Protein AF-A0A2S8GF51-F1 (afdb_monomer_lite)

Secondary structure (DSSP, 8-state):
------------------THHHHHTS-S---------------SS---PPP------------------------------------------------------------------------------------------------------------------------------------------------------------S---S---------HHHHHHHHHHH--------S--------------TT------HHHHHHHHHHHHHHHHHHH---HHHHHHHHHHHHHHHHHHHHTT-HHHHHHHHHHHHHHHHHHHHHHHHH---TTBGGGT--SS-EEEEEEEEE-S--EEEPPPSS--TTS--PPPEEEEEEEEEEEEETTEEEEEEEEEEEEEESS-----TT-EEEEEEEEEPPPPP-STTS--HHHHHHTTT---EEEESSGGGEEE-SPPP---TTHHHHHHHHHHHHHHHHHS-GGGHHHHIIIII--GGGS-HHHHHHHHHTT-TTTSS--HHHHHHHHHHHHHHHTTS---TTHHHHHHHHHHHHHHHHTTT-HHHHHHHHHHHHHHHHHHTT----HHHHHHHHHHHHHHH-GGGGG-HHHHHHHHHHHHHHHHHHHHHHT----HHHHHHHHTS-HHHHHHHHHHHHHHHHHHHHHHHHHHHHHHHHHHHSEE-TTHHHHHHHHHHHHHHHHHHHHHHHHHHHH-GGGHHHHTHHHHHHHHHHHHHHHHHHTTGGG-EE-PPPPHHHHHHHHHHHHHHHHHHHTS-S-HHHHHHHHHHHHHHHHHHHHHHHHHHHT--SEEEEE---SSS--EEEE-GGG-EEEE----TT-HHHHHHHHHHHHHHHT--EESEEE--SS-HHHHTTHHHHHTTSEES-EEEEHHHHHS--HHHHHHHHHHHHTT--EEEE-TT-EEEEETTEEEEEEE--TT--SS-GGGG--EEEEEETTEEEEE-TT--TTHHHHHTTSPP---SEEEPGGGG-GGG-HHHHHHHH--SEEEE--S-TTS-PPP--TTPPEEEEHHHH-EEEEEE-TTS---EEEEE-TTS-----

Radius of gyration: 40.65 Å; chains: 1; bounding box: 117×140×90 Å

Structure (mmCIF, N/CA/C/O backbone):
data_AF-A0A2S8GF51-F1
#
_entry.id   AF-A0A2S8GF51-F1
#
loop_
_atom_site.group_PDB
_atom_site.id
_atom_site.type_symbol
_atom_site.label_atom_id
_atom_site.label_alt_id
_atom_site.label_comp_id
_atom_site.label_asym_id
_atom_site.label_entity_id
_atom_site.label_seq_id
_atom_site.pdbx_PDB_ins_code
_atom_site.Cartn_x
_atom_site.Cartn_y
_atom_site.Cartn_z
_atom_site.occupancy
_atom_site.B_iso_or_equiv
_atom_site.auth_seq_id
_atom_site.auth_comp_id
_atom_site.auth_asym_id
_atom_site.auth_atom_id
_atom_site.pdbx_PDB_model_num
ATOM 1 N N . MET A 1 1 ? 64.360 -32.253 -40.173 1.00 29.66 1 MET A N 1
ATOM 2 C CA . MET A 1 1 ? 65.827 -32.060 -40.292 1.00 29.66 1 MET A CA 1
ATOM 3 C C . MET A 1 1 ? 66.088 -30.559 -40.353 1.00 29.66 1 MET A C 1
ATOM 5 O O . MET A 1 1 ? 65.318 -29.899 -41.032 1.00 29.66 1 MET A O 1
ATOM 9 N N . GLY A 1 2 ? 67.097 -30.047 -39.626 1.00 29.50 2 GLY A N 1
ATOM 10 C CA . GLY A 1 2 ? 67.261 -28.609 -39.299 1.00 29.50 2 GLY A CA 1
ATOM 11 C C . GLY A 1 2 ? 66.269 -28.175 -38.201 1.00 29.50 2 GLY A C 1
ATOM 12 O O . GLY A 1 2 ? 65.077 -28.389 -38.386 1.00 29.50 2 GLY A O 1
ATOM 13 N N . ARG A 1 3 ? 66.617 -27.688 -36.994 1.00 23.67 3 ARG A N 1
ATOM 14 C CA . ARG A 1 3 ? 67.847 -27.075 -36.422 1.00 23.67 3 ARG A CA 1
ATOM 15 C C . ARG A 1 3 ? 68.319 -25.810 -37.145 1.00 23.67 3 ARG A C 1
ATOM 17 O O . ARG A 1 3 ? 68.829 -25.933 -38.249 1.00 23.67 3 ARG A O 1
ATOM 24 N N . PHE A 1 4 ? 68.106 -24.634 -36.547 1.00 25.11 4 PHE A N 1
ATOM 25 C CA . PHE A 1 4 ? 69.014 -23.816 -35.701 1.00 25.11 4 PHE A CA 1
ATOM 26 C C . PHE A 1 4 ? 68.089 -22.770 -34.996 1.00 25.11 4 PHE A C 1
ATOM 28 O O . PHE A 1 4 ? 67.106 -22.359 -35.603 1.00 25.11 4 PHE A O 1
ATOM 35 N N . GLU A 1 5 ? 68.106 -22.511 -33.676 1.00 28.31 5 GLU A N 1
ATOM 36 C CA . GLU A 1 5 ? 69.130 -21.803 -32.862 1.00 28.31 5 GLU A CA 1
ATOM 37 C C . GLU A 1 5 ? 69.382 -20.358 -33.374 1.00 28.31 5 GLU A C 1
ATOM 39 O O . GLU A 1 5 ? 69.530 -20.168 -34.574 1.00 28.31 5 GLU A O 1
ATOM 44 N N . THR A 1 6 ? 69.412 -19.274 -32.574 1.00 27.34 6 THR A N 1
ATOM 45 C CA . THR A 1 6 ? 69.546 -19.105 -31.101 1.00 27.34 6 THR A CA 1
ATOM 46 C C . THR A 1 6 ? 69.246 -17.647 -30.663 1.00 27.34 6 THR A C 1
ATOM 48 O O . THR A 1 6 ? 69.475 -16.762 -31.472 1.00 27.34 6 THR A O 1
ATOM 51 N N . HIS A 1 7 ? 68.895 -17.423 -29.374 1.00 26.80 7 HIS A N 1
ATOM 52 C CA . HIS A 1 7 ? 69.222 -16.244 -28.507 1.00 26.80 7 HIS A CA 1
ATOM 53 C C . HIS A 1 7 ? 68.866 -14.782 -28.953 1.00 26.80 7 HIS A C 1
ATOM 55 O O . HIS A 1 7 ? 68.765 -14.492 -30.131 1.00 26.80 7 HIS A O 1
ATOM 61 N N . LEU A 1 8 ? 68.687 -13.754 -28.094 1.00 27.30 8 LEU A N 1
ATOM 62 C CA . LEU A 1 8 ? 68.579 -13.596 -26.623 1.00 27.30 8 LEU A CA 1
ATOM 63 C C . LEU A 1 8 ? 67.885 -12.242 -26.275 1.00 27.30 8 LEU A C 1
ATOM 65 O O . LEU A 1 8 ? 68.046 -11.276 -27.006 1.00 27.30 8 LEU A O 1
ATOM 69 N N . GLN A 1 9 ? 67.204 -12.187 -25.119 1.00 26.19 9 GLN A N 1
ATOM 70 C CA . GLN A 1 9 ? 66.931 -11.021 -24.233 1.00 26.19 9 GLN A CA 1
ATOM 71 C C . GLN A 1 9 ? 66.260 -9.703 -24.729 1.00 26.19 9 GLN A C 1
ATOM 73 O O . GLN A 1 9 ? 66.863 -8.864 -25.384 1.00 26.19 9 GLN A O 1
ATOM 78 N N . THR A 1 10 ? 65.024 -9.498 -24.234 1.00 25.78 10 THR A N 1
ATOM 79 C CA . THR A 1 10 ? 64.524 -8.347 -23.419 1.00 25.78 10 THR A CA 1
ATOM 80 C C . THR A 1 10 ? 65.115 -6.939 -23.678 1.00 25.78 10 THR A C 1
ATOM 82 O O . THR A 1 10 ? 66.282 -6.711 -23.404 1.00 25.78 10 THR A O 1
ATOM 85 N N . GLU A 1 11 ? 64.362 -5.907 -24.090 1.00 26.06 11 GLU A N 1
ATOM 86 C CA . GLU A 1 11 ? 63.285 -5.229 -23.335 1.00 26.06 11 GLU A CA 1
ATOM 87 C C . GLU A 1 11 ? 62.406 -4.302 -24.223 1.00 26.06 11 GLU A C 1
ATOM 89 O O . GLU A 1 11 ? 62.851 -3.788 -25.241 1.00 26.06 11 GLU A O 1
ATOM 94 N N . ARG A 1 12 ? 61.177 -4.025 -23.749 1.00 25.16 12 ARG A N 1
ATOM 95 C CA . ARG A 1 12 ? 60.350 -2.809 -23.963 1.00 25.16 12 ARG A CA 1
ATOM 96 C C . ARG A 1 12 ? 60.345 -2.117 -25.348 1.00 25.16 12 ARG A C 1
ATOM 98 O O . ARG A 1 12 ? 61.150 -1.228 -25.602 1.00 25.16 12 ARG A O 1
ATOM 105 N N . LEU A 1 13 ? 59.219 -2.243 -26.061 1.00 22.16 13 LEU A N 1
ATOM 106 C CA . LEU A 1 13 ? 58.478 -1.049 -26.503 1.00 22.16 13 LEU A CA 1
ATOM 107 C C . LEU A 1 13 ? 56.973 -1.340 -26.643 1.00 22.16 13 LEU A C 1
ATOM 109 O O . LEU A 1 13 ? 56.574 -2.288 -27.311 1.00 22.16 13 LEU A O 1
ATOM 113 N N . ILE A 1 14 ? 56.137 -0.503 -26.025 1.00 27.34 14 ILE A N 1
ATOM 114 C CA . ILE A 1 14 ? 54.696 -0.442 -26.301 1.00 27.34 14 ILE A CA 1
ATOM 115 C C . ILE A 1 14 ? 54.516 0.546 -27.456 1.00 27.34 14 ILE A C 1
ATOM 117 O O . ILE A 1 14 ? 54.873 1.714 -27.315 1.00 27.34 14 ILE A O 1
ATOM 121 N N . GLY A 1 15 ? 53.973 0.087 -28.585 1.00 24.73 15 GLY A N 1
ATOM 122 C CA . GLY A 1 15 ? 53.723 0.907 -29.772 1.00 24.73 15 GLY A CA 1
ATOM 123 C C . GLY A 1 15 ? 52.348 0.608 -30.361 1.00 24.73 15 GLY A C 1
ATOM 124 O O . GLY A 1 15 ? 52.071 -0.525 -30.738 1.00 24.73 15 GLY A O 1
ATOM 125 N N . LEU A 1 16 ? 51.478 1.620 -30.403 1.00 27.94 16 LEU A N 1
ATOM 126 C CA . LEU A 1 16 ? 50.138 1.524 -30.985 1.00 27.94 16 LEU A CA 1
ATOM 127 C C . LEU A 1 16 ? 50.187 1.393 -32.513 1.00 27.94 16 LEU A C 1
ATOM 129 O O . LEU A 1 16 ? 50.819 2.221 -33.165 1.00 27.94 16 LEU A O 1
ATOM 133 N N . THR A 1 17 ? 49.367 0.502 -33.078 1.00 26.14 17 THR A N 1
ATOM 134 C CA . THR A 1 17 ? 48.865 0.636 -34.458 1.00 26.14 17 THR A CA 1
ATOM 135 C C . THR A 1 17 ? 47.413 0.151 -34.586 1.00 26.14 17 THR A C 1
ATOM 137 O O . THR A 1 17 ? 47.111 -1.034 -34.551 1.00 26.14 17 THR A O 1
ATOM 140 N N . HIS A 1 18 ? 46.532 1.149 -34.676 1.00 29.92 18 HIS A N 1
ATOM 141 C CA . HIS A 1 18 ? 45.151 1.227 -35.175 1.00 29.92 18 HIS A CA 1
ATOM 142 C C . HIS A 1 18 ? 44.297 -0.035 -35.444 1.00 29.92 18 HIS A C 1
ATOM 144 O O . HIS A 1 18 ? 44.587 -0.884 -36.279 1.00 29.92 18 HIS A O 1
ATOM 150 N N . ILE A 1 19 ? 43.094 -0.001 -34.856 1.00 31.61 19 ILE A N 1
ATOM 151 C CA . ILE A 1 19 ? 41.966 -0.942 -35.024 1.00 31.61 19 ILE A CA 1
ATOM 152 C C . ILE A 1 19 ? 41.271 -0.835 -36.408 1.00 31.61 19 ILE A C 1
ATOM 154 O O . ILE A 1 19 ? 40.466 -1.691 -36.774 1.00 31.61 19 ILE A O 1
ATOM 158 N N . GLU A 1 20 ? 41.584 0.187 -37.211 1.00 30.48 20 GLU A N 1
ATOM 159 C CA . GLU A 1 20 ? 40.856 0.511 -38.451 1.00 30.48 20 GLU A CA 1
ATOM 160 C C . GLU A 1 20 ? 41.088 -0.466 -39.622 1.00 30.48 20 GLU A C 1
ATOM 162 O O . GLU A 1 20 ? 40.217 -0.582 -40.486 1.00 30.48 20 GLU A O 1
ATOM 167 N N . GLU A 1 21 ? 42.190 -1.227 -39.657 1.00 31.98 21 GLU A N 1
ATOM 168 C CA . GLU A 1 21 ? 42.365 -2.269 -40.688 1.00 31.98 21 GLU A CA 1
ATOM 169 C C . GLU A 1 21 ? 41.506 -3.514 -40.423 1.00 31.98 21 GLU A C 1
ATOM 171 O O . GLU A 1 21 ? 40.990 -4.128 -41.359 1.00 31.98 21 GLU A O 1
ATOM 176 N N . LEU A 1 22 ? 41.252 -3.842 -39.152 1.00 33.53 22 LEU A N 1
ATOM 177 C CA . LEU A 1 22 ? 40.447 -5.005 -38.762 1.00 33.53 22 LEU A CA 1
ATOM 178 C C . LEU A 1 22 ? 38.958 -4.829 -39.117 1.00 33.53 22 LEU A C 1
ATOM 180 O O . LEU A 1 22 ? 38.270 -5.807 -39.402 1.00 33.53 22 LEU A O 1
ATOM 184 N N . GLN A 1 23 ? 38.468 -3.586 -39.197 1.00 31.28 23 GLN A N 1
ATOM 185 C CA . GLN A 1 23 ? 37.114 -3.290 -39.684 1.00 31.28 23 GLN A CA 1
ATOM 186 C C . GLN A 1 23 ? 36.956 -3.422 -41.209 1.00 31.28 23 GLN A C 1
ATOM 188 O O . GLN A 1 23 ? 35.840 -3.653 -41.675 1.00 31.28 23 GLN A O 1
ATOM 193 N N . ARG A 1 24 ? 38.033 -3.330 -42.007 1.00 30.28 24 ARG A N 1
ATOM 194 C CA . ARG A 1 24 ? 37.937 -3.456 -43.477 1.00 30.28 24 ARG A CA 1
ATOM 195 C C . ARG A 1 24 ? 37.768 -4.896 -43.965 1.00 30.28 24 ARG A C 1
ATOM 197 O O . ARG A 1 24 ? 37.211 -5.095 -45.039 1.00 30.28 24 ARG A O 1
ATOM 204 N N . LEU A 1 25 ? 38.182 -5.889 -43.177 1.00 30.28 25 LEU A N 1
ATOM 205 C CA . LEU A 1 25 ? 38.055 -7.314 -43.519 1.00 30.28 25 LEU A CA 1
ATOM 206 C C . LEU A 1 25 ? 36.677 -7.927 -43.201 1.00 30.28 25 LEU A C 1
ATOM 208 O O . LEU A 1 25 ? 36.404 -9.046 -43.624 1.00 30.28 25 LEU A O 1
ATOM 212 N N . ILE A 1 26 ? 35.800 -7.210 -42.490 1.00 33.94 26 ILE A N 1
ATOM 213 C CA . ILE A 1 26 ? 34.494 -7.727 -42.028 1.00 33.94 26 ILE A CA 1
ATOM 214 C C . ILE A 1 26 ? 33.336 -7.356 -42.987 1.00 33.94 26 ILE A C 1
ATOM 216 O O . ILE A 1 26 ? 32.237 -7.893 -42.879 1.00 33.94 26 ILE A O 1
ATOM 220 N N . LEU A 1 27 ? 33.571 -6.486 -43.977 1.00 30.64 27 LEU A N 1
ATOM 221 C CA . LEU A 1 27 ? 32.545 -5.985 -44.906 1.00 30.64 27 LEU A CA 1
ATOM 222 C C . LEU A 1 27 ? 32.609 -6.613 -46.314 1.00 30.64 27 LEU A C 1
ATOM 224 O O . LEU A 1 27 ? 32.637 -5.895 -47.312 1.00 30.64 27 LEU A O 1
ATOM 228 N N . GLN A 1 28 ? 32.557 -7.948 -46.412 1.00 29.84 28 GLN A N 1
ATOM 229 C CA . GLN A 1 28 ? 32.104 -8.645 -47.631 1.00 29.84 28 GLN A CA 1
ATOM 230 C C . GLN A 1 28 ? 31.246 -9.884 -47.298 1.00 29.84 28 GLN A C 1
ATOM 232 O O . GLN A 1 28 ? 31.548 -10.593 -46.338 1.00 29.84 28 GLN A O 1
ATOM 237 N N . PRO A 1 29 ? 30.178 -10.174 -48.071 1.00 39.28 29 PRO A N 1
ATOM 238 C CA . PRO A 1 29 ? 29.253 -11.261 -47.765 1.00 39.28 29 PRO A CA 1
ATOM 239 C C . PRO A 1 29 ? 29.743 -12.601 -48.335 1.00 39.28 29 PRO A C 1
ATOM 241 O O . PRO A 1 29 ? 29.533 -12.902 -49.509 1.00 39.28 29 PRO A O 1
ATOM 244 N N . LEU A 1 30 ? 30.344 -13.444 -47.493 1.00 29.34 30 LEU A N 1
ATOM 245 C CA . LEU A 1 30 ? 30.607 -14.853 -47.808 1.00 29.34 30 LEU A CA 1
ATOM 246 C C . LEU A 1 30 ? 30.043 -15.760 -46.707 1.00 29.34 30 LEU A C 1
ATOM 248 O O . LEU A 1 30 ? 30.177 -15.485 -45.517 1.00 29.34 30 LEU A O 1
ATOM 252 N N . GLY A 1 31 ? 29.319 -16.798 -47.129 1.00 27.97 31 GLY A N 1
ATOM 253 C CA . GLY A 1 31 ? 28.375 -17.523 -46.276 1.00 27.97 31 GLY A CA 1
ATOM 254 C C . GLY A 1 31 ? 28.980 -18.562 -45.326 1.00 27.97 31 GLY A C 1
ATOM 255 O O . GLY A 1 31 ? 30.066 -19.086 -45.552 1.00 27.97 31 GLY A O 1
ATOM 256 N N . HIS A 1 32 ? 28.188 -18.884 -44.298 1.00 32.44 32 HIS A N 1
ATOM 257 C CA . HIS A 1 32 ? 28.268 -20.047 -43.402 1.00 32.44 32 HIS A CA 1
ATOM 258 C C . HIS A 1 32 ? 29.669 -20.590 -43.061 1.00 32.44 32 HIS A C 1
ATOM 260 O O . HIS A 1 32 ? 30.139 -21.568 -43.643 1.00 32.44 32 HIS A O 1
ATOM 266 N N . VAL A 1 33 ? 30.251 -20.058 -41.983 1.00 26.25 33 VAL A N 1
ATOM 267 C CA . VAL A 1 33 ? 31.288 -20.744 -41.196 1.00 26.25 33 VAL A CA 1
ATOM 268 C C . VAL A 1 33 ? 30.689 -21.123 -39.842 1.00 26.25 33 VAL A C 1
ATOM 270 O O . VAL A 1 33 ? 30.123 -20.278 -39.150 1.00 26.25 33 VAL A O 1
ATOM 273 N N . ARG A 1 34 ? 30.788 -22.403 -39.470 1.00 24.66 34 ARG A N 1
ATOM 274 C CA . ARG A 1 34 ? 30.346 -22.925 -38.170 1.00 24.66 34 ARG A CA 1
ATOM 275 C C . ARG A 1 34 ? 31.557 -22.954 -37.238 1.00 24.66 34 ARG A C 1
ATOM 277 O O . ARG A 1 34 ? 32.514 -23.663 -37.524 1.00 24.66 34 ARG A O 1
ATOM 284 N N . LEU A 1 35 ? 31.521 -22.174 -36.161 1.00 25.69 35 LEU A N 1
ATOM 285 C CA . LEU A 1 35 ? 32.539 -22.206 -35.109 1.00 25.69 35 LEU A CA 1
ATOM 286 C C . LEU A 1 35 ? 32.181 -23.294 -34.090 1.00 25.69 35 LEU A C 1
ATOM 288 O O . LEU A 1 35 ? 31.088 -23.269 -33.524 1.00 25.69 35 LEU A O 1
ATOM 292 N N . THR A 1 36 ? 33.109 -24.213 -33.844 1.00 23.47 36 THR A N 1
ATOM 293 C CA . THR A 1 36 ? 33.086 -25.152 -32.713 1.00 23.47 36 THR A CA 1
ATOM 294 C C . THR A 1 36 ? 34.269 -24.840 -31.804 1.00 23.47 36 THR A C 1
ATOM 296 O O . THR A 1 36 ? 35.370 -24.581 -32.287 1.00 23.47 36 THR A O 1
ATOM 299 N N . ILE A 1 37 ? 34.028 -24.830 -30.494 1.00 27.17 37 ILE A N 1
ATOM 300 C CA . ILE A 1 37 ? 35.050 -24.649 -29.460 1.00 27.17 37 ILE A CA 1
ATOM 301 C C . ILE A 1 37 ? 35.176 -25.994 -28.749 1.00 27.17 37 ILE A C 1
ATOM 303 O O . ILE A 1 37 ? 34.245 -26.375 -28.043 1.00 27.17 37 ILE A O 1
ATOM 307 N N . ASP A 1 38 ? 36.302 -26.680 -28.929 1.00 24.78 38 ASP A N 1
ATOM 308 C CA . ASP A 1 38 ? 36.628 -27.903 -28.193 1.00 24.78 38 ASP A CA 1
ATOM 309 C C . ASP A 1 38 ? 37.727 -27.636 -27.151 1.00 24.78 38 ASP A C 1
ATOM 311 O O . ASP A 1 38 ? 38.709 -26.953 -27.427 1.00 24.78 38 ASP A O 1
ATOM 315 N N . GLU A 1 39 ? 37.488 -28.185 -25.957 1.00 29.17 39 GLU A N 1
ATOM 316 C CA . GLU A 1 39 ? 38.323 -28.293 -24.747 1.00 29.17 39 GLU A CA 1
ATOM 317 C C . GLU A 1 39 ? 39.105 -27.071 -24.208 1.00 29.17 39 GLU A C 1
ATOM 319 O O . GLU A 1 39 ? 39.986 -26.475 -24.825 1.00 29.17 39 GLU A O 1
ATOM 324 N N . VAL A 1 40 ? 38.856 -26.773 -22.925 1.00 27.95 40 VAL A N 1
ATOM 325 C CA . VAL A 1 40 ? 39.600 -25.782 -22.133 1.00 27.95 40 VAL A CA 1
ATOM 326 C C . VAL A 1 40 ? 40.725 -26.476 -21.362 1.00 27.95 40 VAL A C 1
ATOM 328 O O . VAL A 1 40 ? 40.498 -27.061 -20.302 1.00 27.95 40 VAL A O 1
ATOM 331 N N . LEU A 1 41 ? 41.960 -26.368 -21.855 1.00 27.00 41 LEU A N 1
ATOM 332 C CA . LEU A 1 41 ? 43.148 -26.828 -21.129 1.00 27.00 41 LEU A CA 1
ATOM 333 C C . LEU A 1 41 ? 43.504 -25.862 -19.985 1.00 27.00 41 LEU A C 1
ATOM 335 O O . LEU A 1 41 ? 43.949 -24.734 -20.197 1.00 27.00 41 LEU A O 1
ATOM 339 N N . SER A 1 42 ? 43.303 -26.323 -18.750 1.00 28.48 42 SER A N 1
ATOM 340 C CA . SER A 1 42 ? 43.574 -25.563 -17.526 1.00 28.48 42 SER A CA 1
ATOM 341 C C . SER A 1 42 ? 45.047 -25.637 -17.118 1.00 28.48 42 SER A C 1
ATOM 343 O O . SER A 1 42 ? 45.497 -26.651 -16.587 1.00 28.48 42 SER A O 1
ATOM 345 N N . LEU A 1 43 ? 45.779 -24.533 -17.286 1.00 29.98 43 LEU A N 1
ATOM 346 C CA . LEU A 1 43 ? 47.058 -24.281 -16.615 1.00 29.98 43 LEU A CA 1
ATOM 347 C C . LEU A 1 43 ? 47.122 -22.813 -16.156 1.00 29.98 43 LEU A C 1
ATOM 349 O O . LEU A 1 43 ? 47.153 -21.891 -16.964 1.00 29.98 43 LEU A O 1
ATOM 353 N N . ALA A 1 44 ? 47.144 -22.608 -14.836 1.00 36.81 44 ALA A N 1
ATOM 354 C CA . ALA A 1 44 ? 47.455 -21.339 -14.162 1.00 36.81 44 ALA A CA 1
ATOM 355 C C . ALA A 1 44 ? 46.616 -20.081 -14.530 1.00 36.81 44 ALA A C 1
ATOM 357 O O . ALA A 1 44 ? 47.145 -18.986 -14.715 1.00 36.81 44 ALA A O 1
ATOM 358 N N . GLY A 1 45 ? 45.285 -20.187 -14.478 1.00 34.41 45 GLY A N 1
ATOM 359 C CA . GLY A 1 45 ? 44.461 -19.116 -13.884 1.00 34.41 45 GLY A CA 1
ATOM 360 C C . GLY A 1 45 ? 44.122 -17.860 -14.704 1.00 34.41 45 GLY A C 1
ATOM 361 O O . GLY A 1 45 ? 43.509 -16.954 -14.140 1.00 34.41 45 GLY A O 1
ATOM 362 N N . LYS A 1 46 ? 44.445 -17.775 -16.003 1.00 28.16 46 LYS A N 1
ATOM 363 C CA . LYS A 1 46 ? 43.877 -16.760 -16.922 1.00 28.16 46 LYS A CA 1
ATOM 364 C C . LYS A 1 46 ? 43.590 -17.367 -18.297 1.00 28.16 46 LYS A C 1
ATOM 366 O O . LYS A 1 46 ? 44.500 -17.871 -18.942 1.00 28.16 46 LYS A O 1
ATOM 371 N N . ALA A 1 47 ? 42.337 -17.296 -18.746 1.00 26.89 47 ALA A N 1
ATOM 372 C CA . ALA A 1 47 ? 41.917 -17.824 -20.043 1.00 26.89 47 ALA A CA 1
ATOM 373 C C . ALA A 1 47 ? 42.036 -16.768 -21.156 1.00 26.89 47 ALA A C 1
ATOM 375 O O . ALA A 1 47 ? 41.572 -15.640 -20.993 1.00 26.89 47 ALA A O 1
ATOM 376 N N . PHE A 1 48 ? 42.591 -17.166 -22.302 1.00 27.53 48 PHE A N 1
ATOM 377 C CA . PHE A 1 48 ? 42.569 -16.412 -23.558 1.00 27.53 48 PHE A CA 1
ATOM 378 C C . PHE A 1 48 ? 42.198 -17.368 -24.705 1.00 27.53 48 PHE A C 1
ATOM 380 O O . PHE A 1 48 ? 42.763 -18.461 -24.764 1.00 27.53 48 PHE A O 1
ATOM 387 N N . PRO A 1 49 ? 41.281 -16.999 -25.617 1.00 27.80 49 PRO A N 1
ATOM 388 C CA . PRO A 1 49 ? 40.969 -17.823 -26.779 1.00 27.80 49 PRO A CA 1
ATOM 389 C C . PRO A 1 49 ? 42.062 -17.692 -27.850 1.00 27.80 49 PRO A C 1
ATOM 391 O O . PRO A 1 49 ? 42.417 -16.585 -28.256 1.00 27.80 49 PRO A O 1
ATOM 394 N N . VAL A 1 50 ? 42.557 -18.826 -28.347 1.00 26.56 50 VAL A N 1
ATOM 395 C CA . VAL A 1 50 ? 43.423 -18.900 -29.533 1.00 26.56 50 VAL A CA 1
ATOM 396 C C . VAL A 1 50 ? 42.569 -19.343 -30.719 1.00 26.56 50 VAL A C 1
ATOM 398 O O . VAL A 1 50 ? 41.888 -20.361 -30.642 1.00 26.56 50 VAL A O 1
ATOM 401 N N . VAL A 1 51 ? 42.603 -18.588 -31.818 1.00 27.97 51 VAL A N 1
ATOM 402 C CA . VAL A 1 51 ? 41.898 -18.932 -33.063 1.00 27.97 51 VAL A CA 1
ATOM 403 C C . VAL A 1 51 ? 42.893 -19.544 -34.044 1.00 27.97 51 VAL A C 1
ATOM 405 O O . VAL A 1 51 ? 43.881 -18.904 -34.397 1.00 27.97 51 VAL A O 1
ATOM 408 N N . VAL A 1 52 ? 42.618 -20.763 -34.512 1.00 26.06 52 VAL A N 1
ATOM 409 C CA . VAL A 1 52 ? 43.401 -21.443 -35.555 1.00 26.06 52 VAL A CA 1
ATOM 410 C C . VAL A 1 52 ? 42.533 -21.609 -36.802 1.00 26.06 52 VAL A C 1
ATOM 412 O O . VAL A 1 52 ? 41.434 -22.153 -36.735 1.00 26.06 52 VAL A O 1
ATOM 415 N N . LEU A 1 53 ? 43.030 -21.141 -37.948 1.00 24.53 53 LEU A N 1
ATOM 416 C CA . LEU A 1 53 ? 42.413 -21.337 -39.262 1.00 24.53 53 LEU A CA 1
ATOM 417 C C . LEU A 1 53 ? 43.054 -22.544 -39.957 1.00 24.53 53 LEU A C 1
ATOM 419 O O . LEU A 1 53 ? 44.271 -22.574 -40.128 1.00 24.53 53 LEU A O 1
ATOM 423 N N . ILE A 1 54 ? 42.242 -23.508 -40.400 1.00 28.52 54 ILE A N 1
ATOM 424 C CA . ILE A 1 54 ? 42.689 -24.659 -41.202 1.00 28.52 54 ILE A CA 1
ATOM 425 C C . ILE A 1 54 ? 41.898 -24.691 -42.519 1.00 28.52 54 ILE A C 1
ATOM 427 O O . ILE A 1 54 ? 40.680 -24.516 -42.535 1.00 28.52 54 ILE A O 1
ATOM 431 N N . GLY A 1 55 ? 42.615 -24.855 -43.634 1.00 25.61 55 GLY A N 1
ATOM 432 C CA . GLY A 1 55 ? 42.074 -24.780 -44.995 1.00 25.61 55 GLY A CA 1
ATOM 433 C C . GLY A 1 55 ? 41.365 -26.051 -45.482 1.00 25.61 55 GLY A C 1
ATOM 434 O O . GLY A 1 55 ? 41.578 -27.147 -44.972 1.00 25.61 55 GLY A O 1
ATOM 435 N N . ARG A 1 56 ? 40.522 -25.885 -46.510 1.00 26.50 56 ARG A N 1
ATOM 436 C CA . ARG A 1 56 ? 39.700 -26.939 -47.136 1.00 26.50 56 ARG A CA 1
ATOM 437 C C . ARG A 1 56 ? 40.512 -28.001 -47.891 1.00 26.50 56 ARG A C 1
ATOM 439 O O . ARG A 1 56 ? 41.422 -27.662 -48.641 1.00 26.50 56 ARG A O 1
ATOM 446 N N . GLN A 1 57 ? 39.983 -29.225 -47.903 1.00 24.05 57 GLN A N 1
ATOM 447 C CA . GLN A 1 57 ? 39.966 -30.079 -49.098 1.00 24.05 57 GLN A CA 1
ATOM 448 C C . GLN A 1 57 ? 38.562 -30.676 -49.303 1.00 24.05 57 GLN A C 1
ATOM 450 O O . GLN A 1 57 ? 37.778 -30.761 -48.360 1.00 24.05 57 GLN A O 1
ATOM 455 N N . VAL A 1 58 ? 38.227 -31.010 -50.552 1.00 26.11 58 VAL A N 1
ATOM 456 C CA . VAL A 1 58 ? 36.890 -31.435 -51.008 1.00 26.11 58 VAL A CA 1
ATOM 457 C C . VAL A 1 58 ? 37.007 -32.781 -51.718 1.00 26.11 58 VAL A C 1
ATOM 459 O O . VAL A 1 58 ? 37.788 -32.877 -52.659 1.00 26.11 58 VAL A O 1
ATOM 462 N N . VAL A 1 59 ? 36.192 -33.768 -51.330 1.00 24.34 59 VAL A N 1
ATOM 463 C CA . VAL A 1 59 ? 35.818 -34.943 -52.146 1.00 24.34 59 VAL A CA 1
ATOM 464 C C . VAL A 1 59 ? 34.339 -35.268 -51.868 1.00 24.34 59 VAL A C 1
ATOM 466 O O . VAL A 1 59 ? 33.809 -34.871 -50.830 1.00 24.34 59 VAL A O 1
ATOM 469 N N . ALA A 1 60 ? 33.664 -35.888 -52.836 1.00 26.06 60 ALA A N 1
ATOM 470 C CA . ALA A 1 60 ? 32.209 -35.976 -52.953 1.00 26.06 60 ALA A CA 1
ATOM 471 C C . ALA A 1 60 ? 31.609 -37.360 -52.595 1.00 26.06 60 ALA A C 1
ATOM 473 O O . ALA A 1 60 ? 32.312 -38.274 -52.172 1.00 26.06 60 ALA A O 1
ATOM 474 N N . ASP A 1 61 ? 30.303 -37.458 -52.868 1.00 25.56 61 ASP A N 1
ATOM 475 C CA . ASP A 1 61 ? 29.473 -38.652 -53.088 1.00 25.56 61 ASP A CA 1
ATOM 476 C C . ASP A 1 61 ? 28.822 -39.401 -51.904 1.00 25.56 61 ASP A C 1
ATOM 478 O O . ASP A 1 61 ? 29.320 -39.521 -50.787 1.00 25.56 61 ASP A O 1
ATOM 482 N N . ALA A 1 62 ? 27.625 -39.899 -52.221 1.00 24.62 62 ALA A N 1
ATOM 483 C CA . ALA A 1 62 ? 26.744 -40.803 -51.476 1.00 24.62 62 ALA A CA 1
ATOM 484 C C . ALA A 1 62 ? 26.368 -41.970 -52.435 1.00 24.62 62 ALA A C 1
ATOM 486 O O . ALA A 1 62 ? 26.778 -41.899 -53.597 1.00 24.62 62 ALA A O 1
ATOM 487 N N . PRO A 1 63 ? 25.539 -42.986 -52.087 1.00 53.16 63 PRO A N 1
ATOM 488 C CA . PRO A 1 63 ? 24.912 -43.361 -50.807 1.00 53.16 63 PRO A CA 1
ATOM 489 C C . PRO A 1 63 ? 25.113 -44.878 -50.464 1.00 53.16 63 PRO A C 1
ATOM 491 O O . PRO A 1 63 ? 25.969 -45.526 -51.051 1.00 53.16 63 PRO A O 1
ATOM 494 N N . LEU A 1 64 ? 24.249 -45.442 -49.590 1.00 25.41 64 LEU A N 1
ATOM 495 C CA . LEU A 1 64 ? 23.891 -46.879 -49.377 1.00 25.41 64 LEU A CA 1
ATOM 496 C C . LEU A 1 64 ? 24.487 -47.686 -48.186 1.00 25.41 64 LEU A C 1
ATOM 498 O O . LEU A 1 64 ? 25.641 -48.084 -48.169 1.00 25.41 64 LEU A O 1
ATOM 502 N N . ALA A 1 65 ? 23.578 -48.013 -47.254 1.00 24.70 65 ALA A N 1
ATOM 503 C CA . ALA A 1 65 ? 23.184 -49.347 -46.747 1.00 24.70 65 ALA A CA 1
ATOM 504 C C . ALA A 1 65 ? 24.186 -50.427 -46.225 1.00 24.70 65 ALA A C 1
ATOM 506 O O . ALA A 1 65 ? 24.888 -51.071 -46.992 1.00 24.70 65 ALA A O 1
ATOM 507 N N . ASN A 1 66 ? 23.954 -50.792 -44.948 1.00 26.22 66 ASN A N 1
ATOM 508 C CA . ASN A 1 66 ? 23.884 -52.143 -44.332 1.00 26.22 66 ASN A CA 1
ATOM 509 C C . ASN A 1 66 ? 25.099 -53.091 -44.129 1.00 26.22 66 ASN A C 1
ATOM 511 O O . ASN A 1 66 ? 25.886 -53.350 -45.026 1.00 26.22 66 ASN A O 1
ATOM 515 N N . GLU A 1 67 ? 25.030 -53.785 -42.968 1.00 30.25 67 GLU A N 1
ATOM 516 C CA . GLU A 1 67 ? 25.631 -55.100 -42.612 1.00 30.25 67 GLU A CA 1
ATOM 517 C C . GLU A 1 67 ? 27.174 -55.176 -42.454 1.00 30.25 67 GLU A C 1
ATOM 519 O O . GLU A 1 67 ? 27.909 -54.523 -43.174 1.00 30.25 67 GLU A O 1
ATOM 524 N N . ARG A 1 68 ? 27.816 -55.928 -41.532 1.00 27.47 68 ARG A N 1
ATOM 525 C CA . ARG A 1 68 ? 27.512 -56.963 -40.492 1.00 27.47 68 ARG A CA 1
ATOM 526 C C . ARG A 1 68 ? 28.589 -56.819 -39.367 1.00 27.47 68 ARG A C 1
ATOM 528 O O . ARG A 1 68 ? 29.614 -56.200 -39.615 1.00 27.47 68 ARG A O 1
ATOM 535 N N . ARG A 1 69 ? 28.495 -57.366 -38.141 1.00 24.69 69 ARG A N 1
ATOM 536 C CA . ARG A 1 69 ? 28.503 -58.804 -37.764 1.00 24.69 69 ARG A CA 1
ATOM 537 C C . ARG A 1 69 ? 28.074 -59.041 -36.302 1.00 24.69 69 ARG A C 1
ATOM 539 O O . ARG A 1 69 ? 28.195 -58.168 -35.453 1.00 24.69 69 ARG A O 1
ATOM 546 N N . SER A 1 70 ? 27.641 -60.273 -36.041 1.00 26.19 70 SER A N 1
ATOM 547 C CA . SER A 1 70 ? 27.230 -60.858 -34.756 1.00 26.19 70 SER A CA 1
ATOM 548 C C . SER A 1 70 ? 28.282 -61.810 -34.150 1.00 26.19 70 SER A C 1
ATOM 550 O O . SER A 1 70 ? 29.255 -62.128 -34.832 1.00 26.19 70 SER A O 1
ATOM 552 N N . ILE A 1 71 ? 28.010 -62.274 -32.909 1.00 27.36 71 ILE A N 1
ATOM 553 C CA . ILE A 1 71 ? 28.447 -63.487 -32.140 1.00 27.36 71 ILE A CA 1
ATOM 554 C C . ILE A 1 71 ? 28.586 -63.037 -30.662 1.00 27.36 71 ILE A C 1
ATOM 556 O O . ILE A 1 71 ? 29.259 -62.042 -30.431 1.00 27.36 71 ILE A O 1
ATOM 560 N N . SER A 1 72 ? 28.021 -63.629 -29.594 1.00 27.36 72 SER A N 1
ATOM 561 C CA . SER A 1 72 ? 27.098 -64.763 -29.303 1.00 27.36 72 SER A CA 1
ATOM 562 C C . SER A 1 72 ? 26.656 -64.648 -27.813 1.00 27.36 72 SER A C 1
ATOM 564 O O . SER A 1 72 ? 27.397 -64.034 -27.057 1.00 27.36 72 SER A O 1
ATOM 566 N N . GLY A 1 73 ? 25.572 -65.224 -27.260 1.00 25.89 73 GLY A N 1
ATOM 567 C CA . GLY A 1 73 ? 24.433 -65.996 -27.791 1.00 25.89 73 GLY A CA 1
ATOM 568 C C . GLY A 1 73 ? 23.652 -66.759 -26.678 1.00 25.89 73 GLY A C 1
ATOM 569 O O . GLY A 1 73 ? 24.259 -67.100 -25.672 1.00 25.89 73 GLY A O 1
ATOM 570 N N . ARG A 1 74 ? 22.361 -67.095 -26.931 1.00 30.12 74 ARG A N 1
ATOM 571 C CA . ARG A 1 74 ? 21.442 -68.040 -26.203 1.00 30.12 74 ARG A CA 1
ATOM 572 C C . ARG A 1 74 ? 21.038 -67.722 -24.740 1.00 30.12 74 ARG A C 1
ATOM 574 O O . ARG A 1 74 ? 21.838 -67.171 -24.005 1.00 30.12 74 ARG A O 1
ATOM 581 N N . ALA A 1 75 ? 19.861 -68.108 -24.212 1.00 29.62 75 ALA A N 1
ATOM 582 C CA . ALA A 1 75 ? 18.520 -68.546 -24.703 1.00 29.62 75 ALA A CA 1
ATOM 583 C C . ALA A 1 75 ? 17.525 -68.392 -23.489 1.00 29.62 75 ALA A C 1
ATOM 585 O O . ALA A 1 75 ? 18.005 -68.059 -22.412 1.00 29.62 75 ALA A O 1
ATOM 586 N N . GLU A 1 76 ? 16.187 -68.549 -23.501 1.00 30.06 76 GLU A N 1
ATOM 587 C CA . GLU A 1 76 ? 15.284 -69.438 -24.259 1.00 30.06 76 GLU A CA 1
ATOM 588 C C . GLU A 1 76 ? 13.766 -69.075 -24.045 1.00 30.06 76 GLU A C 1
ATOM 590 O O . GLU A 1 76 ? 13.444 -68.584 -22.974 1.00 30.06 76 GLU A O 1
ATOM 595 N N . GLN A 1 77 ? 12.884 -69.320 -25.048 1.00 30.58 77 GLN A N 1
ATOM 596 C CA . GLN A 1 77 ? 11.398 -69.609 -25.064 1.00 30.58 77 GLN A CA 1
ATOM 597 C C . GLN A 1 77 ? 10.365 -68.874 -24.128 1.00 30.58 77 GLN A C 1
ATOM 599 O O . GLN A 1 77 ? 10.671 -68.525 -23.003 1.00 30.58 77 GLN A O 1
ATOM 604 N N . GLY A 1 78 ? 9.065 -68.668 -24.456 1.00 27.66 78 GLY A N 1
ATOM 605 C CA . GLY A 1 78 ? 8.275 -68.823 -25.704 1.00 27.66 78 GLY A CA 1
ATOM 606 C C . GLY A 1 78 ? 6.716 -68.895 -25.530 1.00 27.66 78 GLY A C 1
ATOM 607 O O . GLY A 1 78 ? 6.251 -69.504 -24.579 1.00 27.66 78 GLY A O 1
ATOM 608 N N . ARG A 1 79 ? 5.951 -68.379 -26.528 1.00 29.58 79 ARG A N 1
ATOM 609 C CA . ARG A 1 79 ? 4.558 -68.729 -27.000 1.00 29.58 79 ARG A CA 1
ATOM 610 C C . ARG A 1 79 ? 3.217 -68.354 -26.277 1.00 29.58 79 ARG A C 1
ATOM 612 O O . ARG A 1 79 ? 3.058 -68.579 -25.092 1.00 29.58 79 ARG A O 1
ATOM 619 N N . GLU A 1 80 ? 2.232 -67.972 -27.134 1.00 29.28 80 GLU A N 1
ATOM 620 C CA . GLU A 1 80 ? 0.730 -68.134 -27.102 1.00 29.28 80 GLU A CA 1
ATOM 621 C C . GLU A 1 80 ? -0.121 -67.451 -25.980 1.00 29.28 80 GLU A C 1
ATOM 623 O O . GLU A 1 80 ? 0.373 -67.255 -24.883 1.00 29.28 80 GLU A O 1
ATOM 628 N N . GLY A 1 81 ? -1.399 -67.018 -26.136 1.00 26.16 81 GLY A N 1
ATOM 629 C CA . GLY A 1 81 ? -2.346 -66.899 -27.277 1.00 26.16 81 GLY A CA 1
ATOM 630 C C . GLY A 1 81 ? -3.782 -66.389 -26.878 1.00 26.16 81 GLY A C 1
ATOM 631 O O . GLY A 1 81 ? -4.096 -66.325 -25.700 1.00 26.16 81 GLY A O 1
ATOM 632 N N . LEU A 1 82 ? -4.648 -66.071 -27.870 1.00 26.72 82 LEU A N 1
ATOM 633 C CA . LEU A 1 82 ? -6.150 -65.959 -27.887 1.00 26.72 82 LEU A CA 1
ATOM 634 C C . LEU A 1 82 ? -7.019 -64.940 -27.051 1.00 26.72 82 LEU A C 1
ATOM 636 O O . LEU A 1 82 ? -7.154 -65.037 -25.844 1.00 26.72 82 LEU A O 1
ATOM 640 N N . LEU A 1 83 ? -7.799 -64.119 -27.798 1.00 27.27 83 LEU A N 1
ATOM 641 C CA . LEU A 1 83 ? -9.285 -63.880 -27.813 1.00 27.27 83 LEU A CA 1
ATOM 642 C C . LEU A 1 83 ? -10.196 -63.601 -26.563 1.00 27.27 83 LEU A C 1
ATOM 644 O O . LEU A 1 83 ? -10.345 -64.453 -25.700 1.00 27.27 83 LEU A O 1
ATOM 648 N N . LYS A 1 84 ? -11.070 -62.563 -26.713 1.00 26.06 84 LYS A N 1
ATOM 649 C CA . LYS A 1 84 ? -12.370 -62.244 -26.008 1.00 26.06 84 LYS A CA 1
ATOM 650 C C . LYS A 1 84 ? -12.273 -61.889 -24.495 1.00 26.06 84 LYS A C 1
ATOM 652 O O . LYS A 1 84 ? -11.344 -62.316 -23.841 1.00 26.06 84 LYS A O 1
ATOM 657 N N . GLY A 1 85 ? -13.176 -61.133 -23.839 1.00 25.66 85 GLY A N 1
ATOM 658 C CA . GLY A 1 85 ? -14.328 -60.294 -24.239 1.00 25.66 85 GLY A CA 1
ATOM 659 C C . GLY A 1 85 ? -15.217 -59.874 -23.025 1.00 25.66 85 GLY A C 1
ATOM 660 O O . GLY A 1 85 ? -15.286 -60.617 -22.061 1.00 25.66 85 GLY A O 1
ATOM 661 N N . PHE A 1 86 ? -15.937 -58.737 -23.115 1.00 25.05 86 PHE A N 1
ATOM 662 C CA . PHE A 1 86 ? -17.110 -58.290 -22.300 1.00 25.05 86 PHE A CA 1
ATOM 663 C C . PHE A 1 86 ? -17.045 -57.945 -20.770 1.00 25.05 86 PHE A C 1
ATOM 665 O O . PHE A 1 86 ? -16.739 -58.769 -19.927 1.00 25.05 86 PHE A O 1
ATOM 672 N N . ARG A 1 87 ? -17.536 -56.720 -20.464 1.00 24.89 87 ARG A N 1
ATOM 673 C CA . ARG A 1 87 ? -18.405 -56.222 -19.347 1.00 24.89 87 ARG A CA 1
ATOM 674 C C . ARG A 1 87 ? -18.235 -56.628 -17.849 1.00 24.89 87 ARG A C 1
ATOM 676 O O . ARG A 1 87 ? -18.626 -57.714 -17.461 1.00 24.89 87 ARG A O 1
ATOM 683 N N . ARG A 1 88 ? -17.998 -55.577 -17.033 1.00 25.39 88 ARG A N 1
ATOM 684 C CA . ARG A 1 88 ? -18.915 -54.918 -16.043 1.00 25.39 88 ARG A CA 1
ATOM 685 C C . ARG A 1 88 ? -19.283 -55.581 -14.677 1.00 25.39 88 ARG A C 1
ATOM 687 O O . ARG A 1 88 ? -19.915 -56.622 -14.652 1.00 25.39 88 ARG A O 1
ATOM 694 N N . GLU A 1 89 ? -19.058 -54.784 -13.615 1.00 25.81 89 GLU A N 1
ATOM 695 C CA . GLU A 1 89 ? -19.742 -54.670 -12.291 1.00 25.81 89 GLU A CA 1
ATOM 696 C C . GLU A 1 89 ? -19.599 -55.742 -11.166 1.00 25.81 89 GLU A C 1
ATOM 698 O O . GLU A 1 89 ? -20.047 -56.874 -11.276 1.00 25.81 89 GLU A O 1
ATOM 703 N N . ASP A 1 90 ? -19.067 -55.241 -10.034 1.00 24.64 90 ASP A N 1
ATOM 704 C CA . ASP A 1 90 ? -19.462 -55.396 -8.615 1.00 24.64 90 ASP A CA 1
ATOM 705 C C . ASP A 1 90 ? -19.214 -56.644 -7.713 1.00 24.64 90 ASP A C 1
ATOM 707 O O . ASP A 1 90 ? -19.900 -57.656 -7.774 1.00 24.64 90 ASP A O 1
ATOM 711 N N . ARG A 1 91 ? -18.374 -56.362 -6.688 1.00 23.91 91 ARG A N 1
ATOM 712 C CA . ARG A 1 91 ? -18.492 -56.615 -5.221 1.00 23.91 91 ARG A CA 1
ATOM 713 C C . ARG A 1 91 ? -18.256 -58.006 -4.577 1.00 23.91 91 ARG A C 1
ATOM 715 O O . ARG A 1 91 ? -19.048 -58.918 -4.750 1.00 23.91 91 ARG A O 1
ATOM 722 N N . ALA A 1 92 ? -17.321 -57.969 -3.602 1.00 22.78 92 ALA A N 1
ATOM 723 C CA . ALA A 1 92 ? -17.200 -58.775 -2.360 1.00 22.78 92 ALA A CA 1
ATOM 724 C C . ALA A 1 92 ? -16.888 -60.289 -2.517 1.00 22.78 92 ALA A C 1
ATOM 726 O O . ALA A 1 92 ? -17.274 -60.894 -3.504 1.00 22.78 92 ALA A O 1
ATOM 727 N N . GLU A 1 93 ? -16.158 -60.977 -1.624 1.00 22.02 93 GLU A N 1
ATOM 728 C CA . GLU A 1 93 ? -15.725 -60.733 -0.225 1.00 22.02 93 GLU A CA 1
ATOM 729 C C . GLU A 1 93 ? -14.489 -61.634 0.109 1.00 22.02 93 GLU A C 1
ATOM 731 O O . GLU A 1 93 ? -14.327 -62.634 -0.582 1.00 22.02 93 GLU A O 1
ATOM 736 N N . ILE A 1 94 ? -13.712 -61.354 1.186 1.00 22.44 94 ILE A N 1
ATOM 737 C CA . ILE A 1 94 ? -12.918 -62.335 2.014 1.00 22.44 94 ILE A CA 1
ATOM 738 C C . ILE A 1 94 ? -11.726 -63.092 1.316 1.00 22.44 94 ILE A C 1
ATOM 740 O O . ILE A 1 94 ? -11.860 -63.593 0.210 1.00 22.44 94 ILE A O 1
ATOM 744 N N . ASP A 1 95 ? -10.501 -63.280 1.855 1.00 20.53 95 ASP A N 1
ATOM 745 C CA . ASP A 1 95 ? -9.855 -62.877 3.124 1.00 20.53 95 ASP A CA 1
ATOM 746 C C . ASP A 1 95 ? -8.295 -62.851 3.075 1.00 20.53 95 ASP A C 1
ATOM 748 O O . ASP A 1 95 ? -7.677 -63.340 2.132 1.00 20.53 95 ASP A O 1
ATOM 752 N N . TYR A 1 96 ? -7.683 -62.332 4.153 1.00 21.16 96 TYR A N 1
ATOM 753 C CA . TYR A 1 96 ? -6.302 -62.505 4.671 1.00 21.16 96 TYR A CA 1
ATOM 754 C C . TYR A 1 96 ? -5.086 -62.746 3.740 1.00 21.16 96 TYR A C 1
ATOM 756 O O . TYR A 1 96 ? -4.841 -63.859 3.276 1.00 21.16 96 TYR A O 1
ATOM 764 N N . SER A 1 97 ? -4.146 -61.779 3.739 1.00 23.70 97 SER A N 1
ATOM 765 C CA . SER A 1 97 ? -2.761 -61.963 4.259 1.00 23.70 97 SER A CA 1
ATOM 766 C C . SER A 1 97 ? -1.917 -60.672 4.176 1.00 23.70 97 SER A C 1
ATOM 768 O O . SER A 1 97 ? -1.356 -60.352 3.133 1.00 23.70 97 SER A O 1
ATOM 770 N N . MET A 1 98 ? -1.776 -59.949 5.294 1.00 28.89 98 MET A N 1
ATOM 771 C CA . MET A 1 98 ? -0.863 -58.802 5.488 1.00 28.89 98 MET A CA 1
ATOM 772 C C . MET A 1 98 ? -0.276 -58.881 6.902 1.00 28.89 98 MET A C 1
ATOM 774 O O . MET A 1 98 ? -1.040 -59.083 7.847 1.00 28.89 98 MET A O 1
ATOM 778 N N . PRO A 1 99 ? 1.054 -58.770 7.069 1.00 28.67 99 PRO A N 1
ATOM 779 C CA . PRO A 1 99 ? 1.590 -57.735 7.976 1.00 28.67 99 PRO A CA 1
ATOM 780 C C . PRO A 1 99 ? 3.025 -57.244 7.621 1.00 28.67 99 PRO A C 1
ATOM 782 O O . PRO A 1 99 ? 3.711 -57.884 6.827 1.00 28.67 99 PRO A O 1
ATOM 785 N N . PRO A 1 100 ? 3.577 -56.212 8.301 1.00 30.00 100 PRO A N 1
ATOM 786 C CA . PRO A 1 100 ? 2.917 -55.113 9.014 1.00 30.00 100 PRO A CA 1
ATOM 787 C C . PRO A 1 100 ? 3.465 -53.711 8.660 1.00 30.00 100 PRO A C 1
ATOM 789 O O . PRO A 1 100 ? 4.610 -53.526 8.250 1.00 30.00 100 PRO A O 1
ATOM 792 N N . SER A 1 101 ? 2.663 -52.690 8.956 1.00 25.59 101 SER A N 1
ATOM 793 C CA . SER A 1 101 ? 3.120 -51.320 9.210 1.00 25.59 101 SER A CA 1
ATOM 794 C C . SER A 1 101 ? 3.635 -51.169 10.653 1.00 25.59 101 SER A C 1
ATOM 796 O O . SER A 1 101 ? 3.147 -51.843 11.559 1.00 25.59 101 SER A O 1
ATOM 798 N N . ILE A 1 102 ? 4.581 -50.251 10.899 1.00 24.86 102 ILE A N 1
ATOM 799 C CA . ILE A 1 102 ? 4.950 -49.811 12.259 1.00 24.86 102 ILE A CA 1
ATOM 800 C C . ILE A 1 102 ? 4.919 -48.278 12.336 1.00 24.86 102 ILE A C 1
ATOM 802 O O . ILE A 1 102 ? 5.453 -47.581 11.474 1.00 24.86 102 ILE A O 1
ATOM 806 N N . LEU A 1 103 ? 4.254 -47.779 13.379 1.00 25.27 103 LEU A N 1
ATOM 807 C CA . LEU A 1 103 ? 4.060 -46.367 13.725 1.00 25.27 103 LEU A CA 1
ATOM 808 C C . LEU A 1 103 ? 5.308 -45.742 14.391 1.00 25.27 103 LEU A C 1
ATOM 810 O O . LEU A 1 103 ? 6.133 -46.465 14.951 1.00 25.27 103 LEU A O 1
ATOM 814 N N . PRO A 1 104 ? 5.439 -44.401 14.416 1.00 30.20 104 PRO A N 1
ATOM 815 C CA . PRO A 1 104 ? 6.484 -43.728 15.185 1.00 30.20 104 PRO A CA 1
ATOM 816 C C . PRO A 1 104 ? 6.167 -43.734 16.694 1.00 30.20 104 PRO A C 1
ATOM 818 O O . PRO A 1 104 ? 5.108 -43.265 17.107 1.00 30.20 104 PRO A O 1
ATOM 821 N N . GLY A 1 105 ? 7.101 -44.206 17.532 1.00 25.06 105 GLY A N 1
ATOM 822 C CA . GLY A 1 105 ? 6.905 -44.273 18.987 1.00 25.06 105 GLY A CA 1
ATOM 823 C C . GLY A 1 105 ? 8.187 -44.411 19.825 1.00 25.06 105 GLY A C 1
ATOM 824 O O . GLY A 1 105 ? 8.772 -45.481 19.896 1.00 25.06 105 GLY A O 1
ATOM 825 N N . GLN A 1 106 ? 8.554 -43.311 20.491 1.00 24.38 106 GLN A N 1
ATOM 826 C CA . GLN A 1 106 ? 9.314 -43.172 21.752 1.00 24.38 106 GLN A CA 1
ATOM 827 C C . GLN A 1 106 ? 10.658 -43.906 22.031 1.00 24.38 106 GLN A C 1
ATOM 829 O O . GLN A 1 106 ? 10.744 -45.112 22.213 1.00 24.38 106 GLN A O 1
ATOM 834 N N . ILE A 1 107 ? 11.656 -43.058 22.337 1.00 28.73 107 ILE A N 1
ATOM 835 C CA . ILE A 1 107 ? 12.651 -43.165 23.430 1.00 28.73 107 ILE A CA 1
ATOM 836 C C . ILE A 1 107 ? 13.611 -44.375 23.434 1.00 28.73 107 ILE A C 1
ATOM 838 O O . ILE A 1 107 ? 13.308 -45.445 23.955 1.00 28.73 107 ILE A O 1
ATOM 842 N N . ARG A 1 108 ? 14.886 -44.094 23.119 1.00 22.61 108 ARG A N 1
ATOM 843 C CA . ARG A 1 108 ? 16.040 -44.509 23.946 1.00 22.61 108 ARG A CA 1
ATOM 844 C C . ARG A 1 108 ? 17.222 -43.556 23.755 1.00 22.61 108 ARG A C 1
ATOM 846 O O . ARG A 1 108 ? 17.547 -43.164 22.641 1.00 22.61 108 ARG A O 1
ATOM 853 N N . SER A 1 109 ? 17.851 -43.178 24.862 1.00 27.78 109 SER A N 1
ATOM 854 C CA . SER A 1 109 ? 19.065 -42.360 24.900 1.00 27.78 109 SER A CA 1
ATOM 855 C C . SER A 1 109 ? 20.324 -43.193 24.627 1.00 27.78 109 SER A C 1
ATOM 857 O O . SER A 1 109 ? 20.342 -44.395 24.901 1.00 27.78 109 SER A O 1
ATOM 859 N N . PRO A 1 110 ? 21.418 -42.545 24.193 1.00 27.70 110 PRO A N 1
ATOM 860 C CA . PRO A 1 110 ? 22.754 -42.996 24.550 1.00 27.70 110 PRO A CA 1
ATOM 861 C C . PRO A 1 110 ? 23.526 -41.945 25.360 1.00 27.70 110 PRO A C 1
ATOM 863 O O . PRO A 1 110 ? 23.667 -40.775 25.011 1.00 27.70 110 PRO A O 1
ATOM 866 N N . THR A 1 111 ? 24.049 -42.428 26.477 1.00 24.06 111 THR A N 1
ATOM 867 C CA . THR A 1 111 ? 24.927 -41.774 27.447 1.00 24.06 111 THR A CA 1
ATOM 868 C C . THR A 1 111 ? 26.275 -41.282 26.900 1.00 24.06 111 THR A C 1
ATOM 870 O O . THR A 1 111 ? 26.888 -41.916 26.049 1.00 24.06 111 THR A O 1
ATOM 873 N N . ARG A 1 112 ? 26.786 -40.222 27.549 1.00 27.05 112 ARG A N 1
ATOM 874 C CA . ARG A 1 112 ? 28.202 -39.807 27.709 1.00 27.05 112 ARG A CA 1
ATOM 875 C C . ARG A 1 112 ? 29.303 -40.754 27.176 1.00 27.05 112 ARG A C 1
ATOM 877 O O . ARG A 1 112 ? 29.479 -41.843 27.716 1.00 27.05 112 ARG A O 1
ATOM 884 N N . ARG A 1 113 ? 30.226 -40.188 26.382 1.00 25.20 113 ARG A N 1
ATOM 885 C CA . ARG A 1 113 ? 31.699 -40.365 26.488 1.00 25.20 113 ARG A CA 1
ATOM 886 C C . ARG A 1 113 ? 32.393 -39.066 26.023 1.00 25.20 113 ARG A C 1
ATOM 888 O O . ARG A 1 113 ? 32.186 -38.647 24.898 1.00 25.20 113 ARG A O 1
ATOM 895 N N . THR A 1 114 ? 32.902 -38.226 26.932 1.00 25.45 114 THR A N 1
ATOM 896 C CA . THR A 1 114 ? 34.269 -38.177 27.524 1.00 25.45 114 THR A CA 1
ATOM 897 C C . THR A 1 114 ? 35.330 -37.403 26.722 1.00 25.45 114 THR A C 1
ATOM 899 O O . THR A 1 114 ? 35.894 -37.927 25.774 1.00 25.45 114 THR A O 1
ATOM 902 N N . ASN A 1 115 ? 35.687 -36.233 27.270 1.00 26.12 115 ASN A N 1
ATOM 903 C CA . ASN A 1 115 ? 37.025 -35.625 27.373 1.00 26.12 115 ASN A CA 1
ATOM 904 C C . ASN A 1 115 ? 37.908 -35.393 26.127 1.00 26.12 115 ASN A C 1
ATOM 906 O O . ASN A 1 115 ? 38.624 -36.283 25.681 1.00 26.12 115 ASN A O 1
ATOM 910 N N . GLY A 1 116 ? 38.073 -34.105 25.797 1.00 25.73 116 GLY A N 1
ATOM 911 C CA . GLY A 1 116 ? 39.299 -33.524 25.236 1.00 25.73 116 GLY A CA 1
ATOM 912 C C . GLY A 1 116 ? 39.593 -32.158 25.883 1.00 25.73 116 GLY A C 1
ATOM 913 O O . GLY A 1 116 ? 38.881 -31.193 25.632 1.00 25.73 116 GLY A O 1
ATOM 914 N N . ARG A 1 117 ? 40.608 -32.083 26.761 1.00 25.52 117 ARG A N 1
ATOM 915 C CA . ARG A 1 117 ? 41.222 -30.822 27.268 1.00 25.52 117 ARG A CA 1
ATOM 916 C C . ARG A 1 117 ? 41.966 -30.121 26.106 1.00 25.52 117 ARG A C 1
ATOM 918 O O . ARG A 1 117 ? 42.235 -30.791 25.121 1.00 25.52 117 ARG A O 1
ATOM 925 N N . CYS A 1 118 ? 42.416 -28.861 26.111 1.00 25.88 118 CYS A N 1
ATOM 926 C CA . CYS A 1 118 ? 42.585 -27.729 27.053 1.00 25.88 118 CYS A CA 1
ATOM 927 C C . CYS A 1 118 ? 42.688 -26.452 26.156 1.00 25.88 118 CYS A C 1
ATOM 929 O O . CYS A 1 118 ? 42.845 -26.609 24.953 1.00 25.88 118 CYS A O 1
ATOM 931 N N . GLY A 1 119 ? 42.685 -25.178 26.569 1.00 25.67 119 GLY A N 1
ATOM 932 C CA . GLY A 1 119 ? 42.574 -24.450 27.843 1.00 25.67 119 GLY A CA 1
ATOM 933 C C . GLY A 1 119 ? 42.449 -22.939 27.500 1.00 25.67 119 GLY A C 1
ATOM 934 O O . GLY A 1 119 ? 42.907 -22.521 26.447 1.00 25.67 119 GLY A O 1
ATOM 935 N N . LYS A 1 120 ? 41.615 -22.155 28.198 1.00 25.84 120 LYS A N 1
ATOM 936 C CA . LYS A 1 120 ? 41.955 -21.214 29.299 1.00 25.84 120 LYS A CA 1
ATOM 937 C C . LYS A 1 120 ? 42.841 -19.993 28.954 1.00 25.84 120 LYS A C 1
ATOM 939 O O . LYS A 1 120 ? 43.977 -20.150 28.533 1.00 25.84 120 LYS A O 1
ATOM 944 N N . GLY A 1 121 ? 42.331 -18.805 29.320 1.00 25.47 121 GLY A N 1
ATOM 945 C CA . GLY A 1 121 ? 42.963 -17.472 29.222 1.00 25.47 121 GLY A CA 1
ATOM 946 C C . GLY A 1 121 ? 41.953 -16.454 28.667 1.00 25.47 121 GLY A C 1
ATOM 947 O O . GLY A 1 121 ? 41.873 -16.312 27.459 1.00 25.47 121 GLY A O 1
ATOM 948 N N . ILE A 1 122 ? 40.999 -15.859 29.401 1.00 25.19 122 ILE A N 1
ATOM 949 C CA . ILE A 1 122 ? 40.988 -15.217 30.736 1.00 25.19 122 ILE A CA 1
ATOM 950 C C . ILE A 1 122 ? 41.808 -13.911 30.789 1.00 25.19 122 ILE A C 1
ATOM 952 O O . ILE A 1 122 ? 42.988 -13.954 31.109 1.00 25.19 122 ILE A O 1
ATOM 956 N N . VAL A 1 123 ? 41.080 -12.782 30.627 1.00 24.69 123 VAL A N 1
ATOM 957 C CA . VAL A 1 123 ? 41.242 -11.485 31.346 1.00 24.69 123 VAL A CA 1
ATOM 958 C C . VAL A 1 123 ? 42.480 -10.647 30.914 1.00 24.69 123 VAL A C 1
ATOM 960 O O . VAL A 1 123 ? 43.535 -11.197 30.653 1.00 24.69 123 VAL A O 1
ATOM 963 N N . LYS A 1 124 ? 42.436 -9.310 30.742 1.00 24.33 124 LYS A N 1
ATOM 964 C CA . LYS A 1 124 ? 41.763 -8.249 31.528 1.00 24.33 124 LYS A CA 1
ATOM 965 C C . LYS A 1 124 ? 41.462 -6.974 30.707 1.00 24.33 124 LYS A C 1
ATOM 967 O O . LYS A 1 124 ? 42.029 -6.770 29.641 1.00 24.33 124 LYS A O 1
ATOM 972 N N . ARG A 1 125 ? 40.607 -6.100 31.260 1.00 30.69 125 ARG A N 1
ATOM 973 C CA . ARG A 1 125 ? 40.568 -4.651 30.952 1.00 30.69 125 ARG A CA 1
ATOM 974 C C . ARG A 1 125 ? 41.869 -3.980 31.417 1.00 30.69 125 ARG A C 1
ATOM 976 O O . ARG A 1 125 ? 42.458 -4.492 32.358 1.00 30.69 125 ARG A O 1
ATOM 983 N N . ASP A 1 126 ? 42.203 -2.814 30.864 1.00 25.28 126 ASP A N 1
ATOM 984 C CA . ASP A 1 126 ? 42.524 -1.607 31.651 1.00 25.28 126 ASP A CA 1
ATOM 985 C C . ASP A 1 126 ? 42.451 -0.343 30.764 1.00 25.28 126 ASP A C 1
ATOM 987 O O . ASP A 1 126 ? 42.118 -0.432 29.580 1.00 25.28 126 ASP A O 1
ATOM 991 N N . SER A 1 127 ? 42.606 0.837 31.371 1.00 25.67 127 SER A N 1
ATOM 992 C CA . SER A 1 127 ? 42.137 2.140 30.871 1.00 25.67 127 SER A CA 1
ATOM 993 C C . SER A 1 127 ? 43.150 3.287 31.070 1.00 25.67 127 SER A C 1
ATOM 995 O O . SER A 1 127 ? 44.103 3.138 31.826 1.00 25.67 127 SER A O 1
ATOM 997 N N . LEU A 1 128 ? 42.831 4.458 30.482 1.00 26.58 128 LEU A N 1
ATOM 998 C CA . LEU A 1 128 ? 43.325 5.823 30.798 1.00 26.58 128 LEU A CA 1
ATOM 999 C C . LEU A 1 128 ? 44.731 6.271 30.324 1.00 26.58 128 LEU A C 1
ATOM 1001 O O . LEU A 1 128 ? 45.665 5.488 30.241 1.00 26.58 128 LEU A O 1
ATOM 1005 N N . GLY A 1 129 ? 44.847 7.596 30.097 1.00 23.17 129 GLY A N 1
ATOM 1006 C CA . GLY A 1 129 ? 46.092 8.369 29.889 1.00 23.17 129 GLY A CA 1
ATOM 1007 C C . GLY A 1 129 ? 46.528 8.490 28.417 1.00 23.17 129 GLY A C 1
ATOM 1008 O O . GLY A 1 129 ? 46.855 7.475 27.825 1.00 23.17 129 GLY A O 1
ATOM 1009 N N . SER A 1 130 ? 46.505 9.608 27.673 1.00 25.83 130 SER A N 1
ATOM 1010 C CA . SER A 1 130 ? 46.639 11.067 27.903 1.00 25.83 130 SER A CA 1
ATOM 1011 C C . SER A 1 130 ? 48.064 11.593 28.154 1.00 25.83 130 SER A C 1
ATOM 1013 O O . SER A 1 130 ? 48.513 11.538 29.288 1.00 25.83 130 SER A O 1
ATOM 1015 N N . GLU A 1 131 ? 48.690 12.177 27.119 1.00 25.00 131 GLU A N 1
ATOM 1016 C CA . GLU A 1 131 ? 49.640 13.323 27.106 1.00 25.00 131 GLU A CA 1
ATOM 1017 C C . GLU A 1 131 ? 49.918 13.659 25.613 1.00 25.00 131 GLU A C 1
ATOM 1019 O O . GLU A 1 131 ? 50.014 12.752 24.792 1.00 25.00 131 GLU A O 1
ATOM 1024 N N . LEU A 1 132 ? 49.655 14.871 25.105 1.00 24.48 132 LEU A N 1
ATOM 1025 C CA . LEU A 1 132 ? 50.368 16.165 25.186 1.00 24.48 132 LEU A CA 1
ATOM 1026 C C . LEU A 1 132 ? 51.537 16.360 24.182 1.00 24.48 132 LEU A C 1
ATOM 1028 O O . LEU A 1 132 ? 52.619 15.824 24.352 1.00 24.48 132 LEU A O 1
ATOM 1032 N N . ILE A 1 133 ? 51.254 17.209 23.178 1.00 25.33 133 ILE A N 1
ATOM 1033 C CA . ILE A 1 133 ? 52.003 18.411 22.733 1.00 25.33 133 ILE A CA 1
ATOM 1034 C C . ILE A 1 133 ? 53.515 18.302 22.428 1.00 25.33 133 ILE A C 1
ATOM 1036 O O . ILE A 1 133 ? 54.315 18.163 23.341 1.00 25.33 133 ILE A O 1
ATOM 1040 N N . ASP A 1 134 ? 53.894 18.646 21.183 1.00 23.55 134 ASP A N 1
ATOM 1041 C CA . ASP A 1 134 ? 54.917 19.688 20.938 1.00 23.55 134 ASP A CA 1
ATOM 1042 C C . ASP A 1 134 ? 54.686 20.451 19.606 1.00 23.55 134 ASP A C 1
ATOM 1044 O O . ASP A 1 134 ? 53.857 20.047 18.784 1.00 23.55 134 ASP A O 1
ATOM 1048 N N . VAL A 1 135 ? 55.345 21.607 19.432 1.00 26.66 135 VAL A N 1
ATOM 1049 C CA . VAL A 1 135 ? 55.004 22.689 18.486 1.00 26.66 135 VAL A CA 1
ATOM 1050 C C . VAL A 1 135 ? 56.238 23.244 17.748 1.00 26.66 135 VAL A C 1
ATOM 1052 O O . VAL A 1 135 ? 57.275 23.487 18.352 1.00 26.66 135 VAL A O 1
ATOM 1055 N N . GLY A 1 136 ? 56.077 23.593 16.461 1.00 23.50 136 GLY A N 1
ATOM 1056 C CA . GLY A 1 136 ? 57.008 24.442 15.686 1.00 23.50 136 GLY A CA 1
ATOM 1057 C C . GLY A 1 136 ? 57.639 23.747 14.464 1.00 23.50 136 GLY A C 1
ATOM 1058 O O . GLY A 1 136 ? 57.738 22.529 14.429 1.00 23.50 136 GLY A O 1
ATOM 1059 N N . GLY A 1 137 ? 58.067 24.447 13.406 1.00 24.44 137 GLY A N 1
ATOM 1060 C CA . GLY A 1 137 ? 57.960 25.881 13.099 1.00 24.44 137 GLY A CA 1
ATOM 1061 C C . GLY A 1 137 ? 58.874 26.302 11.924 1.00 24.44 137 GLY A C 1
ATOM 1062 O O . GLY A 1 137 ? 59.904 25.680 11.708 1.00 24.44 137 GLY A O 1
ATOM 1063 N N . LEU A 1 138 ? 58.503 27.388 11.225 1.00 25.27 138 LEU A N 1
ATOM 1064 C CA . LEU A 1 138 ? 59.300 28.213 10.280 1.00 25.27 138 LEU A CA 1
ATOM 1065 C C . LEU A 1 138 ? 59.827 27.633 8.929 1.00 25.27 138 LEU A C 1
ATOM 1067 O O . LEU A 1 138 ? 60.859 26.982 8.859 1.00 25.27 138 LEU A O 1
ATOM 1071 N N . ASP A 1 139 ? 59.157 28.059 7.845 1.00 28.16 139 ASP A N 1
ATOM 1072 C CA . ASP A 1 139 ? 59.604 29.083 6.860 1.00 28.16 139 ASP A CA 1
ATOM 1073 C C . ASP A 1 139 ? 60.815 28.958 5.882 1.00 28.16 139 ASP A C 1
ATOM 1075 O O . ASP A 1 139 ? 61.846 28.356 6.149 1.00 28.16 139 ASP A O 1
ATOM 1079 N N . HIS A 1 140 ? 60.688 29.758 4.793 1.00 27.03 140 HIS A N 1
ATOM 1080 C CA . HIS A 1 140 ? 61.683 30.212 3.782 1.00 27.03 140 HIS A CA 1
ATOM 1081 C C . HIS A 1 140 ? 62.164 29.204 2.688 1.00 27.03 140 HIS A C 1
ATOM 1083 O O . HIS A 1 140 ? 62.402 28.043 2.979 1.00 27.03 140 HIS A O 1
ATOM 1089 N N . ARG A 1 141 ? 62.446 29.565 1.407 1.00 27.66 141 ARG A N 1
ATOM 1090 C CA . ARG A 1 141 ? 62.017 30.646 0.455 1.00 27.66 141 ARG A CA 1
ATOM 1091 C C . ARG A 1 141 ? 62.749 30.478 -0.921 1.00 27.66 141 ARG A C 1
ATOM 1093 O O . ARG A 1 141 ? 63.831 29.912 -0.918 1.00 27.66 141 ARG A O 1
ATOM 1100 N N . ILE A 1 142 ? 62.282 31.159 -2.000 1.00 28.14 142 ILE A N 1
ATOM 1101 C CA . ILE A 1 142 ? 63.068 31.617 -3.209 1.00 28.14 142 ILE A CA 1
ATOM 1102 C C . ILE A 1 142 ? 63.479 30.485 -4.226 1.00 28.14 142 ILE A C 1
ATOM 1104 O O . ILE A 1 142 ? 63.648 29.356 -3.799 1.00 28.14 142 ILE A O 1
ATOM 1108 N N . ALA A 1 143 ? 63.600 30.616 -5.575 1.00 25.52 143 ALA A N 1
ATOM 1109 C CA . ALA A 1 143 ? 63.616 31.745 -6.540 1.00 25.52 143 ALA A CA 1
ATOM 1110 C C . ALA A 1 143 ? 63.057 31.429 -7.973 1.00 25.52 143 ALA A C 1
ATOM 1112 O O . ALA A 1 143 ? 63.281 30.350 -8.503 1.00 25.52 143 ALA A O 1
ATOM 1113 N N . HIS A 1 144 ? 62.454 32.451 -8.608 1.00 27.48 144 HIS A N 1
ATOM 1114 C CA . HIS A 1 144 ? 62.701 33.039 -9.958 1.00 27.48 144 HIS A CA 1
ATOM 1115 C C . HIS A 1 144 ? 62.882 32.245 -11.281 1.00 27.48 144 HIS A C 1
ATOM 1117 O O . HIS A 1 144 ? 63.898 31.590 -11.477 1.00 27.48 144 HIS A O 1
ATOM 1123 N N . ALA A 1 145 ? 62.046 32.590 -12.287 1.00 25.36 145 ALA A N 1
ATOM 1124 C CA . ALA A 1 145 ? 62.384 33.218 -13.599 1.00 25.36 145 ALA A CA 1
ATOM 1125 C C . ALA A 1 145 ? 61.117 33.310 -14.508 1.00 25.36 145 ALA A C 1
ATOM 1127 O O . ALA A 1 145 ? 60.227 32.486 -14.345 1.00 25.36 145 ALA A O 1
ATOM 1128 N N . ALA A 1 146 ? 60.977 34.127 -15.567 1.00 25.50 146 ALA A N 1
ATOM 1129 C CA . ALA A 1 146 ? 61.173 35.565 -15.868 1.00 25.50 146 ALA A CA 1
ATOM 1130 C C . ALA A 1 146 ? 61.009 35.773 -17.412 1.00 25.50 146 ALA A C 1
ATOM 1132 O O . ALA A 1 146 ? 61.257 34.829 -18.153 1.00 25.50 146 ALA A O 1
ATOM 1133 N N . GLN A 1 147 ? 60.697 37.001 -17.892 1.00 25.55 147 GLN A N 1
ATOM 1134 C CA . GLN A 1 147 ? 60.452 37.414 -19.318 1.00 25.55 147 GLN A CA 1
ATOM 1135 C C . GLN A 1 147 ? 59.076 36.984 -19.911 1.00 25.55 147 GLN A C 1
ATOM 1137 O O . GLN A 1 147 ? 58.553 35.956 -19.510 1.00 25.55 147 GLN A O 1
ATOM 1142 N N . GLY A 1 148 ? 58.387 37.665 -20.852 1.00 25.11 148 GLY A N 1
ATOM 1143 C CA . GLY A 1 148 ? 58.502 38.972 -21.554 1.00 25.11 148 GLY A CA 1
ATOM 1144 C C . GLY A 1 148 ? 57.608 38.971 -22.839 1.00 25.11 148 GLY A C 1
ATOM 1145 O O . GLY A 1 148 ? 57.169 37.898 -23.226 1.00 25.11 148 GLY A O 1
ATOM 1146 N N . ILE A 1 149 ? 57.280 40.047 -23.588 1.00 24.86 149 ILE A N 1
ATOM 1147 C CA . ILE A 1 149 ? 57.311 41.522 -23.404 1.00 24.86 149 ILE A CA 1
ATOM 1148 C C . ILE A 1 149 ? 56.509 42.214 -24.569 1.00 24.86 149 ILE A C 1
ATOM 1150 O O . ILE A 1 149 ? 56.628 41.751 -25.698 1.00 24.86 149 ILE A O 1
ATOM 1154 N N . LYS A 1 150 ? 55.801 43.353 -24.336 1.00 23.31 150 LYS A N 1
ATOM 1155 C CA . LYS A 1 150 ? 55.144 44.285 -25.338 1.00 23.31 150 LYS A CA 1
ATOM 1156 C C . LYS A 1 150 ? 53.967 43.728 -26.191 1.00 23.31 150 LYS A C 1
ATOM 1158 O O . LYS A 1 150 ? 53.831 42.522 -26.306 1.00 23.31 150 LYS A O 1
ATOM 1163 N N . SER A 1 151 ? 53.051 44.502 -26.814 1.00 23.05 151 SER A N 1
ATOM 1164 C CA . SER A 1 151 ? 52.662 45.952 -26.902 1.00 23.05 151 SER A CA 1
ATOM 1165 C C . SER A 1 151 ? 51.200 46.007 -27.437 1.00 23.05 151 SER A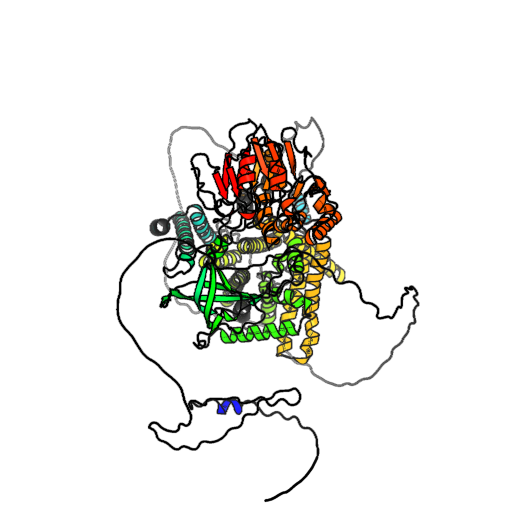 C 1
ATOM 1167 O O . SER A 1 151 ? 50.839 45.103 -28.179 1.00 23.05 151 SER A O 1
ATOM 1169 N N . LEU A 1 152 ? 50.233 46.871 -27.074 1.00 23.48 152 LEU A N 1
ATOM 1170 C CA . LEU A 1 152 ? 50.074 48.345 -26.970 1.00 23.48 152 LEU A CA 1
ATOM 1171 C C . LEU A 1 152 ? 49.870 49.121 -28.311 1.00 23.48 152 LEU A C 1
ATOM 1173 O O . LEU A 1 152 ? 50.699 48.992 -29.203 1.00 23.48 152 LEU A O 1
ATOM 1177 N N . ILE A 1 153 ? 48.843 50.011 -28.335 1.00 24.56 153 ILE A N 1
ATOM 1178 C CA . ILE A 1 153 ? 48.449 51.076 -29.326 1.00 24.56 153 ILE A CA 1
ATOM 1179 C C . ILE A 1 153 ? 47.988 50.571 -30.735 1.00 24.56 153 ILE A C 1
ATOM 1181 O O . ILE A 1 153 ? 48.469 49.536 -31.167 1.00 24.56 153 ILE A O 1
ATOM 1185 N N . VAL A 1 154 ? 47.037 51.133 -31.523 1.00 24.11 154 VAL A N 1
ATOM 1186 C CA . VAL A 1 154 ? 46.297 52.434 -31.673 1.00 24.11 154 VAL A CA 1
ATOM 1187 C C . VAL A 1 154 ? 44.831 52.135 -32.121 1.00 24.11 154 VAL A C 1
ATOM 1189 O O . VAL A 1 154 ? 44.641 51.159 -32.830 1.00 24.11 154 VAL A O 1
ATOM 1192 N N . GLY A 1 155 ? 43.741 52.766 -31.628 1.00 24.27 155 GLY A N 1
ATOM 1193 C CA . GLY A 1 155 ? 43.081 54.029 -32.087 1.00 24.27 155 GLY A CA 1
ATOM 1194 C C . GLY A 1 155 ? 42.169 53.837 -33.336 1.00 24.27 155 GLY A C 1
ATOM 1195 O O . GLY A 1 155 ? 42.440 52.947 -34.122 1.00 24.27 155 GLY A O 1
ATOM 1196 N N . GLN A 1 156 ? 41.078 54.575 -33.619 1.00 24.97 156 GLN A N 1
ATOM 1197 C CA . GLN A 1 156 ? 40.544 55.846 -33.095 1.00 24.97 156 GLN A CA 1
ATOM 1198 C C . GLN A 1 156 ? 39.014 56.041 -33.369 1.00 24.97 156 GLN A C 1
ATOM 1200 O O . GLN A 1 156 ? 38.472 55.504 -34.322 1.00 24.97 156 GLN A O 1
ATOM 1205 N N . GLN A 1 157 ? 38.380 56.905 -32.555 1.00 26.00 157 GLN A N 1
ATOM 1206 C CA . GLN A 1 157 ? 37.316 57.910 -32.841 1.00 26.00 157 GLN A CA 1
ATOM 1207 C C . GLN A 1 157 ? 35.973 57.642 -33.602 1.00 26.00 157 GLN A C 1
ATOM 1209 O O . GLN A 1 157 ? 35.926 57.422 -34.801 1.00 26.00 157 GLN A O 1
ATOM 1214 N N . LYS A 1 158 ? 34.882 57.977 -32.876 1.00 24.98 158 LYS A N 1
ATOM 1215 C CA . LYS A 1 158 ? 33.761 58.922 -33.185 1.00 24.98 158 LYS A CA 1
ATOM 1216 C C . LYS A 1 158 ? 32.807 58.764 -34.404 1.00 24.98 158 LYS A C 1
ATOM 1218 O O . LYS A 1 158 ? 33.147 59.082 -35.529 1.00 24.98 158 LYS A O 1
ATOM 1223 N N . ASN A 1 159 ? 31.521 58.638 -34.032 1.00 27.08 159 ASN A N 1
ATOM 1224 C CA . ASN A 1 159 ? 30.333 59.422 -34.456 1.00 27.08 159 ASN A CA 1
ATOM 1225 C C . ASN A 1 159 ? 29.772 59.440 -35.908 1.00 27.08 159 ASN A C 1
ATOM 1227 O O . ASN A 1 159 ? 30.403 59.907 -36.842 1.00 27.08 159 ASN A O 1
ATOM 1231 N N . GLN A 1 160 ? 28.436 59.262 -35.931 1.00 24.70 160 GLN A N 1
ATOM 1232 C CA . GLN A 1 160 ? 27.405 60.068 -36.631 1.00 24.70 160 GLN A CA 1
ATOM 1233 C C . GLN A 1 160 ? 26.909 59.744 -38.071 1.00 24.70 160 GLN A C 1
ATOM 1235 O O . GLN A 1 160 ? 27.589 59.970 -39.061 1.00 24.70 160 GLN A O 1
ATOM 1240 N N . ILE A 1 161 ? 25.578 59.509 -38.121 1.00 24.83 161 ILE A N 1
ATOM 1241 C CA . ILE A 1 161 ? 24.557 60.152 -38.999 1.00 24.83 161 ILE A CA 1
ATOM 1242 C C . ILE A 1 161 ? 24.113 59.484 -40.334 1.00 24.83 161 ILE A C 1
ATOM 1244 O O . ILE A 1 161 ? 24.912 59.010 -41.126 1.00 24.83 161 ILE A O 1
ATOM 1248 N N . ARG A 1 162 ? 22.783 59.602 -40.576 1.00 23.11 162 ARG A N 1
ATOM 1249 C CA . ARG A 1 162 ? 21.947 59.340 -41.787 1.00 23.11 162 ARG A CA 1
ATOM 1250 C C . ARG A 1 162 ? 21.743 57.867 -42.189 1.00 23.11 162 ARG A C 1
ATOM 1252 O O . ARG A 1 162 ? 22.671 57.178 -42.570 1.00 23.11 162 ARG A O 1
ATOM 1259 N N . THR A 1 163 ? 20.560 57.271 -41.990 1.00 27.05 163 THR A N 1
ATOM 1260 C CA . THR A 1 163 ? 19.258 57.449 -42.695 1.00 27.05 163 THR A CA 1
ATOM 1261 C C . THR A 1 163 ? 19.283 57.168 -44.198 1.00 27.05 163 THR A C 1
ATOM 1263 O O . THR A 1 163 ? 19.816 57.969 -44.957 1.00 27.05 163 THR A O 1
ATOM 1266 N N . PHE A 1 164 ? 18.526 56.156 -44.625 1.00 24.17 164 PHE A N 1
ATOM 1267 C CA . PHE A 1 164 ? 17.740 56.180 -45.864 1.00 24.17 164 PHE A CA 1
ATOM 1268 C C . PHE A 1 164 ? 16.486 55.320 -45.669 1.00 24.17 164 PHE A C 1
ATOM 1270 O O . PHE A 1 164 ? 16.489 54.406 -44.846 1.00 24.17 164 PHE A O 1
ATOM 1277 N N . GLY A 1 165 ? 15.399 55.625 -46.376 1.00 24.77 165 GLY A N 1
ATOM 1278 C CA . GLY A 1 165 ? 14.133 54.921 -46.190 1.00 24.77 165 GLY A CA 1
ATOM 1279 C C . GLY A 1 165 ? 13.291 54.798 -47.453 1.00 24.77 165 GLY A C 1
ATOM 1280 O O . GLY A 1 165 ? 13.587 55.398 -48.482 1.00 24.77 165 GLY A O 1
ATOM 1281 N N . SER A 1 166 ? 12.179 54.080 -47.285 1.00 27.58 166 SER A N 1
ATOM 1282 C CA . SER A 1 166 ? 11.013 53.971 -48.175 1.00 27.58 166 SER A CA 1
ATOM 1283 C C . SER A 1 166 ? 11.153 53.216 -49.508 1.00 27.58 166 SER A C 1
ATOM 1285 O O . SER A 1 166 ? 11.967 53.543 -50.364 1.00 27.58 166 SER A O 1
ATOM 1287 N N . ARG A 1 167 ? 10.204 52.293 -49.726 1.00 24.80 167 ARG A N 1
ATOM 1288 C CA . ARG A 1 167 ? 9.348 52.240 -50.926 1.00 24.80 167 ARG A CA 1
ATOM 1289 C C . ARG A 1 167 ? 7.998 51.592 -50.568 1.00 24.80 167 ARG A C 1
ATOM 1291 O O . ARG A 1 167 ? 7.972 50.518 -49.978 1.00 24.80 167 ARG A O 1
ATOM 1298 N N . GLN A 1 168 ? 6.897 52.271 -50.903 1.00 29.39 168 GLN A N 1
ATOM 1299 C CA . GLN A 1 168 ? 5.542 51.698 -51.040 1.00 29.39 168 GLN A CA 1
ATOM 1300 C C . GLN A 1 168 ? 5.268 51.404 -52.535 1.00 29.39 168 GLN A C 1
ATOM 1302 O O . GLN A 1 168 ? 6.107 51.769 -53.366 1.00 29.39 168 GLN A O 1
ATOM 1307 N N . PRO A 1 169 ? 4.150 50.739 -52.897 1.00 39.91 169 PRO A N 1
ATOM 1308 C CA . PRO A 1 169 ? 2.871 51.442 -53.189 1.00 39.91 169 PRO A CA 1
ATOM 1309 C C . PRO A 1 169 ? 1.610 50.671 -52.690 1.00 39.91 169 PRO A C 1
ATOM 1311 O O . PRO A 1 169 ? 1.734 49.522 -52.287 1.00 39.91 169 PRO A O 1
ATOM 1314 N N . GLY A 1 170 ? 0.365 51.183 -52.684 1.00 29.05 170 GLY A N 1
ATOM 1315 C CA . GLY A 1 170 ? -0.178 52.538 -52.916 1.00 29.05 170 GLY A CA 1
ATOM 1316 C C . GLY A 1 170 ? -1.708 52.542 -53.215 1.00 29.05 170 GLY A C 1
ATOM 1317 O O . GLY A 1 170 ? -2.211 51.534 -53.694 1.00 29.05 170 GLY A O 1
ATOM 1318 N N . ILE A 1 171 ? -2.387 53.701 -53.031 1.00 31.95 171 ILE A N 1
ATOM 1319 C CA . ILE A 1 171 ? -3.673 54.136 -53.683 1.00 31.95 171 ILE A CA 1
ATOM 1320 C C . ILE A 1 171 ? -4.990 53.473 -53.137 1.00 31.95 171 ILE A C 1
ATOM 1322 O O . ILE A 1 171 ? -4.977 52.292 -52.829 1.00 31.95 171 ILE A O 1
ATOM 1326 N N . ALA A 1 172 ? -6.171 54.111 -52.925 1.00 27.30 172 ALA A N 1
ATOM 1327 C CA . ALA A 1 172 ? -6.727 55.462 -53.210 1.00 27.30 172 ALA A CA 1
ATOM 1328 C C . ALA A 1 172 ? -7.636 56.051 -52.074 1.00 27.30 172 ALA A C 1
ATOM 1330 O O . ALA A 1 172 ? -7.909 55.401 -51.071 1.00 27.30 172 ALA A O 1
ATOM 1331 N N . ARG A 1 173 ? -8.135 57.291 -52.268 1.00 29.67 173 ARG A N 1
ATOM 1332 C CA . ARG A 1 173 ? -9.011 58.131 -51.391 1.00 29.67 173 ARG A CA 1
ATOM 1333 C C . ARG A 1 173 ? -10.436 58.291 -51.981 1.00 29.67 173 ARG A C 1
ATOM 1335 O O . ARG A 1 173 ? -10.544 58.109 -53.193 1.00 29.67 173 ARG A O 1
ATOM 1342 N N . PRO A 1 174 ? -11.502 58.664 -51.213 1.00 43.91 174 PRO A N 1
ATOM 1343 C CA . PRO A 1 174 ? -11.799 60.060 -50.756 1.00 43.91 174 PRO A CA 1
ATOM 1344 C C . PRO A 1 174 ? -12.570 60.123 -49.382 1.00 43.91 174 PRO A C 1
ATOM 1346 O O . PRO A 1 174 ? -12.601 59.104 -48.707 1.00 43.91 174 PRO A O 1
ATOM 1349 N N . LYS A 1 175 ? -13.179 61.201 -48.817 1.00 29.17 175 LYS A N 1
ATOM 1350 C CA . LYS A 1 175 ? -13.293 62.667 -49.093 1.00 29.17 175 LYS A CA 1
ATOM 1351 C C . LYS A 1 175 ? -13.438 63.506 -47.766 1.00 29.17 175 LYS A C 1
ATOM 1353 O O . LYS A 1 175 ? -12.828 63.163 -46.762 1.00 29.17 175 LYS A O 1
ATOM 1358 N N . GLN A 1 176 ? -14.175 64.630 -47.792 1.00 28.39 176 GLN A N 1
ATOM 1359 C CA . GLN A 1 176 ? -14.597 65.578 -46.717 1.00 28.39 176 GLN A CA 1
ATOM 1360 C C . GLN A 1 176 ? -15.894 65.097 -45.986 1.00 28.39 176 GLN A C 1
ATOM 1362 O O . GLN A 1 176 ? -16.508 64.170 -46.495 1.00 28.39 176 GLN A O 1
ATOM 1367 N N . GLY A 1 177 ? -16.454 65.650 -44.886 1.00 26.81 177 GLY A N 1
ATOM 1368 C CA . GLY A 1 177 ? -16.102 66.738 -43.942 1.00 26.81 177 GLY A CA 1
ATOM 1369 C C . GLY A 1 177 ? -17.350 67.392 -43.258 1.00 26.81 177 GLY A C 1
ATOM 1370 O O . GLY A 1 177 ? -18.379 67.505 -43.906 1.00 26.81 177 GLY A O 1
ATOM 1371 N N . LYS A 1 178 ? -17.215 67.898 -42.007 1.00 27.77 178 LYS A N 1
ATOM 1372 C CA . LYS A 1 178 ? -18.075 68.878 -41.248 1.00 27.77 178 LYS A CA 1
ATOM 1373 C C . LYS A 1 178 ? -19.484 68.543 -40.642 1.00 27.77 178 LYS A C 1
ATOM 1375 O O . LYS A 1 178 ? -20.439 68.279 -41.347 1.00 27.77 178 LYS A O 1
ATOM 1380 N N . GLN A 1 179 ? -19.578 68.816 -39.320 1.00 26.48 179 GLN A N 1
ATOM 1381 C CA . GLN A 1 179 ? -20.574 69.615 -38.530 1.00 26.48 179 GLN A CA 1
ATOM 1382 C C . GLN A 1 179 ? -22.076 69.234 -38.299 1.00 26.48 179 GLN A C 1
ATOM 1384 O O . GLN A 1 179 ? -22.910 69.456 -39.159 1.00 26.48 179 GLN A O 1
ATOM 1389 N N . ARG A 1 180 ? -22.377 68.933 -37.009 1.00 26.69 180 ARG A N 1
ATOM 1390 C CA . ARG A 1 180 ? -23.338 69.561 -36.031 1.00 26.69 180 ARG A CA 1
ATOM 1391 C C . ARG A 1 180 ? -24.882 69.652 -36.232 1.00 26.69 180 ARG A C 1
ATOM 1393 O O . ARG A 1 180 ? -25.344 70.100 -37.265 1.00 26.69 180 ARG A O 1
ATOM 1400 N N . GLN A 1 181 ? -25.569 69.520 -35.068 1.00 27.53 181 GLN A N 1
ATOM 1401 C CA . GLN A 1 181 ? -26.902 70.058 -34.647 1.00 27.53 181 GLN A CA 1
ATOM 1402 C C . GLN A 1 181 ? -28.174 69.374 -35.222 1.00 27.53 181 GLN A C 1
ATOM 1404 O O . GLN A 1 181 ? -28.097 68.826 -36.312 1.00 27.53 181 GLN A O 1
ATOM 1409 N N . SER A 1 182 ? -29.345 69.328 -34.546 1.00 27.56 182 SER A N 1
ATOM 1410 C CA . SER A 1 182 ? -29.758 69.635 -33.141 1.00 27.56 182 SER A CA 1
ATOM 1411 C C . SER A 1 182 ? -31.201 69.126 -32.828 1.00 27.56 182 SER A C 1
ATOM 1413 O O . SER A 1 182 ? -31.855 68.623 -33.732 1.00 27.56 182 SER A O 1
ATOM 1415 N N . GLU A 1 183 ? -31.665 69.297 -31.567 1.00 30.17 183 GLU A N 1
ATOM 1416 C CA . GLU A 1 183 ? -33.084 69.437 -31.101 1.00 30.17 183 GLU A CA 1
ATOM 1417 C C . GLU A 1 183 ? -34.076 68.230 -31.194 1.00 30.17 183 GLU A C 1
ATOM 1419 O O . GLU A 1 183 ? -34.114 67.515 -32.184 1.00 30.17 183 GLU A O 1
ATOM 1424 N N . GLN A 1 184 ? -34.717 67.780 -30.087 1.00 29.17 184 GLN A N 1
ATOM 1425 C CA . GLN A 1 184 ? -35.990 68.218 -29.418 1.00 29.17 184 GLN A CA 1
ATOM 1426 C C . GLN A 1 184 ? -37.278 67.738 -30.167 1.00 29.17 184 GLN A C 1
ATOM 1428 O O . GLN A 1 184 ? -37.269 67.692 -31.384 1.00 29.17 184 GLN A O 1
ATOM 1433 N N . GLU A 1 185 ? -38.413 67.326 -29.557 1.00 30.11 185 GLU A N 1
ATOM 1434 C CA . GLU A 1 185 ? -38.918 67.445 -28.168 1.00 30.11 185 GLU A CA 1
ATOM 1435 C C . GLU A 1 185 ? -40.133 66.506 -27.831 1.00 30.11 185 GLU A C 1
ATOM 1437 O O . GLU A 1 185 ? -40.893 66.196 -28.735 1.00 30.11 185 GLU A O 1
ATOM 1442 N N . ARG A 1 186 ? -40.340 66.169 -26.527 1.00 28.66 186 ARG A N 1
ATOM 1443 C CA . ARG A 1 186 ? -41.622 66.068 -25.725 1.00 28.66 186 ARG A CA 1
ATOM 1444 C C . ARG A 1 186 ? -42.840 65.191 -26.185 1.00 28.66 186 ARG A C 1
ATOM 1446 O O . ARG A 1 186 ? -42.963 64.869 -27.350 1.00 28.66 186 ARG A O 1
ATOM 1453 N N . SER A 1 187 ? -43.795 64.734 -25.336 1.00 28.19 187 SER A N 1
ATOM 1454 C CA . SER A 1 187 ? -44.106 64.946 -23.887 1.00 28.19 187 SER A CA 1
ATOM 1455 C C . SER A 1 187 ? -45.180 63.986 -23.275 1.00 28.19 187 SER A C 1
ATOM 1457 O O . SER A 1 187 ? -46.197 63.789 -23.924 1.00 28.19 187 SER A O 1
ATOM 1459 N N . ILE A 1 188 ? -45.020 63.620 -21.973 1.00 30.94 188 ILE A N 1
ATOM 1460 C CA . ILE A 1 188 ? -46.042 63.575 -20.856 1.00 30.94 188 ILE A CA 1
ATOM 1461 C C . ILE A 1 188 ? -47.135 62.448 -20.889 1.00 30.94 188 ILE A C 1
ATOM 1463 O O . ILE A 1 188 ? -47.541 62.055 -21.970 1.00 30.94 188 ILE A O 1
ATOM 1467 N N . SER A 1 189 ? -47.649 61.823 -19.796 1.00 27.86 189 SER A N 1
ATOM 1468 C CA . SER A 1 189 ? -47.733 62.100 -18.325 1.00 27.86 189 SER A CA 1
ATOM 1469 C C . SER A 1 189 ? -47.722 60.848 -17.398 1.00 27.86 189 SER A C 1
ATOM 1471 O O . SER A 1 189 ? -48.268 59.833 -17.810 1.00 27.86 189 SER A O 1
ATOM 1473 N N . HIS A 1 190 ? -47.287 61.024 -16.128 1.00 28.61 190 HIS A N 1
ATOM 1474 C CA . HIS A 1 190 ? -47.591 60.273 -14.864 1.00 28.61 190 HIS A CA 1
ATOM 1475 C C . HIS A 1 190 ? -47.427 58.722 -14.829 1.00 28.61 190 HIS A C 1
ATOM 1477 O O . HIS A 1 190 ? -47.648 58.037 -15.813 1.00 28.61 190 HIS A O 1
ATOM 1483 N N . ASP A 1 191 ? -47.006 58.062 -13.741 1.00 26.48 191 ASP A N 1
ATOM 1484 C CA . ASP A 1 191 ? -47.014 58.398 -12.303 1.00 26.48 191 ASP A CA 1
ATOM 1485 C C . ASP A 1 191 ? -45.826 57.721 -11.546 1.00 26.48 191 ASP A C 1
ATOM 1487 O O . ASP A 1 191 ? -45.168 56.849 -12.113 1.00 26.48 191 ASP A O 1
ATOM 1491 N N . GLY A 1 192 ? -45.555 58.067 -10.274 1.00 27.03 192 GLY A N 1
ATOM 1492 C CA . GLY A 1 192 ? -44.626 57.307 -9.393 1.00 27.03 192 GLY A CA 1
ATOM 1493 C C . GLY A 1 192 ? -43.290 57.977 -8.987 1.00 27.03 192 GLY A C 1
ATOM 1494 O O . GLY A 1 192 ? -42.366 58.143 -9.779 1.00 27.03 192 GLY A O 1
ATOM 1495 N N . GLN A 1 193 ? -43.182 58.325 -7.701 1.00 23.58 193 GLN A N 1
ATOM 1496 C CA . GLN A 1 193 ? -42.107 59.080 -7.021 1.00 23.58 193 GLN A CA 1
ATOM 1497 C C . GLN A 1 193 ? -40.884 58.229 -6.590 1.00 23.58 193 GLN A C 1
ATOM 1499 O O . GLN A 1 193 ? -41.034 57.032 -6.380 1.00 23.58 193 GLN A O 1
ATOM 1504 N N . PHE A 1 194 ? -39.678 58.752 -6.297 1.00 23.52 194 PHE A N 1
ATOM 1505 C CA . PHE A 1 194 ? -38.926 59.958 -6.721 1.00 23.52 194 PHE A CA 1
ATOM 1506 C C . PHE A 1 194 ? -37.426 59.719 -6.376 1.00 23.52 194 PHE A C 1
ATOM 1508 O O . PHE A 1 194 ? -37.114 58.862 -5.549 1.00 23.52 194 PHE A O 1
ATOM 1515 N N . THR A 1 195 ? -36.487 60.442 -6.999 1.00 27.09 195 THR A N 1
ATOM 1516 C CA . THR A 1 195 ? -35.021 60.221 -6.875 1.00 27.09 195 THR A CA 1
ATOM 1517 C C . THR A 1 195 ? -34.299 61.341 -6.085 1.00 27.09 195 THR A C 1
ATOM 1519 O O . THR A 1 195 ? -34.905 61.940 -5.201 1.00 27.09 195 THR A O 1
ATOM 1522 N N . TRP A 1 196 ? -33.034 61.645 -6.442 1.00 22.98 196 TRP A N 1
ATOM 1523 C CA . TRP A 1 196 ? -32.117 62.688 -5.921 1.00 22.98 196 TRP A CA 1
ATOM 1524 C C . TRP A 1 196 ? -31.372 62.339 -4.613 1.00 22.98 196 TRP A C 1
ATOM 1526 O O . TRP A 1 196 ? -31.922 61.714 -3.721 1.00 22.98 196 TRP A O 1
ATOM 1536 N N . GLY A 1 197 ? -30.099 62.708 -4.419 1.00 22.61 197 GLY A N 1
ATOM 1537 C CA . GLY A 1 197 ? -29.135 63.406 -5.285 1.00 22.61 197 GLY A CA 1
ATOM 1538 C C . GLY A 1 197 ? -28.016 64.057 -4.445 1.00 22.61 197 GLY A C 1
ATOM 1539 O O . GLY A 1 197 ? -28.180 64.193 -3.239 1.00 22.61 197 GLY A O 1
ATOM 1540 N N . TRP A 1 198 ? -26.930 64.526 -5.085 1.00 23.48 198 TRP A N 1
ATOM 1541 C CA . TRP A 1 198 ? -25.807 65.273 -4.458 1.00 23.48 198 TRP A CA 1
ATOM 1542 C C . TRP A 1 198 ? -24.936 64.456 -3.465 1.00 23.48 198 TRP A C 1
ATOM 1544 O O . TRP A 1 198 ? -25.304 63.377 -3.025 1.00 23.48 198 TRP A O 1
ATOM 1554 N N . GLY A 1 199 ? -23.707 64.844 -3.105 1.00 24.28 199 GLY A N 1
ATOM 1555 C CA . GLY A 1 199 ? -22.897 65.982 -3.552 1.00 24.28 199 GLY A CA 1
ATOM 1556 C C . GLY A 1 199 ? -22.288 66.775 -2.385 1.00 24.28 199 GLY A C 1
ATOM 1557 O O . GLY A 1 199 ? -22.914 67.698 -1.893 1.00 24.28 199 GLY A O 1
ATOM 1558 N N . ARG A 1 200 ? -21.020 66.476 -2.048 1.00 27.02 200 ARG A N 1
ATOM 1559 C CA . ARG A 1 200 ? -20.100 67.199 -1.129 1.00 27.02 200 ARG A CA 1
ATOM 1560 C C . ARG A 1 200 ? -20.394 67.262 0.393 1.00 27.02 200 ARG A C 1
ATOM 1562 O O . ARG A 1 200 ? -21.291 67.948 0.856 1.00 27.02 200 ARG A O 1
ATOM 1569 N N . SER A 1 201 ? -19.337 66.864 1.115 1.00 25.94 201 SER A N 1
ATOM 1570 C CA . SER A 1 201 ? -18.745 67.513 2.308 1.00 25.94 201 SER A CA 1
ATOM 1571 C C . SER A 1 201 ? -19.204 67.128 3.721 1.00 25.94 201 SER A C 1
ATOM 1573 O O . SER A 1 201 ? -20.359 66.801 3.948 1.00 25.94 201 SER A O 1
ATOM 1575 N N . ARG A 1 202 ? -18.228 67.300 4.636 1.00 25.92 202 ARG A N 1
ATOM 1576 C CA . ARG A 1 202 ? -18.276 67.298 6.112 1.00 25.92 202 ARG A CA 1
ATOM 1577 C C . ARG A 1 202 ? -18.550 65.923 6.741 1.00 25.92 202 ARG A C 1
ATOM 1579 O O . ARG A 1 202 ? -19.384 65.165 6.279 1.00 25.92 202 ARG A O 1
ATOM 1586 N N . GLU A 1 203 ? -17.708 65.408 7.640 1.00 37.09 203 GLU A N 1
ATOM 1587 C CA . GLU A 1 203 ? -17.210 65.958 8.920 1.00 37.09 203 GLU A CA 1
ATOM 1588 C C . GLU A 1 203 ? -18.333 66.270 9.912 1.00 37.09 203 GLU A C 1
ATOM 1590 O O . GLU A 1 203 ? -19.054 67.246 9.756 1.00 37.09 203 GLU A O 1
ATOM 1595 N N . GLY A 1 204 ? -18.402 65.468 10.978 1.00 31.95 204 GLY A N 1
ATOM 1596 C CA . GLY A 1 204 ? -19.233 65.747 12.146 1.00 31.95 204 GLY A CA 1
ATOM 1597 C C . GLY A 1 204 ? -20.619 65.108 12.133 1.00 31.95 204 GLY A C 1
ATOM 1598 O O . GLY A 1 204 ? -21.592 65.811 11.929 1.00 31.95 204 GLY A O 1
ATOM 1599 N N . GLU A 1 205 ? -20.699 63.811 12.466 1.00 27.89 205 GLU A N 1
ATOM 1600 C CA . GLU A 1 205 ? -21.777 63.267 13.322 1.00 27.89 205 GLU A CA 1
ATOM 1601 C C . GLU A 1 205 ? -21.423 61.877 13.904 1.00 27.89 205 GLU A C 1
ATOM 1603 O O . GLU A 1 205 ? -22.137 60.888 13.788 1.00 27.89 205 GLU A O 1
ATOM 1608 N N . LEU A 1 206 ? -20.259 61.799 14.562 1.00 28.33 206 LEU A N 1
ATOM 1609 C CA . LEU A 1 206 ? -19.903 60.705 15.485 1.00 28.33 206 LEU A CA 1
ATOM 1610 C C . LEU A 1 206 ? -19.412 61.266 16.833 1.00 28.33 206 LEU A C 1
ATOM 1612 O O . LEU A 1 206 ? -18.475 60.762 17.449 1.00 28.33 206 LEU A O 1
ATOM 1616 N N . ALA A 1 207 ? -20.069 62.332 17.288 1.00 32.84 207 ALA A N 1
ATOM 1617 C CA . ALA A 1 207 ? -19.996 62.827 18.656 1.00 32.84 207 ALA A CA 1
ATOM 1618 C C . ALA A 1 207 ? -21.358 62.583 19.322 1.00 32.84 207 ALA A C 1
ATOM 1620 O O . ALA A 1 207 ? -22.383 62.823 18.696 1.00 32.84 207 ALA A O 1
ATOM 1621 N N . LYS A 1 208 ? -21.354 62.144 20.591 1.00 31.33 208 LYS A N 1
ATOM 1622 C CA . LYS A 1 208 ? -22.532 61.704 21.375 1.00 31.33 208 LYS A CA 1
ATOM 1623 C C . LYS A 1 208 ? -23.135 60.343 20.983 1.00 31.33 208 LYS A C 1
ATOM 1625 O O . LYS A 1 208 ? -24.299 60.247 20.631 1.00 31.33 208 LYS A O 1
ATOM 1630 N N . LEU A 1 209 ? -22.360 59.279 21.194 1.00 29.30 209 LEU A N 1
ATOM 1631 C CA . LEU A 1 209 ? -22.813 58.116 21.989 1.00 29.30 209 LEU A CA 1
ATOM 1632 C C . LEU A 1 209 ? -21.605 57.347 22.568 1.00 29.30 209 LEU A C 1
ATOM 1634 O O . LEU A 1 209 ? -21.553 56.123 22.619 1.00 29.30 209 LEU A O 1
ATOM 1638 N N . ALA A 1 210 ? -20.602 58.108 23.016 1.00 28.22 210 ALA A N 1
ATOM 1639 C CA . ALA A 1 210 ? -19.482 57.604 23.796 1.00 28.22 210 ALA A CA 1
ATOM 1640 C C . ALA A 1 210 ? -19.766 57.872 25.278 1.00 28.22 210 ALA A C 1
ATOM 1642 O O . ALA A 1 210 ? -19.476 58.960 25.763 1.00 28.22 210 ALA A O 1
ATOM 1643 N N . ASN A 1 211 ? -20.397 56.904 25.947 1.00 29.72 211 ASN A N 1
ATOM 1644 C CA . ASN A 1 211 ? -20.292 56.653 27.388 1.00 29.72 211 ASN A CA 1
ATOM 1645 C C . ASN A 1 211 ? -21.120 55.412 27.746 1.00 29.72 211 ASN A C 1
ATOM 1647 O O . ASN A 1 211 ? -22.306 55.530 28.030 1.00 29.72 211 ASN A O 1
ATOM 1651 N N . LEU A 1 212 ? -20.478 54.239 27.711 1.00 30.25 212 LEU A N 1
ATOM 1652 C CA . LEU A 1 212 ? -20.571 53.179 28.726 1.00 30.25 212 LEU A CA 1
ATOM 1653 C C . LEU A 1 212 ? -19.662 51.999 28.320 1.00 30.25 212 LEU A C 1
ATOM 1655 O O . LEU A 1 212 ? -19.809 51.436 27.240 1.00 30.25 212 LEU A O 1
ATOM 1659 N N . LEU A 1 213 ? -18.772 51.625 29.248 1.00 26.97 213 LEU A N 1
ATOM 1660 C CA . LEU A 1 213 ? -17.864 50.460 29.264 1.00 26.97 213 LEU A CA 1
ATOM 1661 C C . LEU A 1 213 ? -16.564 50.518 28.408 1.00 26.97 213 LEU A C 1
ATOM 1663 O O . LEU A 1 213 ? -16.518 51.205 27.387 1.00 26.97 213 LEU A O 1
ATOM 1667 N N . PRO A 1 214 ? -15.459 49.867 28.861 1.00 33.53 214 PRO A N 1
ATOM 1668 C CA . PRO A 1 214 ? -14.091 50.278 28.520 1.00 33.53 214 PRO A CA 1
ATOM 1669 C C . PRO A 1 214 ? -13.233 49.201 27.806 1.00 33.53 214 PRO A C 1
ATOM 1671 O O . PRO A 1 214 ? -13.676 48.092 27.532 1.00 33.53 214 PRO A O 1
ATOM 1674 N N . CYS A 1 215 ? -11.957 49.539 27.561 1.00 28.09 215 CYS A N 1
ATOM 1675 C CA . CYS A 1 215 ? -10.861 48.651 27.123 1.00 28.09 215 CYS A CA 1
ATOM 1676 C C . CYS A 1 215 ? -10.860 48.137 25.663 1.00 28.09 215 CYS A C 1
ATOM 1678 O O . CYS A 1 215 ? -10.979 46.955 25.367 1.00 28.09 215 CYS A O 1
ATOM 1680 N N . GLY A 1 216 ? -10.498 49.044 24.751 1.00 34.22 216 GLY A N 1
ATOM 1681 C CA . GLY A 1 216 ? -9.209 48.935 24.050 1.00 34.22 216 GLY A CA 1
ATOM 1682 C C . GLY A 1 216 ? -8.922 47.731 23.136 1.00 34.22 216 GLY A C 1
ATOM 1683 O O . GLY A 1 216 ? -8.191 46.823 23.514 1.00 34.22 216 GLY A O 1
ATOM 1684 N N . THR A 1 217 ? -9.254 47.860 21.847 1.00 31.59 217 THR A N 1
ATOM 1685 C CA . THR A 1 217 ? -8.426 47.307 20.751 1.00 31.59 217 THR A CA 1
ATOM 1686 C C . THR A 1 217 ? -8.294 48.325 19.609 1.00 31.59 217 THR A C 1
ATOM 1688 O O . THR A 1 217 ? -9.284 48.809 19.059 1.00 31.59 217 THR A O 1
ATOM 1691 N N . LYS A 1 218 ? -7.059 48.684 19.223 1.00 35.34 218 LYS A N 1
ATOM 1692 C CA . LYS A 1 218 ? -6.813 49.555 18.056 1.00 35.34 218 LYS A CA 1
ATOM 1693 C C . LYS A 1 218 ? -7.066 48.777 16.758 1.00 35.34 218 LYS A C 1
ATOM 1695 O O . LYS A 1 218 ? -6.488 47.714 16.544 1.00 35.34 218 LYS A O 1
ATOM 1700 N N . LYS A 1 219 ? -7.860 49.339 15.836 1.00 40.94 219 LYS A N 1
ATOM 1701 C CA . LYS A 1 219 ? -7.961 48.835 14.452 1.00 40.94 219 LYS A CA 1
ATOM 1702 C C . LYS A 1 219 ? -6.629 49.054 13.724 1.00 40.94 219 LYS A C 1
ATOM 1704 O O . LYS A 1 219 ? -6.352 50.165 13.283 1.00 40.94 219 LYS A O 1
ATOM 1709 N N . LEU A 1 220 ? -5.852 47.984 13.551 1.00 37.84 220 LEU A N 1
ATOM 1710 C CA . LEU A 1 220 ? -4.596 47.987 12.791 1.00 37.84 220 LEU A CA 1
ATOM 1711 C C . LEU A 1 220 ? -4.790 48.571 11.381 1.00 37.84 220 LEU A C 1
ATOM 1713 O O . LEU A 1 220 ? -5.658 48.139 10.605 1.00 37.84 220 LEU A O 1
ATOM 1717 N N . SER A 1 221 ? -3.949 49.537 11.025 1.00 45.16 221 SER A N 1
ATOM 1718 C CA . SER A 1 221 ? -3.898 50.146 9.700 1.00 45.16 221 SER A CA 1
ATOM 1719 C C . SER A 1 221 ? -3.541 49.117 8.621 1.00 45.16 221 SER A C 1
ATOM 1721 O O . SER A 1 221 ? -3.165 47.971 8.887 1.00 45.16 221 SER A O 1
ATOM 1723 N N . ARG A 1 222 ? -3.669 49.519 7.352 1.00 35.16 222 ARG A N 1
ATOM 1724 C CA . ARG A 1 222 ? -3.256 48.671 6.227 1.00 35.16 222 ARG A CA 1
ATOM 1725 C C . ARG A 1 222 ? -1.747 48.398 6.256 1.00 35.16 222 ARG A C 1
ATOM 1727 O O . ARG A 1 222 ? -1.361 47.260 6.038 1.00 35.16 222 ARG A O 1
ATOM 1734 N N . LYS A 1 223 ? -0.927 49.397 6.619 1.00 37.22 223 LYS A N 1
ATOM 1735 C CA . LYS A 1 223 ? 0.530 49.242 6.779 1.00 37.22 223 LYS A CA 1
ATOM 1736 C C . LYS A 1 223 ? 0.893 48.247 7.879 1.00 37.22 223 LYS A C 1
ATOM 1738 O O . LYS A 1 223 ? 1.768 47.426 7.657 1.00 37.22 223 LYS A O 1
ATOM 1743 N N . GLU A 1 224 ? 0.222 48.278 9.029 1.00 36.84 224 GLU A N 1
ATOM 1744 C CA . GLU A 1 224 ? 0.529 47.348 10.129 1.00 36.84 224 GLU A CA 1
ATOM 1745 C C . GLU A 1 224 ? 0.078 45.915 9.809 1.00 36.84 224 GLU A C 1
ATOM 1747 O O . GLU A 1 224 ? 0.780 44.963 10.132 1.00 36.84 224 GLU A O 1
ATOM 1752 N N . ARG A 1 225 ? -1.040 45.736 9.090 1.00 43.03 225 ARG A N 1
ATOM 1753 C CA . ARG A 1 225 ? -1.437 44.416 8.564 1.00 43.03 225 ARG A CA 1
ATOM 1754 C C . ARG A 1 225 ? -0.491 43.902 7.480 1.00 43.03 225 ARG A C 1
ATOM 1756 O O . ARG A 1 225 ? -0.165 42.719 7.485 1.00 43.03 225 ARG A O 1
ATOM 1763 N N . ASP A 1 226 ? -0.026 44.776 6.590 1.00 37.62 226 ASP A N 1
ATOM 1764 C CA . ASP A 1 226 ? 0.987 44.432 5.591 1.00 37.62 226 ASP A CA 1
ATOM 1765 C C . ASP A 1 226 ? 2.347 44.125 6.266 1.00 37.62 226 ASP A C 1
ATOM 1767 O O . ASP A 1 226 ? 3.050 43.227 5.813 1.00 37.62 226 ASP A O 1
ATOM 1771 N N . ALA A 1 227 ? 2.684 44.773 7.391 1.00 35.56 227 ALA A N 1
ATOM 1772 C CA . ALA A 1 227 ? 3.879 44.485 8.194 1.00 35.56 227 ALA A CA 1
ATOM 1773 C C . ALA A 1 227 ? 3.790 43.145 8.949 1.00 35.56 227 ALA A C 1
ATOM 1775 O O . ALA A 1 227 ? 4.748 42.377 8.940 1.00 35.56 227 ALA A O 1
ATOM 1776 N N . ILE A 1 228 ? 2.633 42.816 9.536 1.00 37.56 228 ILE A N 1
ATOM 1777 C CA . ILE A 1 228 ? 2.391 41.501 10.156 1.00 37.56 228 ILE A CA 1
ATOM 1778 C C . ILE A 1 228 ? 2.464 40.390 9.095 1.00 37.56 228 ILE A C 1
ATOM 1780 O O . ILE A 1 228 ? 3.079 39.356 9.332 1.00 37.56 228 ILE A O 1
ATOM 1784 N N . LEU A 1 229 ? 1.922 40.606 7.890 1.00 34.09 229 LEU A N 1
ATOM 1785 C CA . LEU A 1 229 ? 2.050 39.642 6.788 1.00 34.09 229 LEU A CA 1
ATOM 1786 C C . LEU A 1 229 ? 3.484 39.547 6.235 1.00 34.09 229 LEU A C 1
ATOM 1788 O O . LEU A 1 229 ? 3.913 38.457 5.862 1.00 34.09 229 LEU A O 1
ATOM 1792 N N . ALA A 1 230 ? 4.244 40.646 6.221 1.00 35.44 230 ALA A N 1
ATOM 1793 C CA . ALA A 1 230 ? 5.664 40.637 5.864 1.00 35.44 230 ALA A CA 1
ATOM 1794 C C . ALA A 1 230 ? 6.526 39.890 6.899 1.00 35.44 230 ALA A C 1
ATOM 1796 O O . ALA A 1 230 ? 7.487 39.225 6.516 1.00 35.44 230 ALA A O 1
ATOM 1797 N N . ALA A 1 231 ? 6.153 39.930 8.184 1.00 36.75 231 ALA A N 1
ATOM 1798 C CA . ALA A 1 231 ? 6.798 39.145 9.237 1.00 36.75 231 ALA A CA 1
ATOM 1799 C C . ALA A 1 231 ? 6.573 37.626 9.078 1.00 36.75 231 ALA A C 1
ATOM 1801 O O . ALA A 1 231 ? 7.426 36.844 9.487 1.00 36.75 231 ALA A O 1
ATOM 1802 N N . TRP A 1 232 ? 5.469 37.203 8.449 1.00 31.45 232 TRP A N 1
ATOM 1803 C CA . TRP A 1 232 ? 5.161 35.784 8.205 1.00 31.45 232 TRP A CA 1
ATOM 1804 C C . TRP A 1 232 ? 5.791 35.216 6.918 1.00 31.45 232 TRP A C 1
ATOM 1806 O O . TRP A 1 232 ? 5.932 34.002 6.807 1.00 31.45 232 TRP A O 1
ATOM 1816 N N . PHE A 1 233 ? 6.203 36.053 5.952 1.00 32.50 233 PHE A N 1
ATOM 1817 C CA . PHE A 1 233 ? 6.841 35.598 4.701 1.00 32.50 233 PHE A CA 1
ATOM 1818 C C . PHE A 1 233 ? 8.042 36.469 4.246 1.00 32.50 233 PHE A C 1
ATOM 1820 O O . PHE A 1 233 ? 7.975 37.098 3.186 1.00 32.50 233 PHE A O 1
ATOM 1827 N N . PRO A 1 234 ? 9.187 36.491 4.964 1.00 32.44 234 PRO A N 1
ATOM 1828 C CA . PRO A 1 234 ? 10.327 37.358 4.614 1.00 32.44 234 PRO A CA 1
ATOM 1829 C C . PRO A 1 234 ? 11.236 36.826 3.481 1.00 32.44 234 PRO A C 1
ATOM 1831 O O . PRO A 1 234 ? 12.212 37.479 3.091 1.00 32.44 234 PRO A O 1
ATOM 1834 N N . PHE A 1 235 ? 10.981 35.614 2.978 1.00 40.44 235 PHE A N 1
ATOM 1835 C CA . PHE A 1 235 ? 11.989 34.787 2.308 1.00 40.44 235 PHE A CA 1
ATOM 1836 C C . PHE A 1 235 ? 11.651 34.486 0.834 1.00 40.44 235 PHE A C 1
ATOM 1838 O O . PHE A 1 235 ? 10.496 34.316 0.456 1.00 40.44 235 PHE A O 1
ATOM 1845 N N . SER A 1 236 ? 12.675 34.451 -0.029 1.00 41.53 236 SER A N 1
ATOM 1846 C CA . SER A 1 236 ? 12.529 34.242 -1.481 1.00 41.53 236 SER A CA 1
ATOM 1847 C C . SER A 1 236 ? 13.751 33.575 -2.103 1.00 41.53 236 SER A C 1
ATOM 1849 O O . SER A 1 236 ? 14.882 33.881 -1.721 1.00 41.53 236 SER A O 1
ATOM 1851 N N . PHE A 1 237 ? 13.488 32.757 -3.120 1.00 31.09 237 PHE A N 1
ATOM 1852 C CA . PHE A 1 237 ? 14.442 32.179 -4.070 1.00 31.09 237 PHE A CA 1
ATOM 1853 C C . PHE A 1 237 ? 14.507 33.054 -5.350 1.00 31.09 237 PHE A C 1
ATOM 1855 O O . PHE A 1 237 ? 13.619 33.879 -5.576 1.00 31.09 237 PHE A O 1
ATOM 1862 N N . VAL A 1 238 ? 15.493 32.815 -6.226 1.00 32.59 238 VAL A N 1
ATOM 1863 C CA . VAL A 1 238 ? 15.719 33.492 -7.533 1.00 32.59 238 VAL A CA 1
ATOM 1864 C C . VAL A 1 238 ? 16.281 34.928 -7.456 1.00 32.59 238 VAL A C 1
ATOM 1866 O O . VAL A 1 238 ? 15.543 35.920 -7.488 1.00 32.59 238 VAL A O 1
ATOM 1869 N N . ASP A 1 239 ? 17.617 35.011 -7.479 1.00 31.48 239 ASP A N 1
ATOM 1870 C CA . ASP A 1 239 ? 18.388 36.256 -7.678 1.00 31.48 239 ASP A CA 1
ATOM 1871 C C . ASP A 1 239 ? 19.032 36.378 -9.079 1.00 31.48 239 ASP A C 1
ATOM 1873 O O . ASP A 1 239 ? 19.335 37.486 -9.502 1.00 31.48 239 ASP A O 1
ATOM 1877 N N . ASN A 1 240 ? 19.203 35.277 -9.829 1.00 28.38 240 ASN A N 1
ATOM 1878 C CA . ASN A 1 240 ? 19.947 35.269 -11.100 1.00 28.38 240 ASN A CA 1
ATOM 1879 C C . ASN A 1 240 ? 19.047 34.980 -12.316 1.00 28.38 240 ASN A C 1
ATOM 1881 O O . ASN A 1 240 ? 19.076 33.891 -12.887 1.00 28.38 240 ASN A O 1
ATOM 1885 N N . TRP A 1 241 ? 18.277 35.979 -12.746 1.00 24.92 241 TRP A N 1
ATOM 1886 C CA . TRP A 1 241 ? 17.800 36.068 -14.130 1.00 24.92 241 TRP A CA 1
ATOM 1887 C C . TRP A 1 241 ? 18.121 37.476 -14.637 1.00 24.92 241 TRP A C 1
ATOM 1889 O O . TRP A 1 241 ? 17.817 38.427 -13.917 1.00 24.92 241 TRP A O 1
ATOM 1899 N N . PRO A 1 242 ? 18.738 37.652 -15.820 1.00 27.39 242 PRO A N 1
ATOM 1900 C CA . PRO A 1 242 ? 19.053 38.985 -16.314 1.00 27.39 242 PRO A CA 1
ATOM 1901 C C . PRO A 1 242 ? 17.758 39.766 -16.557 1.00 27.39 242 PRO A C 1
ATOM 1903 O O . PRO A 1 242 ? 16.919 39.360 -17.366 1.00 27.39 242 PRO A O 1
ATOM 1906 N N . GLU A 1 243 ? 17.597 40.889 -15.856 1.00 26.34 243 GLU A N 1
ATOM 1907 C CA . GLU A 1 243 ? 16.570 41.875 -16.177 1.00 26.34 243 GLU A CA 1
ATOM 1908 C C . GLU A 1 243 ? 16.871 42.441 -17.566 1.00 26.34 243 GLU A C 1
ATOM 1910 O O . GLU A 1 243 ? 17.783 43.248 -17.754 1.00 26.34 243 GLU A O 1
ATOM 1915 N N . ILE A 1 244 ? 16.092 42.007 -18.558 1.00 26.17 244 ILE A N 1
ATOM 1916 C CA . ILE A 1 244 ? 16.026 42.695 -19.843 1.00 26.17 244 ILE A CA 1
ATOM 1917 C C . ILE A 1 244 ? 15.447 44.076 -19.543 1.00 26.17 244 ILE A C 1
ATOM 1919 O O . ILE A 1 244 ? 14.256 44.194 -19.246 1.00 26.17 244 ILE A O 1
ATOM 1923 N N . LYS A 1 245 ? 16.296 45.108 -19.601 1.00 27.16 245 LYS A N 1
ATOM 1924 C CA . LYS A 1 245 ? 15.861 46.505 -19.570 1.00 27.16 245 LYS A CA 1
ATOM 1925 C C . LYS A 1 245 ? 14.917 46.735 -20.747 1.00 27.16 245 LYS A C 1
ATOM 1927 O O . LYS A 1 245 ? 15.353 46.857 -21.886 1.00 27.16 245 LYS A O 1
ATOM 1932 N N . LEU A 1 246 ? 13.622 46.757 -20.458 1.00 29.89 246 LEU A N 1
ATOM 1933 C CA . LEU A 1 246 ? 12.624 47.349 -21.332 1.00 29.89 246 LEU A CA 1
ATOM 1934 C C . LEU A 1 246 ? 12.585 48.835 -20.999 1.00 29.89 246 LEU A C 1
ATOM 1936 O O . LEU A 1 246 ? 12.263 49.203 -19.867 1.00 29.89 246 LEU A O 1
ATOM 1940 N N . ASP A 1 247 ? 12.956 49.662 -21.972 1.00 28.11 247 ASP A N 1
ATOM 1941 C CA . ASP A 1 247 ? 12.955 51.112 -21.820 1.00 28.11 247 ASP A CA 1
ATOM 1942 C C . ASP A 1 247 ? 11.572 51.630 -21.416 1.00 28.11 247 ASP A C 1
ATOM 1944 O O . ASP A 1 247 ? 10.524 51.102 -21.805 1.00 28.11 247 ASP A O 1
ATOM 1948 N N . SER A 1 248 ? 11.577 52.688 -20.609 1.00 34.41 248 SER A N 1
ATOM 1949 C CA . SER A 1 248 ? 10.387 53.281 -20.011 1.00 34.41 248 SER A CA 1
ATOM 1950 C C . SER A 1 248 ? 9.541 54.038 -21.040 1.00 34.41 248 SER A C 1
ATOM 1952 O O . SER A 1 248 ? 9.542 55.268 -21.080 1.00 34.41 248 SER A O 1
ATOM 1954 N N . ALA A 1 249 ? 8.776 53.307 -21.848 1.00 33.66 249 ALA A N 1
ATOM 1955 C CA . ALA A 1 249 ? 7.680 53.857 -22.632 1.00 33.66 249 ALA A CA 1
ATOM 1956 C C . ALA A 1 249 ? 6.406 53.898 -21.773 1.00 33.66 249 ALA A C 1
ATOM 1958 O O . ALA A 1 249 ? 5.834 52.863 -21.420 1.00 33.66 249 ALA A O 1
ATOM 1959 N N . THR A 1 250 ? 5.943 55.102 -21.439 1.00 40.91 250 THR A N 1
ATOM 1960 C CA . THR A 1 250 ? 4.657 55.333 -20.770 1.00 40.91 250 THR A CA 1
ATOM 1961 C C . THR A 1 250 ? 3.504 54.897 -21.672 1.00 40.91 250 THR A C 1
ATOM 1963 O O . THR A 1 250 ? 3.065 55.655 -22.536 1.00 40.91 250 THR A O 1
ATOM 1966 N N . SER A 1 251 ? 3.002 53.680 -21.474 1.00 29.45 251 SER A N 1
ATOM 1967 C CA . SER A 1 251 ? 1.774 53.211 -22.115 1.00 29.45 251 SER A CA 1
ATOM 1968 C C . SER A 1 251 ? 0.533 53.675 -21.332 1.00 29.45 251 SER A C 1
ATOM 1970 O O . SER A 1 251 ? 0.545 53.693 -20.096 1.00 29.45 251 SER A O 1
ATOM 1972 N N . PRO A 1 252 ? -0.548 54.089 -22.019 1.00 38.38 252 PRO A N 1
ATOM 1973 C CA . PRO A 1 252 ? -1.781 54.495 -21.358 1.00 38.38 252 PRO A CA 1
ATOM 1974 C C . PRO A 1 252 ? -2.454 53.289 -20.694 1.00 38.38 252 PRO A C 1
ATOM 1976 O O . PRO A 1 252 ? -2.391 52.168 -21.199 1.00 38.38 252 PRO A O 1
ATOM 1979 N N . ARG A 1 253 ? -3.132 53.526 -19.563 1.00 36.94 253 ARG A N 1
ATOM 1980 C CA . ARG A 1 253 ? -3.900 52.498 -18.842 1.00 36.94 253 ARG A CA 1
ATOM 1981 C C . ARG A 1 253 ? -4.958 51.881 -19.763 1.00 36.94 253 ARG A C 1
ATOM 1983 O O . ARG A 1 253 ? -5.987 52.505 -20.011 1.00 36.94 253 ARG A O 1
ATOM 1990 N N . THR A 1 254 ? -4.736 50.650 -20.211 1.00 31.05 254 THR A N 1
ATOM 1991 C CA . THR A 1 254 ? -5.785 49.838 -20.831 1.00 31.05 254 THR A CA 1
ATOM 1992 C C . THR A 1 254 ? -6.813 49.415 -19.779 1.00 31.05 254 THR A C 1
ATOM 1994 O O . THR A 1 254 ? -6.499 49.240 -18.598 1.00 31.05 254 THR A O 1
ATOM 1997 N N . SER A 1 255 ? -8.074 49.321 -20.198 1.00 31.52 255 SER A N 1
ATOM 1998 C CA . SER A 1 255 ? -9.221 49.042 -19.335 1.00 31.52 255 SER A CA 1
ATOM 1999 C C . SER A 1 255 ? -9.136 47.654 -18.691 1.00 31.52 255 SER A C 1
ATOM 2001 O O . SER A 1 255 ? -8.770 46.661 -19.314 1.00 31.52 255 SER A O 1
ATOM 2003 N N . SER A 1 256 ? -9.519 47.564 -17.418 1.00 35.81 256 SER A N 1
ATOM 2004 C CA . SER A 1 256 ? -9.354 46.374 -16.573 1.00 35.81 256 SER A CA 1
ATOM 2005 C C . SER A 1 256 ? -10.366 45.241 -16.826 1.00 35.81 256 SER A C 1
ATOM 2007 O O . SER A 1 256 ? -10.655 44.487 -15.900 1.00 35.81 256 SER A O 1
ATOM 2009 N N . HIS A 1 257 ? -10.932 45.133 -18.034 1.00 35.25 257 HIS A N 1
ATOM 2010 C CA . HIS A 1 257 ? -12.069 44.244 -18.323 1.00 35.25 257 HIS A CA 1
ATOM 2011 C C . HIS A 1 257 ? -11.769 43.010 -19.187 1.00 35.25 257 HIS A C 1
ATOM 2013 O O . HIS A 1 257 ? -12.601 42.109 -19.222 1.00 35.25 257 HIS A O 1
ATOM 2019 N N . GLU A 1 258 ? -10.579 42.888 -19.784 1.00 35.62 258 GLU A N 1
ATOM 2020 C CA . GLU A 1 258 ? -10.178 41.687 -20.539 1.00 35.62 258 GLU A CA 1
ATOM 2021 C C . GLU A 1 258 ? -8.931 41.014 -19.946 1.00 35.62 258 GLU A C 1
ATOM 2023 O O . GLU A 1 258 ? -7.855 40.972 -20.537 1.00 35.62 258 GLU A O 1
ATOM 2028 N N . GLN A 1 259 ? -9.085 40.429 -18.756 1.00 41.09 259 GLN A N 1
ATOM 2029 C CA . GLN A 1 259 ? -8.210 39.340 -18.308 1.00 41.09 259 GLN A CA 1
ATOM 2030 C C . GLN A 1 259 ? -8.921 38.004 -18.526 1.00 41.09 259 GLN A C 1
ATOM 2032 O O . GLN A 1 259 ? -9.349 37.342 -17.582 1.00 41.09 259 GLN A O 1
ATOM 2037 N N . THR A 1 260 ? -9.052 37.610 -19.796 1.00 43.72 260 THR A N 1
ATOM 2038 C CA . THR A 1 260 ? -9.523 36.270 -20.162 1.00 43.72 260 THR A CA 1
ATOM 2039 C C . THR A 1 260 ? -8.608 35.220 -19.526 1.00 43.72 260 THR A C 1
ATOM 2041 O O . THR A 1 260 ? -7.385 35.231 -19.699 1.00 43.72 260 THR A O 1
ATOM 2044 N N . VAL A 1 261 ? -9.193 34.303 -18.748 1.00 48.62 261 VAL A N 1
ATOM 2045 C CA . VAL A 1 261 ? -8.454 33.253 -18.029 1.00 48.62 261 VAL A CA 1
ATOM 2046 C C . VAL A 1 261 ? -8.015 32.173 -19.025 1.00 48.62 261 VAL A C 1
ATOM 2048 O O . VAL A 1 261 ? -8.604 31.102 -19.131 1.00 48.62 261 VAL A O 1
ATOM 2051 N N . SER A 1 262 ? -6.967 32.467 -19.793 1.00 58.00 262 SER A N 1
ATOM 2052 C CA . SER A 1 262 ? -6.466 31.654 -20.910 1.00 58.00 262 SER A CA 1
ATOM 2053 C C . SER A 1 262 ? -5.656 30.429 -20.448 1.00 58.00 262 SER A C 1
ATOM 2055 O O . SER A 1 262 ? -4.466 30.273 -20.728 1.00 58.00 262 SER A O 1
ATOM 2057 N N . ARG A 1 263 ? -6.325 29.516 -19.732 1.00 83.06 263 ARG A N 1
ATOM 2058 C CA . ARG A 1 263 ? -5.795 28.203 -19.319 1.00 83.06 263 ARG A CA 1
ATOM 2059 C C . ARG A 1 263 ? -6.687 27.041 -19.797 1.00 83.06 263 ARG A C 1
ATOM 2061 O O . ARG A 1 263 ? -7.165 26.268 -18.969 1.00 83.06 263 ARG A O 1
ATOM 2068 N N . PRO A 1 264 ? -6.944 26.907 -21.115 1.00 86.75 264 PRO A N 1
ATOM 2069 C CA . PRO A 1 264 ? -7.953 25.980 -21.640 1.00 86.75 264 PRO A CA 1
ATOM 2070 C C . PRO A 1 264 ? -7.658 24.510 -21.314 1.00 86.75 264 PRO A C 1
ATOM 2072 O O . PRO A 1 264 ? -8.576 23.756 -21.008 1.00 86.75 264 PRO A O 1
ATOM 2075 N N . LEU A 1 265 ? -6.380 24.111 -21.292 1.00 91.44 265 LEU A N 1
ATOM 2076 C CA . LEU A 1 265 ? -5.988 22.736 -20.965 1.00 91.44 265 LEU A CA 1
ATOM 2077 C C . LEU A 1 265 ? -6.365 22.334 -19.533 1.00 91.44 265 LEU A C 1
ATOM 2079 O O . LEU A 1 265 ? -6.658 21.169 -19.303 1.00 91.44 265 LEU A O 1
ATOM 2083 N N . VAL A 1 266 ? -6.424 23.278 -18.584 1.00 91.12 266 VAL A N 1
ATOM 2084 C CA . VAL A 1 266 ? -6.863 22.993 -17.205 1.00 91.12 266 VAL A CA 1
ATOM 2085 C C . VAL A 1 266 ? -8.346 22.608 -17.171 1.00 91.12 266 VAL A C 1
ATOM 2087 O O . VAL A 1 266 ? -8.716 21.685 -16.451 1.00 91.12 266 VAL A O 1
ATOM 2090 N N . LEU A 1 267 ? -9.184 23.269 -17.978 1.00 91.62 267 LEU A N 1
ATOM 2091 C CA . LEU A 1 267 ? -10.611 22.947 -18.087 1.00 91.62 267 LEU A CA 1
ATOM 2092 C C . LEU A 1 267 ? -10.826 21.590 -18.770 1.00 91.62 267 LEU A C 1
ATOM 2094 O O . LEU A 1 267 ? -11.616 20.787 -18.286 1.00 91.62 267 LEU A O 1
ATOM 2098 N N . LEU A 1 268 ? -10.077 21.310 -19.842 1.00 94.81 268 LEU A N 1
ATOM 2099 C CA . LEU A 1 268 ? -10.116 20.018 -20.537 1.00 94.81 268 LEU A CA 1
ATOM 2100 C C . LEU A 1 268 ? -9.655 18.865 -19.632 1.00 94.81 268 LEU A C 1
ATOM 2102 O O . LEU A 1 268 ? -10.312 17.830 -19.585 1.00 94.81 268 LEU A O 1
ATOM 2106 N N . ALA A 1 269 ? -8.576 19.058 -18.867 1.00 94.75 269 ALA A N 1
ATOM 2107 C CA . ALA A 1 269 ? -8.096 18.082 -17.890 1.00 94.75 269 ALA A CA 1
ATOM 2108 C C . ALA A 1 269 ? -9.139 17.811 -16.794 1.00 94.75 269 ALA A C 1
ATOM 2110 O O . ALA A 1 269 ? -9.386 16.653 -16.460 1.00 94.75 269 ALA A O 1
ATOM 2111 N N . ALA A 1 270 ? -9.783 18.858 -16.266 1.00 92.94 270 ALA A N 1
ATOM 2112 C CA . ALA A 1 270 ? -10.852 18.717 -15.280 1.00 92.94 270 ALA A CA 1
ATOM 2113 C C . ALA A 1 270 ? -12.053 17.947 -15.854 1.00 92.94 270 ALA A C 1
ATOM 2115 O O . ALA A 1 270 ? -12.468 16.957 -15.260 1.00 92.94 270 ALA A O 1
ATOM 2116 N N . ALA A 1 271 ? -12.546 18.332 -17.035 1.00 95.50 271 ALA A N 1
ATOM 2117 C CA . ALA A 1 271 ? -13.663 17.666 -17.705 1.00 95.50 271 ALA A CA 1
ATOM 2118 C C . ALA A 1 271 ? -13.391 16.177 -17.978 1.00 95.50 271 ALA A C 1
ATOM 2120 O O . ALA A 1 271 ? -14.198 15.329 -17.602 1.00 95.50 271 ALA A O 1
ATOM 2121 N N . LEU A 1 272 ? -12.226 15.853 -18.551 1.00 96.56 272 LEU A N 1
ATOM 2122 C CA . LEU A 1 272 ? -11.803 14.473 -18.807 1.00 96.56 272 LEU A CA 1
ATOM 2123 C C . LEU A 1 272 ? -11.789 13.647 -17.509 1.00 96.56 272 LEU A C 1
ATOM 2125 O O . LEU A 1 272 ? -12.288 12.525 -17.479 1.00 96.56 272 LEU A O 1
ATOM 2129 N N . THR A 1 273 ? -11.277 14.230 -16.419 1.00 95.69 273 THR A N 1
ATOM 2130 C CA . THR A 1 273 ? -11.226 13.584 -15.096 1.00 95.69 273 THR A CA 1
ATOM 2131 C C . THR A 1 273 ? -12.619 13.371 -14.512 1.00 95.69 273 THR A C 1
ATOM 2133 O O . THR A 1 273 ? -12.894 12.289 -14.006 1.00 95.69 273 THR A O 1
ATOM 2136 N N . CYS A 1 274 ? -13.518 14.356 -14.611 1.00 94.88 274 CYS A N 1
ATOM 2137 C CA . CYS A 1 274 ? -14.913 14.205 -14.191 1.00 94.88 274 CYS A CA 1
ATOM 2138 C C . CYS A 1 274 ? -15.607 13.055 -14.933 1.00 94.88 274 CYS A C 1
ATOM 2140 O O . CYS A 1 274 ? -16.373 12.328 -14.315 1.00 94.88 274 CYS A O 1
ATOM 2142 N N . GLY A 1 275 ? -15.293 12.854 -16.216 1.00 96.00 275 GLY A N 1
ATOM 2143 C CA . GLY A 1 275 ? -15.741 11.703 -17.000 1.00 96.00 275 GLY A CA 1
ATOM 2144 C C . GLY A 1 275 ? -15.283 10.357 -16.441 1.00 96.00 275 GLY A C 1
ATOM 2145 O O . GLY A 1 275 ? -16.104 9.493 -16.149 1.00 96.00 275 GLY A O 1
ATOM 2146 N N . VAL A 1 276 ? -13.968 10.204 -16.250 1.00 95.75 276 VAL A N 1
ATOM 2147 C CA . VAL A 1 276 ? -13.353 8.985 -15.687 1.00 95.75 276 VAL A CA 1
ATOM 2148 C C . VAL A 1 276 ? -13.901 8.676 -14.288 1.00 95.75 276 VAL A C 1
ATOM 2150 O O . VAL A 1 276 ? -14.200 7.526 -13.979 1.00 95.75 276 VAL A O 1
ATOM 2153 N N . VAL A 1 277 ? -14.064 9.698 -13.439 1.00 93.75 277 VAL A N 1
ATOM 2154 C CA . VAL A 1 277 ? -14.653 9.537 -12.101 1.00 93.75 277 VAL A CA 1
ATOM 2155 C C . VAL A 1 277 ? -16.136 9.174 -12.190 1.00 93.75 277 VAL A C 1
ATOM 2157 O O . VAL A 1 277 ? -16.567 8.296 -11.459 1.00 93.75 277 VAL A O 1
ATOM 2160 N N . ALA A 1 278 ? -16.919 9.790 -13.079 1.00 94.31 278 ALA A N 1
ATOM 2161 C CA . ALA A 1 278 ? -18.333 9.451 -13.227 1.00 94.31 278 ALA A CA 1
ATOM 2162 C C . ALA A 1 278 ? -18.534 7.987 -13.655 1.00 94.31 278 ALA A C 1
ATOM 2164 O O . ALA A 1 278 ? -19.373 7.302 -13.078 1.00 94.31 278 ALA A O 1
ATOM 2165 N N . ASP A 1 279 ? -17.737 7.480 -14.601 1.00 94.81 279 ASP A N 1
ATOM 2166 C CA . ASP A 1 279 ? -17.794 6.071 -15.015 1.00 94.81 279 ASP A CA 1
ATOM 2167 C C . ASP A 1 279 ? -17.447 5.109 -13.869 1.00 94.81 279 ASP A C 1
ATOM 2169 O O . ASP A 1 279 ? -18.199 4.176 -13.602 1.00 94.81 279 ASP A O 1
ATOM 2173 N N . ALA A 1 280 ? -16.384 5.398 -13.111 1.00 90.19 280 ALA A N 1
ATOM 2174 C CA . ALA A 1 280 ? -15.949 4.566 -11.986 1.00 90.19 280 ALA A CA 1
ATOM 2175 C C . ALA A 1 280 ? -16.952 4.469 -10.813 1.00 90.19 280 ALA A C 1
ATOM 2177 O O . ALA A 1 280 ? -16.751 3.639 -9.928 1.00 90.19 280 ALA A O 1
ATOM 2178 N N . TRP A 1 281 ? -17.994 5.311 -10.778 1.00 88.75 281 TRP A N 1
ATOM 2179 C CA . TRP A 1 281 ? -19.035 5.308 -9.736 1.00 88.75 281 TRP A CA 1
ATOM 2180 C C . TRP A 1 281 ? -20.436 4.957 -10.257 1.00 88.75 281 TRP A C 1
ATOM 2182 O O . TRP A 1 281 ? -21.259 4.488 -9.475 1.00 88.75 281 TRP A O 1
ATOM 2192 N N . LEU A 1 282 ? -20.728 5.207 -11.538 1.00 88.44 282 LEU A N 1
ATOM 2193 C CA . LEU A 1 282 ? -22.050 4.974 -12.135 1.00 88.44 282 LEU A CA 1
ATOM 2194 C C . LEU A 1 282 ? -22.139 3.674 -12.955 1.00 88.44 282 LEU A C 1
ATOM 2196 O O . LEU A 1 282 ? -23.251 3.282 -13.295 1.00 88.44 282 LEU A O 1
ATOM 2200 N N . ASP A 1 283 ? -21.000 3.058 -13.304 1.00 82.38 283 ASP A N 1
ATOM 2201 C CA . ASP A 1 283 ? -20.870 1.833 -14.122 1.00 82.38 283 ASP A CA 1
ATOM 2202 C C . ASP A 1 283 ? -21.786 1.818 -15.367 1.00 82.38 283 ASP A C 1
ATOM 2204 O O . ASP A 1 283 ? -22.448 0.835 -15.707 1.00 82.38 283 ASP A O 1
ATOM 2208 N N . LEU A 1 284 ? -21.865 2.968 -16.048 1.00 89.38 284 LEU A N 1
ATOM 2209 C CA . LEU A 1 284 ? -22.697 3.133 -17.239 1.00 89.38 284 LEU A CA 1
ATOM 2210 C C . LEU A 1 284 ? -22.107 2.331 -18.404 1.00 89.38 284 LEU A C 1
ATOM 2212 O O . LEU A 1 284 ? -20.908 2.440 -18.657 1.00 89.38 284 LEU A O 1
ATOM 2216 N N . PRO A 1 285 ? -22.916 1.600 -19.193 1.00 93.31 285 PRO A N 1
ATOM 2217 C CA . PRO A 1 285 ? -22.400 0.845 -20.328 1.00 93.31 285 PRO A CA 1
ATOM 2218 C C . PRO A 1 285 ? -21.788 1.783 -21.378 1.00 93.31 285 PRO A C 1
ATOM 2220 O O . PRO A 1 285 ? -22.277 2.895 -21.598 1.00 93.31 285 PRO A O 1
ATOM 2223 N N . LEU A 1 286 ? -20.760 1.310 -22.094 1.00 94.06 286 LEU A N 1
ATOM 2224 C CA . LEU A 1 286 ? -20.063 2.088 -23.133 1.00 94.06 286 LEU A CA 1
ATOM 2225 C C . LEU A 1 286 ? -21.015 2.756 -24.149 1.00 94.06 286 LEU A C 1
ATOM 2227 O O . LEU A 1 286 ? -20.748 3.863 -24.615 1.00 94.06 286 LEU A O 1
ATOM 2231 N N . THR A 1 287 ? -22.140 2.115 -24.475 1.00 95.62 287 THR A N 1
ATOM 2232 C CA . THR A 1 287 ? -23.168 2.667 -25.369 1.00 95.62 287 THR A CA 1
ATOM 2233 C C . THR A 1 287 ? -23.734 3.996 -24.868 1.00 95.62 287 THR A C 1
ATOM 2235 O O . THR A 1 287 ? -23.872 4.922 -25.665 1.00 95.62 287 THR A O 1
ATOM 2238 N N . CYS A 1 288 ? -23.983 4.145 -23.563 1.00 95.75 288 CYS A N 1
ATOM 2239 C CA . CYS A 1 288 ? -24.433 5.405 -22.965 1.00 95.75 288 CYS A CA 1
ATOM 2240 C C . CYS A 1 288 ? -23.390 6.516 -23.139 1.00 95.75 288 CYS A C 1
ATOM 2242 O O . CYS A 1 288 ? -23.746 7.632 -23.516 1.00 95.75 288 CYS A O 1
ATOM 2244 N N . TRP A 1 289 ? -22.104 6.211 -22.940 1.00 96.00 289 TRP A N 1
ATOM 2245 C CA . TRP A 1 289 ? -21.020 7.178 -23.131 1.00 96.00 289 TRP A CA 1
ATOM 2246 C C . TRP A 1 289 ? -20.866 7.622 -24.589 1.00 96.00 289 TRP A C 1
ATOM 2248 O O . TRP A 1 289 ? -20.711 8.816 -24.852 1.00 96.00 289 TRP A O 1
ATOM 2258 N N . LEU A 1 290 ? -20.957 6.689 -25.542 1.00 96.31 290 LEU A N 1
ATOM 2259 C CA . LEU A 1 290 ? -20.869 6.991 -26.974 1.00 96.31 290 LEU A CA 1
ATOM 2260 C C . LEU A 1 290 ? -22.086 7.787 -27.478 1.00 96.31 290 LEU A C 1
ATOM 2262 O O . LEU A 1 290 ? -21.918 8.741 -28.241 1.00 96.31 290 LEU A O 1
ATOM 2266 N N . LEU A 1 291 ? -23.297 7.452 -27.018 1.00 97.12 291 LEU A N 1
ATOM 2267 C CA . LEU A 1 291 ? -24.515 8.205 -27.335 1.00 97.12 291 LEU A CA 1
ATOM 2268 C C . LEU A 1 291 ? -24.464 9.623 -26.752 1.00 97.12 291 LEU A C 1
ATOM 2270 O O . LEU A 1 291 ? -24.726 10.587 -27.472 1.00 97.12 291 LEU A O 1
ATOM 2274 N N . ALA A 1 292 ? -24.060 9.768 -25.484 1.00 96.25 292 ALA A N 1
ATOM 2275 C CA . ALA A 1 292 ? -23.871 11.072 -24.854 1.00 96.25 292 ALA A CA 1
ATOM 2276 C C . ALA A 1 292 ? -22.839 11.918 -25.616 1.00 96.25 292 ALA A C 1
ATOM 2278 O O . ALA A 1 292 ? -23.113 13.074 -25.932 1.00 96.25 292 ALA A O 1
ATOM 2279 N N . LEU A 1 293 ? -21.695 11.334 -25.994 1.00 97.19 293 LEU A N 1
ATOM 2280 C CA . LEU A 1 293 ? -20.671 12.004 -26.798 1.00 97.19 293 LEU A CA 1
ATOM 2281 C C . LEU A 1 293 ? -21.231 12.505 -28.143 1.00 97.19 293 LEU A C 1
ATOM 2283 O O . LEU A 1 293 ? -21.003 13.660 -28.500 1.00 97.19 293 LEU A O 1
ATOM 2287 N N . GLY A 1 294 ? -22.001 11.686 -28.866 1.00 97.12 294 GLY A N 1
ATOM 2288 C CA . GLY A 1 294 ? -22.633 12.081 -30.132 1.00 97.12 294 GLY A CA 1
ATOM 2289 C C . GLY A 1 294 ? -23.660 13.213 -29.981 1.00 97.12 294 GLY A C 1
ATOM 2290 O O . GLY A 1 294 ? -23.628 14.196 -30.729 1.00 97.12 294 GLY A O 1
ATOM 2291 N N . ILE A 1 295 ? -24.538 13.124 -28.978 1.00 97.50 295 ILE A N 1
ATOM 2292 C CA . ILE A 1 295 ? -25.538 14.162 -28.671 1.00 97.50 295 ILE A CA 1
ATOM 2293 C C . ILE A 1 295 ? -24.854 15.477 -28.264 1.00 97.50 295 ILE A C 1
ATOM 2295 O O . ILE A 1 295 ? -25.251 16.556 -28.704 1.00 97.50 295 ILE A O 1
ATOM 2299 N N . LEU A 1 296 ? -23.786 15.411 -27.468 1.00 97.44 296 LEU A N 1
ATOM 2300 C CA . LEU A 1 296 ? -23.064 16.600 -27.018 1.00 97.44 296 LEU A CA 1
ATOM 2301 C C . LEU A 1 296 ? -22.231 17.227 -28.145 1.00 97.44 296 LEU A C 1
ATOM 2303 O O . LEU A 1 296 ? -22.219 18.446 -28.267 1.00 97.44 296 LEU A O 1
ATOM 2307 N N . LEU A 1 297 ? -21.604 16.448 -29.032 1.00 96.75 297 LEU A N 1
ATOM 2308 C CA . LEU A 1 297 ? -20.886 17.005 -30.189 1.00 96.75 297 LEU A CA 1
ATOM 2309 C C . LEU A 1 297 ? -21.828 17.665 -31.211 1.00 96.75 297 LEU A C 1
ATOM 2311 O O . LEU A 1 297 ? -21.502 18.727 -31.745 1.00 96.75 297 LEU A O 1
ATOM 2315 N N . THR A 1 298 ? -23.011 17.093 -31.450 1.00 96.25 298 THR A N 1
ATOM 2316 C CA . THR A 1 298 ? -24.031 17.718 -32.314 1.00 96.25 298 THR A CA 1
ATOM 2317 C C . THR A 1 298 ? -24.642 18.966 -31.667 1.00 96.25 298 THR A C 1
ATOM 2319 O O . THR A 1 298 ? -24.769 19.999 -32.327 1.00 96.25 298 THR A O 1
ATOM 2322 N N . GLY A 1 299 ? -24.920 18.932 -30.359 1.00 95.69 299 GLY A N 1
ATOM 2323 C CA . GLY A 1 299 ? -25.333 20.106 -29.584 1.00 95.69 299 GLY A CA 1
ATOM 2324 C C . GLY A 1 299 ? -24.278 21.220 -29.578 1.00 95.69 299 GLY A C 1
ATOM 2325 O O . GLY A 1 299 ? -24.612 22.391 -29.774 1.00 95.69 299 GLY A O 1
ATOM 2326 N N . TRP A 1 300 ? -22.996 20.866 -29.436 1.00 96.12 300 TRP A N 1
ATOM 2327 C CA . TRP A 1 300 ? -21.875 21.801 -29.540 1.00 96.12 300 TRP A CA 1
ATOM 2328 C C . TRP A 1 300 ? -21.861 22.480 -30.909 1.00 96.12 300 TRP A C 1
ATOM 2330 O O . TRP A 1 300 ? -21.888 23.710 -30.968 1.00 96.12 300 TRP A O 1
ATOM 2340 N N . LEU A 1 301 ? -21.914 21.700 -31.995 1.00 94.94 301 LEU A N 1
ATOM 2341 C CA . LEU A 1 301 ? -21.951 22.221 -33.361 1.00 94.94 301 LEU A CA 1
ATOM 2342 C C . LEU A 1 301 ? -23.126 23.195 -33.560 1.00 94.94 301 LEU A C 1
ATOM 2344 O O . LEU A 1 301 ? -22.929 24.290 -34.084 1.00 94.94 301 LEU A O 1
ATOM 2348 N N . GLY A 1 302 ? -24.319 22.855 -33.059 1.00 95.12 302 GLY A N 1
ATOM 2349 C CA . GLY A 1 302 ? -25.488 23.740 -33.081 1.00 95.12 302 GLY A CA 1
ATOM 2350 C C . GLY A 1 302 ? -25.271 25.053 -32.318 1.00 95.12 302 GLY A C 1
ATOM 2351 O O . GLY A 1 302 ? -25.541 26.130 -32.850 1.00 95.12 302 GLY A O 1
ATOM 2352 N N . THR A 1 303 ? -24.726 25.000 -31.097 1.00 94.50 303 THR A N 1
ATOM 2353 C CA . THR A 1 303 ? -24.417 26.217 -30.315 1.00 94.50 303 THR A CA 1
ATOM 2354 C C . THR A 1 303 ? -23.306 27.071 -30.930 1.00 94.50 303 THR A C 1
ATOM 2356 O O . THR A 1 303 ? -23.367 28.296 -30.828 1.00 94.50 303 THR A O 1
ATOM 2359 N N . TRP A 1 304 ? -22.326 26.452 -31.594 1.00 92.00 304 TRP A N 1
ATOM 2360 C CA . TRP A 1 304 ? -21.236 27.131 -32.293 1.00 92.00 304 TRP A CA 1
ATOM 2361 C C . TRP A 1 304 ? -21.734 27.842 -33.558 1.00 92.00 304 TRP A C 1
ATOM 2363 O O . TRP A 1 304 ? -21.468 29.030 -33.737 1.00 92.00 304 TRP A O 1
ATOM 2373 N N . ILE A 1 305 ? -22.560 27.174 -34.374 1.00 94.31 305 ILE A N 1
ATOM 2374 C CA . ILE A 1 305 ? -23.255 27.789 -35.520 1.00 94.31 305 ILE A CA 1
ATOM 2375 C C . ILE A 1 305 ? -24.141 28.955 -35.048 1.00 94.31 305 ILE A C 1
ATOM 2377 O O . ILE A 1 305 ? -24.126 30.030 -35.647 1.00 94.31 305 ILE A O 1
ATOM 2381 N N . ALA A 1 306 ? -24.847 28.787 -33.926 1.00 93.88 306 ALA A N 1
ATOM 2382 C CA . ALA A 1 306 ? -25.657 29.832 -33.297 1.00 93.88 306 ALA A CA 1
ATOM 2383 C C . ALA A 1 306 ? -24.843 30.932 -32.573 1.00 93.88 306 ALA A C 1
ATOM 2385 O O . ALA A 1 306 ? -25.443 31.798 -31.933 1.00 93.88 306 ALA A O 1
ATOM 2386 N N . ARG A 1 307 ? -23.499 30.905 -32.641 1.00 92.12 307 ARG A N 1
ATOM 2387 C CA . ARG A 1 307 ? -22.569 31.856 -31.992 1.00 92.12 307 ARG A CA 1
ATOM 2388 C C . ARG A 1 307 ? -22.798 32.031 -30.482 1.00 92.12 307 ARG A C 1
ATOM 2390 O O . ARG A 1 307 ? -22.630 33.116 -29.928 1.00 92.12 307 ARG A O 1
ATOM 2397 N N . ARG A 1 308 ? -23.200 30.958 -29.794 1.00 92.50 308 ARG A N 1
ATOM 2398 C CA . ARG A 1 308 ? -23.393 30.914 -28.334 1.00 92.50 308 ARG A CA 1
ATOM 2399 C C . ARG A 1 308 ? -22.159 30.331 -27.644 1.00 92.50 308 ARG A C 1
ATOM 2401 O O . ARG A 1 308 ? -22.248 29.308 -26.968 1.00 92.50 308 ARG A O 1
ATOM 2408 N N . ASP A 1 309 ? -21.018 30.999 -27.794 1.00 87.50 309 ASP A N 1
ATOM 2409 C CA . ASP A 1 309 ? -19.686 30.484 -27.426 1.00 87.50 309 ASP A CA 1
ATOM 2410 C C . ASP A 1 309 ? -19.567 29.989 -25.973 1.00 87.50 309 ASP A C 1
ATOM 2412 O O . ASP A 1 309 ? -18.901 28.987 -25.707 1.00 87.50 309 ASP A O 1
ATOM 2416 N N . ALA A 1 310 ? -20.247 30.644 -25.025 1.00 87.19 310 ALA A N 1
ATOM 2417 C CA . ALA A 1 310 ? -20.274 30.223 -23.623 1.00 87.19 310 ALA A CA 1
ATOM 2418 C C . ALA A 1 310 ? -20.970 28.861 -23.434 1.00 87.19 310 ALA A C 1
ATOM 2420 O O . ALA A 1 310 ? -20.431 27.975 -22.772 1.00 87.19 310 ALA A O 1
ATOM 2421 N N . TRP A 1 311 ? -22.133 28.668 -24.065 1.00 89.62 311 TRP A N 1
ATOM 2422 C CA . TRP A 1 311 ? -22.858 27.395 -24.036 1.00 89.62 311 TRP A CA 1
ATOM 2423 C C . TRP A 1 311 ? -22.117 26.316 -24.823 1.00 89.62 311 TRP A C 1
ATOM 2425 O O . TRP A 1 311 ? -21.973 25.205 -24.322 1.00 89.62 311 TRP A O 1
ATOM 2435 N N . GLY A 1 312 ? -21.555 26.655 -25.987 1.00 91.56 312 GLY A N 1
ATOM 2436 C CA . GLY A 1 312 ? -20.704 25.737 -26.743 1.00 91.56 312 GLY A CA 1
ATOM 2437 C C . GLY A 1 312 ? -19.494 25.268 -25.937 1.00 91.56 312 GLY A C 1
ATOM 2438 O O . GLY A 1 312 ? -19.194 24.080 -25.922 1.00 91.56 312 GLY A O 1
ATOM 2439 N N . SER A 1 313 ? -18.850 26.157 -25.180 1.00 90.69 313 SER A N 1
ATOM 2440 C CA . SER A 1 313 ? -17.738 25.779 -24.299 1.00 90.69 313 SER A CA 1
ATOM 2441 C C . SER A 1 313 ? -18.166 24.776 -23.220 1.00 90.69 313 SER A C 1
ATOM 2443 O O . SER A 1 313 ? -17.450 23.809 -22.975 1.00 90.69 313 SER A O 1
ATOM 2445 N N . ILE A 1 314 ? -19.341 24.959 -22.605 1.00 92.31 314 ILE A N 1
ATOM 2446 C CA . ILE A 1 314 ? -19.886 24.020 -21.607 1.00 92.31 314 ILE A CA 1
ATOM 2447 C C . ILE A 1 314 ? -20.209 22.667 -22.254 1.00 92.31 314 ILE A C 1
ATOM 2449 O O . ILE A 1 314 ? -19.788 21.632 -21.743 1.00 92.31 314 ILE A O 1
ATOM 2453 N N . VAL A 1 315 ? -20.906 22.662 -23.393 1.00 95.06 315 VAL A N 1
ATOM 2454 C CA . VAL A 1 315 ? -21.291 21.427 -24.093 1.00 95.06 315 VAL A CA 1
ATOM 2455 C C . VAL A 1 315 ? -20.059 20.659 -24.595 1.00 95.06 315 VAL A C 1
ATOM 2457 O O . VAL A 1 315 ? -20.013 19.438 -24.474 1.00 95.06 315 VAL A O 1
ATOM 2460 N N . LEU A 1 316 ? -19.016 21.355 -25.062 1.00 95.00 316 LEU A N 1
ATOM 2461 C CA . LEU A 1 316 ? -17.741 20.738 -25.437 1.00 95.00 316 LEU A CA 1
ATOM 2462 C C . LEU A 1 316 ? -17.019 20.118 -24.230 1.00 95.00 316 LEU A C 1
ATOM 2464 O O . LEU A 1 316 ? -16.466 19.027 -24.347 1.00 95.00 316 LEU A O 1
ATOM 2468 N N . LEU A 1 317 ? -17.038 20.771 -23.063 1.00 95.44 317 LEU A N 1
ATOM 2469 C CA . LEU A 1 317 ? -16.482 20.190 -21.835 1.00 95.44 317 LEU A CA 1
ATOM 2470 C C . LEU A 1 317 ? -17.272 18.949 -21.393 1.00 95.44 317 LEU A C 1
ATOM 2472 O O . LEU A 1 317 ? -16.661 17.956 -21.009 1.00 95.44 317 LEU A O 1
ATOM 2476 N N . LEU A 1 318 ? -18.602 18.951 -21.517 1.00 96.56 318 LEU A N 1
ATOM 2477 C CA . LEU A 1 318 ? -19.416 17.756 -21.273 1.00 96.56 318 LEU A CA 1
ATOM 2478 C C . LEU A 1 318 ? -19.092 16.632 -22.273 1.00 96.56 318 LEU A C 1
ATOM 2480 O O . LEU A 1 318 ? -18.961 15.486 -21.858 1.00 96.56 318 LEU A O 1
ATOM 2484 N N . ALA A 1 319 ? -18.874 16.943 -23.556 1.00 97.25 319 ALA A N 1
ATOM 2485 C CA . ALA A 1 319 ? -18.437 15.957 -24.549 1.00 97.25 319 ALA A CA 1
ATOM 2486 C C . ALA A 1 319 ? -17.066 15.348 -24.186 1.00 97.25 319 ALA A C 1
ATOM 2488 O O . ALA A 1 319 ? -16.881 14.135 -24.260 1.00 97.25 319 ALA A O 1
ATOM 2489 N N . VAL A 1 320 ? -16.114 16.167 -23.723 1.00 97.00 320 VAL A N 1
ATOM 2490 C CA . VAL A 1 320 ? -14.801 15.701 -23.235 1.00 97.00 320 VAL A CA 1
ATOM 2491 C C . VAL A 1 320 ? -14.933 14.840 -21.972 1.00 97.00 320 VAL A C 1
ATOM 2493 O O . VAL A 1 320 ? -14.197 13.864 -21.827 1.00 97.00 320 VAL A O 1
ATOM 2496 N N . ALA A 1 321 ? -15.893 15.134 -21.090 1.00 97.00 321 ALA A N 1
ATOM 2497 C CA . ALA A 1 321 ? -16.222 14.255 -19.971 1.00 97.00 321 ALA A CA 1
ATOM 2498 C C . ALA A 1 321 ? -16.806 12.915 -20.457 1.00 97.00 321 ALA A C 1
ATOM 2500 O O . ALA A 1 321 ? -16.346 11.863 -20.021 1.00 97.00 321 ALA A O 1
ATOM 2501 N N . SER A 1 322 ? -17.733 12.912 -21.420 1.00 97.12 322 SER A N 1
ATOM 2502 C CA . SER A 1 322 ? -18.262 11.665 -21.995 1.00 97.12 322 SER A CA 1
ATOM 2503 C C . SER A 1 322 ? -17.183 10.812 -22.668 1.00 97.12 322 SER A C 1
ATOM 2505 O O . SER A 1 322 ? -17.182 9.592 -22.516 1.00 97.12 322 SER A O 1
ATOM 2507 N N . LEU A 1 323 ? -16.218 11.446 -23.345 1.00 97.06 323 LEU A N 1
ATOM 2508 C CA . LEU A 1 323 ? -15.038 10.773 -23.892 1.00 97.06 323 LEU A CA 1
ATOM 2509 C C . LEU A 1 323 ? -14.153 10.169 -22.786 1.00 97.06 323 LEU A C 1
ATOM 2511 O O . LEU A 1 323 ? -13.675 9.047 -22.934 1.00 97.06 323 LEU A O 1
ATOM 2515 N N . GLY A 1 324 ? -13.955 10.884 -21.673 1.00 96.50 324 GLY A N 1
ATOM 2516 C CA . GLY A 1 324 ? -13.203 10.394 -20.514 1.00 96.50 324 GLY A CA 1
ATOM 2517 C C . GLY A 1 324 ? -13.847 9.174 -19.852 1.00 96.50 324 GLY A C 1
ATOM 2518 O O . GLY A 1 324 ? -13.152 8.196 -19.582 1.00 96.50 324 GLY A O 1
ATOM 2519 N N . GLY A 1 325 ? -15.169 9.206 -19.656 1.00 96.19 325 GLY A N 1
ATOM 2520 C CA . GLY A 1 325 ? -15.936 8.073 -19.131 1.00 96.19 325 GLY A CA 1
ATOM 2521 C C . GLY A 1 325 ? -15.872 6.861 -20.060 1.00 96.19 325 GLY A C 1
ATOM 2522 O O . GLY A 1 325 ? -15.448 5.787 -19.643 1.00 96.19 325 GLY A O 1
ATOM 2523 N N . GLY A 1 326 ? -16.154 7.051 -21.354 1.00 96.38 326 GLY A N 1
ATOM 2524 C CA . GLY A 1 326 ? -16.063 5.980 -22.352 1.00 96.38 326 GLY A CA 1
ATOM 2525 C C . GLY A 1 326 ? -14.656 5.381 -22.493 1.00 96.38 326 GLY A C 1
ATOM 2526 O O . GLY A 1 326 ? -14.522 4.170 -22.685 1.00 96.38 326 GLY A O 1
ATOM 2527 N N . TRP A 1 327 ? -13.599 6.190 -22.353 1.00 96.00 327 TRP A N 1
ATOM 2528 C CA . TRP A 1 327 ? -12.213 5.710 -22.340 1.00 96.00 327 TRP A CA 1
ATOM 2529 C C . TRP A 1 327 ? -11.895 4.882 -21.089 1.00 96.00 327 TRP A C 1
ATOM 2531 O O . TRP A 1 327 ? -11.314 3.803 -21.216 1.00 96.00 327 TRP A O 1
ATOM 2541 N N . HIS A 1 328 ? -12.313 5.330 -19.900 1.00 95.69 328 HIS A N 1
ATOM 2542 C CA . HIS A 1 328 ? -12.157 4.553 -18.667 1.00 95.69 328 HIS A CA 1
ATOM 2543 C C . HIS A 1 328 ? -12.896 3.219 -18.739 1.00 95.69 328 HIS A C 1
ATOM 2545 O O . HIS A 1 328 ? -12.265 2.176 -18.556 1.00 95.69 328 HIS A O 1
ATOM 2551 N N . HIS A 1 329 ? -14.175 3.244 -19.115 1.00 95.31 329 HIS A N 1
ATOM 2552 C CA . HIS A 1 329 ? -14.997 2.052 -19.284 1.00 95.31 329 HIS A CA 1
ATOM 2553 C C . HIS A 1 329 ? -14.330 1.055 -20.233 1.00 95.31 329 HIS A C 1
ATOM 2555 O O . HIS A 1 329 ? -14.193 -0.132 -19.932 1.00 95.31 329 HIS A O 1
ATOM 2561 N N . SER A 1 330 ? -13.840 1.556 -21.373 1.00 94.19 330 SER A N 1
ATOM 2562 C CA . SER A 1 330 ? -13.178 0.724 -22.375 1.00 94.19 330 SER A CA 1
ATOM 2563 C C . SER A 1 330 ? -11.877 0.116 -21.860 1.00 94.19 330 SER A C 1
ATOM 2565 O O . SER A 1 330 ? -11.606 -1.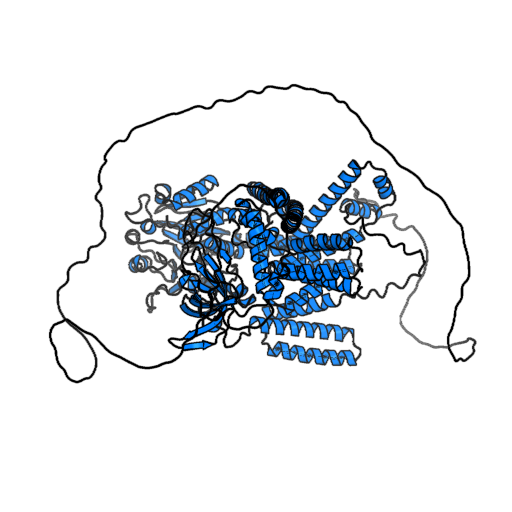063 -22.087 1.00 94.19 330 SER A O 1
ATOM 2567 N N . TYR A 1 331 ? -11.083 0.897 -21.126 1.00 93.06 331 TYR A N 1
ATOM 2568 C CA . TYR A 1 331 ? -9.838 0.427 -20.538 1.00 93.06 331 TYR A CA 1
ATOM 2569 C C . TYR A 1 331 ? -10.067 -0.598 -19.414 1.00 93.06 331 TYR A C 1
ATOM 2571 O O . TYR A 1 331 ? -9.293 -1.552 -19.298 1.00 93.06 331 TYR A O 1
ATOM 2579 N N . TRP A 1 332 ? -11.110 -0.413 -18.601 1.00 91.88 332 TRP A N 1
ATOM 2580 C CA . TRP A 1 332 ? -11.395 -1.211 -17.408 1.00 91.88 332 TRP A CA 1
ATOM 2581 C C . TRP A 1 332 ? -12.134 -2.519 -17.709 1.00 91.88 332 TRP A C 1
ATOM 2583 O O . TRP A 1 332 ? -11.810 -3.549 -17.108 1.00 91.88 332 TRP A O 1
ATOM 2593 N N . ASN A 1 333 ? -13.118 -2.494 -18.616 1.00 90.38 333 ASN A N 1
ATOM 2594 C CA . ASN A 1 333 ? -14.034 -3.613 -18.861 1.00 90.38 333 ASN A CA 1
ATOM 2595 C C . ASN A 1 333 ? -13.673 -4.462 -20.094 1.00 90.38 333 ASN A C 1
ATOM 2597 O O . ASN A 1 333 ? -13.811 -5.683 -20.024 1.00 90.38 333 ASN A O 1
ATOM 2601 N N . PHE A 1 334 ? -13.160 -3.880 -21.188 1.00 90.12 334 PHE A N 1
ATOM 2602 C CA . PHE A 1 334 ? -12.864 -4.657 -22.402 1.00 90.12 334 PHE A CA 1
ATOM 2603 C C . PHE A 1 334 ? -11.443 -5.238 -22.427 1.00 90.12 334 PHE A C 1
ATOM 2605 O O . PHE A 1 334 ? -10.436 -4.523 -22.494 1.00 90.12 334 PHE A O 1
ATOM 2612 N N . TYR A 1 335 ? -11.396 -6.570 -22.455 1.00 88.88 335 TYR A N 1
ATOM 2613 C CA . TYR A 1 335 ? -10.219 -7.400 -22.706 1.00 88.88 335 TYR A CA 1
ATOM 2614 C C . TYR A 1 335 ? -10.398 -8.159 -24.033 1.00 88.88 335 TYR A C 1
ATOM 2616 O O . TYR A 1 335 ? -11.539 -8.388 -24.441 1.00 88.88 335 TYR A O 1
ATOM 2624 N N . PRO A 1 336 ? -9.310 -8.568 -24.713 1.00 89.38 336 PRO A N 1
ATOM 2625 C CA . PRO A 1 336 ? -9.397 -9.512 -25.825 1.00 89.38 336 PRO A CA 1
ATOM 2626 C C . PRO A 1 336 ? -10.107 -10.806 -25.399 1.00 89.38 336 PRO A C 1
ATOM 2628 O O . PRO A 1 336 ? -9.932 -11.263 -24.271 1.00 89.38 336 PRO A O 1
ATOM 2631 N N . SER A 1 337 ? -10.856 -11.443 -26.301 1.00 89.06 337 SER A N 1
ATOM 2632 C CA . SER A 1 337 ? -11.478 -12.754 -26.035 1.00 89.06 337 SER A CA 1
ATOM 2633 C C . SER A 1 337 ? -10.452 -13.864 -25.777 1.00 89.06 337 SER A C 1
ATOM 2635 O O . SER A 1 337 ? -10.766 -14.855 -25.128 1.00 89.06 337 SER A O 1
ATOM 2637 N N . THR A 1 338 ? -9.217 -13.675 -26.245 1.00 92.06 338 THR A N 1
ATOM 2638 C CA . THR A 1 338 ? -8.056 -14.545 -26.018 1.00 92.06 338 THR A CA 1
ATOM 2639 C C . THR A 1 338 ? -7.414 -14.381 -24.637 1.00 92.06 338 THR A C 1
ATOM 2641 O O . THR A 1 338 ? -6.430 -15.055 -24.350 1.00 92.06 338 THR A O 1
ATOM 2644 N N . GLU A 1 339 ? -7.887 -13.459 -23.796 1.00 92.31 339 GLU A N 1
ATOM 2645 C CA . GLU A 1 339 ? -7.208 -13.094 -22.552 1.00 92.31 339 GLU A CA 1
ATOM 2646 C C . GLU A 1 339 ? -7.281 -14.207 -21.493 1.00 92.31 339 GLU A C 1
ATOM 2648 O O . GLU A 1 339 ? -8.331 -14.455 -20.898 1.00 92.31 339 GLU A O 1
ATOM 2653 N N . LEU A 1 340 ? -6.135 -14.822 -21.181 1.00 92.75 340 LEU A N 1
ATOM 2654 C CA . LEU A 1 340 ? -6.030 -15.974 -20.273 1.00 92.75 340 LEU A CA 1
ATOM 2655 C C . LEU A 1 340 ? -6.598 -15.696 -18.865 1.00 92.75 340 LEU A C 1
ATOM 2657 O O . LEU A 1 340 ? -7.070 -16.600 -18.182 1.00 92.75 340 LEU A O 1
ATOM 2661 N N . SER A 1 341 ? -6.620 -14.436 -18.419 1.00 90.56 341 SER A N 1
ATOM 2662 C CA . SER A 1 341 ? -7.204 -14.062 -17.118 1.00 90.56 341 SER A CA 1
ATOM 2663 C C . SER A 1 341 ? -8.732 -14.206 -17.012 1.00 90.56 341 SER A C 1
ATOM 2665 O O . SER A 1 341 ? -9.287 -14.001 -15.925 1.00 90.56 341 SER A O 1
ATOM 2667 N N . LEU A 1 342 ? -9.415 -14.513 -18.120 1.00 89.81 342 LEU A N 1
ATOM 2668 C CA . LEU A 1 342 ? -10.850 -14.801 -18.158 1.00 89.81 342 LEU A CA 1
ATOM 2669 C C . LEU A 1 342 ? -11.161 -16.265 -17.807 1.00 89.81 342 LEU A C 1
ATOM 2671 O O . LEU A 1 342 ? -12.227 -16.526 -17.257 1.00 89.81 342 LEU A O 1
ATOM 2675 N N . SER A 1 343 ? -10.235 -17.195 -18.066 1.00 88.75 343 SER A N 1
ATOM 2676 C CA . SER A 1 343 ? -10.380 -18.632 -17.782 1.00 88.75 343 SER A CA 1
ATOM 2677 C C . SER A 1 343 ? -9.742 -19.085 -16.459 1.00 88.75 343 SER A C 1
ATOM 2679 O O . SER A 1 343 ? -10.009 -20.195 -16.004 1.00 88.75 343 SER A O 1
ATOM 2681 N N . LEU A 1 344 ? -8.937 -18.237 -15.807 1.00 90.50 344 LEU A N 1
ATOM 2682 C CA . LEU A 1 344 ? -8.304 -18.538 -14.516 1.00 90.50 344 LEU A CA 1
ATOM 2683 C C . LEU A 1 344 ? -9.210 -18.252 -13.309 1.00 90.50 344 LEU A C 1
ATOM 2685 O O . LEU A 1 344 ? -9.864 -17.208 -13.222 1.00 90.50 344 LEU A O 1
ATOM 2689 N N . THR A 1 345 ? -9.145 -19.138 -12.312 1.00 88.00 345 THR A N 1
ATOM 2690 C CA . THR A 1 345 ? -9.772 -18.938 -10.992 1.00 88.00 345 THR A CA 1
ATOM 2691 C C . THR A 1 345 ? -8.769 -18.364 -9.972 1.00 88.00 345 THR A C 1
ATOM 2693 O O . THR A 1 345 ? -7.567 -18.318 -10.248 1.00 88.00 345 THR A O 1
ATOM 2696 N N . PRO A 1 346 ? -9.214 -17.912 -8.781 1.00 82.31 346 PRO A N 1
ATOM 2697 C CA . PRO A 1 346 ? -8.303 -17.547 -7.691 1.00 82.31 346 PRO A CA 1
ATOM 2698 C C . PRO A 1 346 ? -7.512 -18.737 -7.118 1.00 82.31 346 PRO A C 1
ATOM 2700 O O . PRO A 1 346 ? -6.463 -18.543 -6.508 1.00 82.31 346 PRO A O 1
ATOM 2703 N N . GLN A 1 347 ? -7.993 -19.971 -7.309 1.00 84.12 347 GLN A N 1
ATOM 2704 C CA . GLN A 1 347 ? -7.328 -21.181 -6.824 1.00 84.12 347 GLN A CA 1
ATOM 2705 C C . GLN A 1 347 ? -6.115 -21.528 -7.699 1.00 84.12 347 GLN A C 1
ATOM 2707 O O . GLN A 1 347 ? -6.107 -21.270 -8.902 1.00 84.12 347 GLN A O 1
ATOM 2712 N N . LYS A 1 348 ? -5.080 -22.126 -7.095 1.00 88.50 348 LYS A N 1
ATOM 2713 C CA . LYS A 1 348 ? -3.849 -22.529 -7.797 1.00 88.50 348 LYS A CA 1
ATOM 2714 C C . LYS A 1 348 ? -4.146 -23.642 -8.797 1.00 88.50 348 LYS A C 1
ATOM 2716 O O . LYS A 1 348 ? -4.612 -24.709 -8.404 1.00 88.50 348 LYS A O 1
ATOM 2721 N N . GLN A 1 349 ? -3.852 -23.389 -10.067 1.00 91.06 349 GLN A N 1
ATOM 2722 C CA . GLN A 1 349 ? -4.060 -24.327 -11.165 1.00 91.06 349 GLN A CA 1
ATOM 2723 C C . GLN A 1 349 ? -2.723 -24.606 -11.873 1.00 91.06 349 GLN A C 1
ATOM 2725 O O . GLN A 1 349 ? -2.038 -23.651 -12.255 1.00 91.06 349 GLN A O 1
ATOM 2730 N N . PRO A 1 350 ? -2.323 -25.877 -12.077 1.00 94.25 350 PRO A N 1
ATOM 2731 C CA . PRO A 1 350 ? -1.155 -26.197 -12.889 1.00 94.25 350 PRO A CA 1
ATOM 2732 C C . PRO A 1 350 ? -1.420 -25.817 -14.350 1.00 94.25 350 PRO A C 1
ATOM 2734 O O . PRO A 1 350 ? -2.454 -26.176 -14.911 1.00 94.25 350 PRO A O 1
ATOM 2737 N N . ILE A 1 351 ? -0.480 -25.110 -14.975 1.00 94.94 351 ILE A N 1
ATOM 2738 C CA . ILE A 1 351 ? -0.589 -24.654 -16.361 1.00 94.94 351 ILE A CA 1
ATOM 2739 C C . ILE A 1 351 ? 0.748 -24.798 -17.093 1.00 94.94 351 ILE A C 1
ATOM 2741 O O . ILE A 1 351 ? 1.818 -24.667 -16.493 1.00 94.94 351 ILE A O 1
ATOM 2745 N N . ALA A 1 352 ? 0.683 -25.025 -18.404 1.00 95.62 352 ALA A N 1
ATOM 2746 C CA . ALA A 1 352 ? 1.826 -24.898 -19.301 1.00 95.62 352 ALA A CA 1
ATOM 2747 C C . ALA A 1 352 ? 1.538 -23.806 -20.339 1.00 95.62 352 ALA A C 1
ATOM 2749 O O . ALA A 1 352 ? 0.487 -23.813 -20.983 1.00 95.62 352 ALA A O 1
ATOM 2750 N N . LEU A 1 353 ? 2.464 -22.859 -20.470 1.00 95.62 353 LEU A N 1
ATOM 2751 C CA . LEU A 1 353 ? 2.337 -21.655 -21.292 1.00 95.62 353 LEU A CA 1
ATOM 2752 C C . LEU A 1 353 ? 3.530 -21.516 -22.236 1.00 95.62 353 LEU A C 1
ATOM 2754 O O . LEU A 1 353 ? 4.625 -21.962 -21.909 1.00 95.62 353 LEU A O 1
ATOM 2758 N N . GLN A 1 354 ? 3.339 -20.847 -23.368 1.00 95.19 354 GLN A N 1
ATOM 2759 C CA . GLN A 1 354 ? 4.421 -20.340 -24.213 1.00 95.19 354 GLN A CA 1
ATOM 2760 C C . GLN A 1 354 ? 4.271 -18.836 -24.402 1.00 95.19 354 GLN A C 1
ATOM 2762 O O . GLN A 1 354 ? 3.159 -18.299 -24.400 1.00 95.19 354 GLN A O 1
ATOM 2767 N N . GLY A 1 355 ? 5.402 -18.151 -24.531 1.00 93.62 355 GLY A N 1
ATOM 2768 C CA . GLY A 1 355 ? 5.430 -16.701 -24.627 1.00 93.62 355 GLY A CA 1
ATOM 2769 C C . GLY A 1 355 ? 6.839 -16.139 -24.707 1.00 93.62 355 GLY A C 1
ATOM 2770 O O . GLY A 1 355 ? 7.795 -16.862 -24.993 1.00 93.62 355 GLY A O 1
ATOM 2771 N N . TRP A 1 356 ? 6.944 -14.841 -24.439 1.00 91.62 356 TRP A N 1
ATOM 2772 C CA . TRP A 1 356 ? 8.169 -14.057 -24.575 1.00 91.62 356 TRP A CA 1
ATOM 2773 C C . TRP A 1 356 ? 8.472 -13.298 -23.289 1.00 91.62 356 TRP A C 1
ATOM 2775 O O . TRP A 1 356 ? 7.574 -12.708 -22.680 1.00 91.62 356 TRP A O 1
ATOM 2785 N N . VAL A 1 357 ? 9.742 -13.269 -22.900 1.00 89.62 357 VAL A N 1
ATOM 2786 C CA . VAL A 1 357 ? 10.219 -12.448 -21.781 1.00 89.62 357 VAL A CA 1
ATOM 2787 C C . VAL A 1 357 ? 10.312 -10.997 -22.248 1.00 89.62 357 VAL A C 1
ATOM 2789 O O . VAL A 1 357 ? 11.027 -10.690 -23.201 1.00 89.62 357 VAL A O 1
ATOM 2792 N N . THR A 1 358 ? 9.554 -10.094 -21.626 1.00 85.06 358 THR A N 1
ATOM 2793 C CA . THR A 1 358 ? 9.363 -8.724 -22.141 1.00 85.06 358 THR A CA 1
ATOM 2794 C C . THR A 1 358 ? 10.398 -7.715 -21.655 1.00 85.06 358 THR A C 1
ATOM 2796 O O . THR A 1 358 ? 10.600 -6.693 -22.306 1.00 85.06 358 THR A O 1
ATOM 2799 N N . ASP A 1 359 ? 11.036 -7.983 -20.519 1.00 80.31 359 ASP A N 1
ATOM 2800 C CA . ASP A 1 359 ? 12.042 -7.143 -19.863 1.00 80.31 359 ASP A CA 1
ATOM 2801 C C . ASP A 1 359 ? 12.903 -8.043 -18.956 1.00 80.31 359 ASP A C 1
ATOM 2803 O O . ASP A 1 359 ? 12.583 -9.216 -18.752 1.00 80.31 359 ASP A O 1
ATOM 2807 N N . TYR A 1 360 ? 14.013 -7.529 -18.433 1.00 78.88 360 TYR A N 1
ATOM 2808 C CA . TYR A 1 360 ? 14.963 -8.325 -17.661 1.00 78.88 360 TYR A CA 1
ATOM 2809 C C . TYR A 1 360 ? 14.334 -9.016 -16.440 1.00 78.88 360 TYR A C 1
ATOM 2811 O O . TYR A 1 360 ? 13.642 -8.362 -15.648 1.00 78.88 360 TYR A O 1
ATOM 2819 N N . PRO A 1 361 ? 14.669 -10.299 -16.204 1.00 85.56 361 PRO A N 1
ATOM 2820 C CA . PRO A 1 361 ? 14.482 -10.922 -14.906 1.00 85.56 361 PRO A CA 1
ATOM 2821 C C . PRO A 1 361 ? 15.142 -10.113 -13.793 1.00 85.56 361 PRO A C 1
ATOM 2823 O O . PRO A 1 361 ? 16.299 -9.703 -13.900 1.00 85.56 361 PRO A O 1
ATOM 2826 N N . ARG A 1 362 ? 14.411 -9.910 -12.701 1.00 85.56 362 ARG A N 1
ATOM 2827 C CA . ARG A 1 362 ? 14.896 -9.189 -11.523 1.00 85.56 362 ARG A CA 1
ATOM 2828 C C . ARG A 1 362 ? 15.118 -10.159 -10.387 1.00 85.56 362 ARG A C 1
ATOM 2830 O O . ARG A 1 362 ? 14.197 -10.890 -10.025 1.00 85.56 362 ARG A O 1
ATOM 2837 N N . PHE A 1 363 ? 16.316 -10.134 -9.823 1.00 84.81 363 PHE A N 1
ATOM 2838 C CA . PHE A 1 363 ? 16.633 -10.909 -8.637 1.00 84.81 363 PHE A CA 1
ATOM 2839 C C . PHE A 1 363 ? 15.918 -10.321 -7.416 1.00 84.81 363 PHE A C 1
ATOM 2841 O O . PHE A 1 363 ? 16.010 -9.124 -7.147 1.00 84.81 363 PHE A O 1
ATOM 2848 N N . LEU A 1 364 ? 15.202 -11.182 -6.705 1.00 86.88 364 LEU A N 1
ATOM 2849 C CA . LEU A 1 364 ? 14.570 -10.955 -5.414 1.00 86.88 364 LEU A CA 1
ATOM 2850 C C . LEU A 1 364 ? 15.381 -11.769 -4.391 1.00 86.88 364 LEU A C 1
ATOM 2852 O O . LEU A 1 364 ? 15.103 -12.962 -4.231 1.00 86.88 364 LEU A O 1
ATOM 2856 N N . PRO A 1 365 ? 16.415 -11.195 -3.753 1.00 83.06 365 PRO A N 1
ATOM 2857 C CA . PRO A 1 365 ? 17.134 -11.876 -2.685 1.00 83.06 365 PRO A CA 1
ATOM 2858 C C . PRO A 1 365 ? 16.186 -12.330 -1.567 1.00 83.06 365 PRO A C 1
ATOM 2860 O O . PRO A 1 365 ? 15.161 -11.700 -1.296 1.00 83.06 365 PRO A O 1
ATOM 2863 N N . ALA A 1 366 ? 16.556 -13.419 -0.899 1.00 82.38 366 ALA A N 1
ATOM 2864 C CA . ALA A 1 366 ? 16.007 -13.761 0.404 1.00 82.38 366 ALA A CA 1
ATOM 2865 C C . ALA A 1 366 ? 16.271 -12.605 1.399 1.00 82.38 366 ALA A C 1
ATOM 2867 O O . ALA A 1 366 ? 17.328 -11.974 1.301 1.00 82.38 366 ALA A O 1
ATOM 2868 N N . PRO A 1 367 ? 15.354 -12.320 2.346 1.00 74.44 367 PRO A N 1
ATOM 2869 C CA . PRO A 1 367 ? 15.569 -11.285 3.358 1.00 74.44 367 PRO A CA 1
ATOM 2870 C C . PRO A 1 367 ? 16.862 -11.516 4.149 1.00 74.44 367 PRO A C 1
ATOM 2872 O O . PRO A 1 367 ? 17.154 -12.650 4.530 1.00 74.44 367 PRO A O 1
ATOM 2875 N N . SER A 1 368 ? 17.615 -10.442 4.403 1.00 68.44 368 SER A N 1
ATOM 2876 C CA . SER A 1 368 ? 18.905 -10.470 5.110 1.00 68.44 368 SER A CA 1
ATOM 2877 C C . SER A 1 368 ? 18.764 -10.966 6.550 1.00 68.44 368 SER A C 1
ATOM 2879 O O . SER A 1 368 ? 19.569 -11.768 7.020 1.00 68.44 368 SER A O 1
ATOM 2881 N N . ASP A 1 369 ? 17.727 -10.469 7.223 1.00 70.31 369 ASP A N 1
ATOM 2882 C CA . ASP A 1 369 ? 17.365 -10.763 8.606 1.00 70.31 369 ASP A CA 1
ATOM 2883 C C . ASP A 1 369 ? 15.851 -11.051 8.646 1.00 70.31 369 ASP A C 1
ATOM 2885 O O . ASP A 1 369 ? 15.036 -10.145 8.846 1.00 70.31 369 ASP A O 1
ATOM 2889 N N . PRO A 1 370 ? 15.424 -12.279 8.292 1.00 69.12 370 PRO A N 1
ATOM 2890 C CA . PRO A 1 370 ? 14.010 -12.613 8.241 1.00 69.12 370 PRO A CA 1
ATOM 2891 C C . PRO A 1 370 ? 13.420 -12.594 9.652 1.00 69.12 370 PRO A C 1
ATOM 2893 O O . PRO A 1 370 ? 13.982 -13.181 10.576 1.00 69.12 370 PRO A O 1
ATOM 2896 N N . SER A 1 371 ? 12.235 -11.991 9.797 1.00 73.88 371 SER A N 1
ATOM 2897 C CA . SER A 1 371 ? 11.465 -12.057 11.042 1.00 73.88 371 SER A CA 1
ATOM 2898 C C . SER A 1 371 ? 11.386 -13.510 11.536 1.00 73.88 371 SER A C 1
ATOM 2900 O O . SER A 1 371 ? 11.049 -14.385 10.732 1.00 73.88 371 SER A O 1
ATOM 2902 N N . PRO A 1 372 ? 11.625 -13.795 12.832 1.00 80.56 372 PRO A N 1
ATOM 2903 C CA . PRO A 1 372 ? 11.616 -15.167 13.344 1.00 80.56 372 PRO A CA 1
ATOM 2904 C C . PRO A 1 372 ? 10.255 -15.853 13.141 1.00 80.56 372 PRO A C 1
ATOM 2906 O O . PRO A 1 372 ? 10.173 -17.077 13.109 1.00 80.56 372 PRO A O 1
ATOM 2909 N N . TYR A 1 373 ? 9.192 -15.067 12.949 1.00 81.38 373 TYR A N 1
ATOM 2910 C CA . TYR A 1 373 ? 7.833 -15.536 12.712 1.00 81.38 373 TYR A CA 1
ATOM 2911 C C . TYR A 1 373 ? 7.461 -15.713 11.221 1.00 81.38 373 TYR A C 1
ATOM 2913 O O . TYR A 1 373 ? 6.304 -16.015 10.912 1.00 81.38 373 TYR A O 1
ATOM 2921 N N . GLU A 1 374 ? 8.394 -15.494 10.285 1.00 79.12 374 GLU A N 1
ATOM 2922 C CA . GLU A 1 374 ? 8.194 -15.687 8.844 1.00 79.12 374 GLU A CA 1
ATOM 2923 C C . GLU A 1 374 ? 8.954 -16.919 8.325 1.00 79.12 374 GLU A C 1
ATOM 2925 O O . GLU A 1 374 ? 10.077 -17.204 8.736 1.00 79.12 374 GLU A O 1
ATOM 2930 N N . PHE A 1 375 ? 8.364 -17.659 7.379 1.00 78.44 375 PHE A N 1
ATOM 2931 C CA . PHE A 1 375 ? 9.093 -18.742 6.720 1.00 78.44 375 PHE A CA 1
ATOM 2932 C C . PHE A 1 375 ? 10.250 -18.182 5.895 1.00 78.44 375 PHE A C 1
ATOM 2934 O O . PHE A 1 375 ? 10.050 -17.283 5.075 1.00 78.44 375 PHE A O 1
ATOM 2941 N N . GLN A 1 376 ? 11.435 -18.780 6.048 1.00 76.38 376 GLN A N 1
ATOM 2942 C CA . GLN A 1 376 ? 12.589 -18.488 5.202 1.00 76.38 376 GLN A CA 1
ATOM 2943 C C . GLN A 1 376 ? 12.206 -18.666 3.731 1.00 76.38 376 GLN A C 1
ATOM 2945 O O . GLN A 1 376 ? 11.898 -19.766 3.265 1.00 76.38 376 GLN A O 1
ATOM 2950 N N . ARG A 1 377 ? 12.197 -17.553 2.998 1.00 78.31 377 ARG A N 1
ATOM 2951 C CA . ARG A 1 377 ? 11.932 -17.550 1.563 1.00 78.31 377 ARG A CA 1
ATOM 2952 C C . ARG A 1 377 ? 13.254 -17.805 0.840 1.00 78.31 377 ARG A C 1
ATOM 2954 O O . ARG A 1 377 ? 14.233 -17.141 1.172 1.00 78.31 377 ARG A O 1
ATOM 2961 N N . PRO A 1 378 ? 13.307 -18.721 -0.141 1.00 86.31 378 PRO A N 1
ATOM 2962 C CA . PRO A 1 378 ? 14.482 -18.835 -0.995 1.00 86.31 378 PRO A CA 1
ATOM 2963 C C . PRO A 1 378 ? 14.656 -17.549 -1.811 1.00 86.31 378 PRO A C 1
ATOM 2965 O O . PRO A 1 378 ? 13.704 -16.784 -1.982 1.00 86.31 378 PRO A O 1
ATOM 2968 N N . ASN A 1 379 ? 15.844 -17.360 -2.386 1.00 89.94 379 ASN A N 1
ATOM 2969 C CA . ASN A 1 379 ? 16.036 -16.383 -3.453 1.00 89.94 379 ASN A CA 1
ATOM 2970 C C . ASN A 1 379 ? 15.018 -16.629 -4.581 1.00 89.94 379 ASN A C 1
ATOM 2972 O O . ASN A 1 379 ? 14.690 -17.778 -4.898 1.00 89.94 379 ASN A O 1
ATOM 2976 N N . GLN A 1 380 ? 14.507 -15.559 -5.185 1.00 92.38 380 GLN A N 1
ATOM 2977 C CA . GLN A 1 380 ? 13.542 -15.629 -6.279 1.00 92.38 380 GLN A CA 1
ATOM 2978 C C . GLN A 1 380 ? 13.953 -14.738 -7.453 1.00 92.38 380 GLN A C 1
ATOM 2980 O O . GLN A 1 380 ? 14.785 -13.842 -7.345 1.00 92.38 380 GLN A O 1
ATOM 2985 N N . TRP A 1 381 ? 13.311 -14.959 -8.591 1.00 92.25 381 TRP A N 1
ATOM 2986 C CA . TRP A 1 381 ? 13.385 -14.132 -9.780 1.00 92.25 381 TRP A CA 1
ATOM 2987 C C . TRP A 1 381 ? 11.984 -13.693 -10.170 1.00 92.25 381 TRP A C 1
ATOM 2989 O O . TRP A 1 381 ? 11.059 -14.504 -10.241 1.00 92.25 381 TRP A O 1
ATOM 2999 N N . LYS A 1 382 ? 11.840 -12.403 -10.462 1.00 92.81 382 LYS A N 1
ATOM 3000 C CA . LYS A 1 382 ? 10.653 -11.836 -11.091 1.00 92.81 382 LYS A CA 1
ATOM 3001 C C . LYS A 1 382 ? 10.915 -11.680 -12.587 1.00 92.81 382 LYS A C 1
ATOM 3003 O O . LYS A 1 382 ? 11.723 -10.838 -12.967 1.00 92.81 382 LYS A O 1
ATOM 3008 N N . VAL A 1 383 ? 10.232 -12.459 -13.422 1.00 92.31 383 VAL A N 1
ATOM 3009 C CA . VAL A 1 383 ? 10.400 -12.481 -14.887 1.00 92.31 383 VAL A CA 1
ATOM 3010 C C . VAL A 1 383 ? 9.176 -11.848 -15.565 1.00 92.31 383 VAL A C 1
ATOM 3012 O O . VAL A 1 383 ? 8.103 -12.455 -15.550 1.00 92.31 383 VAL A O 1
ATOM 3015 N N . PRO A 1 384 ? 9.290 -10.644 -16.152 1.00 91.50 384 PRO A N 1
ATOM 3016 C CA . PRO A 1 384 ? 8.225 -10.040 -16.953 1.00 91.50 384 PRO A CA 1
ATOM 3017 C C . PRO A 1 384 ? 7.941 -10.877 -18.209 1.00 91.50 384 PRO A C 1
ATOM 3019 O O . PRO A 1 384 ? 8.847 -11.150 -18.994 1.00 91.50 384 PRO A O 1
ATOM 3022 N N . PHE A 1 385 ? 6.692 -11.302 -18.403 1.00 93.25 385 PHE A N 1
ATOM 3023 C CA . PHE A 1 385 ? 6.327 -12.305 -19.406 1.00 93.25 385 PHE A CA 1
ATOM 3024 C C . PHE A 1 385 ? 5.029 -11.945 -20.137 1.00 93.25 385 PHE A C 1
ATOM 3026 O O . PHE A 1 385 ? 4.022 -11.586 -19.520 1.00 93.25 385 PHE A O 1
ATOM 3033 N N . ARG A 1 386 ? 5.039 -12.078 -21.466 1.00 94.12 386 ARG A N 1
ATOM 3034 C CA . ARG A 1 386 ? 3.847 -11.987 -22.316 1.00 94.12 386 ARG A CA 1
ATOM 3035 C C . ARG A 1 386 ? 3.492 -13.374 -22.827 1.00 94.12 386 ARG A C 1
ATOM 3037 O O . ARG A 1 386 ? 4.255 -13.966 -23.588 1.00 94.12 386 ARG A O 1
ATOM 3044 N N . VAL A 1 387 ? 2.322 -13.856 -22.426 1.00 94.62 387 VAL A N 1
ATOM 3045 C CA . VAL A 1 387 ? 1.763 -15.138 -22.857 1.00 94.62 387 VAL A CA 1
ATOM 3046 C C . VAL A 1 387 ? 1.277 -15.021 -24.304 1.00 94.62 387 VAL A C 1
ATOM 3048 O O . VAL A 1 387 ? 0.673 -14.011 -24.670 1.00 94.62 387 VAL A O 1
ATOM 3051 N N . THR A 1 388 ? 1.535 -16.049 -25.113 1.00 94.69 388 THR A N 1
ATOM 3052 C CA . THR A 1 388 ? 1.036 -16.173 -26.495 1.00 94.69 388 THR A CA 1
ATOM 3053 C C . THR A 1 388 ? 0.292 -17.482 -26.753 1.00 94.69 388 THR A C 1
ATOM 3055 O O . THR A 1 388 ? -0.577 -17.523 -27.624 1.00 94.69 388 THR A O 1
ATOM 3058 N N . MET A 1 389 ? 0.599 -18.554 -26.012 1.00 94.75 389 MET A N 1
ATOM 3059 C CA . MET A 1 389 ? -0.130 -19.823 -26.095 1.00 94.75 389 MET A CA 1
ATOM 3060 C C . MET A 1 389 ? -0.295 -20.486 -24.723 1.00 94.75 389 MET A C 1
ATOM 3062 O O . MET A 1 389 ? 0.547 -20.333 -23.836 1.00 94.75 389 MET A O 1
ATOM 3066 N N . VAL A 1 390 ? -1.366 -21.264 -24.577 1.00 95.50 390 VAL A N 1
ATOM 3067 C CA . VAL A 1 390 ? -1.651 -22.143 -23.436 1.00 95.50 390 VAL A CA 1
ATOM 3068 C C . VAL A 1 390 ? -1.791 -23.576 -23.928 1.00 95.50 390 VAL A C 1
ATOM 3070 O O . VAL A 1 390 ? -2.288 -23.816 -25.027 1.00 95.50 390 VAL A O 1
ATOM 3073 N N . ARG A 1 391 ? -1.343 -24.541 -23.128 1.00 94.75 391 ARG A N 1
ATOM 3074 C CA . ARG A 1 391 ? -1.500 -25.957 -23.445 1.00 94.75 391 ARG A CA 1
ATOM 3075 C C . ARG A 1 391 ? -2.830 -26.485 -22.916 1.00 94.75 391 ARG A C 1
ATOM 3077 O O . ARG A 1 391 ? -3.030 -26.581 -21.708 1.00 94.75 391 ARG A O 1
ATOM 3084 N N . SER A 1 392 ? -3.690 -26.897 -23.835 1.00 90.06 392 SER A N 1
ATOM 3085 C CA . SER A 1 392 ? -4.961 -27.571 -23.588 1.00 90.06 392 SER A CA 1
ATOM 3086 C C . SER A 1 392 ? -4.775 -29.057 -23.910 1.00 90.06 392 SER A C 1
ATOM 3088 O O . SER A 1 392 ? -4.786 -29.476 -25.066 1.00 90.06 392 SER A O 1
ATOM 3090 N N . GLY A 1 393 ? -4.451 -29.861 -22.891 1.00 87.62 393 GLY A N 1
ATOM 3091 C CA . GLY A 1 393 ? -4.102 -31.278 -23.060 1.00 87.62 393 GLY A CA 1
ATOM 3092 C C . GLY A 1 393 ? -2.841 -31.495 -23.915 1.00 87.62 393 GLY A C 1
ATOM 3093 O O . GLY A 1 393 ? -1.711 -31.313 -23.448 1.00 87.62 393 GLY A O 1
ATOM 3094 N N . THR A 1 394 ? -3.017 -31.926 -25.165 1.00 87.12 394 THR A N 1
ATOM 3095 C CA . THR A 1 394 ? -1.931 -32.116 -26.147 1.00 87.12 394 THR A CA 1
ATOM 3096 C C . THR A 1 394 ? -1.791 -30.961 -27.139 1.00 87.12 394 THR A C 1
ATOM 3098 O O . THR A 1 394 ? -0.740 -30.850 -27.769 1.00 87.12 394 THR A O 1
ATOM 3101 N N . THR A 1 395 ? -2.797 -30.096 -27.268 1.00 93.88 395 THR A N 1
ATOM 3102 C CA . THR A 1 395 ? -2.820 -28.981 -28.223 1.00 93.88 395 THR A CA 1
ATOM 3103 C C . THR A 1 395 ? -2.403 -27.661 -27.579 1.00 93.88 395 THR A C 1
ATOM 3105 O O . THR A 1 395 ? -2.625 -27.432 -26.391 1.00 93.88 395 THR A O 1
ATOM 3108 N N . TRP A 1 396 ? -1.796 -26.779 -28.374 1.00 93.62 396 TRP A N 1
ATOM 3109 C CA . TRP A 1 396 ? -1.507 -25.399 -27.984 1.00 93.62 396 TRP A CA 1
ATOM 3110 C C . TRP A 1 396 ? -2.562 -24.470 -28.582 1.00 93.62 396 TRP A C 1
ATOM 3112 O O . TRP A 1 396 ? -2.788 -24.483 -29.791 1.00 93.62 396 TRP A O 1
ATOM 3122 N N . GLU A 1 397 ? -3.199 -23.670 -27.734 1.00 94.62 397 GLU A N 1
ATOM 3123 C CA . GLU A 1 397 ? -4.227 -22.698 -28.105 1.00 94.62 397 GLU A CA 1
ATOM 3124 C C . GLU A 1 397 ? -3.680 -21.276 -27.941 1.00 94.62 397 GLU A C 1
ATOM 3126 O O . GLU A 1 397 ? -2.961 -20.981 -26.984 1.00 94.62 397 GLU A O 1
ATOM 3131 N N . THR A 1 398 ? -4.001 -20.379 -28.876 1.00 94.75 398 THR A N 1
ATOM 3132 C CA . THR A 1 398 ? -3.528 -18.987 -28.853 1.00 94.75 398 THR A CA 1
ATOM 3133 C C . THR A 1 398 ? -4.248 -18.174 -27.782 1.00 94.75 398 THR A C 1
ATOM 3135 O O . THR A 1 398 ? -5.471 -18.041 -27.828 1.00 94.75 398 THR A O 1
ATOM 3138 N N . VAL A 1 399 ? -3.491 -17.562 -26.873 1.00 95.06 399 VAL A N 1
ATOM 3139 C CA . VAL A 1 399 ? -4.012 -16.691 -25.807 1.00 95.06 399 VAL A CA 1
ATOM 3140 C C . VAL A 1 399 ? -3.203 -15.403 -25.699 1.00 95.06 399 VAL A C 1
ATOM 3142 O O . VAL A 1 399 ? -2.059 -15.332 -26.137 1.00 95.06 399 VAL A O 1
ATOM 3145 N N . SER A 1 400 ? -3.792 -14.383 -25.083 1.00 93.56 400 SER A N 1
ATOM 3146 C CA . SER A 1 400 ? -3.118 -13.145 -24.700 1.00 93.56 400 SER A CA 1
ATOM 3147 C C . SER A 1 400 ? -3.010 -13.026 -23.182 1.00 93.56 400 SER A C 1
ATOM 3149 O O . SER A 1 400 ? -3.810 -13.587 -22.430 1.00 93.56 400 SER A O 1
ATOM 3151 N N . GLY A 1 401 ? -2.014 -12.267 -22.736 1.00 92.19 401 GLY A N 1
ATOM 3152 C CA . GLY A 1 401 ? -1.914 -11.800 -21.360 1.00 92.19 401 GLY A CA 1
ATOM 3153 C C . GLY A 1 401 ? -0.514 -11.300 -21.033 1.00 92.19 401 GLY A C 1
ATOM 3154 O O . GLY A 1 401 ? 0.480 -11.839 -21.522 1.00 92.19 401 GLY A O 1
ATOM 3155 N N . GLU A 1 402 ? -0.424 -10.279 -20.184 1.00 92.31 402 GLU A N 1
ATOM 3156 C CA . GLU A 1 402 ? 0.842 -9.844 -19.587 1.00 92.31 402 GLU A CA 1
ATOM 3157 C C . GLU A 1 402 ? 0.854 -10.141 -18.090 1.00 92.31 402 GLU A C 1
ATOM 3159 O O . GLU A 1 402 ? -0.118 -9.901 -17.369 1.00 92.31 402 GLU A O 1
ATOM 3164 N N . THR A 1 403 ? 1.974 -10.679 -17.621 1.00 93.31 403 THR A N 1
ATOM 3165 C CA . THR A 1 403 ? 2.135 -11.187 -16.261 1.00 93.31 403 THR A CA 1
ATOM 3166 C C . THR A 1 403 ? 3.583 -11.058 -15.812 1.00 93.31 403 THR A C 1
ATOM 3168 O O . THR A 1 403 ? 4.489 -10.837 -16.611 1.00 93.31 403 THR A O 1
ATOM 3171 N N . ASP A 1 404 ? 3.805 -11.218 -14.515 1.00 92.56 404 ASP A N 1
ATOM 3172 C CA . ASP A 1 404 ? 5.130 -11.434 -13.956 1.00 92.56 404 ASP A CA 1
ATOM 3173 C C . ASP A 1 404 ? 5.192 -12.878 -13.420 1.00 92.56 404 ASP A C 1
ATOM 3175 O O . ASP A 1 404 ? 4.298 -13.299 -12.680 1.00 92.56 404 ASP A O 1
ATOM 3179 N N . ILE A 1 405 ? 6.212 -13.649 -13.806 1.00 94.94 405 ILE A N 1
ATOM 3180 C CA . ILE A 1 405 ? 6.483 -14.984 -13.251 1.00 94.94 405 ILE A CA 1
ATOM 3181 C C . ILE A 1 405 ? 7.368 -14.818 -12.019 1.00 94.94 405 ILE A C 1
ATOM 3183 O O . ILE A 1 405 ? 8.399 -14.152 -12.087 1.00 94.94 405 ILE A O 1
ATOM 3187 N N . TYR A 1 406 ? 6.992 -15.451 -10.913 1.00 94.56 406 TYR A N 1
ATOM 3188 C CA . TYR A 1 406 ? 7.816 -15.559 -9.712 1.00 94.56 406 TYR A CA 1
ATOM 3189 C C . TYR A 1 406 ? 8.434 -16.956 -9.657 1.00 94.56 406 TYR A C 1
ATOM 3191 O O . TYR A 1 406 ? 7.712 -17.942 -9.511 1.00 94.56 406 TYR A O 1
ATOM 3199 N N . VAL A 1 407 ? 9.753 -17.040 -9.807 1.00 94.88 407 VAL A N 1
ATOM 3200 C CA . VAL A 1 407 ? 10.524 -18.289 -9.912 1.00 94.88 407 VAL A CA 1
ATOM 3201 C C . VAL A 1 407 ? 11.459 -18.388 -8.715 1.00 94.88 407 VAL A C 1
ATOM 3203 O O . VAL A 1 407 ? 12.220 -17.457 -8.495 1.00 94.88 407 VAL A O 1
ATOM 3206 N N . SER A 1 408 ? 11.435 -19.465 -7.932 1.00 93.75 408 SER A N 1
ATOM 3207 C CA . SER A 1 408 ? 12.424 -19.635 -6.848 1.00 93.75 408 SER A CA 1
ATOM 3208 C C . SER A 1 408 ? 13.728 -20.244 -7.383 1.00 93.75 408 SER A C 1
ATOM 3210 O O . SER A 1 408 ? 13.678 -21.129 -8.232 1.00 93.75 408 SER A O 1
ATOM 3212 N N . GLY A 1 409 ? 14.882 -19.764 -6.907 1.00 91.00 409 GLY A N 1
ATOM 3213 C CA . GLY A 1 409 ? 16.220 -20.240 -7.284 1.00 91.00 409 GLY A CA 1
ATOM 3214 C C . GLY A 1 409 ? 17.289 -19.137 -7.331 1.00 91.00 409 GLY A C 1
ATOM 3215 O O . GLY A 1 409 ? 16.991 -17.969 -7.567 1.00 91.00 409 GLY A O 1
ATOM 3216 N N . ASP A 1 410 ? 18.558 -19.513 -7.149 1.00 87.81 410 ASP A N 1
ATOM 3217 C CA . ASP A 1 410 ? 19.691 -18.568 -7.098 1.00 87.81 410 ASP A CA 1
ATOM 3218 C C . ASP A 1 410 ? 20.149 -18.077 -8.477 1.00 87.81 410 ASP A C 1
ATOM 3220 O O . ASP A 1 410 ? 20.721 -16.996 -8.612 1.00 87.81 410 ASP A O 1
ATOM 3224 N N . LYS A 1 411 ? 19.920 -18.883 -9.517 1.00 87.25 411 LYS A N 1
ATOM 3225 C CA . LYS A 1 411 ? 20.353 -18.621 -10.892 1.00 87.25 411 LYS A CA 1
ATOM 3226 C C . LYS A 1 411 ? 19.180 -18.787 -11.842 1.00 87.25 411 LYS A C 1
ATOM 3228 O O . LYS A 1 411 ? 18.367 -19.691 -11.676 1.00 87.25 411 LYS A O 1
ATOM 3233 N N . LEU A 1 412 ? 19.152 -17.950 -12.870 1.00 87.31 412 LEU A N 1
ATOM 3234 C CA . LEU A 1 412 ? 18.208 -18.039 -13.971 1.00 87.31 412 LEU A CA 1
ATOM 3235 C C . LEU A 1 412 ? 18.978 -17.871 -15.284 1.00 87.31 412 LEU A C 1
ATOM 3237 O O . LEU A 1 412 ? 19.778 -16.948 -15.420 1.00 87.31 412 LEU A O 1
ATOM 3241 N N . SER A 1 413 ? 18.747 -18.772 -16.235 1.00 84.00 413 SER A N 1
ATOM 3242 C CA . SER A 1 413 ? 19.432 -18.811 -17.536 1.00 84.00 413 SER A CA 1
ATOM 3243 C C . SER A 1 413 ? 18.669 -18.102 -18.660 1.00 84.00 413 SER A C 1
ATOM 3245 O O . SER A 1 413 ? 19.033 -18.256 -19.818 1.00 84.00 413 SER A O 1
ATOM 3247 N N . VAL A 1 414 ? 17.598 -17.381 -18.324 1.00 84.75 414 VAL A N 1
ATOM 3248 C CA . VAL A 1 414 ? 16.647 -16.798 -19.278 1.00 84.75 414 VAL A CA 1
ATOM 3249 C C . VAL A 1 414 ? 16.912 -15.302 -19.457 1.00 84.75 414 VAL A C 1
ATOM 3251 O O . VAL A 1 414 ? 17.075 -14.581 -18.471 1.00 84.75 414 VAL A O 1
ATOM 3254 N N . GLY A 1 415 ? 16.924 -14.825 -20.700 1.00 80.06 415 GLY A N 1
ATOM 3255 C CA . GLY A 1 415 ? 17.121 -13.421 -21.066 1.00 80.06 415 GLY A CA 1
ATOM 3256 C C . GLY A 1 415 ? 15.847 -12.695 -21.533 1.00 80.06 415 GLY A C 1
ATOM 3257 O O . GLY A 1 415 ? 14.833 -13.324 -21.836 1.00 80.06 415 GLY A O 1
ATOM 3258 N N . PRO A 1 416 ? 15.871 -11.351 -21.617 1.00 80.62 416 PRO A N 1
ATOM 3259 C CA . PRO A 1 416 ? 14.829 -10.583 -22.300 1.00 80.62 416 PRO A CA 1
ATOM 3260 C C . PRO A 1 416 ? 14.792 -10.908 -23.803 1.00 80.62 416 PRO A C 1
ATOM 3262 O O . PRO A 1 416 ? 15.817 -11.205 -24.412 1.00 80.62 416 PRO A O 1
ATOM 3265 N N . GLY A 1 417 ? 13.606 -10.848 -24.413 1.00 81.06 417 GLY A N 1
ATOM 3266 C CA . GLY A 1 417 ? 13.393 -11.195 -25.825 1.00 81.06 417 GLY A CA 1
ATOM 3267 C C . GLY A 1 417 ? 13.393 -12.700 -26.125 1.00 81.06 417 GLY A C 1
ATOM 3268 O O . GLY A 1 417 ? 13.065 -13.098 -27.240 1.00 81.06 417 GLY A O 1
ATOM 3269 N N . GLU A 1 418 ? 13.709 -13.549 -25.147 1.00 86.19 418 GLU A N 1
ATOM 3270 C CA . GLU A 1 418 ? 13.730 -15.000 -25.307 1.00 86.19 418 GLU A CA 1
ATOM 3271 C C . GLU A 1 418 ? 12.313 -15.599 -25.307 1.00 86.19 418 GLU A C 1
ATOM 3273 O O . GLU A 1 418 ? 11.447 -15.195 -24.519 1.00 86.19 418 GLU A O 1
ATOM 3278 N N . SER A 1 419 ? 12.076 -16.581 -26.187 1.00 90.75 419 SER A N 1
ATOM 3279 C CA . SER A 1 419 ? 10.855 -17.389 -26.157 1.00 90.75 419 SER A CA 1
ATOM 3280 C C . SER A 1 419 ? 11.025 -18.564 -25.202 1.00 90.75 419 SER A C 1
ATOM 3282 O O . SER A 1 419 ? 11.933 -19.381 -25.371 1.00 90.75 419 SER A O 1
ATOM 3284 N N . ILE A 1 420 ? 10.120 -18.683 -24.232 1.00 93.69 420 ILE A N 1
ATOM 3285 C CA . ILE A 1 420 ? 10.151 -19.741 -23.218 1.00 93.69 420 ILE A CA 1
ATOM 3286 C C . ILE A 1 420 ? 8.815 -20.485 -23.130 1.00 93.69 420 ILE A C 1
ATOM 3288 O O . ILE A 1 420 ? 7.737 -19.899 -23.266 1.00 93.69 420 ILE A O 1
ATOM 3292 N N . THR A 1 421 ? 8.907 -21.786 -22.861 1.00 95.12 421 THR A N 1
ATOM 3293 C CA . THR A 1 421 ? 7.820 -22.609 -22.328 1.00 95.12 421 THR A CA 1
ATOM 3294 C C . THR A 1 421 ? 7.885 -22.556 -20.801 1.00 95.12 421 THR A C 1
ATOM 3296 O O . THR A 1 421 ? 8.956 -22.722 -20.222 1.00 95.12 421 THR A O 1
ATOM 3299 N N . VAL A 1 422 ? 6.754 -22.314 -20.142 1.00 95.81 422 VAL A N 1
ATOM 3300 C CA . VAL A 1 422 ? 6.657 -22.092 -18.694 1.00 95.81 422 VAL A CA 1
ATOM 3301 C C . VAL A 1 422 ? 5.687 -23.095 -18.081 1.00 95.81 422 VAL A C 1
ATOM 3303 O O . VAL A 1 422 ? 4.510 -23.106 -18.440 1.00 95.81 422 VAL A O 1
ATOM 3306 N N . PHE A 1 423 ? 6.162 -23.891 -17.126 1.00 95.62 423 PHE A N 1
ATOM 3307 C CA . PHE A 1 423 ? 5.351 -24.801 -16.312 1.00 95.62 423 PHE A CA 1
ATOM 3308 C C . PHE A 1 423 ? 5.129 -24.185 -14.927 1.00 95.62 423 PHE A C 1
ATOM 3310 O O . PHE A 1 423 ? 6.037 -24.169 -14.099 1.00 95.62 423 PHE A O 1
ATOM 3317 N N . ALA A 1 424 ? 3.934 -23.655 -14.674 1.00 95.88 424 ALA A N 1
ATOM 3318 C CA . ALA A 1 424 ? 3.654 -22.832 -13.497 1.00 95.88 424 ALA A CA 1
ATOM 3319 C C . ALA A 1 424 ? 2.386 -23.263 -12.755 1.00 95.88 424 ALA A C 1
ATOM 3321 O O . ALA A 1 424 ? 1.513 -23.936 -13.297 1.00 95.88 424 ALA A O 1
ATOM 3322 N N . GLN A 1 425 ? 2.254 -22.794 -11.518 1.00 95.56 425 GLN A N 1
ATOM 3323 C CA . GLN A 1 425 ? 0.958 -22.617 -10.873 1.00 95.56 425 GLN A CA 1
ATOM 3324 C C . GLN A 1 425 ? 0.432 -21.229 -11.245 1.00 95.56 425 GLN A C 1
ATOM 3326 O O . GLN A 1 425 ? 1.051 -20.220 -10.891 1.00 95.56 425 GLN A O 1
ATOM 3331 N N . ALA A 1 426 ? -0.686 -21.179 -11.965 1.00 94.56 426 ALA A N 1
ATOM 3332 C CA . ALA A 1 426 ? -1.402 -19.950 -12.268 1.00 94.56 426 ALA A CA 1
ATOM 3333 C C . ALA A 1 426 ? -2.501 -19.685 -11.238 1.00 94.56 426 ALA A C 1
ATOM 3335 O O . ALA A 1 426 ? -3.193 -20.605 -10.800 1.00 94.56 426 ALA A O 1
ATOM 3336 N N . THR A 1 427 ? -2.683 -18.413 -10.894 1.00 92.75 427 THR A N 1
ATOM 3337 C CA . THR A 1 427 ? -3.889 -17.906 -10.234 1.00 92.75 427 THR A CA 1
ATOM 3338 C C . THR A 1 427 ? -4.315 -16.585 -10.859 1.00 92.75 427 THR A C 1
ATOM 3340 O O . THR A 1 427 ? -3.504 -15.819 -11.390 1.00 92.75 427 THR A O 1
ATOM 3343 N N . ARG A 1 428 ? -5.604 -16.276 -10.750 1.00 91.12 428 ARG A N 1
ATOM 3344 C CA . ARG A 1 428 ? -6.088 -14.896 -10.793 1.00 91.12 428 ARG A CA 1
ATOM 3345 C C . ARG A 1 428 ? -5.807 -14.234 -9.429 1.00 91.12 428 ARG A C 1
ATOM 3347 O O . ARG A 1 428 ? -5.972 -14.902 -8.410 1.00 91.12 428 ARG A O 1
ATOM 3354 N N . PRO A 1 429 ? -5.403 -12.950 -9.370 1.00 89.19 429 PRO A N 1
ATOM 3355 C CA . PRO A 1 429 ? -5.305 -12.208 -8.115 1.00 89.19 429 PRO A CA 1
ATOM 3356 C C . PRO A 1 429 ? -6.578 -12.326 -7.266 1.00 89.19 429 PRO A C 1
ATOM 3358 O O . PRO A 1 429 ? -7.675 -12.078 -7.770 1.00 89.19 429 PRO A O 1
ATOM 3361 N N . GLU A 1 430 ? -6.408 -12.701 -5.998 1.00 83.56 430 GLU A N 1
ATOM 3362 C CA . GLU A 1 430 ? -7.484 -12.804 -5.008 1.00 83.56 430 GLU A CA 1
ATOM 3363 C C . GLU A 1 430 ? -8.158 -11.441 -4.789 1.00 83.56 430 GLU A C 1
ATOM 3365 O O . GLU A 1 430 ? -7.508 -10.389 -4.801 1.00 83.56 430 GLU A O 1
ATOM 3370 N N . GLU A 1 431 ? -9.478 -11.468 -4.617 1.00 83.75 431 GLU A N 1
ATOM 3371 C CA . GLU A 1 431 ? -10.271 -10.291 -4.263 1.00 83.75 431 GLU A CA 1
ATOM 3372 C C . GLU A 1 431 ? -10.082 -9.932 -2.786 1.00 83.75 431 GLU A C 1
ATOM 3374 O O . GLU A 1 431 ? -9.589 -10.729 -1.991 1.00 83.75 431 GLU A O 1
ATOM 3379 N N . VAL A 1 432 ? -10.478 -8.714 -2.417 1.00 87.50 432 VAL A N 1
ATOM 3380 C CA . VAL A 1 432 ? -10.433 -8.272 -1.021 1.00 87.50 432 VAL A CA 1
ATOM 3381 C C . VAL A 1 432 ? -11.443 -9.054 -0.191 1.00 87.50 432 VAL A C 1
ATOM 3383 O O . VAL A 1 432 ? -12.601 -9.185 -0.591 1.00 87.50 432 VAL A O 1
ATOM 3386 N N . LEU A 1 433 ? -11.007 -9.517 0.980 1.00 88.69 433 LEU A N 1
ATOM 3387 C CA . LEU A 1 433 ? -11.846 -10.262 1.913 1.00 88.69 433 LEU A CA 1
ATOM 3388 C C . LEU A 1 433 ? -12.261 -9.413 3.120 1.00 88.69 433 LEU A C 1
ATOM 3390 O O . LEU A 1 433 ? -13.365 -9.615 3.619 1.00 88.69 433 LEU A O 1
ATOM 3394 N N . ASN A 1 434 ? -11.464 -8.422 3.539 1.00 91.12 434 ASN A N 1
ATOM 3395 C CA . ASN A 1 434 ? -11.846 -7.491 4.603 1.00 91.12 434 ASN A CA 1
ATOM 3396 C C . ASN A 1 434 ? -11.983 -6.042 4.080 1.00 91.12 434 ASN A C 1
ATOM 3398 O O . ASN A 1 434 ? -11.078 -5.541 3.409 1.00 91.12 434 ASN A O 1
ATOM 3402 N N . PRO A 1 435 ? -13.067 -5.310 4.407 1.00 88.06 435 PRO A N 1
ATOM 3403 C CA . PRO A 1 435 ? -13.151 -3.872 4.151 1.00 88.06 435 PRO A CA 1
ATOM 3404 C C . PRO A 1 435 ? -11.955 -3.116 4.752 1.00 88.06 435 PRO A C 1
ATOM 3406 O O . PRO A 1 435 ? -11.448 -3.488 5.810 1.00 88.06 435 PRO A O 1
ATOM 3409 N N . GLY A 1 436 ? -11.488 -2.086 4.042 1.00 83.00 436 GLY A N 1
ATOM 3410 C CA . GLY A 1 436 ? -10.277 -1.326 4.375 1.00 83.00 436 GLY A CA 1
ATOM 3411 C C . GLY A 1 436 ? -8.972 -1.886 3.788 1.00 83.00 436 GLY A C 1
ATOM 3412 O O . GLY A 1 436 ? -7.997 -1.146 3.677 1.00 83.00 436 GLY A O 1
ATOM 3413 N N . GLU A 1 437 ? -8.919 -3.156 3.369 1.00 87.50 437 GLU A N 1
ATOM 3414 C CA . GLU A 1 437 ? -7.689 -3.744 2.816 1.00 87.50 437 GLU A CA 1
ATOM 3415 C C . GLU A 1 437 ? -7.298 -3.189 1.439 1.00 87.50 437 GLU A C 1
ATOM 3417 O O . GLU A 1 437 ? -8.120 -2.780 0.611 1.00 87.50 437 GLU A O 1
ATOM 3422 N N . PHE A 1 438 ? -5.999 -3.270 1.146 1.00 85.81 438 PHE A N 1
ATOM 3423 C CA . PHE A 1 438 ? -5.461 -2.930 -0.162 1.00 85.81 438 PHE A CA 1
ATOM 3424 C C . PHE A 1 438 ? -5.956 -3.895 -1.252 1.00 85.81 438 PHE A C 1
ATOM 3426 O O . PHE A 1 438 ? -5.597 -5.073 -1.290 1.00 85.81 438 PHE A O 1
ATOM 3433 N N . ASN A 1 439 ? -6.728 -3.369 -2.207 1.00 88.44 439 ASN A N 1
ATOM 3434 C CA . ASN A 1 439 ? -7.306 -4.166 -3.284 1.00 88.44 439 ASN A CA 1
ATOM 3435 C C . ASN A 1 439 ? -6.290 -4.506 -4.389 1.00 88.44 439 ASN A C 1
ATOM 3437 O O . ASN A 1 439 ? -6.224 -3.855 -5.439 1.00 88.44 439 ASN A O 1
ATOM 3441 N N . PHE A 1 440 ? -5.509 -5.564 -4.154 1.00 87.75 440 PHE A N 1
ATOM 3442 C CA . PHE A 1 440 ? -4.511 -6.062 -5.101 1.00 87.75 440 PHE A CA 1
ATOM 3443 C C . PHE A 1 440 ? -5.130 -6.502 -6.438 1.00 87.75 440 PHE A C 1
ATOM 3445 O O . PHE A 1 440 ? -4.535 -6.231 -7.483 1.00 87.75 440 PHE A O 1
ATOM 3452 N N . ALA A 1 441 ? -6.329 -7.099 -6.453 1.00 89.00 441 ALA A N 1
ATOM 3453 C CA . ALA A 1 441 ? -7.022 -7.463 -7.693 1.00 89.00 441 ALA A CA 1
ATOM 3454 C C . ALA A 1 441 ? -7.344 -6.239 -8.567 1.00 89.00 441 ALA A C 1
ATOM 3456 O O . ALA A 1 441 ? -7.005 -6.229 -9.752 1.00 89.00 441 ALA A O 1
ATOM 3457 N N . ASN A 1 442 ? -7.911 -5.175 -7.993 1.00 89.69 442 ASN A N 1
ATOM 3458 C CA . ASN A 1 442 ? -8.203 -3.935 -8.716 1.00 89.69 442 ASN A CA 1
ATOM 3459 C C . ASN A 1 442 ? -6.926 -3.188 -9.122 1.00 89.69 442 ASN A C 1
ATOM 3461 O O . ASN A 1 442 ? -6.851 -2.697 -10.245 1.00 89.69 442 ASN A O 1
ATOM 3465 N N . TRP A 1 443 ? -5.893 -3.150 -8.275 1.00 89.38 443 TRP A N 1
ATOM 3466 C CA . TRP A 1 443 ? -4.583 -2.572 -8.617 1.00 89.38 443 TRP A CA 1
ATOM 3467 C C . TRP A 1 443 ? -3.888 -3.311 -9.777 1.00 89.38 443 TRP A C 1
ATOM 3469 O O . TRP A 1 443 ? -3.219 -2.692 -10.612 1.00 89.38 443 TRP A O 1
ATOM 3479 N N . SER A 1 444 ? -4.082 -4.629 -9.849 1.00 89.62 444 SER A N 1
ATOM 3480 C CA . SER A 1 444 ? -3.580 -5.506 -10.912 1.00 89.62 444 SER A CA 1
ATOM 3481 C C . SER A 1 444 ? -4.396 -5.334 -12.204 1.00 89.62 444 SER A C 1
ATOM 3483 O O . SER A 1 444 ? -3.835 -5.165 -13.292 1.00 89.62 444 SER A O 1
ATOM 3485 N N . ARG A 1 445 ? -5.731 -5.240 -12.083 1.00 90.31 445 ARG A N 1
ATOM 3486 C CA . ARG A 1 445 ? -6.670 -4.898 -13.169 1.00 90.31 445 ARG A CA 1
ATOM 3487 C C . ARG A 1 445 ? -6.359 -3.533 -13.789 1.00 90.31 445 ARG A C 1
ATOM 3489 O O . ARG A 1 445 ? -6.313 -3.431 -15.012 1.00 90.31 445 ARG A O 1
ATOM 3496 N N . SER A 1 446 ? -6.040 -2.530 -12.967 1.00 89.56 446 SER A N 1
ATOM 3497 C CA . SER A 1 446 ? -5.665 -1.169 -13.388 1.00 89.56 446 SER A CA 1
ATOM 3498 C C . SER A 1 446 ? -4.376 -1.114 -14.224 1.00 89.56 446 SER A C 1
ATOM 3500 O O . SER A 1 446 ? -4.128 -0.134 -14.924 1.00 89.56 446 SER A O 1
ATOM 3502 N N . ARG A 1 447 ? -3.555 -2.170 -14.169 1.00 88.25 447 ARG A N 1
ATOM 3503 C CA . ARG A 1 447 ? -2.339 -2.359 -14.979 1.00 88.25 447 ARG A CA 1
ATOM 3504 C C . ARG A 1 447 ? -2.521 -3.376 -16.105 1.00 88.25 447 ARG A C 1
ATOM 3506 O O . ARG A 1 447 ? -1.547 -3.703 -16.772 1.00 88.25 447 ARG A O 1
ATOM 3513 N N . ARG A 1 448 ? -3.741 -3.896 -16.293 1.00 89.12 448 ARG A N 1
ATOM 3514 C CA . ARG A 1 448 ? -4.079 -4.994 -17.217 1.00 89.12 448 ARG A CA 1
ATOM 3515 C C . ARG A 1 448 ? -3.239 -6.271 -17.010 1.00 89.12 448 ARG A C 1
ATOM 3517 O O . ARG A 1 448 ? -3.103 -7.067 -17.927 1.00 89.12 448 ARG A O 1
ATOM 3524 N N . ARG A 1 449 ? -2.741 -6.505 -15.789 1.00 89.94 449 ARG A N 1
ATOM 3525 C CA . ARG A 1 449 ? -1.978 -7.705 -15.399 1.00 89.94 449 ARG A CA 1
ATOM 3526 C C . ARG A 1 449 ? -2.807 -8.547 -14.439 1.00 89.94 449 ARG A C 1
ATOM 3528 O O . ARG A 1 449 ? -2.724 -8.367 -13.234 1.00 89.94 449 ARG A O 1
ATOM 3535 N N . ARG A 1 450 ? -3.673 -9.417 -14.959 1.00 91.12 450 ARG A N 1
ATOM 3536 C CA . ARG A 1 450 ? -4.665 -10.175 -14.161 1.00 91.12 450 ARG A CA 1
ATOM 3537 C C . ARG A 1 450 ? -4.302 -11.650 -13.939 1.00 91.12 450 ARG A C 1
ATOM 3539 O O . ARG A 1 450 ? -5.159 -12.445 -13.563 1.00 91.12 450 ARG A O 1
ATOM 3546 N N . ILE A 1 451 ? -3.047 -12.000 -14.180 1.00 93.38 451 ILE A N 1
ATOM 3547 C CA . ILE A 1 451 ? -2.494 -13.350 -14.076 1.00 93.38 451 ILE A CA 1
ATOM 3548 C C . ILE A 1 451 ? -1.338 -13.271 -13.075 1.00 93.38 451 ILE A C 1
ATOM 3550 O O . ILE A 1 451 ? -0.581 -12.299 -13.084 1.00 93.38 451 ILE A O 1
ATOM 3554 N N . LEU A 1 452 ? -1.213 -14.271 -12.207 1.00 93.00 452 LEU A N 1
ATOM 3555 C CA . LEU A 1 452 ? -0.049 -14.483 -11.356 1.00 93.00 452 LEU A CA 1
ATOM 3556 C C . LEU A 1 452 ? 0.501 -15.879 -11.646 1.00 93.00 452 LEU A C 1
ATOM 3558 O O . LEU A 1 452 ? -0.227 -16.861 -11.521 1.00 93.00 452 LEU A O 1
ATOM 3562 N N . LEU A 1 453 ? 1.779 -15.969 -12.015 1.00 95.44 453 LEU A N 1
ATOM 3563 C CA . LEU A 1 453 ? 2.458 -17.241 -12.270 1.00 95.44 453 LEU A CA 1
ATOM 3564 C C . LEU A 1 453 ? 3.520 -17.488 -11.198 1.00 95.44 453 LEU A C 1
ATOM 3566 O O . LEU A 1 453 ? 4.341 -16.613 -10.918 1.00 95.44 453 LEU A O 1
ATOM 3570 N N . ARG A 1 454 ? 3.522 -18.687 -10.609 1.00 94.81 454 ARG A N 1
ATOM 3571 C CA . ARG A 1 454 ? 4.550 -19.135 -9.660 1.00 94.81 454 ARG A CA 1
ATOM 3572 C C . ARG A 1 454 ? 5.208 -20.428 -10.127 1.00 94.81 454 ARG A C 1
ATOM 3574 O O . ARG A 1 454 ? 4.516 -21.395 -10.436 1.00 94.81 454 ARG A O 1
ATOM 3581 N N . CYS A 1 455 ? 6.535 -20.436 -10.122 1.00 94.56 455 CYS A N 1
ATOM 3582 C CA . CYS A 1 455 ? 7.382 -21.586 -10.415 1.00 94.56 455 CYS A CA 1
ATOM 3583 C C . CYS A 1 455 ? 8.272 -21.872 -9.200 1.00 94.56 455 CYS A C 1
ATOM 3585 O O . CYS A 1 455 ? 8.872 -20.957 -8.631 1.00 94.56 455 CYS A O 1
ATOM 3587 N N . ASN A 1 456 ? 8.371 -23.138 -8.803 1.00 91.31 456 ASN A N 1
ATOM 3588 C CA . ASN A 1 456 ? 9.174 -23.520 -7.638 1.00 91.31 456 ASN A CA 1
ATOM 3589 C C . ASN A 1 456 ? 10.671 -23.637 -7.960 1.00 91.31 456 ASN A C 1
ATOM 3591 O O . ASN A 1 456 ? 11.473 -23.582 -7.036 1.00 91.31 456 ASN A O 1
ATOM 3595 N N . PHE A 1 457 ? 11.036 -23.785 -9.238 1.00 92.31 457 PHE A N 1
ATOM 3596 C CA . PHE A 1 457 ? 12.413 -24.012 -9.680 1.00 92.31 457 PHE A CA 1
ATOM 3597 C C . PHE A 1 457 ? 12.682 -23.324 -11.035 1.00 92.31 457 PHE A C 1
ATOM 3599 O O . PHE A 1 457 ? 11.725 -23.118 -11.794 1.00 92.31 457 PHE A O 1
ATOM 3606 N N . PRO A 1 458 ? 13.938 -22.978 -11.385 1.00 92.50 458 PRO A N 1
ATOM 3607 C CA . PRO A 1 458 ? 14.270 -22.357 -12.671 1.00 92.50 458 PRO A CA 1
ATOM 3608 C C . PRO A 1 458 ? 13.991 -23.252 -13.886 1.00 92.50 458 PRO A C 1
ATOM 3610 O O . PRO A 1 458 ? 13.613 -22.746 -14.937 1.00 92.50 458 PRO A O 1
ATOM 3613 N N . GLU A 1 459 ? 14.087 -24.576 -13.738 1.00 92.62 459 GLU A N 1
ATOM 3614 C CA . GLU A 1 459 ? 13.865 -25.584 -14.791 1.00 92.62 459 GLU A CA 1
ATOM 3615 C C . GLU A 1 459 ? 12.406 -25.637 -15.285 1.00 92.62 459 GLU A C 1
ATOM 3617 O O . GLU A 1 459 ? 12.107 -26.232 -16.325 1.00 92.62 459 GLU A O 1
ATOM 3622 N N . CYS A 1 460 ? 11.489 -24.987 -14.559 1.00 93.88 460 CYS A N 1
ATOM 3623 C CA . CYS A 1 460 ? 10.127 -24.712 -15.008 1.00 93.88 460 CYS A CA 1
ATOM 3624 C C . CYS A 1 460 ? 10.075 -23.771 -16.227 1.00 93.88 460 CYS A C 1
ATOM 3626 O O . CYS A 1 460 ? 9.038 -23.718 -16.889 1.00 93.88 460 CYS A O 1
ATOM 3628 N N . LEU A 1 461 ? 11.143 -23.011 -16.500 1.00 94.44 461 LEU A N 1
ATOM 3629 C CA . LEU A 1 461 ? 11.271 -22.099 -17.634 1.00 94.44 461 LEU A CA 1
ATOM 3630 C C . LEU A 1 461 ? 12.248 -22.715 -18.641 1.00 94.44 461 LEU A C 1
ATOM 3632 O O . LEU A 1 461 ? 13.457 -22.737 -18.423 1.00 94.44 461 LEU A O 1
ATOM 3636 N N . GLN A 1 462 ? 11.716 -23.223 -19.749 1.00 92.31 462 GLN A N 1
ATOM 3637 C CA . GLN A 1 462 ? 12.481 -23.946 -20.762 1.00 92.31 462 GLN A CA 1
ATOM 3638 C C . GLN A 1 462 ? 12.562 -23.120 -22.052 1.00 92.31 462 GLN A C 1
ATOM 3640 O O . GLN A 1 462 ? 11.513 -22.724 -22.569 1.00 92.31 462 GLN A O 1
ATOM 3645 N N . PRO A 1 463 ? 13.758 -22.858 -22.606 1.00 87.75 463 PRO A N 1
ATOM 3646 C CA . PRO A 1 463 ? 13.894 -22.112 -23.852 1.00 87.75 463 PRO A CA 1
ATOM 3647 C C . PRO A 1 463 ? 13.240 -22.871 -25.011 1.00 87.75 463 PRO A C 1
ATOM 3649 O O . PRO A 1 463 ? 13.478 -24.060 -25.212 1.00 87.75 463 PRO A O 1
ATOM 3652 N N . ASN A 1 464 ? 12.421 -22.180 -25.804 1.00 83.19 464 ASN A N 1
ATOM 3653 C CA . ASN A 1 464 ? 11.628 -22.779 -26.884 1.00 83.19 464 ASN A CA 1
ATOM 3654 C C . ASN A 1 464 ? 12.412 -22.917 -28.211 1.00 83.19 464 ASN A C 1
ATOM 3656 O O . ASN A 1 464 ? 11.823 -23.102 -29.273 1.00 83.19 464 ASN A O 1
ATOM 3660 N N . GLY A 1 465 ? 13.738 -22.735 -28.183 1.00 68.38 465 GLY A N 1
ATOM 3661 C CA . GLY A 1 465 ? 14.637 -22.840 -29.343 1.00 68.38 465 GLY A CA 1
ATOM 3662 C C . GLY A 1 465 ? 14.474 -21.764 -30.429 1.00 68.38 465 GLY A C 1
ATOM 3663 O O . GLY A 1 465 ? 15.295 -21.691 -31.341 1.00 68.38 465 GLY A O 1
ATOM 3664 N N . GLN A 1 466 ? 13.449 -20.912 -30.346 1.00 66.38 466 GLN A N 1
ATOM 3665 C CA . GLN A 1 466 ? 13.269 -19.776 -31.247 1.00 66.38 466 GLN A CA 1
ATOM 3666 C C . GLN A 1 466 ? 14.260 -18.672 -30.874 1.00 66.38 466 GLN A C 1
ATOM 3668 O O . GLN A 1 466 ? 14.202 -18.122 -29.775 1.00 66.38 466 GLN A O 1
ATOM 3673 N N . ALA A 1 467 ? 15.179 -18.362 -31.792 1.00 56.59 467 ALA A N 1
ATOM 3674 C CA . ALA A 1 467 ? 16.166 -17.310 -31.593 1.00 56.59 467 ALA A CA 1
ATOM 3675 C C . ALA A 1 467 ? 15.481 -15.956 -31.346 1.00 56.59 467 ALA A C 1
ATOM 3677 O O . ALA A 1 467 ? 14.529 -15.604 -32.048 1.00 56.59 467 ALA A O 1
ATOM 3678 N N . SER A 1 468 ? 16.001 -15.192 -30.379 1.00 57.84 468 SER A N 1
ATOM 3679 C CA . SER A 1 468 ? 15.591 -13.802 -30.165 1.00 57.84 468 SER A CA 1
ATOM 3680 C C . SER A 1 468 ? 15.721 -13.032 -31.481 1.00 57.84 468 SER A C 1
ATOM 3682 O O . SER A 1 468 ? 16.793 -13.011 -32.095 1.00 57.84 468 SER A O 1
ATOM 3684 N N . GLN A 1 469 ? 14.629 -12.415 -31.939 1.00 57.81 469 GLN A N 1
ATOM 3685 C CA . GLN A 1 469 ? 14.717 -11.456 -33.034 1.00 57.81 469 GLN A CA 1
ATOM 3686 C C . GLN A 1 469 ? 15.469 -10.238 -32.505 1.00 57.81 469 GLN A C 1
ATOM 3688 O O . GLN A 1 469 ? 14.958 -9.571 -31.606 1.00 57.81 469 GLN A O 1
ATOM 3693 N N . ALA A 1 470 ? 16.656 -9.974 -33.067 1.00 56.53 470 ALA A N 1
ATOM 3694 C CA . ALA A 1 470 ? 17.535 -8.877 -32.662 1.00 56.53 470 ALA A CA 1
ATOM 3695 C C . ALA A 1 470 ? 16.726 -7.587 -32.480 1.00 56.53 470 ALA A C 1
ATOM 3697 O O . ALA A 1 470 ? 16.176 -7.026 -33.435 1.00 56.53 470 ALA A O 1
ATOM 3698 N N . SER A 1 471 ? 16.587 -7.172 -31.228 1.00 60.78 471 SER A N 1
ATOM 3699 C CA . SER A 1 471 ? 15.616 -6.175 -30.830 1.00 60.78 471 SER A CA 1
ATOM 3700 C C . SER A 1 471 ? 16.241 -4.794 -30.881 1.00 60.78 471 SER A C 1
ATOM 3702 O O . SER A 1 471 ? 17.390 -4.586 -30.494 1.00 60.78 471 SER A O 1
ATOM 3704 N N . ILE A 1 472 ? 15.442 -3.790 -31.243 1.00 59.38 472 ILE A N 1
ATOM 3705 C CA . ILE A 1 472 ? 15.837 -2.373 -31.128 1.00 59.38 472 ILE A CA 1
ATOM 3706 C C . ILE A 1 472 ? 16.171 -2.017 -29.657 1.00 59.38 472 ILE A C 1
ATOM 3708 O O . ILE A 1 472 ? 16.864 -1.037 -29.384 1.00 59.38 472 ILE A O 1
ATOM 3712 N N . TRP A 1 473 ? 15.721 -2.843 -28.708 1.00 61.25 473 TRP A N 1
ATOM 3713 C CA . TRP A 1 473 ? 15.983 -2.729 -27.276 1.00 61.25 473 TRP A CA 1
ATOM 3714 C C . TRP A 1 473 ? 17.318 -3.350 -26.817 1.00 61.25 473 TRP A C 1
ATOM 3716 O O . TRP A 1 473 ? 17.803 -2.960 -25.754 1.00 61.25 473 TRP A O 1
ATOM 3726 N N . ASP A 1 474 ? 17.951 -4.236 -27.596 1.00 67.56 474 ASP A N 1
ATOM 3727 C CA . ASP A 1 474 ? 19.184 -4.952 -27.207 1.00 67.56 474 ASP A CA 1
ATOM 3728 C C . ASP A 1 474 ? 20.369 -4.011 -26.875 1.00 67.56 474 ASP A C 1
ATOM 3730 O O . ASP A 1 474 ? 21.095 -4.267 -25.911 1.00 67.56 474 ASP A O 1
ATOM 3734 N N . PRO A 1 475 ? 20.569 -2.862 -27.559 1.00 72.75 475 PRO A N 1
ATOM 3735 C CA . PRO A 1 475 ? 21.582 -1.894 -27.144 1.00 72.75 475 PRO A CA 1
ATOM 3736 C C . PRO A 1 475 ? 21.270 -1.270 -25.777 1.00 72.75 475 PRO A C 1
ATOM 3738 O O . PRO A 1 475 ? 22.145 -1.193 -24.920 1.00 72.75 475 PRO A O 1
ATOM 3741 N N . ILE A 1 476 ? 20.019 -0.862 -25.529 1.00 73.75 476 ILE A N 1
ATOM 3742 C CA . ILE A 1 476 ? 19.600 -0.270 -24.242 1.00 73.75 476 ILE A CA 1
ATOM 3743 C C . ILE A 1 476 ? 19.808 -1.278 -23.105 1.00 73.75 476 ILE A C 1
ATOM 3745 O O . ILE A 1 476 ? 20.238 -0.913 -22.010 1.00 73.75 476 ILE A O 1
ATOM 3749 N N . GLN A 1 477 ? 19.550 -2.552 -23.388 1.00 68.25 477 GLN A N 1
ATOM 3750 C CA . GLN A 1 477 ? 19.780 -3.677 -22.496 1.00 68.25 477 GLN A CA 1
ATOM 3751 C C . GLN A 1 477 ? 21.265 -3.838 -22.109 1.00 68.25 477 GLN A C 1
ATOM 3753 O O . GLN A 1 477 ? 21.586 -3.814 -20.919 1.00 68.25 477 GLN A O 1
ATOM 3758 N N . VAL A 1 478 ? 22.184 -3.879 -23.083 1.00 72.88 478 VAL A N 1
ATOM 3759 C CA . VAL A 1 478 ? 23.640 -3.913 -22.823 1.00 72.88 478 VAL A CA 1
ATOM 3760 C C . VAL A 1 478 ? 24.093 -2.698 -22.003 1.00 72.88 478 VAL A C 1
ATOM 3762 O O . VAL A 1 478 ? 24.849 -2.839 -21.041 1.00 72.88 478 VAL A O 1
ATOM 3765 N N . TRP A 1 479 ? 23.594 -1.499 -22.319 1.00 74.38 479 TRP A N 1
ATOM 3766 C CA . TRP A 1 479 ? 23.925 -0.280 -21.570 1.00 74.38 479 TRP A CA 1
ATOM 3767 C C . TRP A 1 479 ? 23.447 -0.325 -20.111 1.00 74.38 479 TRP A C 1
ATOM 3769 O O . TRP A 1 479 ? 24.180 0.110 -19.222 1.00 74.38 479 TRP A O 1
ATOM 3779 N N . ARG A 1 480 ? 22.263 -0.895 -19.838 1.00 76.75 480 ARG A N 1
ATOM 3780 C CA . ARG A 1 480 ? 21.773 -1.131 -18.467 1.00 76.75 480 ARG A CA 1
ATOM 3781 C C . ARG A 1 480 ? 22.716 -2.049 -17.690 1.00 76.75 480 ARG A C 1
ATOM 3783 O O . ARG A 1 480 ? 23.106 -1.689 -16.585 1.00 76.75 480 ARG A O 1
ATOM 3790 N N . GLN A 1 481 ? 23.121 -3.183 -18.270 1.00 74.00 481 GLN A N 1
ATOM 3791 C CA . GLN A 1 481 ? 24.055 -4.123 -17.629 1.00 74.00 481 GLN A CA 1
ATOM 3792 C C . GLN A 1 481 ? 25.421 -3.485 -17.339 1.00 74.00 481 GLN A C 1
ATOM 3794 O O . GLN A 1 481 ? 25.982 -3.687 -16.263 1.00 74.00 481 GLN A O 1
ATOM 3799 N N . LEU A 1 482 ? 25.944 -2.675 -18.267 1.00 78.50 482 LEU A N 1
ATOM 3800 C CA . LEU A 1 482 ? 27.201 -1.949 -18.068 1.00 78.50 482 LEU A CA 1
ATOM 3801 C C . LEU A 1 482 ? 27.106 -0.937 -16.917 1.00 78.50 482 LEU A C 1
ATOM 3803 O O . LEU A 1 482 ? 28.015 -0.873 -16.092 1.00 78.50 482 LEU A O 1
ATOM 3807 N N . ILE A 1 483 ? 26.019 -0.164 -16.837 1.00 79.56 483 ILE A N 1
ATOM 3808 C CA . ILE A 1 483 ? 25.813 0.823 -15.765 1.00 79.56 483 ILE A CA 1
ATOM 3809 C C . ILE A 1 483 ? 25.649 0.131 -14.407 1.00 79.56 483 ILE A C 1
ATOM 3811 O O . ILE A 1 483 ? 26.276 0.550 -13.439 1.00 79.56 483 ILE A O 1
ATOM 3815 N N . ASP A 1 484 ? 24.877 -0.951 -14.348 1.00 78.19 484 ASP A N 1
ATOM 3816 C CA . ASP A 1 484 ? 24.647 -1.766 -13.150 1.00 78.19 484 ASP A CA 1
ATOM 3817 C C . ASP A 1 484 ? 25.953 -2.396 -12.624 1.00 78.19 484 ASP A C 1
ATOM 3819 O O . ASP A 1 484 ? 26.309 -2.253 -11.451 1.00 78.19 484 ASP A O 1
ATOM 3823 N N . GLY A 1 485 ? 26.756 -2.985 -13.518 1.00 76.94 485 GLY A N 1
ATOM 3824 C CA . GLY A 1 485 ? 28.075 -3.530 -13.185 1.00 76.94 485 GLY A CA 1
ATOM 3825 C C . GLY A 1 485 ? 29.093 -2.466 -12.753 1.00 76.94 485 GLY A C 1
ATOM 3826 O O . GLY A 1 485 ? 29.929 -2.725 -11.891 1.00 76.94 485 GLY A O 1
ATOM 3827 N N . LYS A 1 486 ? 29.027 -1.245 -13.304 1.00 81.88 486 LYS A N 1
ATOM 3828 C CA . LYS A 1 486 ? 29.878 -0.122 -12.865 1.00 81.88 486 LYS A CA 1
ATOM 3829 C C . LYS A 1 486 ? 29.426 0.468 -11.528 1.00 81.88 486 LYS A C 1
ATOM 3831 O O . LYS A 1 486 ? 30.280 0.849 -10.733 1.00 81.88 486 LYS A O 1
ATOM 3836 N N . LEU A 1 487 ? 28.119 0.524 -11.272 1.00 81.38 487 LEU A N 1
ATOM 3837 C CA . LEU A 1 487 ? 27.540 1.024 -10.024 1.00 81.38 487 LEU A CA 1
ATOM 3838 C C . LEU A 1 487 ? 27.888 0.097 -8.851 1.00 81.38 487 LEU A C 1
ATOM 3840 O O . LEU A 1 487 ? 28.466 0.546 -7.864 1.00 81.38 487 LEU A O 1
ATOM 3844 N N . THR A 1 488 ? 27.616 -1.201 -9.003 1.00 79.62 488 THR A N 1
ATOM 3845 C CA . THR A 1 488 ? 27.893 -2.232 -7.985 1.00 79.62 488 THR A CA 1
ATOM 3846 C C . THR A 1 488 ? 29.385 -2.427 -7.702 1.00 79.62 488 THR A C 1
ATOM 3848 O O . THR A 1 488 ? 29.744 -2.776 -6.581 1.00 79.62 488 THR A O 1
ATOM 3851 N N . ALA A 1 489 ? 30.265 -2.171 -8.678 1.00 80.25 489 ALA A N 1
ATOM 3852 C CA . ALA A 1 489 ? 31.718 -2.192 -8.483 1.00 80.25 489 ALA A CA 1
ATOM 3853 C C . ALA A 1 489 ? 32.280 -0.925 -7.807 1.00 80.25 489 ALA A C 1
ATOM 3855 O O . ALA A 1 489 ? 33.398 -0.959 -7.297 1.00 80.25 489 ALA A O 1
ATOM 3856 N N . ALA A 1 490 ? 31.548 0.194 -7.828 1.00 79.50 490 ALA A N 1
ATOM 3857 C CA . ALA A 1 490 ? 31.991 1.462 -7.246 1.00 79.50 490 ALA A CA 1
ATOM 3858 C C . ALA A 1 490 ? 31.477 1.696 -5.816 1.00 79.50 490 ALA A C 1
ATOM 3860 O O . ALA A 1 490 ? 32.021 2.538 -5.109 1.00 79.50 490 ALA A O 1
ATOM 3861 N N . ILE A 1 491 ? 30.422 1.003 -5.384 1.00 83.75 491 ILE A N 1
ATOM 3862 C CA . ILE A 1 491 ? 29.726 1.275 -4.119 1.00 83.75 491 ILE A CA 1
ATOM 3863 C C . ILE A 1 491 ? 29.994 0.149 -3.097 1.00 83.75 491 ILE A C 1
ATOM 3865 O O . ILE A 1 491 ? 30.047 -1.022 -3.475 1.00 83.75 491 ILE A O 1
ATOM 3869 N N . PRO A 1 492 ? 30.165 0.464 -1.793 1.00 85.06 492 PRO A N 1
ATOM 3870 C CA . PRO A 1 492 ? 30.270 -0.550 -0.744 1.00 85.06 492 PRO A CA 1
ATOM 3871 C C . PRO A 1 492 ? 29.061 -1.505 -0.724 1.00 85.06 492 PRO A C 1
ATOM 3873 O O . PRO A 1 492 ? 27.933 -1.034 -0.875 1.00 85.06 492 PRO A O 1
ATOM 3876 N N . PRO A 1 493 ? 29.244 -2.816 -0.457 1.00 82.06 493 PRO A N 1
ATOM 3877 C CA . PRO A 1 493 ? 28.163 -3.804 -0.531 1.00 82.06 493 PRO A CA 1
ATOM 3878 C C . PRO A 1 493 ? 26.890 -3.465 0.255 1.00 82.06 493 PRO A C 1
ATOM 3880 O O . PRO A 1 493 ? 25.802 -3.765 -0.229 1.00 82.06 493 PRO A O 1
ATOM 3883 N N . SER A 1 494 ? 27.008 -2.804 1.413 1.00 82.88 494 SER A N 1
ATOM 3884 C CA . SER A 1 494 ? 25.867 -2.364 2.230 1.00 82.88 494 SER A CA 1
ATOM 3885 C C . SER A 1 494 ? 24.971 -1.341 1.523 1.00 82.88 494 SER A C 1
ATOM 3887 O O . SER A 1 494 ? 23.754 -1.401 1.637 1.00 82.88 494 SER A O 1
ATOM 3889 N N . LEU A 1 495 ? 25.554 -0.435 0.733 1.00 85.94 495 LEU A N 1
ATOM 3890 C CA . LEU A 1 495 ? 24.833 0.656 0.070 1.00 85.94 495 LEU A CA 1
ATOM 3891 C C . LEU A 1 495 ? 24.286 0.269 -1.312 1.00 85.94 495 LEU A C 1
ATOM 3893 O O . LEU A 1 495 ? 23.573 1.066 -1.924 1.00 85.94 495 LEU A O 1
ATOM 3897 N N . ASN A 1 496 ? 24.588 -0.932 -1.820 1.00 84.50 496 ASN A N 1
ATOM 3898 C CA . ASN A 1 496 ? 24.163 -1.361 -3.156 1.00 84.50 496 ASN A CA 1
ATOM 3899 C C . ASN A 1 496 ? 22.633 -1.404 -3.299 1.00 84.50 496 ASN A C 1
ATOM 3901 O O . ASN A 1 496 ? 22.109 -0.898 -4.290 1.00 84.50 496 ASN A O 1
ATOM 3905 N N . GLY A 1 497 ? 21.906 -1.919 -2.300 1.00 85.69 497 GLY A N 1
ATOM 3906 C CA . GLY A 1 497 ? 20.437 -1.945 -2.312 1.00 85.69 497 GLY A CA 1
ATOM 3907 C C . GLY A 1 497 ? 19.812 -0.546 -2.370 1.00 85.69 497 GLY A C 1
ATOM 3908 O O . GLY A 1 497 ? 18.888 -0.296 -3.148 1.00 85.69 497 GLY A O 1
ATOM 3909 N N . LEU A 1 498 ? 20.370 0.399 -1.607 1.00 89.19 498 LEU A N 1
ATOM 3910 C CA . LEU A 1 498 ? 19.946 1.800 -1.597 1.00 89.19 498 LEU A CA 1
ATOM 3911 C C . LEU A 1 498 ? 20.288 2.517 -2.915 1.00 89.19 498 LEU A C 1
ATOM 3913 O O . LEU A 1 498 ? 19.453 3.239 -3.462 1.00 89.19 498 LEU A O 1
ATOM 3917 N N . ALA A 1 499 ? 21.482 2.287 -3.465 1.00 88.31 499 ALA A N 1
ATOM 3918 C CA . ALA A 1 499 ? 21.917 2.863 -4.734 1.00 88.31 499 ALA A CA 1
ATOM 3919 C C . ALA A 1 499 ? 21.088 2.348 -5.921 1.00 88.31 499 ALA A C 1
ATOM 3921 O O . ALA A 1 499 ? 20.582 3.141 -6.717 1.00 88.31 499 ALA A O 1
ATOM 3922 N N . GLU A 1 500 ? 20.885 1.033 -6.024 1.00 85.38 500 GLU A N 1
ATOM 3923 C CA . GLU A 1 500 ? 20.015 0.440 -7.040 1.00 85.38 500 GLU A CA 1
ATOM 3924 C C . GLU A 1 500 ? 18.569 0.935 -6.906 1.00 85.38 500 GLU A C 1
ATOM 3926 O O . GLU A 1 500 ? 17.936 1.254 -7.915 1.00 85.38 500 GLU A O 1
ATOM 3931 N N . THR A 1 501 ? 18.066 1.104 -5.679 1.00 87.88 501 THR A N 1
ATOM 3932 C CA . THR A 1 501 ? 16.750 1.706 -5.413 1.00 87.88 501 THR A CA 1
ATOM 3933 C C . THR A 1 501 ? 16.654 3.148 -5.918 1.00 87.88 501 THR A C 1
ATOM 3935 O O . THR A 1 501 ? 15.673 3.507 -6.571 1.00 87.88 501 THR A O 1
ATOM 3938 N N . ILE A 1 502 ? 17.663 3.976 -5.643 1.00 87.94 502 ILE A N 1
ATOM 3939 C CA . ILE A 1 502 ? 17.663 5.411 -5.957 1.00 87.94 502 ILE A CA 1
ATOM 3940 C C . ILE A 1 502 ? 17.932 5.695 -7.441 1.00 87.94 502 ILE A C 1
ATOM 3942 O O . ILE A 1 502 ? 17.327 6.609 -7.999 1.00 87.94 502 ILE A O 1
ATOM 3946 N N . PHE A 1 503 ? 18.824 4.945 -8.094 1.00 84.88 503 PHE A N 1
ATOM 3947 C CA . PHE A 1 503 ? 19.258 5.239 -9.467 1.00 84.88 503 PHE A CA 1
ATOM 3948 C C . PHE A 1 503 ? 18.593 4.357 -10.524 1.00 84.88 503 PHE A C 1
ATOM 3950 O O . PHE A 1 503 ? 18.239 4.859 -11.590 1.00 84.88 503 PHE A O 1
ATOM 3957 N N . LEU A 1 504 ? 18.400 3.066 -10.229 1.00 79.88 504 LEU A N 1
ATOM 3958 C CA . LEU A 1 504 ? 17.781 2.085 -11.134 1.00 79.88 504 LEU A CA 1
ATOM 3959 C C . LEU A 1 504 ? 16.321 1.769 -10.751 1.00 79.88 504 LEU A C 1
ATOM 3961 O O . LEU A 1 504 ? 15.579 1.148 -11.513 1.00 79.88 504 LEU A O 1
ATOM 3965 N N . GLY A 1 505 ? 15.880 2.210 -9.569 1.00 80.19 505 GLY A N 1
ATOM 3966 C CA . GLY A 1 505 ? 14.540 1.967 -9.038 1.00 80.19 505 GLY A CA 1
ATOM 3967 C C . GLY A 1 505 ? 14.374 0.607 -8.383 1.00 80.19 505 GLY A C 1
ATOM 3968 O O . GLY A 1 505 ? 13.267 0.279 -7.947 1.00 80.19 505 GLY A O 1
ATOM 3969 N N . ARG A 1 506 ? 15.412 -0.226 -8.390 1.00 80.94 506 ARG A N 1
ATOM 3970 C CA . ARG A 1 506 ? 15.309 -1.624 -7.991 1.00 80.94 506 ARG A CA 1
ATOM 3971 C C . ARG A 1 506 ? 15.289 -1.722 -6.469 1.00 80.94 506 ARG A C 1
ATOM 3973 O O . ARG A 1 506 ? 16.326 -1.794 -5.824 1.00 80.94 506 ARG A O 1
ATOM 3980 N N . ARG A 1 507 ? 14.075 -1.689 -5.918 1.00 82.44 507 ARG A N 1
ATOM 3981 C CA . ARG A 1 507 ? 13.785 -1.884 -4.490 1.00 82.44 507 ARG A CA 1
ATOM 3982 C C . ARG A 1 507 ? 13.926 -3.338 -4.067 1.00 82.44 507 ARG A C 1
ATOM 3984 O O . ARG A 1 507 ? 13.974 -3.623 -2.884 1.00 82.44 507 ARG A O 1
ATOM 3991 N N . GLU A 1 508 ? 13.987 -4.241 -5.039 1.00 81.00 508 GLU A N 1
ATOM 3992 C CA . GLU A 1 508 ? 14.088 -5.681 -4.862 1.00 81.00 508 GLU A CA 1
ATOM 3993 C C . GLU A 1 508 ? 15.298 -6.097 -3.996 1.00 81.00 508 GLU A C 1
ATOM 3995 O O . GLU A 1 508 ? 15.214 -7.116 -3.325 1.00 81.00 508 GLU A O 1
ATOM 4000 N N . ARG A 1 509 ? 16.385 -5.305 -3.964 1.00 79.81 509 ARG A N 1
ATOM 4001 C CA . ARG A 1 509 ? 17.594 -5.545 -3.146 1.00 79.81 509 ARG A CA 1
ATOM 4002 C C . ARG A 1 509 ? 17.736 -4.617 -1.929 1.00 79.81 509 ARG A C 1
ATOM 4004 O O . ARG A 1 509 ? 18.811 -4.578 -1.334 1.00 79.81 509 ARG A O 1
ATOM 4011 N N . LEU A 1 510 ? 16.723 -3.812 -1.609 1.00 86.06 510 LEU A N 1
ATOM 4012 C CA . LEU A 1 510 ? 16.753 -2.955 -0.423 1.00 86.06 510 LEU A CA 1
ATOM 4013 C C . LEU A 1 510 ? 16.435 -3.795 0.815 1.00 86.06 510 LEU A C 1
ATOM 4015 O O . LEU A 1 510 ? 15.484 -4.571 0.792 1.00 86.06 510 LEU A O 1
ATOM 4019 N N . ASP A 1 511 ? 17.211 -3.623 1.880 1.00 83.38 511 ASP A N 1
ATOM 4020 C CA . ASP A 1 511 ? 16.959 -4.307 3.145 1.00 83.38 511 ASP A CA 1
ATOM 4021 C C . ASP A 1 511 ? 15.668 -3.799 3.814 1.00 83.38 511 ASP A C 1
ATOM 4023 O O . ASP A 1 511 ? 15.392 -2.592 3.808 1.00 83.38 511 ASP A O 1
ATOM 4027 N N . ASP A 1 512 ? 14.879 -4.710 4.395 1.00 80.25 512 ASP A N 1
ATOM 4028 C CA . ASP A 1 512 ? 13.563 -4.389 4.967 1.00 80.25 512 ASP A CA 1
ATOM 4029 C C . ASP A 1 512 ? 13.677 -3.374 6.120 1.00 80.25 512 ASP A C 1
ATOM 4031 O O . ASP A 1 512 ? 12.866 -2.447 6.191 1.00 80.25 512 ASP A O 1
ATOM 4035 N N . ALA A 1 513 ? 14.726 -3.452 6.955 1.00 81.69 513 ALA A N 1
ATOM 4036 C CA . ALA A 1 513 ? 14.947 -2.481 8.031 1.00 81.69 513 ALA A CA 1
ATOM 4037 C C . ALA A 1 513 ? 15.168 -1.060 7.484 1.00 81.69 513 ALA A C 1
ATOM 4039 O O . ALA A 1 513 ? 14.709 -0.078 8.073 1.00 81.69 513 ALA A O 1
ATOM 4040 N N . THR A 1 514 ? 15.811 -0.941 6.318 1.00 87.19 514 THR A N 1
ATOM 4041 C CA . THR A 1 514 ? 16.012 0.349 5.646 1.00 87.19 514 THR A CA 1
ATOM 4042 C C . THR A 1 514 ? 14.715 0.854 5.006 1.00 87.19 514 THR A C 1
ATOM 4044 O O . THR A 1 514 ? 14.376 2.024 5.193 1.00 87.19 514 THR A O 1
ATOM 4047 N N . ASP A 1 515 ? 13.933 0.014 4.311 1.00 86.44 515 ASP A N 1
ATOM 4048 C CA . ASP A 1 515 ? 12.617 0.434 3.781 1.00 86.44 515 ASP A CA 1
ATOM 4049 C C . ASP A 1 515 ? 11.681 0.897 4.916 1.00 86.44 515 ASP A C 1
ATOM 4051 O O . ASP A 1 515 ? 11.034 1.942 4.792 1.00 86.44 515 ASP A O 1
ATOM 4055 N N . ASP A 1 516 ? 11.672 0.199 6.057 1.00 83.50 516 ASP A N 1
ATOM 4056 C CA . ASP A 1 516 ? 10.886 0.579 7.233 1.00 83.50 516 ASP A CA 1
ATOM 4057 C C . ASP A 1 516 ? 11.385 1.867 7.909 1.00 83.50 516 ASP A C 1
ATOM 4059 O O . ASP A 1 516 ? 10.561 2.708 8.283 1.00 83.50 516 ASP A O 1
ATOM 4063 N N . ALA A 1 517 ? 12.696 2.120 7.973 1.00 88.62 517 ALA A N 1
ATOM 4064 C CA . ALA A 1 517 ? 13.235 3.394 8.458 1.00 88.62 517 ALA A CA 1
ATOM 4065 C C . ALA A 1 517 ? 12.759 4.588 7.600 1.00 88.62 517 ALA A C 1
ATOM 4067 O O . ALA A 1 517 ? 12.305 5.622 8.113 1.00 88.62 517 ALA A O 1
ATOM 4068 N N . PHE A 1 518 ? 12.771 4.435 6.271 1.00 90.69 518 PHE A N 1
ATOM 4069 C CA . PHE A 1 518 ? 12.235 5.436 5.344 1.00 90.69 518 PHE A CA 1
ATOM 4070 C C . PHE A 1 518 ? 10.699 5.561 5.428 1.00 90.69 518 PHE A C 1
ATOM 4072 O O . PHE A 1 518 ? 10.165 6.657 5.228 1.00 90.69 518 PHE A O 1
ATOM 4079 N N . ARG A 1 519 ? 9.960 4.487 5.746 1.00 85.88 519 ARG A N 1
ATOM 4080 C CA . ARG A 1 519 ? 8.504 4.545 5.998 1.00 85.88 519 ARG A CA 1
ATOM 4081 C C . ARG A 1 519 ? 8.180 5.299 7.282 1.00 85.88 519 ARG A C 1
ATOM 4083 O O . ARG A 1 519 ? 7.401 6.249 7.230 1.00 85.88 519 ARG A O 1
ATOM 4090 N N . GLN A 1 520 ? 8.801 4.932 8.403 1.00 85.62 520 GLN A N 1
ATOM 4091 C CA . GLN A 1 520 ? 8.545 5.528 9.719 1.00 85.62 520 GLN A CA 1
ATOM 4092 C C . GLN A 1 520 ? 8.886 7.025 9.748 1.00 85.62 520 GLN A C 1
ATOM 4094 O O . GLN A 1 520 ? 8.154 7.815 10.338 1.00 85.62 520 GLN A O 1
ATOM 4099 N N . THR A 1 521 ? 9.937 7.457 9.046 1.00 90.25 521 THR A N 1
ATOM 4100 C CA . THR A 1 521 ? 10.289 8.885 8.899 1.00 90.25 521 THR A CA 1
ATOM 4101 C C . THR A 1 521 ? 9.435 9.646 7.868 1.00 90.25 521 THR A C 1
ATOM 4103 O O . THR A 1 521 ? 9.598 10.857 7.709 1.00 90.25 521 THR A O 1
ATOM 4106 N N . GLY A 1 522 ? 8.532 8.965 7.145 1.00 88.00 522 GLY A N 1
ATOM 4107 C CA . GLY A 1 522 ? 7.700 9.531 6.069 1.00 88.00 522 GLY A CA 1
ATOM 4108 C C . GLY A 1 522 ? 8.461 9.860 4.773 1.00 88.00 522 GLY A C 1
ATOM 4109 O O . GLY A 1 522 ? 7.926 10.489 3.852 1.00 88.00 522 GLY A O 1
ATOM 4110 N N . THR A 1 523 ? 9.716 9.425 4.667 1.00 89.88 523 THR A N 1
ATOM 4111 C CA . THR A 1 523 ? 10.645 9.788 3.586 1.00 89.88 523 THR A CA 1
ATOM 4112 C C . THR A 1 523 ? 10.745 8.733 2.472 1.00 89.88 523 THR A C 1
ATOM 4114 O O . THR A 1 523 ? 11.448 8.947 1.489 1.00 89.88 523 THR A O 1
ATOM 4117 N N . VAL A 1 524 ? 9.949 7.654 2.524 1.00 87.69 524 VAL A N 1
ATOM 4118 C CA . VAL A 1 524 ? 9.828 6.573 1.507 1.00 87.69 524 VAL A CA 1
ATOM 4119 C C . VAL A 1 524 ? 9.573 7.047 0.063 1.00 87.69 524 VAL A C 1
ATOM 4121 O O . VAL A 1 524 ? 9.804 6.313 -0.903 1.00 87.69 524 VAL A O 1
ATOM 4124 N N . HIS A 1 525 ? 9.126 8.293 -0.111 1.00 84.75 525 HIS A N 1
ATOM 4125 C CA . HIS A 1 525 ? 8.988 8.956 -1.408 1.00 84.75 525 HIS A CA 1
ATOM 4126 C C . HIS A 1 525 ? 10.340 9.303 -2.074 1.00 84.75 525 HIS A C 1
ATOM 4128 O O . HIS A 1 525 ? 10.371 9.588 -3.271 1.00 84.75 525 HIS A O 1
ATOM 4134 N N . ILE A 1 526 ? 11.444 9.261 -1.318 1.00 86.44 526 ILE A N 1
ATOM 4135 C CA . ILE A 1 526 ? 12.826 9.430 -1.789 1.00 86.44 526 ILE A CA 1
ATOM 4136 C C . ILE A 1 526 ? 13.375 8.107 -2.342 1.00 86.44 526 ILE A C 1
ATOM 4138 O O . ILE A 1 526 ? 13.949 8.103 -3.423 1.00 86.44 526 ILE A O 1
ATOM 4142 N N . LEU A 1 527 ? 13.073 6.972 -1.698 1.00 84.94 527 LEU A N 1
ATOM 4143 C CA . LEU A 1 527 ? 13.324 5.622 -2.241 1.00 84.94 527 LEU A CA 1
ATOM 4144 C C . LEU A 1 527 ? 12.519 5.322 -3.519 1.00 84.94 527 LEU A C 1
ATOM 4146 O O . LEU A 1 527 ? 12.599 4.241 -4.102 1.00 84.94 527 LEU A O 1
ATOM 4150 N N . ALA A 1 528 ? 11.593 6.198 -3.906 1.00 77.56 528 ALA A N 1
ATOM 4151 C CA . ALA A 1 528 ? 10.933 6.123 -5.196 1.00 77.56 528 ALA A CA 1
ATOM 4152 C C . ALA A 1 528 ? 11.681 7.035 -6.164 1.00 77.56 528 ALA A C 1
ATOM 4154 O O . ALA A 1 528 ? 11.742 8.247 -5.947 1.00 77.56 528 ALA A O 1
ATOM 4155 N N . LEU A 1 529 ? 12.142 6.468 -7.280 1.00 78.00 529 LEU A N 1
ATOM 4156 C CA . LEU A 1 529 ? 12.471 7.241 -8.473 1.00 78.00 529 LEU A CA 1
ATOM 4157 C C . LEU A 1 529 ? 11.308 8.164 -8.815 1.00 78.00 529 LEU A C 1
ATOM 4159 O O . LEU A 1 529 ? 10.255 7.740 -9.294 1.00 78.00 529 LEU A O 1
ATOM 4163 N N . SER A 1 530 ? 11.503 9.434 -8.504 1.00 79.75 530 SER A N 1
ATOM 4164 C CA . SER A 1 530 ? 10.458 10.444 -8.463 1.00 79.75 530 SER A CA 1
ATOM 4165 C C . SER A 1 530 ? 10.794 11.589 -9.403 1.00 79.75 530 SER A C 1
ATOM 4167 O O . SER A 1 530 ? 11.935 11.756 -9.838 1.00 79.75 530 SER A O 1
ATOM 4169 N N . GLY A 1 531 ? 9.807 12.442 -9.678 1.00 79.44 531 GLY A N 1
ATOM 4170 C CA . GLY A 1 531 ? 10.029 13.639 -10.489 1.00 79.44 531 GLY A CA 1
ATOM 4171 C C . GLY A 1 531 ? 11.072 14.606 -9.921 1.00 79.44 531 GLY A C 1
ATOM 4172 O O . GLY A 1 531 ? 11.588 15.426 -10.673 1.00 79.44 531 GLY A O 1
ATOM 4173 N N . LEU A 1 532 ? 11.435 14.482 -8.637 1.00 82.81 532 LEU A N 1
ATOM 4174 C CA . LEU A 1 532 ? 12.561 15.206 -8.049 1.00 82.81 532 LEU A CA 1
ATOM 4175 C C . LEU A 1 532 ? 13.901 14.763 -8.659 1.00 82.81 532 LEU A C 1
ATOM 4177 O O . LEU A 1 532 ? 14.698 15.621 -9.022 1.00 82.81 532 LEU A O 1
ATOM 4181 N N . HIS A 1 533 ? 14.124 13.457 -8.838 1.00 87.00 533 HIS A N 1
ATOM 4182 C CA . HIS A 1 533 ? 15.373 12.910 -9.382 1.00 87.00 533 HIS A CA 1
ATOM 4183 C C . HIS A 1 533 ? 15.602 13.394 -10.817 1.00 87.00 533 HIS A C 1
ATOM 4185 O O . HIS A 1 533 ? 16.624 14.011 -11.121 1.00 87.00 533 HIS A O 1
ATOM 4191 N N . LEU A 1 534 ? 14.600 13.195 -11.681 1.00 88.44 534 LEU A N 1
ATOM 4192 C CA . LEU A 1 534 ? 14.647 13.674 -13.061 1.00 88.44 534 LEU A CA 1
ATOM 4193 C C . LEU A 1 534 ? 14.666 15.210 -13.129 1.00 88.44 534 LEU A C 1
ATOM 4195 O O . LEU A 1 534 ? 15.344 15.766 -13.983 1.00 88.44 534 LEU A O 1
ATOM 4199 N N . GLY A 1 535 ? 13.977 15.907 -12.221 1.00 87.94 535 GLY A N 1
ATOM 4200 C CA . GLY A 1 535 ? 14.001 17.368 -12.138 1.00 87.94 535 GLY A CA 1
ATOM 4201 C C . GLY A 1 535 ? 15.384 17.933 -11.801 1.00 87.94 535 GLY A C 1
ATOM 4202 O O . GLY A 1 535 ? 15.821 18.882 -12.448 1.00 87.94 535 GLY A O 1
ATOM 4203 N N . ILE A 1 536 ? 16.094 17.328 -10.841 1.00 86.50 536 ILE A N 1
ATOM 4204 C CA . ILE A 1 536 ? 17.480 17.673 -10.488 1.00 86.50 536 ILE A CA 1
ATOM 4205 C C . ILE A 1 536 ? 18.409 17.396 -11.674 1.00 86.50 536 ILE A C 1
ATOM 4207 O O . ILE A 1 536 ? 19.137 18.293 -12.099 1.00 86.50 536 ILE A O 1
ATOM 4211 N N . LEU A 1 537 ? 18.347 16.187 -12.246 1.00 87.62 537 LEU A N 1
ATOM 4212 C CA . LEU A 1 537 ? 19.192 15.794 -13.376 1.00 87.62 537 LEU A CA 1
ATOM 4213 C C . LEU A 1 537 ? 18.972 16.711 -14.589 1.00 87.62 537 LEU A C 1
ATOM 4215 O O . LEU A 1 537 ? 19.934 17.218 -15.163 1.00 87.62 537 LEU A O 1
ATOM 4219 N N . ALA A 1 538 ? 17.713 16.989 -14.934 1.00 90.00 538 ALA A N 1
ATOM 4220 C CA . ALA A 1 538 ? 17.351 17.885 -16.026 1.00 90.00 538 ALA A CA 1
ATOM 4221 C C . ALA A 1 538 ? 17.797 19.331 -15.770 1.00 90.00 538 ALA A C 1
ATOM 4223 O O . ALA A 1 538 ? 18.272 19.993 -16.691 1.00 90.00 538 ALA A O 1
ATOM 4224 N N . PHE A 1 539 ? 17.689 19.823 -14.531 1.00 88.38 539 PHE A N 1
ATOM 4225 C CA . PHE A 1 539 ? 18.159 21.156 -14.151 1.00 88.38 539 PHE A CA 1
ATOM 4226 C C . PHE A 1 539 ? 19.680 21.287 -14.315 1.00 88.38 539 PHE A C 1
ATOM 4228 O O . PHE A 1 539 ? 20.144 22.217 -14.978 1.00 88.38 539 PHE A O 1
ATOM 4235 N N . VAL A 1 540 ? 20.451 20.340 -13.768 1.00 86.50 540 VAL A N 1
ATOM 4236 C CA . VAL A 1 540 ? 21.919 20.321 -13.881 1.00 86.50 540 VAL A CA 1
ATOM 4237 C C . VAL A 1 540 ? 22.340 20.203 -15.348 1.00 86.50 540 VAL A C 1
ATOM 4239 O O . VAL A 1 540 ? 23.101 21.041 -15.834 1.00 86.50 540 VAL A O 1
ATOM 4242 N N . ALA A 1 541 ? 21.784 19.236 -16.086 1.00 88.56 541 ALA A N 1
ATOM 4243 C CA . ALA A 1 541 ? 22.092 19.030 -17.499 1.00 88.56 541 ALA A CA 1
ATOM 4244 C C . ALA A 1 541 ? 21.767 20.267 -18.353 1.00 88.56 541 ALA A C 1
ATOM 4246 O O . ALA A 1 541 ? 22.606 20.702 -19.137 1.00 88.56 541 ALA A O 1
ATOM 4247 N N . TYR A 1 542 ? 20.597 20.891 -18.173 1.00 89.62 542 TYR A N 1
ATOM 4248 C CA . TYR A 1 542 ? 20.217 22.098 -18.914 1.00 89.62 542 TYR A CA 1
ATOM 4249 C C . TYR A 1 542 ? 21.184 23.263 -18.679 1.00 89.62 542 TYR A C 1
ATOM 4251 O O . TYR A 1 542 ? 21.530 23.985 -19.616 1.00 89.62 542 TYR A O 1
ATOM 4259 N N . HIS A 1 543 ? 21.631 23.455 -17.436 1.00 87.50 543 HIS A N 1
ATOM 4260 C CA . HIS A 1 543 ? 22.565 24.524 -17.100 1.00 87.50 543 HIS A CA 1
ATOM 4261 C C . HIS A 1 543 ? 23.969 24.284 -17.670 1.00 87.50 543 HIS A C 1
ATOM 4263 O O . HIS A 1 543 ? 24.554 25.234 -18.188 1.00 87.50 543 HIS A O 1
ATOM 4269 N N . LEU A 1 544 ? 24.461 23.040 -17.667 1.00 87.62 544 LEU A N 1
ATOM 4270 C CA . LEU A 1 544 ? 25.729 22.667 -18.308 1.00 87.62 544 LEU A CA 1
ATOM 4271 C C . LEU A 1 544 ? 25.657 22.800 -19.840 1.00 87.62 544 LEU A C 1
ATOM 4273 O O . LEU A 1 544 ? 26.527 23.415 -20.452 1.00 87.62 544 LEU A O 1
ATOM 4277 N N . LEU A 1 545 ? 24.578 22.315 -20.465 1.00 88.81 545 LEU A N 1
ATOM 4278 C CA . LEU A 1 545 ? 24.347 22.434 -21.912 1.00 88.81 545 LEU A CA 1
ATOM 4279 C C . LEU A 1 545 ? 24.285 23.895 -22.386 1.00 88.81 545 LEU A C 1
ATOM 4281 O O . LEU A 1 545 ? 24.634 24.184 -23.526 1.00 88.81 545 LEU A O 1
ATOM 4285 N N . ARG A 1 546 ? 23.876 24.832 -21.519 1.00 88.38 546 ARG A N 1
ATOM 4286 C CA . ARG A 1 546 ? 23.876 26.276 -21.810 1.00 88.38 546 ARG A CA 1
ATOM 4287 C C . ARG A 1 546 ? 25.255 26.941 -21.776 1.00 88.38 546 ARG A C 1
ATOM 4289 O O . ARG A 1 546 ? 25.336 28.108 -22.154 1.00 88.38 546 ARG A O 1
ATOM 4296 N N . TRP A 1 547 ? 26.304 26.260 -21.314 1.00 89.50 547 TRP A N 1
ATOM 4297 C CA . TRP A 1 547 ? 27.686 26.751 -21.412 1.00 89.50 547 TRP A CA 1
ATOM 4298 C C . TRP A 1 547 ? 28.336 26.398 -22.753 1.00 89.50 547 TRP A C 1
ATOM 4300 O O . TRP A 1 547 ? 29.322 27.022 -23.137 1.00 89.50 547 TRP A O 1
ATOM 4310 N N . ILE A 1 548 ? 27.763 25.445 -23.493 1.00 90.12 548 ILE A N 1
ATOM 4311 C CA . ILE A 1 548 ? 28.160 25.157 -24.871 1.00 90.12 548 ILE A CA 1
ATOM 4312 C C . ILE A 1 548 ? 27.696 26.336 -25.750 1.00 90.12 548 ILE A C 1
ATOM 4314 O O . ILE A 1 548 ? 26.514 26.694 -25.695 1.00 90.12 548 ILE A O 1
ATOM 4318 N N . PRO A 1 549 ? 28.578 26.954 -26.563 1.00 88.94 549 PRO A N 1
ATOM 4319 C CA . PRO A 1 549 ? 28.225 28.071 -27.440 1.00 88.94 549 PRO A CA 1
ATOM 4320 C C . PRO A 1 549 ? 27.394 27.583 -28.640 1.00 88.94 549 PRO A C 1
ATOM 4322 O O . PRO A 1 549 ? 27.893 27.424 -29.751 1.00 88.94 549 PRO A O 1
ATOM 4325 N N . ALA A 1 550 ? 26.111 27.320 -28.396 1.00 91.44 550 ALA A N 1
ATOM 4326 C CA . ALA A 1 550 ? 25.171 26.726 -29.341 1.00 91.44 550 ALA A CA 1
ATOM 4327 C C . ALA A 1 550 ? 23.850 27.528 -29.432 1.00 91.44 550 ALA A C 1
ATOM 4329 O O . ALA A 1 550 ? 23.542 28.326 -28.539 1.00 91.44 550 ALA A O 1
ATOM 4330 N N . PRO A 1 551 ? 23.033 27.327 -30.487 1.00 89.12 551 PRO A N 1
ATOM 4331 C CA . PRO A 1 551 ? 21.725 27.971 -30.620 1.00 89.12 551 PRO A CA 1
ATOM 4332 C C . PRO A 1 551 ? 20.789 27.684 -29.437 1.00 89.12 551 PRO A C 1
ATOM 4334 O O . PRO A 1 551 ? 20.828 26.610 -28.846 1.00 89.12 551 PRO A O 1
ATOM 4337 N N . ILE A 1 552 ? 19.866 28.602 -29.131 1.00 84.81 552 ILE A N 1
ATOM 4338 C CA . ILE A 1 552 ? 19.000 28.502 -27.937 1.00 84.81 552 ILE A CA 1
ATOM 4339 C C . ILE A 1 552 ? 18.074 27.265 -27.912 1.00 84.81 552 ILE A C 1
ATOM 4341 O O . ILE A 1 552 ? 17.635 26.854 -26.840 1.00 84.81 552 ILE A O 1
ATOM 4345 N N . TRP A 1 553 ? 17.809 26.642 -29.066 1.00 88.25 553 TRP A N 1
ATOM 4346 C CA . TRP A 1 553 ? 17.067 25.380 -29.161 1.00 88.25 553 TRP A CA 1
ATOM 4347 C C . TRP A 1 553 ? 17.915 24.148 -28.799 1.00 88.25 553 TRP A C 1
ATOM 4349 O O . TRP A 1 553 ? 17.354 23.137 -28.378 1.00 88.25 553 TRP A O 1
ATOM 4359 N N . PHE A 1 554 ? 19.248 24.215 -28.922 1.00 92.50 554 PHE A N 1
ATOM 4360 C CA . PHE A 1 554 ? 20.145 23.068 -28.739 1.00 92.50 554 PHE A CA 1
ATOM 4361 C C . PHE A 1 554 ? 20.102 22.495 -27.312 1.00 92.50 554 PHE A C 1
ATOM 4363 O O . PHE A 1 554 ? 19.879 21.290 -27.193 1.00 92.50 554 PHE A O 1
ATOM 4370 N N . PRO A 1 555 ? 20.183 23.294 -26.223 1.00 90.06 555 PRO A N 1
ATOM 4371 C CA . PRO A 1 555 ? 20.014 22.770 -24.866 1.00 90.06 555 PRO A CA 1
ATOM 4372 C C . PRO A 1 555 ? 18.645 22.114 -24.641 1.00 90.06 555 PRO A C 1
ATOM 4374 O O . PRO A 1 555 ? 18.542 21.167 -23.869 1.00 90.06 555 PRO A O 1
ATOM 4377 N N . GLY A 1 556 ? 17.59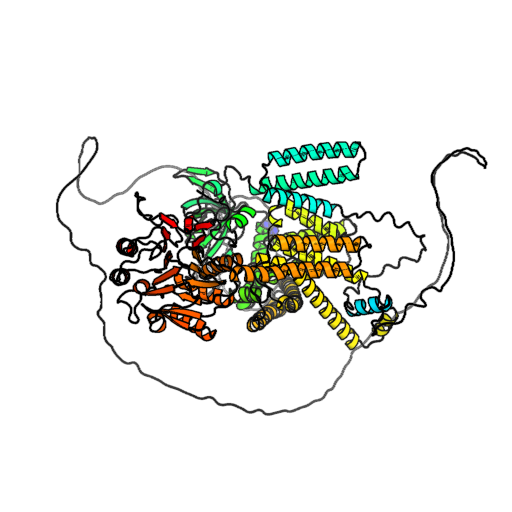7 22.585 -25.331 1.00 91.12 556 GLY A N 1
ATOM 4378 C CA . GLY A 1 556 ? 16.265 21.977 -25.297 1.00 91.12 556 GLY A CA 1
ATOM 4379 C C . GLY A 1 556 ? 16.224 20.610 -25.985 1.00 91.12 556 GLY A C 1
ATOM 4380 O O . GLY A 1 556 ? 15.699 19.660 -25.408 1.00 91.12 556 GLY A O 1
ATOM 4381 N N . LEU A 1 557 ? 16.812 20.491 -27.181 1.00 93.88 557 LEU A N 1
ATOM 4382 C CA . LEU A 1 557 ? 16.882 19.227 -27.922 1.00 93.88 557 LEU A CA 1
ATOM 4383 C C . LEU A 1 557 ? 17.780 18.201 -27.220 1.00 93.88 557 LEU A C 1
ATOM 4385 O O . LEU A 1 557 ? 17.367 17.061 -27.029 1.00 93.88 557 LEU A O 1
ATOM 4389 N N . ALA A 1 558 ? 18.973 18.607 -26.786 1.00 92.62 558 ALA A N 1
ATOM 4390 C CA . ALA A 1 558 ? 19.897 17.737 -26.066 1.00 92.62 558 ALA A CA 1
ATOM 4391 C C . ALA A 1 558 ? 19.288 17.237 -24.742 1.00 92.62 558 ALA A C 1
ATOM 4393 O O . ALA A 1 558 ? 19.375 16.049 -24.441 1.00 92.62 558 ALA A O 1
ATOM 4394 N N . LEU A 1 559 ? 18.588 18.102 -23.994 1.00 93.44 559 LEU A N 1
ATOM 4395 C CA . LEU A 1 559 ? 17.865 17.689 -22.789 1.00 93.44 559 LEU A CA 1
ATOM 4396 C C . LEU A 1 559 ? 16.688 16.749 -23.096 1.00 93.44 559 LEU A C 1
ATOM 4398 O O . LEU A 1 559 ? 16.445 15.822 -22.325 1.00 93.44 559 LEU A O 1
ATOM 4402 N N . LEU A 1 560 ? 15.967 16.953 -24.204 1.00 93.75 560 LEU A N 1
ATOM 4403 C CA . LEU A 1 560 ? 14.881 16.061 -24.622 1.00 93.75 560 LEU A CA 1
ATOM 4404 C C . LEU A 1 560 ? 15.415 14.653 -24.920 1.00 93.75 560 LEU A C 1
ATOM 4406 O O . LEU A 1 560 ? 14.881 13.678 -24.396 1.00 93.75 560 LEU A O 1
ATOM 4410 N N . LEU A 1 561 ? 16.499 14.556 -25.694 1.00 92.31 561 LEU A N 1
ATOM 4411 C CA . LEU A 1 561 ? 17.158 13.287 -26.017 1.00 92.31 561 LEU A CA 1
ATOM 4412 C C . LEU A 1 561 ? 17.722 12.602 -24.762 1.00 92.31 561 LEU A C 1
ATOM 4414 O O . LEU A 1 561 ? 17.487 11.412 -24.567 1.00 92.31 561 LEU A O 1
ATOM 4418 N N . LEU A 1 562 ? 18.378 13.354 -23.870 1.00 89.75 562 LEU A N 1
ATOM 4419 C CA . LEU A 1 562 ? 18.864 12.844 -22.582 1.00 89.75 562 LEU A CA 1
ATOM 4420 C C . LEU A 1 562 ? 17.717 12.322 -21.703 1.00 89.75 562 LEU A C 1
ATOM 4422 O O . LEU A 1 562 ? 17.839 11.271 -21.080 1.00 89.75 562 LEU A O 1
ATOM 4426 N N . THR A 1 563 ? 16.586 13.033 -21.676 1.00 90.94 563 THR A N 1
ATOM 4427 C CA . THR A 1 563 ? 15.398 12.640 -20.904 1.00 90.94 563 THR A CA 1
ATOM 4428 C C . THR A 1 563 ? 14.775 11.358 -21.452 1.00 90.94 563 THR A C 1
ATOM 4430 O O . THR A 1 563 ? 14.417 10.480 -20.671 1.00 90.94 563 THR A O 1
ATOM 4433 N N . ILE A 1 564 ? 14.682 11.215 -22.779 1.00 88.56 564 ILE A N 1
ATOM 4434 C CA . ILE A 1 564 ? 14.222 9.976 -23.422 1.00 88.56 564 ILE A CA 1
ATOM 4435 C C . ILE A 1 564 ? 15.182 8.828 -23.084 1.00 88.56 564 ILE A C 1
ATOM 4437 O O . ILE A 1 564 ? 14.735 7.799 -22.584 1.00 88.56 564 ILE A O 1
ATOM 4441 N N . GLY A 1 565 ? 16.495 9.027 -23.250 1.00 84.56 565 GLY A N 1
ATOM 4442 C CA . GLY A 1 565 ? 17.512 8.035 -22.888 1.00 84.56 565 GLY A CA 1
ATOM 4443 C C . GLY A 1 565 ? 17.427 7.593 -21.422 1.00 84.56 565 GLY A C 1
ATOM 4444 O O . GLY A 1 565 ? 17.480 6.401 -21.140 1.00 84.56 565 GLY A O 1
ATOM 4445 N N . TYR A 1 566 ? 17.198 8.525 -20.493 1.00 85.12 566 TYR A N 1
ATOM 4446 C CA . TYR A 1 566 ? 17.012 8.218 -19.072 1.00 85.12 566 TYR A CA 1
ATOM 4447 C C . TYR A 1 566 ? 15.719 7.429 -18.788 1.00 85.12 566 TYR A C 1
ATOM 4449 O O . TYR A 1 566 ? 15.743 6.463 -18.033 1.00 85.12 566 TYR A O 1
ATOM 4457 N N . VAL A 1 567 ? 14.590 7.776 -19.417 1.00 86.00 567 VAL A N 1
ATOM 4458 C CA . VAL A 1 567 ? 13.332 7.011 -19.272 1.00 86.00 567 VAL A CA 1
ATOM 4459 C C . VAL A 1 567 ? 13.494 5.571 -19.775 1.00 86.00 567 VAL A C 1
ATOM 4461 O O . VAL A 1 567 ? 12.975 4.645 -19.149 1.00 86.00 567 VAL A O 1
ATOM 4464 N N . LEU A 1 568 ? 14.237 5.381 -20.872 1.00 80.94 568 LEU A N 1
ATOM 4465 C CA . LEU A 1 568 ? 14.552 4.061 -21.424 1.00 80.94 568 LEU A CA 1
ATOM 4466 C C . LEU A 1 568 ? 15.583 3.295 -20.581 1.00 80.94 568 LEU A C 1
ATOM 4468 O O . LEU A 1 568 ? 15.502 2.071 -20.481 1.00 80.94 568 LEU A O 1
ATOM 4472 N N . LEU A 1 569 ? 16.510 3.987 -19.917 1.00 78.19 569 LEU A N 1
ATOM 4473 C CA . LEU A 1 569 ? 17.441 3.373 -18.971 1.00 78.19 569 LEU A CA 1
ATOM 4474 C C . LEU A 1 569 ? 16.713 2.825 -17.733 1.00 78.19 569 LEU A C 1
ATOM 4476 O O . LEU A 1 569 ? 17.008 1.715 -17.304 1.00 78.19 569 LEU A O 1
ATOM 4480 N N . VAL A 1 570 ? 15.753 3.576 -17.181 1.00 76.00 570 VAL A N 1
ATOM 4481 C CA . VAL A 1 570 ? 15.240 3.358 -15.816 1.00 76.00 570 VAL A CA 1
ATOM 4482 C C . VAL A 1 570 ? 13.783 2.853 -15.773 1.00 76.00 570 VAL A C 1
ATOM 4484 O O . VAL A 1 570 ? 12.922 3.378 -15.063 1.00 76.00 570 VAL A O 1
ATOM 4487 N N . ASP A 1 571 ? 13.497 1.810 -16.558 1.00 69.88 571 ASP A N 1
ATOM 4488 C CA . ASP A 1 571 ? 12.229 1.049 -16.571 1.00 69.88 571 ASP A CA 1
ATOM 4489 C C . ASP A 1 571 ? 10.932 1.873 -16.646 1.00 69.88 571 ASP A C 1
ATOM 4491 O O . ASP A 1 571 ? 9.938 1.505 -16.019 1.00 69.88 571 ASP A O 1
ATOM 4495 N N . ALA A 1 572 ? 10.924 2.988 -17.392 1.00 75.56 572 ALA A N 1
ATOM 4496 C CA . ALA A 1 572 ? 9.723 3.749 -17.773 1.00 75.56 572 ALA A CA 1
ATOM 4497 C C . ALA A 1 572 ? 8.647 3.896 -16.667 1.00 75.56 572 ALA A C 1
ATOM 4499 O O . ALA A 1 572 ? 7.441 3.825 -16.921 1.00 75.56 572 ALA A O 1
ATOM 4500 N N . ARG A 1 573 ? 9.070 4.077 -15.407 1.00 78.25 573 ARG A N 1
ATOM 4501 C CA . ARG A 1 573 ? 8.159 3.962 -14.257 1.00 78.25 573 ARG A CA 1
ATOM 4502 C C . ARG A 1 573 ? 7.169 5.130 -14.225 1.00 78.25 573 ARG A C 1
ATOM 4504 O O . ARG A 1 573 ? 7.579 6.254 -14.528 1.00 78.25 573 ARG A O 1
ATOM 4511 N N . PRO A 1 574 ? 5.910 4.943 -13.774 1.00 79.94 574 PRO A N 1
ATOM 4512 C CA . PRO A 1 574 ? 4.889 5.993 -13.837 1.00 79.94 574 PRO A CA 1
ATOM 4513 C C . PRO A 1 574 ? 5.315 7.368 -13.278 1.00 79.94 574 PRO A C 1
ATOM 4515 O O . PRO A 1 574 ? 5.050 8.368 -13.947 1.00 79.94 574 PRO A O 1
ATOM 4518 N N . PRO A 1 575 ? 6.030 7.487 -12.134 1.00 83.44 575 PRO A N 1
ATOM 4519 C CA . PRO A 1 575 ? 6.491 8.793 -11.648 1.00 83.44 575 PRO A CA 1
ATOM 4520 C C . PRO A 1 575 ? 7.546 9.456 -12.548 1.00 83.44 575 PRO A C 1
ATOM 4522 O O . PRO A 1 575 ? 7.555 10.681 -12.673 1.00 83.44 575 PRO A O 1
ATOM 4525 N N . ILE A 1 576 ? 8.410 8.662 -13.190 1.00 87.06 576 ILE A N 1
ATOM 4526 C CA . ILE A 1 576 ? 9.446 9.142 -14.116 1.00 87.06 576 ILE A CA 1
ATOM 4527 C C . ILE A 1 576 ? 8.796 9.581 -15.425 1.00 87.06 576 ILE A C 1
ATOM 4529 O O . ILE A 1 576 ? 9.101 10.664 -15.907 1.00 87.06 576 ILE A O 1
ATOM 4533 N N . VAL A 1 577 ? 7.852 8.795 -15.959 1.00 87.31 577 VAL A N 1
ATOM 4534 C CA . VAL A 1 577 ? 7.088 9.137 -17.171 1.00 87.31 577 VAL A CA 1
ATOM 4535 C C . VAL A 1 577 ? 6.318 10.446 -16.980 1.00 87.31 577 VAL A C 1
ATOM 4537 O O . VAL A 1 577 ? 6.387 11.336 -17.822 1.00 87.31 577 VAL A O 1
ATOM 4540 N N . ARG A 1 578 ? 5.659 10.644 -15.830 1.00 87.81 578 ARG A N 1
ATOM 4541 C CA . ARG A 1 578 ? 5.015 11.930 -15.500 1.00 87.81 578 ARG A CA 1
ATOM 4542 C C . ARG A 1 578 ? 5.987 13.106 -15.546 1.00 87.81 578 ARG A C 1
ATOM 4544 O O . ARG A 1 578 ? 5.688 14.144 -16.136 1.00 87.81 578 ARG A O 1
ATOM 4551 N N . ALA A 1 579 ? 7.147 12.951 -14.915 1.00 89.62 579 ALA A N 1
ATOM 4552 C CA . ALA A 1 579 ? 8.163 13.992 -14.876 1.00 89.62 579 ALA A CA 1
ATOM 4553 C C . ALA A 1 579 ? 8.808 14.229 -16.252 1.00 89.62 579 ALA A C 1
ATOM 4555 O O . ALA A 1 579 ? 9.066 15.378 -16.610 1.00 89.62 579 ALA A O 1
ATOM 4556 N N . SER A 1 580 ? 9.000 13.180 -17.054 1.00 91.50 580 SER A N 1
ATOM 4557 C CA . SER A 1 580 ? 9.554 13.289 -18.401 1.00 91.50 580 SER A CA 1
ATOM 4558 C C . SER A 1 580 ? 8.601 14.005 -19.350 1.00 91.50 580 SER A C 1
ATOM 4560 O O . SER A 1 580 ? 9.073 14.800 -20.151 1.00 91.50 580 SER A O 1
ATOM 4562 N N . ILE A 1 581 ? 7.278 13.852 -19.208 1.00 90.38 581 ILE A N 1
ATOM 4563 C CA . ILE A 1 581 ? 6.294 14.637 -19.974 1.00 90.38 581 ILE A CA 1
ATOM 4564 C C . ILE A 1 581 ? 6.396 16.136 -19.634 1.00 90.38 581 ILE A C 1
ATOM 4566 O O . ILE A 1 581 ? 6.359 16.979 -20.536 1.00 90.38 581 ILE A O 1
ATOM 4570 N N . LEU A 1 582 ? 6.583 16.493 -18.356 1.00 89.31 582 LEU A N 1
ATOM 4571 C CA . LEU A 1 582 ? 6.795 17.888 -17.939 1.00 89.31 582 LEU A CA 1
ATOM 4572 C C . LEU A 1 582 ? 8.103 18.462 -18.515 1.00 89.31 582 LEU A C 1
ATOM 4574 O O . LEU A 1 582 ? 8.094 19.562 -19.074 1.00 89.31 582 LEU A O 1
ATOM 4578 N N . VAL A 1 583 ? 9.209 17.712 -18.428 1.00 91.00 583 VAL A N 1
ATOM 4579 C CA . VAL A 1 583 ? 10.517 18.113 -18.983 1.00 91.00 583 VAL A CA 1
ATOM 4580 C C . VAL A 1 583 ? 10.467 18.197 -20.512 1.00 91.00 583 VAL A C 1
ATOM 4582 O O . VAL A 1 583 ? 10.893 19.200 -21.077 1.00 91.00 583 VAL A O 1
ATOM 4585 N N . ALA A 1 584 ? 9.871 17.217 -21.192 1.00 92.12 584 ALA A N 1
ATOM 4586 C CA . ALA A 1 584 ? 9.721 17.201 -22.644 1.00 92.12 584 ALA A CA 1
ATOM 4587 C C . ALA A 1 584 ? 8.860 18.368 -23.147 1.00 92.12 584 ALA A C 1
ATOM 4589 O O . ALA A 1 584 ? 9.210 19.002 -24.141 1.00 92.12 584 ALA A O 1
ATOM 4590 N N . THR A 1 585 ? 7.784 18.720 -22.434 1.00 89.00 585 THR A N 1
ATOM 4591 C CA . THR A 1 585 ? 6.965 19.899 -22.762 1.00 89.00 585 THR A CA 1
ATOM 4592 C C . THR A 1 585 ? 7.760 21.199 -22.595 1.00 89.00 585 THR A C 1
ATOM 4594 O O . THR A 1 585 ? 7.648 22.102 -23.426 1.00 89.00 585 THR A O 1
ATOM 4597 N N . PHE A 1 586 ? 8.603 21.301 -21.561 1.00 87.81 586 PHE A N 1
ATOM 4598 C CA . PHE A 1 586 ? 9.524 22.428 -21.391 1.00 87.81 586 PHE A CA 1
ATOM 4599 C C . PHE A 1 586 ? 10.569 22.498 -22.520 1.00 87.81 586 PHE A C 1
ATOM 4601 O O . PHE A 1 586 ? 10.776 23.569 -23.095 1.00 87.81 586 PHE A O 1
ATOM 4608 N N . CYS A 1 587 ? 11.179 21.370 -22.893 1.00 90.94 587 CYS A N 1
ATOM 4609 C CA . CYS A 1 587 ? 12.104 21.276 -24.022 1.00 90.94 587 CYS A CA 1
ATOM 4610 C C . CYS A 1 587 ? 11.446 21.706 -25.335 1.00 90.94 587 CYS A C 1
ATOM 4612 O O . CYS A 1 587 ? 11.984 22.558 -26.039 1.00 90.94 587 CYS A O 1
ATOM 4614 N N . LEU A 1 588 ? 10.262 21.172 -25.640 1.00 90.75 588 LEU A N 1
ATOM 4615 C CA . LEU A 1 588 ? 9.515 21.487 -26.854 1.00 90.75 588 LEU A CA 1
ATOM 4616 C C . LEU A 1 588 ? 9.104 22.966 -26.900 1.00 90.75 588 LEU A C 1
ATOM 4618 O O . LEU A 1 588 ? 9.231 23.599 -27.944 1.00 90.75 588 LEU A O 1
ATOM 4622 N N . ALA A 1 589 ? 8.691 23.556 -25.774 1.00 87.69 589 ALA A N 1
ATOM 4623 C CA . ALA A 1 589 ? 8.413 24.990 -25.695 1.00 87.69 589 ALA A CA 1
ATOM 4624 C C . ALA A 1 589 ? 9.663 25.841 -25.995 1.00 87.69 589 ALA A C 1
ATOM 4626 O O . ALA A 1 589 ? 9.557 26.836 -26.713 1.00 87.69 589 ALA A O 1
ATOM 4627 N N . THR A 1 590 ? 10.839 25.428 -25.507 1.00 86.38 590 THR A N 1
ATOM 4628 C CA . THR A 1 590 ? 12.128 26.073 -25.809 1.00 86.38 590 THR A CA 1
ATOM 4629 C C . THR A 1 590 ? 12.508 25.937 -27.288 1.00 86.38 590 THR A C 1
ATOM 4631 O O . THR A 1 590 ? 12.853 26.937 -27.913 1.00 86.38 590 THR A O 1
ATOM 4634 N N . ILE A 1 591 ? 12.382 24.741 -27.874 1.00 91.44 591 ILE A N 1
ATOM 4635 C CA . ILE A 1 591 ? 12.668 24.476 -29.298 1.00 91.44 591 ILE A CA 1
ATOM 4636 C C . ILE A 1 591 ? 11.729 25.279 -30.214 1.00 91.44 591 ILE A C 1
ATOM 4638 O O . ILE A 1 591 ? 12.167 25.833 -31.218 1.00 91.44 591 ILE A O 1
ATOM 4642 N N . LEU A 1 592 ? 10.446 25.390 -29.855 1.00 92.00 592 LEU A N 1
ATOM 4643 C CA . LEU A 1 592 ? 9.430 26.137 -30.609 1.00 92.00 592 LEU A CA 1
ATOM 4644 C C . LEU A 1 592 ? 9.395 27.644 -30.286 1.00 92.00 592 LEU A C 1
ATOM 4646 O O . LEU A 1 592 ? 8.487 28.340 -30.745 1.00 92.00 592 LEU A O 1
ATOM 4650 N N . PHE A 1 593 ? 10.334 28.155 -29.479 1.00 87.88 593 PHE A N 1
ATOM 4651 C CA . PHE A 1 593 ? 10.406 29.562 -29.055 1.00 87.88 593 PHE A CA 1
ATOM 4652 C C . PHE A 1 593 ? 9.101 30.090 -28.404 1.00 87.88 593 PHE A C 1
ATOM 4654 O O . PHE A 1 593 ? 8.776 31.279 -28.474 1.00 87.88 593 PHE A O 1
ATOM 4661 N N . ARG A 1 594 ? 8.322 29.213 -27.753 1.00 85.81 594 ARG A N 1
ATOM 4662 C CA . ARG A 1 594 ? 7.041 29.547 -27.105 1.00 85.81 594 ARG A CA 1
ATOM 4663 C C . ARG A 1 594 ? 7.228 29.850 -25.616 1.00 85.81 594 ARG A C 1
ATOM 4665 O O . ARG A 1 594 ? 8.037 29.243 -24.922 1.00 85.81 594 ARG A O 1
ATOM 4672 N N . ARG A 1 595 ? 6.417 30.771 -25.082 1.00 80.56 595 ARG A N 1
ATOM 4673 C CA . ARG A 1 595 ? 6.391 31.066 -23.638 1.00 80.56 595 ARG A CA 1
ATOM 4674 C C . ARG A 1 595 ? 5.775 29.898 -22.862 1.00 80.56 595 ARG A C 1
ATOM 4676 O O . ARG A 1 595 ? 4.642 29.506 -23.128 1.00 80.56 595 ARG A O 1
ATOM 4683 N N . HIS A 1 596 ? 6.495 29.396 -21.862 1.00 76.31 596 HIS A N 1
ATOM 4684 C CA . HIS A 1 596 ? 6.046 28.286 -21.025 1.00 76.31 596 HIS A CA 1
ATOM 4685 C C . HIS A 1 596 ? 4.954 28.714 -20.023 1.00 76.31 596 HIS A C 1
ATOM 4687 O O . HIS A 1 596 ? 5.220 29.426 -19.051 1.00 76.31 596 HIS A O 1
ATOM 4693 N N . ALA A 1 597 ? 3.723 28.243 -20.229 1.00 85.00 597 ALA A N 1
ATOM 4694 C CA . ALA A 1 597 ? 2.600 28.456 -19.319 1.00 85.00 597 ALA A CA 1
ATOM 4695 C C . ALA A 1 597 ? 2.453 27.257 -18.365 1.00 85.00 597 ALA A C 1
ATOM 4697 O O . ALA A 1 597 ? 1.745 26.304 -18.672 1.00 85.00 597 ALA A O 1
ATOM 4698 N N . PHE A 1 598 ? 3.100 27.320 -17.193 1.00 86.31 598 PHE A N 1
ATOM 4699 C CA . PHE A 1 598 ? 3.234 26.187 -16.258 1.00 86.31 598 PHE A CA 1
ATOM 4700 C C . PHE A 1 598 ? 1.941 25.384 -16.013 1.00 86.31 598 PHE A C 1
ATOM 4702 O O . PHE A 1 598 ? 1.955 24.162 -16.097 1.00 86.31 598 PHE A O 1
ATOM 4709 N N . TRP A 1 599 ? 0.815 26.055 -15.749 1.00 87.56 599 TRP A N 1
ATOM 4710 C CA . TRP A 1 599 ? -0.461 25.380 -15.475 1.00 87.56 599 TRP A CA 1
ATOM 4711 C C . TRP A 1 599 ? -1.030 24.628 -16.687 1.00 87.56 599 TRP A C 1
ATOM 4713 O O . TRP A 1 599 ? -1.665 23.596 -16.508 1.00 87.56 599 TRP A O 1
ATOM 4723 N N . ASN A 1 600 ? -0.761 25.102 -17.907 1.00 89.44 600 ASN A N 1
ATOM 4724 C CA . ASN A 1 600 ? -1.111 24.382 -19.132 1.00 89.44 600 ASN A CA 1
ATOM 4725 C C . ASN A 1 600 ? -0.179 23.182 -19.352 1.00 89.44 600 ASN A C 1
ATOM 4727 O O . ASN A 1 600 ? -0.658 22.132 -19.758 1.00 89.44 600 ASN A O 1
ATOM 4731 N N . THR A 1 601 ? 1.115 23.299 -19.030 1.00 89.06 601 THR A N 1
ATOM 4732 C CA . THR A 1 601 ? 2.062 22.167 -19.056 1.00 89.06 601 THR A CA 1
ATOM 4733 C C . THR A 1 601 ? 1.670 21.074 -18.059 1.00 89.06 601 THR A C 1
ATOM 4735 O O . THR A 1 601 ? 1.665 19.898 -18.408 1.00 89.06 601 THR A O 1
ATOM 4738 N N . LEU A 1 602 ? 1.283 21.451 -16.835 1.00 91.31 602 LEU A N 1
ATOM 4739 C CA . LEU A 1 602 ? 0.828 20.503 -15.817 1.00 91.31 602 LEU A CA 1
ATOM 4740 C C . LEU A 1 602 ? -0.480 19.809 -16.229 1.00 91.31 602 LEU A C 1
ATOM 4742 O O . LEU A 1 602 ? -0.606 18.598 -16.075 1.00 91.31 602 LEU A O 1
ATOM 4746 N N . ALA A 1 603 ? -1.426 20.556 -16.806 1.00 92.94 603 ALA A N 1
ATOM 4747 C CA . ALA A 1 603 ? -2.668 19.992 -17.327 1.00 92.94 603 ALA A CA 1
ATOM 4748 C C . ALA A 1 603 ? -2.450 19.097 -18.561 1.00 92.94 603 ALA A C 1
ATOM 4750 O O . ALA A 1 603 ? -3.093 18.059 -18.670 1.00 92.94 603 ALA A O 1
ATOM 4751 N N . LEU A 1 604 ? -1.513 19.443 -19.452 1.00 91.88 604 LEU A N 1
ATOM 4752 C CA . LEU A 1 604 ? -1.117 18.582 -20.571 1.00 91.88 604 LEU A CA 1
ATOM 4753 C C . LEU A 1 604 ? -0.527 17.263 -20.064 1.00 91.88 604 LEU A C 1
ATOM 4755 O O . LEU A 1 604 ? -0.926 16.204 -20.535 1.00 91.88 604 LEU A O 1
ATOM 4759 N N . ALA A 1 605 ? 0.365 17.315 -19.070 1.00 91.69 605 ALA A N 1
ATOM 4760 C CA . ALA A 1 605 ? 0.918 16.112 -18.456 1.00 91.69 605 ALA A CA 1
ATOM 4761 C C . ALA A 1 605 ? -0.170 15.238 -17.812 1.00 91.69 605 ALA A C 1
ATOM 4763 O O . ALA A 1 605 ? -0.118 14.019 -17.946 1.00 91.69 605 ALA A O 1
ATOM 4764 N N . TRP A 1 606 ? -1.181 15.839 -17.174 1.00 93.44 606 TRP A N 1
ATOM 4765 C CA . TRP A 1 606 ? -2.337 15.101 -16.655 1.00 93.44 606 TRP A CA 1
ATOM 4766 C C . TRP A 1 606 ? -3.150 14.435 -17.774 1.00 93.44 606 TRP A C 1
ATOM 4768 O O . TRP A 1 606 ? -3.416 13.240 -17.699 1.00 93.44 606 TRP A O 1
ATOM 4778 N N . ILE A 1 607 ? -3.485 15.170 -18.843 1.00 94.56 607 ILE A N 1
ATOM 4779 C CA . ILE A 1 607 ? -4.223 14.629 -19.998 1.00 94.56 607 ILE A CA 1
ATOM 4780 C C . ILE A 1 607 ? -3.466 13.452 -20.625 1.00 94.56 607 ILE A C 1
ATOM 4782 O O . ILE A 1 607 ? -4.060 12.400 -20.826 1.00 94.56 607 ILE A O 1
ATOM 4786 N N . VAL A 1 608 ? -2.156 13.583 -20.869 1.00 92.94 608 VAL A N 1
ATOM 4787 C CA . VAL A 1 608 ? -1.335 12.498 -21.441 1.00 92.94 608 VAL A CA 1
ATOM 4788 C C . VAL A 1 608 ? -1.335 11.256 -20.541 1.00 92.94 608 VAL A C 1
ATOM 4790 O O . VAL A 1 608 ? -1.455 10.145 -21.049 1.00 92.94 608 VAL A O 1
ATOM 4793 N N . VAL A 1 609 ? -1.264 11.423 -19.216 1.00 91.88 609 VAL A N 1
ATOM 4794 C CA . VAL A 1 609 ? -1.343 10.305 -18.258 1.00 91.88 609 VAL A CA 1
ATOM 4795 C C . VAL A 1 609 ? -2.704 9.610 -18.319 1.00 91.88 609 VAL A C 1
ATOM 4797 O O . VAL A 1 609 ? -2.741 8.387 -18.410 1.00 91.88 609 VAL A O 1
ATOM 4800 N N . VAL A 1 610 ? -3.809 10.363 -18.332 1.00 93.44 610 VAL A N 1
ATOM 4801 C CA . VAL A 1 610 ? -5.171 9.801 -18.411 1.00 93.44 610 VAL A CA 1
ATOM 4802 C C . VAL A 1 610 ? -5.422 9.113 -19.758 1.00 93.44 610 VAL A C 1
ATOM 4804 O O . VAL A 1 610 ? -6.005 8.031 -19.798 1.00 93.44 610 VAL A O 1
ATOM 4807 N N . CYS A 1 611 ? -4.944 9.691 -20.862 1.00 92.75 611 CYS A N 1
ATOM 4808 C CA . CYS A 1 611 ? -5.012 9.075 -22.189 1.00 92.75 611 CYS A CA 1
ATOM 4809 C C . CYS A 1 611 ? -4.158 7.801 -22.300 1.00 92.75 611 CYS A C 1
ATOM 4811 O O . CYS A 1 611 ? -4.509 6.918 -23.071 1.00 92.75 611 CYS A O 1
ATOM 4813 N N . TRP A 1 612 ? -3.065 7.682 -21.540 1.00 90.62 612 TRP A N 1
ATOM 4814 C CA . TRP A 1 612 ? -2.246 6.466 -21.495 1.00 90.62 612 TRP A CA 1
ATOM 4815 C C . TRP A 1 612 ? -2.872 5.374 -20.615 1.00 90.62 612 TRP A C 1
ATOM 4817 O O . TRP A 1 612 ? -2.983 4.220 -21.023 1.00 90.62 612 TRP A O 1
ATOM 4827 N N . ASN A 1 613 ? -3.290 5.734 -19.400 1.00 91.56 613 ASN A N 1
ATOM 4828 C CA . ASN A 1 613 ? -4.016 4.857 -18.488 1.00 91.56 613 ASN A CA 1
ATOM 4829 C C . ASN A 1 613 ? -4.996 5.692 -17.640 1.00 91.56 613 ASN A C 1
ATOM 4831 O O . ASN A 1 613 ? -4.560 6.405 -16.732 1.00 91.56 613 ASN A O 1
ATOM 4835 N N . PRO A 1 614 ? -6.318 5.584 -17.862 1.00 94.19 614 PRO A N 1
ATOM 4836 C CA . PRO A 1 614 ? -7.292 6.408 -17.154 1.00 94.19 614 PRO A CA 1
ATOM 4837 C C . PRO A 1 614 ? -7.377 6.058 -15.663 1.00 94.19 614 PRO A C 1
ATOM 4839 O O . PRO A 1 614 ? -7.747 6.904 -14.854 1.00 94.19 614 PRO A O 1
ATOM 4842 N N . THR A 1 615 ? -6.965 4.850 -15.266 1.00 93.38 615 THR A N 1
ATOM 4843 C CA . THR A 1 615 ? -6.999 4.401 -13.865 1.00 93.38 615 THR A CA 1
ATOM 4844 C C . THR A 1 615 ? -5.908 5.030 -12.989 1.00 93.38 615 THR A C 1
ATOM 4846 O O . THR A 1 615 ? -5.982 4.955 -11.760 1.00 93.38 615 THR A O 1
ATOM 4849 N N . GLU A 1 616 ? -4.909 5.695 -13.586 1.00 90.88 616 GLU A N 1
ATOM 4850 C CA . GLU A 1 616 ? -3.840 6.383 -12.849 1.00 90.88 616 GLU A CA 1
ATOM 4851 C C . GLU A 1 616 ? -4.372 7.499 -11.936 1.00 90.88 616 GLU A C 1
ATOM 4853 O O . GLU A 1 616 ? -3.745 7.792 -10.919 1.00 90.88 616 GLU A O 1
ATOM 4858 N N . ILE A 1 617 ? -5.550 8.076 -12.217 1.00 91.88 617 ILE A N 1
ATOM 4859 C CA . ILE A 1 617 ? -6.140 9.124 -11.364 1.00 91.88 617 ILE A CA 1
ATOM 4860 C C . ILE A 1 617 ? -6.506 8.623 -9.960 1.00 91.88 617 ILE A C 1
ATOM 4862 O O . ILE A 1 617 ? -6.559 9.416 -9.018 1.00 91.88 617 ILE A O 1
ATOM 4866 N N . PHE A 1 618 ? -6.731 7.315 -9.807 1.00 90.62 618 PHE A N 1
ATOM 4867 C CA . PHE A 1 618 ? -7.064 6.669 -8.536 1.00 90.62 618 PHE A CA 1
ATOM 4868 C C . PHE A 1 618 ? -5.816 6.195 -7.770 1.00 90.62 618 PHE A C 1
ATOM 4870 O O . PHE A 1 618 ? -5.913 5.805 -6.610 1.00 90.62 618 PHE A O 1
ATOM 4877 N N . GLN A 1 619 ? -4.628 6.231 -8.388 1.00 89.56 619 GLN A N 1
ATOM 4878 C CA . GLN A 1 619 ? -3.385 5.781 -7.760 1.00 89.56 619 GLN A CA 1
ATOM 4879 C C . GLN A 1 619 ? -2.812 6.877 -6.843 1.00 89.56 619 GLN A C 1
ATOM 4881 O O . GLN A 1 619 ? -2.480 7.975 -7.302 1.00 89.56 619 GLN A O 1
ATOM 4886 N N . ALA A 1 620 ? -2.592 6.552 -5.564 1.00 88.94 620 ALA A N 1
ATOM 4887 C CA . ALA A 1 620 ? -2.046 7.469 -4.554 1.00 88.94 620 ALA A CA 1
ATOM 4888 C C . ALA A 1 620 ? -0.777 8.209 -5.023 1.00 88.94 620 ALA A C 1
ATOM 4890 O O . ALA A 1 620 ? -0.670 9.429 -4.908 1.00 88.94 620 ALA A O 1
ATOM 4891 N N . GLY A 1 621 ? 0.174 7.491 -5.635 1.00 88.44 621 GLY A N 1
ATOM 4892 C CA . GLY A 1 621 ? 1.428 8.073 -6.128 1.00 88.44 621 GLY A CA 1
ATOM 4893 C C . GLY A 1 621 ? 1.257 9.089 -7.268 1.00 88.44 621 GLY A C 1
ATOM 4894 O O . GLY A 1 621 ? 2.119 9.950 -7.457 1.00 88.44 621 GLY A O 1
ATOM 4895 N N . THR A 1 622 ? 0.161 9.021 -8.025 1.00 90.12 622 THR A N 1
ATOM 4896 C CA . THR A 1 622 ? -0.166 9.985 -9.087 1.00 90.12 622 THR A CA 1
ATOM 4897 C C . THR A 1 622 ? -0.848 11.213 -8.499 1.00 90.12 622 THR A C 1
ATOM 4899 O O . THR A 1 622 ? -0.398 12.330 -8.761 1.00 90.12 622 THR A O 1
ATOM 4902 N N . GLN A 1 623 ? -1.823 11.012 -7.608 1.00 92.38 623 GLN A N 1
ATOM 4903 C CA . GLN A 1 623 ? -2.478 12.082 -6.848 1.00 92.38 623 GLN A CA 1
ATOM 4904 C C . GLN A 1 623 ? -1.450 12.936 -6.084 1.00 92.38 623 GLN A C 1
ATOM 4906 O O . GLN A 1 623 ? -1.337 14.139 -6.324 1.00 92.38 623 GLN A O 1
ATOM 4911 N N . LEU A 1 624 ? -0.620 12.304 -5.246 1.00 90.81 624 LEU A N 1
ATOM 4912 C CA . LEU A 1 624 ? 0.417 12.973 -4.451 1.00 90.81 624 LEU A CA 1
ATOM 4913 C C . LEU A 1 624 ? 1.437 13.715 -5.328 1.00 90.81 624 LEU A C 1
ATOM 4915 O O . LEU A 1 624 ? 1.811 14.846 -5.020 1.00 90.81 624 LEU A O 1
ATOM 4919 N N . SER A 1 625 ? 1.851 13.119 -6.452 1.00 90.25 625 SER A N 1
ATOM 4920 C CA . SER A 1 625 ? 2.818 13.723 -7.378 1.00 90.25 625 SER A CA 1
ATOM 4921 C C . SER A 1 625 ? 2.294 15.014 -8.015 1.00 90.25 625 SER A C 1
ATOM 4923 O O . SER A 1 625 ? 3.016 16.012 -8.034 1.00 90.25 625 SER A O 1
ATOM 4925 N N . PHE A 1 626 ? 1.056 15.024 -8.518 1.00 91.62 626 PHE A N 1
ATOM 4926 C CA . PHE A 1 626 ? 0.478 16.224 -9.129 1.00 91.62 626 PHE A CA 1
ATOM 4927 C C . PHE A 1 626 ? 0.112 17.288 -8.085 1.00 91.62 626 PHE A C 1
ATOM 4929 O O . PHE A 1 626 ? 0.379 18.468 -8.316 1.00 91.62 626 PHE A O 1
ATOM 4936 N N . VAL A 1 627 ? -0.416 16.893 -6.919 1.00 92.31 627 VAL A N 1
ATOM 4937 C CA . VAL A 1 627 ? -0.737 17.816 -5.814 1.00 92.31 627 VAL A CA 1
ATOM 4938 C C . VAL A 1 627 ? 0.524 18.497 -5.270 1.00 92.31 627 VAL A C 1
ATOM 4940 O O . VAL A 1 627 ? 0.526 19.719 -5.105 1.00 92.31 627 VAL A O 1
ATOM 4943 N N . ALA A 1 628 ? 1.623 17.765 -5.063 1.00 91.12 628 ALA A N 1
ATOM 4944 C CA . ALA A 1 628 ? 2.887 18.346 -4.605 1.00 91.12 628 ALA A CA 1
ATOM 4945 C C . ALA A 1 628 ? 3.473 19.341 -5.627 1.00 91.12 628 ALA A C 1
ATOM 4947 O O . ALA A 1 628 ? 3.835 20.463 -5.267 1.00 91.12 628 ALA A O 1
ATOM 4948 N N . VAL A 1 629 ? 3.502 18.982 -6.917 1.00 90.75 629 VAL A N 1
ATOM 4949 C CA . VAL A 1 629 ? 4.009 19.859 -7.991 1.00 90.75 629 VAL A CA 1
ATOM 4950 C C . VAL A 1 629 ? 3.135 21.110 -8.167 1.00 90.75 629 VAL A C 1
ATOM 4952 O O . VAL A 1 629 ? 3.665 22.217 -8.296 1.00 90.75 629 VAL A O 1
ATOM 4955 N N . ALA A 1 630 ? 1.805 20.972 -8.108 1.00 90.62 630 ALA A N 1
ATOM 4956 C CA . ALA A 1 630 ? 0.877 22.104 -8.119 1.00 90.62 630 ALA A CA 1
ATOM 4957 C C . ALA A 1 630 ? 1.085 23.029 -6.907 1.00 90.62 630 ALA A C 1
ATOM 4959 O O . ALA A 1 630 ? 1.108 24.253 -7.060 1.00 90.62 630 ALA A O 1
ATOM 4960 N N . THR A 1 631 ? 1.296 22.453 -5.721 1.00 90.25 631 THR A N 1
ATOM 4961 C CA . THR A 1 631 ? 1.535 23.187 -4.469 1.00 90.25 631 THR A CA 1
ATOM 4962 C C . THR A 1 631 ? 2.827 23.996 -4.524 1.00 90.25 631 THR A C 1
ATOM 4964 O O . THR A 1 631 ? 2.810 25.195 -4.244 1.00 90.25 631 THR A O 1
ATOM 4967 N N . LEU A 1 632 ? 3.936 23.387 -4.958 1.00 88.06 632 LEU A N 1
ATOM 4968 C CA . LEU A 1 632 ? 5.221 24.075 -5.117 1.00 88.06 632 LEU A CA 1
ATOM 4969 C C . LEU A 1 632 ? 5.129 25.230 -6.128 1.00 88.06 632 LEU A C 1
ATOM 4971 O O . LEU A 1 632 ? 5.653 26.318 -5.883 1.00 88.06 632 LEU A O 1
ATOM 4975 N N . ALA A 1 633 ? 4.414 25.038 -7.239 1.00 86.69 633 ALA A N 1
ATOM 4976 C CA . ALA A 1 633 ? 4.215 26.081 -8.243 1.00 86.69 633 ALA A CA 1
ATOM 4977 C C . ALA A 1 633 ? 3.292 27.217 -7.771 1.00 86.69 633 ALA A C 1
ATOM 4979 O O . ALA A 1 633 ? 3.534 28.389 -8.081 1.00 86.69 633 ALA A O 1
ATOM 4980 N N . TRP A 1 634 ? 2.249 26.894 -7.001 1.00 86.06 634 TRP A N 1
ATOM 4981 C CA . TRP A 1 634 ? 1.401 27.884 -6.341 1.00 86.06 634 TRP A CA 1
ATOM 4982 C C . TRP A 1 634 ? 2.207 28.708 -5.331 1.00 86.06 634 TRP A C 1
ATOM 4984 O O . TRP A 1 634 ? 2.197 29.938 -5.410 1.00 86.06 634 TRP A O 1
ATOM 4994 N N . LEU A 1 635 ? 2.987 28.052 -4.469 1.00 85.44 635 LEU A N 1
ATOM 4995 C CA . LEU A 1 635 ? 3.849 28.700 -3.483 1.00 85.44 635 LEU A CA 1
ATOM 4996 C C . LEU A 1 635 ? 4.902 29.607 -4.149 1.00 85.44 635 LEU A C 1
ATOM 4998 O O . LEU A 1 635 ? 5.074 30.756 -3.739 1.00 85.44 635 LEU A O 1
ATOM 5002 N N . ALA A 1 636 ? 5.538 29.157 -5.235 1.00 83.12 636 ALA A N 1
ATOM 5003 C CA . ALA A 1 636 ? 6.476 29.971 -6.013 1.00 83.12 636 ALA A CA 1
ATOM 5004 C C . ALA A 1 636 ? 5.814 31.215 -6.645 1.00 83.12 636 ALA A C 1
ATOM 5006 O O . ALA A 1 636 ? 6.433 32.278 -6.736 1.00 83.12 636 ALA A O 1
ATOM 5007 N N . ASN A 1 637 ? 4.547 31.122 -7.066 1.00 80.25 637 ASN A N 1
ATOM 5008 C CA . ASN A 1 637 ? 3.778 32.269 -7.556 1.00 80.25 637 ASN A CA 1
ATOM 5009 C C . ASN A 1 637 ? 3.404 33.235 -6.416 1.00 80.25 637 ASN A C 1
ATOM 5011 O O . ASN A 1 637 ? 3.553 34.447 -6.566 1.00 80.25 637 ASN A O 1
ATOM 5015 N N . VAL A 1 638 ? 2.984 32.711 -5.260 1.00 74.56 638 VAL A N 1
ATOM 5016 C CA . VAL A 1 638 ? 2.697 33.492 -4.045 1.00 74.56 638 VAL A CA 1
ATOM 5017 C C . VAL A 1 638 ? 3.929 34.299 -3.617 1.00 74.56 638 VAL A C 1
ATOM 5019 O O . VAL A 1 638 ? 3.844 35.521 -3.498 1.00 74.56 638 VAL A O 1
ATOM 5022 N N . GLN A 1 639 ? 5.097 33.660 -3.499 1.00 72.75 639 GLN A N 1
ATOM 5023 C CA . GLN A 1 639 ? 6.362 34.324 -3.149 1.00 72.75 639 GLN A CA 1
ATOM 5024 C C . GLN A 1 639 ? 6.721 35.468 -4.114 1.00 72.75 639 GLN A C 1
ATOM 5026 O O . GLN A 1 639 ? 7.173 36.526 -3.680 1.00 72.75 639 GLN A O 1
ATOM 5031 N N . ARG A 1 640 ? 6.475 35.302 -5.423 1.00 70.31 640 ARG A N 1
ATOM 5032 C CA . ARG A 1 640 ? 6.684 36.371 -6.419 1.00 70.31 640 ARG A CA 1
ATOM 5033 C C . ARG A 1 640 ? 5.728 37.550 -6.226 1.00 70.31 640 ARG A C 1
ATOM 5035 O O . ARG A 1 640 ? 6.152 38.688 -6.389 1.00 70.31 640 ARG A O 1
ATOM 5042 N N . GLN A 1 641 ? 4.468 37.306 -5.866 1.00 67.19 641 GLN A N 1
ATOM 5043 C CA . GLN A 1 641 ? 3.471 38.368 -5.661 1.00 67.19 641 GLN A CA 1
ATOM 5044 C C . GLN A 1 641 ? 3.724 39.197 -4.397 1.00 67.19 641 GLN A C 1
ATOM 5046 O O . GLN A 1 641 ? 3.462 40.400 -4.395 1.00 67.19 641 GLN A O 1
ATOM 5051 N N . PHE A 1 642 ? 4.261 38.580 -3.342 1.00 60.81 642 PHE A N 1
ATOM 5052 C CA . PHE A 1 642 ? 4.641 39.277 -2.109 1.00 60.81 642 PHE A CA 1
ATOM 5053 C C . PHE A 1 642 ? 6.041 39.925 -2.170 1.00 60.81 642 PHE A C 1
ATOM 5055 O O . PHE A 1 642 ? 6.431 40.610 -1.227 1.00 60.81 642 PHE A O 1
ATOM 5062 N N . ARG A 1 643 ? 6.775 39.812 -3.294 1.00 57.62 643 ARG A N 1
ATOM 5063 C CA . ARG A 1 643 ? 8.100 40.430 -3.519 1.00 57.62 643 ARG A CA 1
ATOM 5064 C C . ARG A 1 643 ? 8.023 41.953 -3.742 1.00 57.62 643 ARG A C 1
ATOM 5066 O O . ARG A 1 643 ? 8.467 42.468 -4.764 1.00 57.62 643 ARG A O 1
ATOM 5073 N N . ARG A 1 644 ? 7.512 42.700 -2.759 1.00 53.66 644 ARG A N 1
ATOM 5074 C CA . ARG A 1 644 ? 7.803 44.134 -2.600 1.00 53.66 644 ARG A CA 1
ATOM 5075 C C . ARG A 1 644 ? 9.028 44.278 -1.707 1.00 53.66 644 ARG A C 1
ATOM 5077 O O . ARG A 1 644 ? 8.903 44.441 -0.500 1.00 53.66 644 ARG A O 1
ATOM 5084 N N . VAL A 1 645 ? 10.213 44.173 -2.306 1.00 59.28 645 VAL A N 1
ATOM 5085 C CA . VAL A 1 645 ? 11.455 44.513 -1.603 1.00 59.28 645 VAL A CA 1
ATOM 5086 C C . VAL A 1 645 ? 11.475 46.028 -1.430 1.00 59.28 645 VAL A C 1
ATOM 5088 O O . VAL A 1 645 ? 11.486 46.754 -2.423 1.00 59.28 645 VAL A O 1
ATOM 5091 N N . ASP A 1 646 ? 11.451 46.496 -0.186 1.00 62.19 646 ASP A N 1
ATOM 5092 C CA . ASP A 1 646 ? 11.678 47.905 0.128 1.00 62.19 646 ASP A CA 1
ATOM 5093 C C . ASP A 1 646 ? 13.102 48.286 -0.340 1.00 62.19 646 ASP A C 1
ATOM 5095 O O . ASP A 1 646 ? 14.065 47.604 0.044 1.00 62.19 646 ASP A O 1
ATOM 5099 N N . PRO A 1 647 ? 13.268 49.327 -1.185 1.00 68.31 647 PRO A N 1
ATOM 5100 C CA . PRO A 1 647 ? 14.578 49.764 -1.664 1.00 68.31 647 PRO A CA 1
ATOM 5101 C C . PRO A 1 647 ? 15.598 49.981 -0.540 1.00 68.31 647 PRO A C 1
ATOM 5103 O O . PRO A 1 647 ? 16.773 49.656 -0.714 1.00 68.31 647 PRO A O 1
ATOM 5106 N N . LEU A 1 648 ? 15.152 50.451 0.632 1.00 68.69 648 LEU A N 1
ATOM 5107 C CA . LEU A 1 648 ? 16.021 50.676 1.785 1.00 68.69 648 LEU A CA 1
ATOM 5108 C C . LEU A 1 648 ? 16.576 49.357 2.345 1.00 68.69 648 LEU A C 1
ATOM 5110 O O . LEU A 1 648 ? 17.766 49.251 2.638 1.00 68.69 648 LEU A O 1
ATOM 5114 N N . THR A 1 649 ? 15.746 48.311 2.429 1.00 69.62 649 THR A N 1
ATOM 5115 C CA . THR A 1 649 ? 16.185 46.978 2.875 1.00 69.62 649 THR A CA 1
ATOM 5116 C C . THR A 1 649 ? 17.165 46.345 1.888 1.00 69.62 649 THR A C 1
ATOM 5118 O O . THR A 1 649 ? 18.088 45.649 2.314 1.00 69.62 649 THR A O 1
ATOM 5121 N N . LYS A 1 650 ? 17.014 46.609 0.581 1.00 72.56 650 LYS A N 1
ATOM 5122 C CA . LYS A 1 650 ? 17.978 46.161 -0.437 1.00 72.56 650 LYS A CA 1
ATOM 5123 C C . LYS A 1 650 ? 19.347 46.821 -0.230 1.00 72.56 650 LYS A C 1
ATOM 5125 O O . LYS A 1 650 ? 20.350 46.116 -0.172 1.00 72.56 650 LYS A O 1
ATOM 5130 N N . LEU A 1 651 ? 19.378 48.138 -0.016 1.00 72.12 651 LEU A N 1
ATOM 5131 C CA . LEU A 1 651 ? 20.616 48.899 0.197 1.00 72.12 651 LEU A CA 1
ATOM 5132 C C . LEU A 1 651 ? 21.354 48.487 1.489 1.00 72.12 651 LEU A C 1
ATOM 5134 O O . LEU A 1 651 ? 22.576 48.329 1.499 1.00 72.12 651 LEU A O 1
ATOM 5138 N N . ILE A 1 652 ? 20.605 48.227 2.569 1.00 74.44 652 ILE A N 1
ATOM 5139 C CA . ILE A 1 652 ? 21.136 47.689 3.837 1.00 74.44 652 ILE A CA 1
ATOM 5140 C C . ILE A 1 652 ? 21.668 46.255 3.659 1.00 74.44 652 ILE A C 1
ATOM 5142 O O . ILE A 1 652 ? 22.654 45.870 4.286 1.00 74.44 652 ILE A O 1
ATOM 5146 N N . ALA A 1 653 ? 21.042 45.436 2.810 1.00 70.50 653 ALA A N 1
ATOM 5147 C CA . ALA A 1 653 ? 21.549 44.099 2.502 1.00 70.50 653 ALA A CA 1
ATOM 5148 C C . ALA A 1 653 ? 22.840 44.154 1.664 1.00 70.50 653 ALA A C 1
ATOM 5150 O O . ALA A 1 653 ? 23.758 43.369 1.903 1.00 70.50 653 ALA A O 1
ATOM 5151 N N . GLU A 1 654 ? 22.940 45.098 0.725 1.00 74.44 654 GLU A N 1
ATOM 5152 C CA . GLU A 1 654 ? 24.111 45.305 -0.138 1.00 74.44 654 GLU A CA 1
ATOM 5153 C C . GLU A 1 654 ? 25.337 45.853 0.619 1.00 74.44 654 GLU A C 1
ATOM 5155 O O . GLU A 1 654 ? 26.462 45.518 0.250 1.00 74.44 654 GLU A O 1
ATOM 5160 N N . THR A 1 655 ? 25.161 46.574 1.731 1.00 78.12 655 THR A N 1
ATOM 5161 C CA . THR A 1 655 ? 26.267 47.092 2.570 1.00 78.12 655 THR A CA 1
ATOM 5162 C C . THR A 1 655 ? 26.848 46.088 3.577 1.00 78.12 655 THR A C 1
ATOM 5164 O O . THR A 1 655 ? 27.918 46.326 4.131 1.00 78.12 655 THR A O 1
ATOM 5167 N N . ARG A 1 656 ? 26.208 44.933 3.812 1.00 81.62 656 ARG A N 1
ATOM 5168 C CA . ARG A 1 656 ? 26.692 43.940 4.796 1.00 81.62 656 ARG A CA 1
ATOM 5169 C C . ARG A 1 656 ? 27.977 43.203 4.353 1.00 81.62 656 ARG A C 1
ATOM 5171 O O . ARG A 1 656 ? 28.132 42.920 3.160 1.00 81.62 656 ARG A O 1
ATOM 5178 N N . PRO A 1 657 ? 28.858 42.792 5.288 1.00 85.50 657 PRO A N 1
ATOM 5179 C CA . PRO A 1 657 ? 29.971 41.876 5.016 1.00 85.50 657 PRO A CA 1
ATOM 5180 C C . PRO A 1 657 ? 29.523 40.558 4.368 1.00 85.50 657 PRO A C 1
ATOM 5182 O O . PRO A 1 657 ? 28.422 40.065 4.634 1.00 85.50 657 PRO A O 1
ATOM 5185 N N . TRP A 1 658 ? 30.390 39.951 3.550 1.00 80.25 658 TRP A N 1
ATOM 5186 C CA . TRP A 1 658 ? 30.067 38.716 2.823 1.00 80.25 658 TRP A CA 1
ATOM 5187 C C . TRP A 1 658 ? 29.667 37.520 3.718 1.00 80.25 658 TRP A C 1
ATOM 5189 O O . TRP A 1 658 ? 28.719 36.834 3.327 1.00 80.25 658 TRP A O 1
ATOM 5199 N N . PRO A 1 659 ? 30.234 37.291 4.928 1.00 83.81 659 PRO A N 1
ATOM 5200 C CA . PRO A 1 659 ? 29.804 36.180 5.782 1.00 83.81 659 PRO A CA 1
ATOM 5201 C C . PRO A 1 659 ? 28.392 36.404 6.330 1.00 83.81 659 PRO A C 1
ATOM 5203 O O . PRO A 1 659 ? 27.575 35.489 6.360 1.00 83.81 659 PRO A O 1
ATOM 5206 N N . ILE A 1 660 ? 28.059 37.651 6.686 1.00 82.69 660 ILE A N 1
ATOM 5207 C CA . ILE A 1 660 ? 26.731 38.028 7.188 1.00 82.69 660 ILE A CA 1
ATOM 5208 C C . ILE A 1 660 ? 25.689 37.929 6.066 1.00 82.69 660 ILE A C 1
ATOM 5210 O O . ILE A 1 660 ? 24.580 37.448 6.308 1.00 82.69 660 ILE A O 1
ATOM 5214 N N . LYS A 1 661 ? 26.041 38.332 4.835 1.00 79.25 661 LYS A N 1
ATOM 5215 C CA . LYS A 1 661 ? 25.215 38.108 3.635 1.00 79.25 661 LYS A CA 1
ATOM 5216 C C . LYS A 1 661 ? 24.971 36.619 3.398 1.00 79.25 661 LYS A C 1
ATOM 5218 O O . LYS A 1 661 ? 23.824 36.239 3.176 1.00 79.25 661 LYS A O 1
ATOM 5223 N N . LEU A 1 662 ? 26.014 35.789 3.474 1.00 82.50 662 LEU A N 1
ATOM 5224 C CA . LEU A 1 662 ? 25.908 34.343 3.291 1.00 82.50 662 LEU A CA 1
ATOM 5225 C C . LEU A 1 662 ? 25.025 33.708 4.372 1.00 82.50 662 LEU A C 1
ATOM 5227 O O . LEU A 1 662 ? 24.071 33.026 4.025 1.00 82.50 662 LEU A O 1
ATOM 5231 N N . PHE A 1 663 ? 25.250 34.015 5.653 1.00 82.06 663 PHE A N 1
ATOM 5232 C CA . PHE A 1 663 ? 24.426 33.523 6.763 1.00 82.06 663 PHE A CA 1
ATOM 5233 C C . PHE A 1 663 ? 22.942 33.884 6.593 1.00 82.06 663 PHE A C 1
ATOM 5235 O O . PHE A 1 663 ? 22.080 33.010 6.653 1.00 82.06 663 PHE A O 1
ATOM 5242 N N . HIS A 1 664 ? 22.628 35.150 6.290 1.00 79.94 664 HIS A N 1
ATOM 5243 C CA . HIS A 1 664 ? 21.243 35.573 6.056 1.00 79.94 664 HIS A CA 1
ATOM 5244 C C . HIS A 1 664 ? 20.638 34.933 4.800 1.00 79.94 664 HIS A C 1
ATOM 5246 O O . HIS A 1 664 ? 19.448 34.624 4.792 1.00 79.94 664 HIS A O 1
ATOM 5252 N N . LYS A 1 665 ? 21.431 34.716 3.741 1.00 78.88 665 LYS A N 1
ATOM 5253 C CA . LYS A 1 665 ? 20.982 34.046 2.514 1.00 78.88 665 LYS A CA 1
ATOM 5254 C C . LYS A 1 665 ? 20.710 32.560 2.752 1.00 78.88 665 LYS A C 1
ATOM 5256 O O . LYS A 1 665 ? 19.672 32.080 2.310 1.00 78.88 665 LYS A O 1
ATOM 5261 N N . SER A 1 666 ? 21.574 31.864 3.486 1.00 78.12 666 SER A N 1
ATOM 5262 C CA . SER A 1 666 ? 21.406 30.455 3.857 1.00 78.12 666 SER A CA 1
ATOM 5263 C C . SER A 1 666 ? 20.247 30.257 4.834 1.00 78.12 666 SER A C 1
ATOM 5265 O O . SER A 1 666 ? 19.397 29.410 4.588 1.00 78.12 666 SER A O 1
ATOM 5267 N N . GLY A 1 667 ? 20.121 31.090 5.873 1.00 81.69 667 GLY A N 1
ATOM 5268 C CA . GLY A 1 667 ? 18.971 31.060 6.787 1.00 81.69 667 GLY A CA 1
ATOM 5269 C C . GLY A 1 667 ? 17.641 31.327 6.069 1.00 81.69 667 GLY A C 1
ATOM 5270 O O . GLY A 1 667 ? 16.668 30.608 6.278 1.00 81.69 667 GLY A O 1
ATOM 5271 N N . ARG A 1 668 ? 17.618 32.291 5.135 1.00 79.75 668 ARG A N 1
ATOM 5272 C CA . ARG A 1 668 ? 16.492 32.542 4.212 1.00 79.75 668 ARG A CA 1
ATOM 5273 C C . ARG A 1 668 ? 16.174 31.327 3.340 1.00 79.75 668 ARG A C 1
ATOM 5275 O O . ARG A 1 668 ? 15.001 31.054 3.109 1.00 79.75 668 ARG A O 1
ATOM 5282 N N . LEU A 1 669 ? 17.194 30.632 2.838 1.00 80.56 669 LEU A N 1
ATOM 5283 C CA . LEU A 1 669 ? 17.052 29.448 1.988 1.00 80.56 669 LEU A CA 1
ATOM 5284 C C . LEU A 1 669 ? 16.417 28.287 2.763 1.00 80.56 669 LEU A C 1
ATOM 5286 O O . LEU A 1 669 ? 15.415 27.739 2.315 1.00 80.56 669 LEU A O 1
ATOM 5290 N N . ILE A 1 670 ? 16.966 27.988 3.944 1.00 85.25 670 ILE A N 1
ATOM 5291 C CA . ILE A 1 670 ? 16.517 26.927 4.855 1.00 85.25 670 ILE A CA 1
ATOM 5292 C C . ILE A 1 670 ? 15.098 27.219 5.357 1.00 85.25 670 ILE A C 1
ATOM 5294 O O . ILE A 1 670 ? 14.226 26.360 5.280 1.00 85.25 670 ILE A O 1
ATOM 5298 N N . GLY A 1 671 ? 14.822 28.451 5.795 1.00 85.50 671 GLY A N 1
ATOM 5299 C CA . GLY A 1 671 ? 13.474 28.854 6.199 1.00 85.50 671 GLY A CA 1
ATOM 5300 C C . GLY A 1 671 ? 12.452 28.696 5.069 1.00 85.50 671 GLY A C 1
ATOM 5301 O O . GLY A 1 671 ? 11.337 28.237 5.303 1.00 85.50 671 GLY A O 1
ATOM 5302 N N . LEU A 1 672 ? 12.830 29.011 3.825 1.00 84.56 672 LEU A N 1
ATOM 5303 C CA . LEU A 1 672 ? 11.941 28.855 2.674 1.00 84.56 672 LEU A CA 1
ATOM 5304 C C . LEU A 1 672 ? 11.681 27.388 2.310 1.00 84.56 672 LEU A C 1
ATOM 5306 O O . LEU A 1 672 ? 10.551 27.058 1.955 1.00 84.56 672 LEU A O 1
ATOM 5310 N N . THR A 1 673 ? 12.695 26.520 2.383 1.00 86.75 673 THR A N 1
ATOM 5311 C CA . THR A 1 673 ? 12.533 25.087 2.094 1.00 86.75 673 THR A CA 1
ATOM 5312 C C . THR A 1 673 ? 11.754 24.375 3.193 1.00 86.75 673 THR A C 1
ATOM 5314 O O . THR A 1 673 ? 10.871 23.593 2.861 1.00 86.75 673 THR A O 1
ATOM 5317 N N . LEU A 1 674 ? 11.964 24.713 4.470 1.00 90.44 674 LEU A N 1
ATOM 5318 C CA . LEU A 1 674 ? 11.149 24.209 5.583 1.00 90.44 674 LEU A CA 1
ATOM 5319 C C . LEU A 1 674 ? 9.681 24.647 5.466 1.00 90.44 674 LEU A C 1
ATOM 5321 O O . LEU A 1 674 ? 8.786 23.817 5.598 1.00 90.44 674 LEU A O 1
ATOM 5325 N N . VAL A 1 675 ? 9.408 25.920 5.146 1.00 89.25 675 VAL A N 1
ATOM 5326 C CA . VAL A 1 675 ? 8.032 26.397 4.898 1.00 89.25 675 VAL A CA 1
ATOM 5327 C C . VAL A 1 675 ? 7.415 25.703 3.680 1.00 89.25 675 VAL A C 1
ATOM 5329 O O . VAL A 1 675 ? 6.242 25.338 3.720 1.00 89.25 675 VAL A O 1
ATOM 5332 N N . ALA A 1 676 ? 8.180 25.477 2.608 1.00 89.81 676 ALA A N 1
ATOM 5333 C CA . ALA A 1 676 ? 7.696 24.729 1.450 1.00 89.81 676 ALA A CA 1
ATOM 5334 C C . ALA A 1 676 ? 7.359 23.272 1.805 1.00 89.81 676 ALA A C 1
ATOM 5336 O O . ALA A 1 676 ? 6.288 22.798 1.429 1.00 89.81 676 ALA A O 1
ATOM 5337 N N . SER A 1 677 ? 8.217 22.594 2.569 1.00 91.81 677 SER A N 1
ATOM 5338 C CA . SER A 1 677 ? 7.985 21.229 3.046 1.00 91.81 677 SER A CA 1
ATOM 5339 C C . SER A 1 677 ? 6.790 21.140 3.991 1.00 91.81 677 SER A C 1
ATOM 5341 O O . SER A 1 677 ? 5.971 20.246 3.815 1.00 91.81 677 SER A O 1
ATOM 5343 N N . LEU A 1 678 ? 6.618 22.092 4.913 1.00 92.31 678 LEU A N 1
ATOM 5344 C CA . LEU A 1 678 ? 5.439 22.184 5.780 1.00 92.31 678 LEU A CA 1
ATOM 5345 C C . LEU A 1 678 ? 4.147 22.370 4.969 1.00 92.31 678 LEU A C 1
ATOM 5347 O O . LEU A 1 678 ? 3.163 21.681 5.216 1.00 92.31 678 LEU A O 1
ATOM 5351 N N . VAL A 1 679 ? 4.139 23.279 3.988 1.00 90.88 679 VAL A N 1
ATOM 5352 C CA . VAL A 1 679 ? 2.954 23.546 3.153 1.00 90.88 679 VAL A CA 1
ATOM 5353 C C . VAL A 1 679 ? 2.614 22.351 2.259 1.00 90.88 679 VAL A C 1
ATOM 5355 O O . VAL A 1 679 ? 1.439 22.011 2.134 1.00 90.88 679 VAL A O 1
ATOM 5358 N N . VAL A 1 680 ? 3.614 21.687 1.666 1.00 91.56 680 VAL A N 1
ATOM 5359 C CA . VAL A 1 680 ? 3.399 20.449 0.900 1.00 91.56 680 VAL A CA 1
ATOM 5360 C C . VAL A 1 680 ? 2.873 19.344 1.813 1.00 91.56 680 VAL A C 1
ATOM 5362 O O . VAL A 1 680 ? 1.850 18.761 1.478 1.00 91.56 680 VAL A O 1
ATOM 5365 N N . TRP A 1 681 ? 3.494 19.123 2.977 1.00 92.12 681 TRP A N 1
ATOM 5366 C CA . TRP A 1 681 ? 3.065 18.129 3.965 1.00 92.12 681 TRP A CA 1
ATOM 5367 C C . TRP A 1 681 ? 1.612 18.357 4.394 1.00 92.12 681 TRP A C 1
ATOM 5369 O O . TRP A 1 681 ? 0.804 17.449 4.253 1.00 92.12 681 TRP A O 1
ATOM 5379 N N . LEU A 1 682 ? 1.232 19.577 4.794 1.00 90.19 682 LEU A N 1
ATOM 5380 C CA . LEU A 1 682 ? -0.149 19.911 5.174 1.00 90.19 682 LEU A CA 1
ATOM 5381 C C . LEU A 1 682 ? -1.164 19.688 4.039 1.00 90.19 682 LEU A C 1
ATOM 5383 O O . LEU A 1 682 ? -2.281 19.246 4.298 1.00 90.19 682 LEU A O 1
ATOM 5387 N N . ILE A 1 683 ? -0.802 19.995 2.789 1.00 91.25 683 ILE A N 1
ATOM 5388 C CA . ILE A 1 683 ? -1.705 19.838 1.638 1.00 91.25 683 ILE A CA 1
ATOM 5389 C C . ILE A 1 683 ? -1.787 18.377 1.173 1.00 91.25 683 ILE A C 1
ATOM 5391 O O . ILE A 1 683 ? -2.829 17.979 0.655 1.00 91.25 683 ILE A O 1
ATOM 5395 N N . THR A 1 684 ? -0.748 17.556 1.358 1.00 92.25 684 THR A N 1
ATOM 5396 C CA . THR A 1 684 ? -0.787 16.121 1.025 1.00 92.25 684 THR A CA 1
ATOM 5397 C C . THR A 1 684 ? -1.265 15.235 2.175 1.00 92.25 684 THR A C 1
ATOM 5399 O O . THR A 1 684 ? -1.700 14.119 1.907 1.00 92.25 684 THR A O 1
ATOM 5402 N N . LEU A 1 685 ? -1.236 15.708 3.426 1.00 90.25 685 LEU A N 1
ATOM 5403 C CA . LEU A 1 685 ? -1.563 14.931 4.629 1.00 90.25 685 LEU A CA 1
ATOM 5404 C C . LEU A 1 685 ? -2.908 14.176 4.549 1.00 90.25 685 LEU A C 1
ATOM 5406 O O . LEU A 1 685 ? -2.894 12.986 4.854 1.00 90.25 685 LEU A O 1
ATOM 5410 N N . PRO A 1 686 ? -4.036 14.753 4.075 1.00 90.62 686 PRO A N 1
ATOM 5411 C CA . PRO A 1 686 ? -5.291 14.003 3.936 1.00 90.62 686 PRO A CA 1
ATOM 5412 C C . PRO A 1 686 ? -5.193 12.788 3.002 1.00 90.62 686 PRO A C 1
ATOM 5414 O O . PRO A 1 686 ? -5.762 11.741 3.301 1.00 90.62 686 PRO A O 1
ATOM 5417 N N . LEU A 1 687 ? -4.437 12.901 1.901 1.00 91.31 687 LEU A N 1
ATOM 5418 C CA . LEU A 1 687 ? -4.168 11.780 0.991 1.00 91.31 687 LEU A CA 1
ATOM 5419 C C . LEU A 1 687 ? -3.192 10.769 1.599 1.00 91.31 687 LEU A C 1
ATOM 5421 O O . LEU A 1 687 ? -3.347 9.573 1.384 1.00 91.31 687 LEU A O 1
ATOM 5425 N N . VAL A 1 688 ? -2.189 11.219 2.354 1.00 90.56 688 VAL A N 1
ATOM 5426 C CA . VAL A 1 688 ? -1.256 10.300 3.023 1.00 90.56 688 VAL A CA 1
ATOM 5427 C C . VAL A 1 688 ? -1.989 9.483 4.094 1.00 90.56 688 VAL A C 1
ATOM 5429 O O . VAL A 1 688 ? -1.823 8.269 4.145 1.00 90.56 688 VAL A O 1
ATOM 5432 N N . LEU A 1 689 ? -2.863 10.114 4.883 1.00 88.44 689 LEU A N 1
ATOM 5433 C CA . LEU A 1 689 ? -3.638 9.444 5.929 1.00 88.44 689 LEU A CA 1
ATOM 5434 C C . LEU A 1 689 ? -4.649 8.429 5.380 1.00 88.44 689 LEU A C 1
ATOM 5436 O O . LEU A 1 689 ? -4.743 7.339 5.933 1.00 88.44 689 LEU A O 1
ATOM 5440 N N . ILE A 1 690 ? -5.382 8.745 4.303 1.00 87.62 690 ILE A N 1
ATOM 5441 C CA . ILE A 1 690 ? -6.377 7.813 3.736 1.00 87.62 690 ILE A CA 1
ATOM 5442 C C . ILE A 1 690 ? -5.743 6.627 2.986 1.00 87.62 690 ILE A C 1
ATOM 5444 O O . ILE A 1 690 ? -6.363 5.576 2.896 1.00 87.62 690 ILE A O 1
ATOM 5448 N N . HIS A 1 691 ? -4.521 6.776 2.452 1.00 87.12 691 HIS A N 1
ATOM 5449 C CA . HIS A 1 691 ? -3.835 5.710 1.699 1.00 87.12 691 HIS A CA 1
ATOM 5450 C C . HIS A 1 691 ? -2.820 4.903 2.522 1.00 87.12 691 HIS A C 1
ATOM 5452 O O . HIS A 1 691 ? -2.491 3.785 2.131 1.00 87.12 691 HIS A O 1
ATOM 5458 N N . PHE A 1 692 ? -2.274 5.462 3.610 1.00 86.31 692 PHE A N 1
ATOM 5459 C CA . PHE A 1 692 ? -1.167 4.850 4.364 1.00 86.31 692 PHE A CA 1
ATOM 5460 C C . PHE A 1 692 ? -1.346 4.845 5.892 1.00 86.31 692 PHE A C 1
ATOM 5462 O O . PHE A 1 692 ? -0.483 4.297 6.575 1.00 86.31 692 PHE A O 1
ATOM 5469 N N . HIS A 1 693 ? -2.409 5.452 6.437 1.00 87.44 693 HIS A N 1
ATOM 5470 C CA . HIS A 1 693 ? -2.734 5.462 7.878 1.00 87.44 693 HIS A CA 1
ATOM 5471 C C . HIS A 1 693 ? -1.616 5.955 8.819 1.00 87.44 693 HIS A C 1
ATOM 5473 O O . HIS A 1 693 ? -1.616 5.679 10.019 1.00 87.44 693 HIS A O 1
ATOM 5479 N N . THR A 1 694 ? -0.659 6.714 8.279 1.00 87.44 694 THR A N 1
ATOM 5480 C CA . THR A 1 694 ? 0.527 7.192 8.994 1.00 87.44 694 THR A CA 1
ATOM 5481 C C . THR A 1 694 ? 0.803 8.659 8.687 1.00 87.44 694 THR A C 1
ATOM 5483 O O . THR A 1 694 ? 0.629 9.121 7.557 1.00 87.44 694 THR A O 1
ATOM 5486 N N . ALA A 1 695 ? 1.256 9.403 9.690 1.00 88.69 695 ALA A N 1
ATOM 5487 C CA . ALA A 1 695 ? 1.737 10.767 9.549 1.00 88.69 695 ALA A CA 1
ATOM 5488 C C . ALA A 1 695 ? 3.022 10.953 10.358 1.00 88.69 695 ALA A C 1
ATOM 5490 O O . ALA A 1 695 ? 3.004 10.959 11.586 1.00 88.69 695 ALA A O 1
ATOM 5491 N N . SER A 1 696 ? 4.141 11.159 9.659 1.00 90.56 696 SER A N 1
ATOM 5492 C CA . SER A 1 696 ? 5.431 11.468 10.279 1.00 90.56 696 SER A CA 1
ATOM 5493 C C . SER A 1 696 ? 5.770 12.956 10.099 1.00 90.56 696 SER A C 1
ATOM 5495 O O . SER A 1 696 ? 6.033 13.384 8.964 1.00 90.56 696 SER A O 1
ATOM 5497 N N . PRO A 1 697 ? 5.774 13.773 11.173 1.00 90.12 697 PRO A N 1
ATOM 5498 C CA . PRO A 1 697 ? 6.181 15.181 11.117 1.00 90.12 697 PRO A CA 1
ATOM 5499 C C . PRO A 1 697 ? 7.653 15.362 10.721 1.00 90.12 697 PRO A C 1
ATOM 5501 O O . PRO A 1 697 ? 8.014 16.392 10.149 1.00 90.12 697 PRO A O 1
ATOM 5504 N N . TRP A 1 698 ? 8.495 14.346 10.954 1.00 90.06 698 TRP A N 1
ATOM 5505 C CA . TRP A 1 698 ? 9.911 14.331 10.571 1.00 90.06 698 TRP A CA 1
ATOM 5506 C C . TRP A 1 698 ? 10.135 14.639 9.088 1.00 90.06 698 TRP A C 1
ATOM 5508 O O . TRP A 1 698 ? 11.099 15.326 8.749 1.00 90.06 698 TRP A O 1
ATOM 5518 N N . THR A 1 699 ? 9.191 14.254 8.223 1.00 90.31 699 THR A N 1
ATOM 5519 C CA . THR A 1 699 ? 9.152 14.600 6.792 1.00 90.31 699 THR A CA 1
ATOM 5520 C C . THR A 1 699 ? 9.399 16.094 6.524 1.00 90.31 699 THR A C 1
ATOM 5522 O O . THR A 1 699 ? 10.047 16.432 5.533 1.00 90.31 699 THR A O 1
ATOM 5525 N N . ILE A 1 700 ? 8.926 16.999 7.392 1.00 91.75 700 ILE A N 1
ATOM 5526 C CA . ILE A 1 700 ? 9.063 18.459 7.227 1.00 91.75 700 ILE A CA 1
ATOM 5527 C C . ILE A 1 700 ? 10.537 18.892 7.289 1.00 91.75 700 ILE A C 1
ATOM 5529 O O . ILE A 1 700 ? 10.963 19.738 6.503 1.00 91.75 700 ILE A O 1
ATOM 5533 N N . VAL A 1 701 ? 11.307 18.305 8.210 1.00 91.94 701 VAL A N 1
ATOM 5534 C CA . VAL A 1 701 ? 12.717 18.648 8.468 1.00 91.94 701 VAL A CA 1
ATOM 5535 C C . VAL A 1 701 ? 13.657 17.801 7.612 1.00 91.94 701 VAL A C 1
ATOM 5537 O O . VAL A 1 701 ? 14.616 18.325 7.048 1.00 91.94 701 VAL A O 1
ATOM 5540 N N . LEU A 1 702 ? 13.362 16.507 7.465 1.00 91.62 702 LEU A N 1
ATOM 5541 C CA . LEU A 1 702 ? 14.190 15.569 6.712 1.00 91.62 702 LEU A CA 1
ATOM 5542 C C . LEU A 1 702 ? 14.137 15.809 5.204 1.00 91.62 702 LEU A C 1
ATOM 5544 O O . LEU A 1 702 ? 15.187 15.786 4.569 1.00 91.62 702 LEU A O 1
ATOM 5548 N N . SER A 1 703 ? 12.968 16.075 4.606 1.00 90.31 703 SER A N 1
ATOM 5549 C CA . SER A 1 703 ? 12.863 16.130 3.135 1.00 90.31 703 SER A CA 1
ATOM 5550 C C . SER A 1 703 ? 13.784 17.180 2.483 1.00 90.31 703 SER A C 1
ATOM 5552 O O . SER A 1 703 ? 14.402 16.852 1.469 1.00 90.31 703 SER A O 1
ATOM 5554 N N . PRO A 1 704 ? 13.965 18.404 3.031 1.00 90.12 704 PRO A N 1
ATOM 5555 C CA . PRO A 1 704 ? 14.984 19.336 2.541 1.00 90.12 704 PRO A CA 1
ATOM 5556 C C . PRO A 1 704 ? 16.422 18.819 2.671 1.00 90.12 704 PRO A C 1
ATOM 5558 O O . PRO A 1 704 ? 17.206 18.984 1.739 1.00 90.12 704 PRO A O 1
ATOM 5561 N N . ILE A 1 705 ? 16.775 18.208 3.808 1.00 92.25 705 ILE A N 1
ATOM 5562 C CA . ILE A 1 705 ? 18.144 17.750 4.102 1.00 92.25 705 ILE A CA 1
ATOM 5563 C C . ILE A 1 705 ? 18.499 16.558 3.210 1.00 92.25 705 ILE A C 1
ATOM 5565 O O . ILE A 1 705 ? 19.496 16.592 2.488 1.00 92.25 705 ILE A O 1
ATOM 5569 N N . LEU A 1 706 ? 17.632 15.544 3.192 1.00 91.94 706 LEU A N 1
ATOM 5570 C CA . LEU A 1 706 ? 17.763 14.386 2.318 1.00 91.94 706 LEU A CA 1
ATOM 5571 C C . LEU A 1 706 ? 17.745 14.834 0.849 1.00 91.94 706 LEU A C 1
ATOM 5573 O O . LEU A 1 706 ? 18.594 14.401 0.088 1.00 91.94 706 LEU A O 1
ATOM 5577 N N . GLY A 1 707 ? 16.891 15.782 0.445 1.00 89.56 707 GLY A N 1
ATOM 5578 C CA . GLY A 1 707 ? 16.887 16.337 -0.917 1.00 89.56 707 GLY A CA 1
ATOM 5579 C C . GLY A 1 707 ? 18.222 16.963 -1.359 1.00 89.56 707 GLY A C 1
ATOM 5580 O O . GLY A 1 707 ? 18.594 16.861 -2.531 1.00 89.56 707 GLY A O 1
ATOM 5581 N N . VAL A 1 708 ? 18.983 17.558 -0.433 1.00 90.06 708 VAL A N 1
ATOM 5582 C CA . VAL A 1 708 ? 20.350 18.042 -0.698 1.00 90.06 708 VAL A CA 1
ATOM 5583 C C . VAL A 1 708 ? 21.328 16.874 -0.851 1.00 90.06 708 VAL A C 1
ATOM 5585 O O . VAL A 1 708 ? 22.069 16.841 -1.833 1.00 90.06 708 VAL A O 1
ATOM 5588 N N . LEU A 1 709 ? 21.296 15.883 0.045 1.00 92.56 709 LEU A N 1
ATOM 5589 C CA . LEU A 1 709 ? 22.137 14.680 -0.063 1.00 92.56 709 LEU A CA 1
ATOM 5590 C C . LEU A 1 709 ? 21.848 13.891 -1.354 1.00 92.56 709 LEU A C 1
ATOM 5592 O O . LEU A 1 709 ? 22.776 13.524 -2.068 1.00 92.56 709 LEU A O 1
ATOM 5596 N N . MET A 1 710 ? 20.575 13.741 -1.726 1.00 90.94 710 MET A N 1
ATOM 5597 C CA . MET A 1 710 ? 20.126 13.173 -3.003 1.00 90.94 710 MET A CA 1
ATOM 5598 C C . MET A 1 710 ? 20.669 13.945 -4.206 1.00 90.94 710 MET A C 1
ATOM 5600 O O . MET A 1 710 ? 21.045 13.340 -5.206 1.00 90.94 710 MET A O 1
ATOM 5604 N N . THR A 1 711 ? 20.734 15.278 -4.124 1.00 89.81 711 THR A N 1
ATOM 5605 C CA . THR A 1 711 ? 21.324 16.106 -5.187 1.00 89.81 711 THR A CA 1
ATOM 5606 C C . THR A 1 711 ? 22.815 15.805 -5.342 1.00 89.81 711 THR A C 1
ATOM 5608 O O . THR A 1 711 ? 23.284 15.639 -6.467 1.00 89.81 711 THR A O 1
ATOM 5611 N N . PHE A 1 712 ? 23.554 15.668 -4.236 1.00 91.31 712 PHE A N 1
ATOM 5612 C CA . PHE A 1 712 ? 24.962 15.269 -4.279 1.00 91.31 712 PHE A CA 1
ATOM 5613 C C . PHE A 1 712 ? 25.150 13.838 -4.788 1.00 91.31 712 PHE A C 1
ATOM 5615 O O . PHE A 1 712 ? 26.008 13.632 -5.637 1.00 91.31 712 PHE A O 1
ATOM 5622 N N . ALA A 1 713 ? 24.316 12.879 -4.377 1.00 90.50 713 ALA A N 1
ATOM 5623 C CA . ALA A 1 713 ? 24.356 11.506 -4.882 1.00 90.50 713 ALA A CA 1
ATOM 5624 C C . ALA A 1 713 ? 24.069 11.437 -6.401 1.00 90.50 713 ALA A C 1
ATOM 5626 O O . ALA A 1 713 ? 24.768 10.744 -7.139 1.00 90.50 713 ALA A O 1
ATOM 5627 N N . LEU A 1 714 ? 23.100 12.217 -6.898 1.00 88.31 714 LEU A N 1
ATOM 5628 C CA . LEU A 1 714 ? 22.788 12.331 -8.331 1.00 88.31 714 LEU A CA 1
ATOM 5629 C C . LEU A 1 714 ? 23.904 13.010 -9.142 1.00 88.31 714 LEU A C 1
ATOM 5631 O O . LEU A 1 714 ? 24.133 12.642 -10.292 1.00 88.31 714 LEU A O 1
ATOM 5635 N N . ILE A 1 715 ? 24.627 13.973 -8.564 1.00 87.12 715 ILE A N 1
ATOM 5636 C CA . ILE A 1 715 ? 25.838 14.527 -9.188 1.00 87.12 715 ILE A CA 1
ATOM 5637 C C . ILE A 1 715 ? 26.970 13.489 -9.146 1.00 87.12 715 ILE A C 1
ATOM 5639 O O . ILE A 1 715 ? 27.651 13.300 -10.150 1.00 87.12 715 ILE A O 1
ATOM 5643 N N . GLY A 1 716 ? 27.123 12.770 -8.031 1.00 87.44 716 GLY A N 1
ATOM 5644 C CA . GLY A 1 716 ? 28.113 11.714 -7.831 1.00 87.44 716 GLY A CA 1
ATOM 5645 C C . GLY A 1 716 ? 28.026 10.611 -8.884 1.00 87.44 716 GLY A C 1
ATOM 5646 O O . GLY A 1 716 ? 29.046 10.267 -9.470 1.00 87.44 716 GLY A O 1
ATOM 5647 N N . ILE A 1 717 ? 26.825 10.118 -9.217 1.00 84.88 717 ILE A N 1
ATOM 5648 C CA . ILE A 1 717 ? 26.666 9.114 -10.285 1.00 84.88 717 ILE A CA 1
ATOM 5649 C C . ILE A 1 717 ? 26.977 9.681 -11.681 1.00 84.88 717 ILE A C 1
ATOM 5651 O O . ILE A 1 717 ? 27.580 8.986 -12.495 1.00 84.88 717 ILE A O 1
ATOM 5655 N N . VAL A 1 718 ? 26.646 10.947 -11.967 1.00 83.25 718 VAL A N 1
ATOM 5656 C CA . VAL A 1 718 ? 27.012 11.592 -13.246 1.00 83.25 718 VAL A CA 1
ATOM 5657 C C . VAL A 1 718 ? 28.531 11.760 -13.361 1.00 83.25 718 VAL A C 1
ATOM 5659 O O . VAL A 1 718 ? 29.096 11.479 -14.418 1.00 83.25 718 VAL A O 1
ATOM 5662 N N . VAL A 1 719 ? 29.202 12.161 -12.277 1.00 83.38 719 VAL A N 1
ATOM 5663 C CA . VAL A 1 719 ? 30.668 12.258 -12.207 1.00 83.38 719 VAL A CA 1
ATOM 5664 C C . VAL A 1 719 ? 31.312 10.878 -12.334 1.00 83.38 719 VAL A C 1
ATOM 5666 O O . VAL A 1 719 ? 32.242 10.730 -13.120 1.00 83.38 719 VAL A O 1
ATOM 5669 N N . LEU A 1 720 ? 30.793 9.859 -11.641 1.00 83.69 720 LEU A N 1
ATOM 5670 C CA . LEU A 1 720 ? 31.283 8.481 -11.711 1.00 83.69 720 LEU A CA 1
ATOM 5671 C C . LEU A 1 720 ? 31.183 7.916 -13.134 1.00 83.69 720 LEU A C 1
ATOM 5673 O O . LEU A 1 720 ? 32.161 7.380 -13.646 1.00 83.69 720 LEU A O 1
ATOM 5677 N N . LEU A 1 721 ? 30.027 8.056 -13.792 1.00 80.12 721 LEU A N 1
ATOM 5678 C CA . LEU A 1 721 ? 29.830 7.585 -15.167 1.00 80.12 721 LEU A CA 1
ATOM 5679 C C . LEU A 1 721 ? 30.700 8.367 -16.164 1.00 80.12 721 LEU A C 1
ATOM 5681 O O . LEU A 1 721 ? 31.286 7.769 -17.063 1.00 80.12 721 LEU A O 1
ATOM 5685 N N . GLY A 1 722 ? 30.844 9.684 -15.979 1.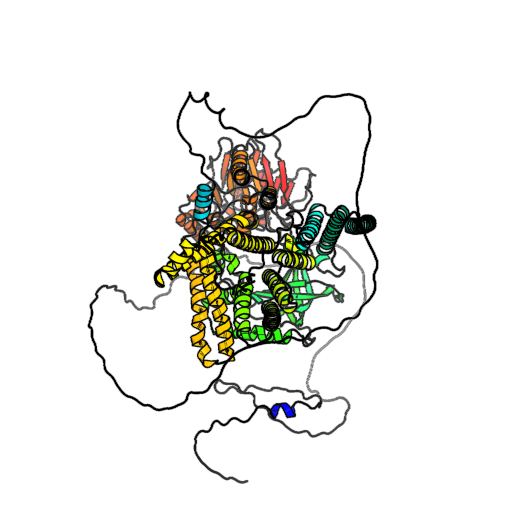00 80.19 722 GLY A N 1
ATOM 5686 C CA . GLY A 1 722 ? 31.755 10.509 -16.774 1.00 80.19 722 GLY A CA 1
ATOM 5687 C C . GLY A 1 722 ? 33.221 10.096 -16.610 1.00 80.19 722 GLY A C 1
ATOM 5688 O O . GLY A 1 722 ? 33.926 9.925 -17.603 1.00 80.19 722 GLY A O 1
ATOM 5689 N N . ALA A 1 723 ? 33.673 9.865 -15.375 1.00 80.88 723 ALA A N 1
ATOM 5690 C CA . ALA A 1 723 ? 35.024 9.403 -15.063 1.00 80.88 723 ALA A CA 1
ATOM 5691 C C . ALA A 1 723 ? 35.282 7.976 -15.574 1.00 80.88 723 ALA A C 1
ATOM 5693 O O . ALA A 1 723 ? 36.340 7.719 -16.140 1.00 80.88 723 ALA A O 1
ATOM 5694 N N . ALA A 1 724 ? 34.304 7.073 -15.473 1.00 77.94 724 ALA A N 1
ATOM 5695 C CA . ALA A 1 724 ? 34.407 5.707 -15.985 1.00 77.94 724 ALA A CA 1
ATOM 5696 C C . ALA A 1 724 ? 34.552 5.635 -17.519 1.00 77.94 724 ALA A C 1
ATOM 5698 O O . ALA A 1 724 ? 35.051 4.631 -18.027 1.00 77.94 724 ALA A O 1
ATOM 5699 N N . ILE A 1 725 ? 34.131 6.681 -18.243 1.00 77.75 725 ILE A N 1
ATOM 5700 C CA . ILE A 1 725 ? 34.337 6.838 -19.692 1.00 77.75 725 ILE A CA 1
ATOM 5701 C C . ILE A 1 725 ? 35.653 7.580 -19.982 1.00 77.75 725 ILE A C 1
ATOM 5703 O O . ILE A 1 725 ? 36.413 7.154 -20.846 1.00 77.75 725 ILE A O 1
ATOM 5707 N N . ALA A 1 726 ? 35.928 8.684 -19.280 1.00 81.38 726 ALA A N 1
ATOM 5708 C CA . ALA A 1 726 ? 37.041 9.581 -19.599 1.00 81.38 726 ALA A CA 1
ATOM 5709 C C . ALA A 1 726 ? 38.393 9.158 -18.995 1.00 81.38 726 ALA A C 1
ATOM 5711 O O . ALA A 1 726 ? 39.419 9.261 -19.664 1.00 81.38 726 ALA A O 1
ATOM 5712 N N . VAL A 1 727 ? 38.417 8.713 -17.732 1.00 82.00 727 VAL A N 1
ATOM 5713 C CA . VAL A 1 727 ? 39.639 8.358 -16.985 1.00 82.00 727 VAL A CA 1
ATOM 5714 C C . VAL A 1 727 ? 39.373 7.158 -16.051 1.00 82.00 727 VAL A C 1
ATOM 5716 O O . VAL A 1 727 ? 39.276 7.323 -14.830 1.00 82.00 727 VAL A O 1
ATOM 5719 N N . PRO A 1 728 ? 39.280 5.921 -16.584 1.00 77.06 728 PRO A N 1
ATOM 5720 C CA . PRO A 1 728 ? 38.850 4.752 -15.808 1.00 77.06 728 PRO A CA 1
ATOM 5721 C C . PRO A 1 728 ? 39.694 4.457 -14.557 1.00 77.06 728 PRO A C 1
ATOM 5723 O O . PRO A 1 728 ? 39.166 3.938 -13.578 1.00 77.06 728 PRO A O 1
ATOM 5726 N N . PHE A 1 729 ? 40.979 4.825 -14.551 1.00 77.19 729 PHE A N 1
ATOM 5727 C CA . PHE A 1 729 ? 41.886 4.588 -13.421 1.00 77.19 729 PHE A CA 1
ATOM 5728 C C . PHE A 1 729 ? 41.526 5.389 -12.154 1.00 77.19 729 PHE A C 1
ATOM 5730 O O . PHE A 1 729 ? 41.742 4.895 -11.056 1.00 77.19 729 PHE A O 1
ATOM 5737 N N . LEU A 1 730 ? 40.922 6.578 -12.290 1.00 74.31 730 LEU A N 1
ATOM 5738 C CA . LEU A 1 730 ? 40.523 7.429 -11.152 1.00 74.31 730 LEU A CA 1
ATOM 5739 C C . LEU A 1 730 ? 39.118 7.106 -10.613 1.00 74.31 730 LEU A C 1
ATOM 5741 O O . LEU A 1 730 ? 38.651 7.722 -9.658 1.00 74.31 730 LEU A O 1
ATOM 5745 N N . THR A 1 731 ? 38.415 6.146 -11.223 1.00 73.69 731 THR A N 1
ATOM 5746 C CA . THR A 1 731 ? 37.043 5.770 -10.831 1.00 73.69 731 THR A CA 1
ATOM 5747 C C . THR A 1 731 ? 36.914 5.382 -9.342 1.00 73.69 731 THR A C 1
ATOM 5749 O O . THR A 1 731 ? 35.912 5.773 -8.740 1.00 73.69 731 THR A O 1
ATOM 5752 N N . PRO A 1 732 ? 37.893 4.696 -8.701 1.00 75.31 732 PRO A N 1
ATOM 5753 C CA . PRO A 1 732 ? 37.847 4.416 -7.264 1.00 75.31 732 PRO A CA 1
ATOM 5754 C C . PRO A 1 732 ? 37.835 5.680 -6.396 1.00 75.31 732 PRO A C 1
ATOM 5756 O O . PRO A 1 732 ? 37.040 5.756 -5.464 1.00 75.31 732 PRO A O 1
ATOM 5759 N N . ASP A 1 733 ? 38.631 6.700 -6.724 1.00 75.31 733 ASP A N 1
ATOM 5760 C CA . ASP A 1 733 ? 38.668 7.955 -5.960 1.00 75.31 733 ASP A CA 1
ATOM 5761 C C . ASP A 1 733 ? 37.351 8.734 -6.111 1.00 75.31 733 ASP A C 1
ATOM 5763 O O . ASP A 1 733 ? 36.814 9.283 -5.146 1.00 75.31 733 ASP A O 1
ATOM 5767 N N . PHE A 1 734 ? 36.760 8.710 -7.312 1.00 77.38 734 PHE A N 1
ATOM 5768 C CA . PHE A 1 734 ? 35.459 9.333 -7.567 1.00 77.38 734 PHE A CA 1
ATOM 5769 C C . PHE A 1 734 ? 34.275 8.615 -6.900 1.00 77.38 734 PHE A C 1
ATOM 5771 O O . PHE A 1 734 ? 33.225 9.236 -6.718 1.00 77.38 734 PHE A O 1
ATOM 5778 N N . SER A 1 735 ? 34.428 7.357 -6.469 1.00 80.81 735 SER A N 1
ATOM 5779 C CA . SER A 1 735 ? 33.369 6.623 -5.759 1.00 80.81 735 SER A CA 1
ATOM 5780 C C . SER A 1 735 ? 32.932 7.297 -4.454 1.00 80.81 735 SER A C 1
ATOM 5782 O O . SER A 1 735 ? 31.757 7.226 -4.089 1.00 80.81 735 SER A O 1
ATOM 5784 N N . GLN A 1 736 ? 33.836 8.017 -3.780 1.00 81.75 736 GLN A N 1
ATOM 5785 C CA . GLN A 1 736 ? 33.554 8.690 -2.508 1.00 81.75 736 GLN A CA 1
ATOM 5786 C C . GLN A 1 736 ? 32.497 9.796 -2.648 1.00 81.75 736 GLN A C 1
ATOM 5788 O O . GLN A 1 736 ? 31.684 9.992 -1.745 1.00 81.75 736 GLN A O 1
ATOM 5793 N N . PHE A 1 737 ? 32.436 10.465 -3.806 1.00 84.12 737 PHE A N 1
ATOM 5794 C CA . PHE A 1 737 ? 31.400 11.462 -4.110 1.00 84.12 737 PHE A CA 1
ATOM 5795 C C . PHE A 1 737 ? 29.997 10.851 -4.254 1.00 84.12 737 PHE A C 1
ATOM 5797 O O . PHE A 1 737 ? 29.010 11.585 -4.231 1.00 84.12 737 PHE A O 1
ATOM 5804 N N . LEU A 1 738 ? 29.903 9.526 -4.395 1.00 87.19 738 LEU A N 1
ATOM 5805 C CA . LEU A 1 738 ? 28.652 8.780 -4.472 1.00 87.19 738 LEU A CA 1
ATOM 5806 C C . LEU A 1 738 ? 28.335 8.055 -3.158 1.00 87.19 738 LEU A C 1
ATOM 5808 O O . LEU A 1 738 ? 27.209 8.141 -2.674 1.00 87.19 738 LEU A O 1
ATOM 5812 N N . SER A 1 739 ? 29.315 7.387 -2.545 1.00 89.19 739 SER A N 1
ATOM 5813 C CA . SER A 1 739 ? 29.107 6.609 -1.318 1.00 89.19 739 SER A CA 1
ATOM 5814 C C . SER A 1 739 ? 28.876 7.479 -0.079 1.00 89.19 739 SER A C 1
ATOM 5816 O O . SER A 1 739 ? 28.005 7.147 0.722 1.00 89.19 739 SER A O 1
ATOM 5818 N N . LEU A 1 740 ? 29.562 8.621 0.065 1.00 91.38 740 LEU A N 1
ATOM 5819 C CA . LEU A 1 740 ? 29.382 9.522 1.211 1.00 91.38 740 LEU A CA 1
ATOM 5820 C C . LEU A 1 740 ? 27.949 10.086 1.334 1.00 91.38 740 LEU A C 1
ATOM 5822 O O . LEU A 1 740 ? 27.378 9.981 2.421 1.00 91.38 740 LEU A O 1
ATOM 5826 N N . PRO A 1 741 ? 27.316 10.657 0.283 1.00 93.31 741 PRO A N 1
ATOM 5827 C CA . PRO A 1 741 ? 25.933 11.115 0.400 1.00 93.31 741 PRO A CA 1
ATOM 5828 C C . PRO A 1 741 ? 24.934 9.960 0.573 1.00 93.31 741 PRO A C 1
ATOM 5830 O O . PRO A 1 741 ? 23.937 10.158 1.260 1.00 93.31 741 PRO A O 1
ATOM 5833 N N . LEU A 1 742 ? 25.194 8.764 0.026 1.00 92.12 742 LEU A N 1
ATOM 5834 C CA . LEU A 1 742 ? 24.355 7.576 0.256 1.00 92.12 742 LEU A CA 1
ATOM 5835 C C . LEU A 1 742 ? 24.409 7.103 1.717 1.00 92.12 742 LEU A C 1
ATOM 5837 O O . LEU A 1 742 ? 23.361 6.949 2.339 1.00 92.12 742 LEU A O 1
ATOM 5841 N N . ALA A 1 743 ? 25.608 6.979 2.295 1.00 93.00 743 ALA A N 1
ATOM 5842 C CA . ALA A 1 743 ? 25.788 6.687 3.718 1.00 93.00 743 ALA A CA 1
ATOM 5843 C C . ALA A 1 743 ? 25.154 7.771 4.609 1.00 93.00 743 ALA A C 1
ATOM 5845 O O . ALA A 1 743 ? 24.563 7.468 5.641 1.00 93.00 743 ALA A O 1
ATOM 5846 N N . GLY A 1 744 ? 25.229 9.042 4.196 1.00 94.00 744 GLY A N 1
ATOM 5847 C CA . GLY A 1 744 ? 24.573 10.152 4.889 1.00 94.00 744 GLY A CA 1
ATOM 5848 C C . GLY A 1 744 ? 23.041 10.088 4.853 1.00 94.00 744 GLY A C 1
ATOM 5849 O O . GLY A 1 744 ? 22.401 10.478 5.826 1.00 94.00 744 GLY A O 1
ATOM 5850 N N . LEU A 1 745 ? 22.445 9.591 3.762 1.00 92.75 745 LEU A N 1
ATOM 5851 C CA . LEU A 1 745 ? 20.997 9.377 3.653 1.00 92.75 745 LEU A CA 1
ATOM 5852 C C . LEU A 1 745 ? 20.539 8.266 4.605 1.00 92.75 745 LEU A C 1
ATOM 5854 O O . LEU A 1 745 ? 19.642 8.491 5.414 1.00 92.75 745 LEU A O 1
ATOM 5858 N N . GLU A 1 746 ? 21.180 7.098 4.533 1.00 92.44 746 GLU A N 1
ATOM 5859 C CA . GLU A 1 746 ? 20.871 5.938 5.377 1.00 92.44 746 GLU A CA 1
ATOM 5860 C C . GLU A 1 746 ? 21.113 6.234 6.862 1.00 92.44 746 GLU A C 1
ATOM 5862 O O . GLU A 1 746 ? 20.225 6.038 7.693 1.00 92.44 746 GLU A O 1
ATOM 5867 N N . GLY A 1 747 ? 22.274 6.802 7.198 1.00 92.62 747 GLY A N 1
ATOM 5868 C CA . GLY A 1 747 ? 22.644 7.159 8.566 1.00 92.62 747 GLY A CA 1
ATOM 5869 C C . GLY A 1 747 ? 21.723 8.209 9.192 1.00 92.62 747 GLY A C 1
ATOM 5870 O O . GLY A 1 747 ? 21.387 8.108 10.368 1.00 92.62 747 GLY A O 1
ATOM 5871 N N . LEU A 1 748 ? 21.255 9.203 8.425 1.00 93.56 748 LEU A N 1
ATOM 5872 C CA . LEU A 1 748 ? 20.326 10.210 8.951 1.00 93.56 748 LEU A CA 1
ATOM 5873 C C . LEU A 1 748 ? 18.909 9.646 9.149 1.00 93.56 748 LEU A C 1
ATOM 5875 O O . LEU A 1 748 ? 18.234 10.002 10.119 1.00 93.56 748 LEU A O 1
ATOM 5879 N N . VAL A 1 749 ? 18.451 8.772 8.250 1.00 92.06 749 VAL A N 1
ATOM 5880 C CA . VAL A 1 749 ? 17.129 8.136 8.353 1.00 92.06 749 VAL A CA 1
ATOM 5881 C C . VAL A 1 749 ? 17.094 7.115 9.494 1.00 92.06 749 VAL A C 1
ATOM 5883 O O . VAL A 1 749 ? 16.170 7.158 10.299 1.00 92.06 749 VAL A O 1
ATOM 5886 N N . THR A 1 750 ? 18.123 6.281 9.650 1.00 90.00 750 THR A N 1
ATOM 5887 C CA . THR A 1 750 ? 18.239 5.333 10.778 1.00 90.00 750 THR A CA 1
ATOM 5888 C C . THR A 1 750 ? 18.409 6.046 12.127 1.00 90.00 750 THR A C 1
ATOM 5890 O O . THR A 1 750 ? 17.730 5.698 13.092 1.00 90.00 750 THR A O 1
ATOM 5893 N N . LEU A 1 751 ? 19.213 7.117 12.203 1.00 90.44 751 LEU A N 1
ATOM 5894 C CA . LEU A 1 751 ? 19.321 7.950 13.411 1.00 90.44 751 LEU A CA 1
ATOM 5895 C C . LEU A 1 751 ? 17.974 8.582 13.799 1.00 90.44 751 LEU A C 1
ATOM 5897 O O . LEU A 1 751 ? 17.608 8.610 14.972 1.00 90.44 751 LEU A O 1
ATOM 5901 N N . THR A 1 752 ? 17.215 9.096 12.826 1.00 88.38 752 THR A N 1
ATOM 5902 C CA . THR A 1 752 ? 15.893 9.676 13.118 1.00 88.38 752 THR A CA 1
ATOM 5903 C C . THR A 1 752 ? 14.832 8.621 13.413 1.00 88.38 752 THR A C 1
ATOM 5905 O O . THR A 1 752 ? 13.939 8.903 14.207 1.00 88.38 752 THR A O 1
ATOM 5908 N N . GLN A 1 753 ? 14.959 7.399 12.884 1.00 87.25 753 GLN A N 1
ATOM 5909 C CA . GLN A 1 753 ? 14.118 6.253 13.240 1.00 87.25 753 GLN A CA 1
ATOM 5910 C C . GLN A 1 753 ? 14.211 5.910 14.735 1.00 87.25 753 GLN A C 1
ATOM 5912 O O . GLN A 1 753 ? 13.183 5.738 15.386 1.00 87.25 753 GLN A O 1
ATOM 5917 N N . GLN A 1 754 ? 15.417 5.912 15.317 1.00 82.44 754 GLN A N 1
ATOM 5918 C CA . GLN A 1 754 ? 15.625 5.687 16.761 1.00 82.44 754 GLN A CA 1
ATOM 5919 C C . GLN A 1 754 ? 14.882 6.710 17.646 1.00 82.44 754 GLN A C 1
ATOM 5921 O O . GLN A 1 754 ? 14.580 6.438 18.808 1.00 82.44 754 GLN A O 1
ATOM 5926 N N . HIS A 1 755 ? 14.539 7.873 17.085 1.00 78.50 755 HIS A N 1
ATOM 5927 C CA . HIS A 1 755 ? 13.766 8.935 17.729 1.00 78.50 755 HIS A CA 1
ATOM 5928 C C . HIS A 1 755 ? 12.372 9.144 17.093 1.00 78.50 755 HIS A C 1
ATOM 5930 O O . HIS A 1 755 ? 11.698 10.138 17.373 1.00 78.50 755 HIS A O 1
ATOM 5936 N N . ALA A 1 756 ? 11.889 8.208 16.265 1.00 63.72 756 ALA A N 1
ATOM 5937 C CA . ALA A 1 756 ? 10.644 8.337 15.498 1.00 63.72 756 ALA A CA 1
ATOM 5938 C C . ALA A 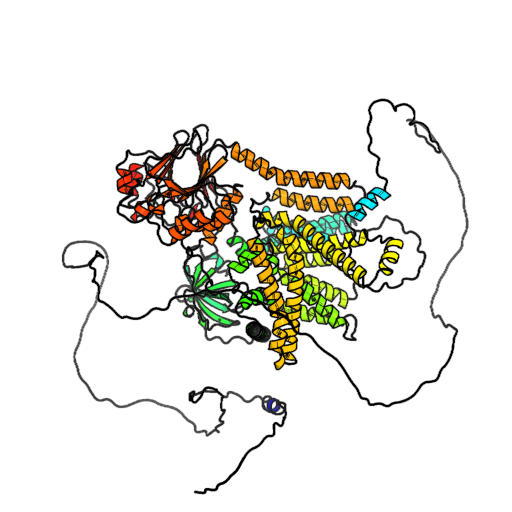1 756 ? 9.354 8.082 16.305 1.00 63.72 756 ALA A C 1
ATOM 5940 O O . ALA A 1 756 ? 8.294 7.869 15.724 1.00 63.72 756 ALA A O 1
ATOM 5941 N N . GLN A 1 757 ? 9.397 8.220 17.635 1.00 67.44 757 GLN A N 1
ATOM 5942 C CA . GLN A 1 757 ? 8.222 8.167 18.525 1.00 67.44 757 GLN A CA 1
ATOM 5943 C C . GLN A 1 757 ? 7.130 9.204 18.171 1.00 67.44 757 GLN A C 1
ATOM 5945 O O . GLN A 1 757 ? 6.001 9.104 18.637 1.00 67.44 757 GLN A O 1
ATOM 5950 N N . LEU A 1 758 ? 7.458 10.205 17.344 1.00 72.56 758 LEU A N 1
ATOM 5951 C CA . LEU A 1 758 ? 6.529 11.210 16.811 1.00 72.56 758 LEU A CA 1
ATOM 5952 C C . LEU A 1 758 ? 5.750 10.754 15.561 1.00 72.56 758 LEU A C 1
ATOM 5954 O O . LEU A 1 758 ? 4.997 11.551 15.001 1.00 72.56 758 LEU A O 1
ATOM 5958 N N . THR A 1 759 ? 5.941 9.524 15.083 1.00 82.00 759 THR A N 1
ATOM 5959 C CA . THR A 1 759 ? 5.171 8.975 13.960 1.00 82.00 759 THR A CA 1
ATOM 5960 C C . THR A 1 759 ? 3.789 8.549 14.438 1.00 82.00 759 THR A C 1
ATOM 5962 O O . THR A 1 759 ? 3.649 7.649 15.260 1.00 82.00 759 THR A O 1
ATOM 5965 N N . ILE A 1 760 ? 2.756 9.211 13.919 1.00 83.56 760 ILE A N 1
ATOM 5966 C CA . ILE A 1 760 ? 1.370 9.010 14.340 1.00 83.56 760 ILE A CA 1
ATOM 5967 C C . ILE A 1 760 ? 0.710 8.001 13.402 1.00 83.56 760 ILE A C 1
ATOM 5969 O O . ILE A 1 760 ? 0.556 8.272 12.210 1.00 83.56 760 ILE A O 1
ATOM 5973 N N . TRP A 1 761 ? 0.278 6.869 13.951 1.00 84.44 761 TRP A N 1
ATOM 5974 C CA . TRP A 1 761 ? -0.639 5.939 13.294 1.00 84.44 761 TRP A CA 1
ATOM 5975 C C . TRP A 1 761 ? -2.079 6.322 13.638 1.00 84.44 761 TRP A C 1
ATOM 5977 O O . TRP A 1 761 ? -2.394 6.586 14.798 1.00 84.44 761 TRP A O 1
ATOM 5987 N N . THR A 1 762 ? -2.957 6.397 12.641 1.00 83.06 762 THR A N 1
ATOM 5988 C CA . THR A 1 762 ? -4.362 6.769 12.851 1.00 83.06 762 THR A CA 1
ATOM 5989 C C . THR A 1 762 ? -5.241 6.260 11.717 1.00 83.06 762 THR A C 1
ATOM 5991 O O . THR A 1 762 ? -4.801 6.161 10.569 1.00 83.06 762 THR A O 1
ATOM 5994 N N . ALA A 1 763 ? -6.515 6.010 12.024 1.00 82.12 763 ALA A N 1
ATOM 5995 C CA . ALA A 1 763 ? -7.526 5.790 11.001 1.00 82.12 763 ALA A CA 1
ATOM 5996 C C . ALA A 1 763 ? -7.535 6.962 10.002 1.00 82.12 763 ALA A C 1
ATOM 5998 O O . ALA A 1 763 ? -7.328 8.125 10.371 1.00 82.12 763 ALA A O 1
ATOM 5999 N N . GLY A 1 764 ? -7.719 6.636 8.722 1.00 79.88 764 GLY A N 1
ATOM 6000 C CA . GLY A 1 764 ? -7.734 7.625 7.648 1.00 79.88 764 GLY A CA 1
ATOM 6001 C C . GLY A 1 764 ? -9.010 8.473 7.708 1.00 79.88 764 GLY A C 1
ATOM 6002 O O . GLY A 1 764 ? -10.063 7.949 8.065 1.00 79.88 764 GLY A O 1
ATOM 6003 N N . PRO A 1 765 ? -8.966 9.769 7.351 1.00 84.06 765 PRO A N 1
ATOM 6004 C CA . PRO A 1 765 ? -10.176 10.579 7.281 1.00 84.06 765 PRO A CA 1
ATOM 6005 C C . PRO A 1 765 ? -11.124 10.044 6.201 1.00 84.06 765 PRO A C 1
ATOM 6007 O O . PRO A 1 765 ? -10.682 9.594 5.142 1.00 84.06 765 PRO A O 1
ATOM 6010 N N . ALA A 1 766 ? -12.433 10.154 6.435 1.00 83.50 766 ALA A N 1
ATOM 6011 C CA . ALA A 1 766 ? -13.438 9.677 5.494 1.00 83.50 766 ALA A CA 1
ATOM 6012 C C . ALA A 1 766 ? -13.290 10.332 4.105 1.00 83.50 766 ALA A C 1
ATOM 6014 O O . ALA A 1 766 ? -13.043 11.537 3.982 1.00 83.50 766 ALA A O 1
ATOM 6015 N N . LEU A 1 767 ? -13.497 9.545 3.042 1.00 85.38 767 LEU A N 1
ATOM 6016 C CA . LEU A 1 767 ? -13.267 9.968 1.654 1.00 85.38 767 LEU A CA 1
ATOM 6017 C C . LEU A 1 767 ? -14.017 11.259 1.279 1.00 85.38 767 LEU A C 1
ATOM 6019 O O . LEU A 1 767 ? -13.457 12.126 0.608 1.00 85.38 767 LEU A O 1
ATOM 6023 N N . TRP A 1 768 ? -15.255 11.427 1.752 1.00 85.81 768 TRP A N 1
ATOM 6024 C CA . TRP A 1 768 ? -16.046 12.639 1.512 1.00 85.81 768 TRP A CA 1
ATOM 6025 C C . TRP A 1 768 ? -15.394 13.894 2.109 1.00 85.81 768 TRP A C 1
ATOM 6027 O O . TRP A 1 768 ? -15.457 14.966 1.503 1.00 85.81 768 TRP A O 1
ATOM 6037 N N . TRP A 1 769 ? -14.718 13.774 3.257 1.00 87.19 769 TRP A N 1
ATOM 6038 C CA . TRP A 1 769 ? -14.015 14.892 3.876 1.00 87.19 769 TRP A CA 1
ATOM 6039 C C . TRP A 1 769 ? -12.736 15.237 3.113 1.00 87.19 769 TRP A C 1
ATOM 6041 O O . TRP A 1 769 ? -12.456 16.416 2.896 1.00 87.19 769 TRP A O 1
ATOM 6051 N N . VAL A 1 770 ? -12.004 14.228 2.625 1.00 89.00 770 VAL A N 1
ATOM 6052 C CA . VAL A 1 770 ? -10.833 14.426 1.752 1.00 89.00 770 VAL A CA 1
ATOM 6053 C C . VAL A 1 770 ? -11.237 15.129 0.450 1.00 89.00 770 VAL A C 1
ATOM 6055 O O . VAL A 1 770 ? -10.597 16.102 0.051 1.00 89.00 770 VAL A O 1
ATOM 6058 N N . ILE A 1 771 ? -12.341 14.709 -0.180 1.00 88.50 771 ILE A N 1
ATOM 6059 C CA . ILE A 1 771 ? -12.906 15.382 -1.360 1.00 88.50 771 ILE A CA 1
ATOM 6060 C C . ILE A 1 771 ? -13.268 16.835 -1.019 1.00 88.50 771 ILE A C 1
ATOM 6062 O O . ILE A 1 771 ? -12.811 17.758 -1.696 1.00 88.50 771 ILE A O 1
ATOM 6066 N N . GLY A 1 772 ? -14.029 17.058 0.057 1.00 87.25 772 GLY A N 1
ATOM 6067 C CA . GLY A 1 772 ? -14.426 18.397 0.495 1.00 87.25 772 GLY A CA 1
ATOM 6068 C C . GLY A 1 772 ? -13.244 19.299 0.874 1.00 87.25 772 GLY A C 1
ATOM 6069 O O . GLY A 1 772 ? -13.295 20.498 0.615 1.00 87.25 772 GLY A O 1
ATOM 6070 N N . PHE A 1 773 ? -12.141 18.740 1.382 1.00 87.56 773 PHE A N 1
ATOM 6071 C CA . PHE A 1 773 ? -10.901 19.472 1.656 1.00 87.56 773 PHE A CA 1
ATOM 6072 C C . PHE A 1 773 ? -10.273 20.024 0.370 1.00 87.56 773 PHE A C 1
ATOM 6074 O O . PHE A 1 773 ? -9.991 21.221 0.295 1.00 87.56 773 PHE A O 1
ATOM 6081 N N . TYR A 1 774 ? -10.104 19.202 -0.673 1.00 88.31 774 TYR A N 1
ATOM 6082 C CA . TYR A 1 774 ? -9.525 19.673 -1.939 1.00 88.31 774 TYR A CA 1
ATOM 6083 C C . TYR A 1 774 ? -10.481 20.561 -2.743 1.00 88.31 774 TYR A C 1
ATOM 6085 O O . TYR A 1 774 ? -10.037 21.550 -3.330 1.00 88.31 774 TYR A O 1
ATOM 6093 N N . VAL A 1 775 ? -11.789 20.280 -2.723 1.00 85.88 775 VAL A N 1
ATOM 6094 C CA . VAL A 1 775 ? -12.813 21.163 -3.311 1.00 85.88 775 VAL A CA 1
ATOM 6095 C C . VAL A 1 775 ? -12.831 22.513 -2.588 1.00 85.88 775 VAL A C 1
ATOM 6097 O O . VAL A 1 775 ? -12.802 23.557 -3.239 1.00 85.88 775 VAL A O 1
ATOM 6100 N N . GLY A 1 776 ? -12.787 22.510 -1.253 1.00 83.56 776 GLY A N 1
ATOM 6101 C CA . GLY A 1 776 ? -12.696 23.706 -0.421 1.00 83.56 776 GLY A CA 1
ATOM 6102 C C . GLY A 1 776 ? -11.425 24.510 -0.689 1.00 83.56 776 GLY A C 1
ATOM 6103 O O . GLY A 1 776 ? -11.503 25.723 -0.869 1.00 83.56 776 GLY A O 1
ATOM 6104 N N . LEU A 1 777 ? -10.265 23.854 -0.810 1.00 82.56 777 LEU A N 1
ATOM 6105 C CA . LEU A 1 777 ? -8.992 24.487 -1.176 1.00 82.56 777 LEU A CA 1
ATOM 6106 C C . LEU A 1 777 ? -9.046 25.121 -2.580 1.00 82.56 777 LEU A C 1
ATOM 6108 O O . LEU A 1 777 ? -8.580 26.248 -2.772 1.00 82.56 777 LEU A O 1
ATOM 6112 N N . GLY A 1 778 ? -9.654 24.433 -3.551 1.00 81.25 778 GLY A N 1
ATOM 6113 C CA . GLY A 1 778 ? -9.865 24.936 -4.911 1.00 81.25 778 GLY A CA 1
ATOM 6114 C C . GLY A 1 778 ? -10.800 26.148 -4.954 1.00 81.25 778 GLY A C 1
ATOM 6115 O O . GLY A 1 778 ? -10.447 27.184 -5.526 1.00 81.25 778 GLY A O 1
ATOM 6116 N N . LEU A 1 779 ? -11.951 26.061 -4.281 1.00 79.44 779 LEU A N 1
ATOM 6117 C CA . LEU A 1 779 ? -12.896 27.168 -4.126 1.00 79.44 779 LEU A CA 1
ATOM 6118 C C . LEU A 1 779 ? -12.246 28.353 -3.401 1.00 79.44 779 LEU A C 1
ATOM 6120 O O . LEU A 1 779 ? -12.437 29.500 -3.797 1.00 79.44 779 LEU A O 1
ATOM 6124 N N . MET A 1 780 ? -11.413 28.095 -2.392 1.00 75.56 780 MET A N 1
ATOM 6125 C CA . MET A 1 780 ? -10.673 29.127 -1.672 1.00 75.56 780 MET A CA 1
ATOM 6126 C C . MET A 1 780 ? -9.704 29.880 -2.586 1.00 75.56 780 MET A C 1
ATOM 6128 O O . MET A 1 780 ? -9.686 31.114 -2.606 1.00 75.56 780 MET A O 1
ATOM 6132 N N . ALA A 1 781 ? -8.922 29.148 -3.383 1.00 75.06 781 ALA A N 1
ATOM 6133 C CA . ALA A 1 781 ? -8.018 29.732 -4.365 1.00 75.06 781 ALA A CA 1
ATOM 6134 C C . ALA A 1 781 ? -8.779 30.562 -5.417 1.00 75.06 781 ALA A C 1
ATOM 6136 O O . ALA A 1 781 ? -8.326 31.651 -5.779 1.00 75.06 781 ALA A O 1
ATOM 6137 N N . PHE A 1 782 ? -9.953 30.092 -5.850 1.00 75.06 782 PHE A N 1
ATOM 6138 C CA . PHE A 1 782 ? -10.846 30.808 -6.762 1.00 75.06 782 PHE A CA 1
ATOM 6139 C C . PHE A 1 782 ? -11.401 32.105 -6.143 1.00 75.06 782 PHE A C 1
ATOM 6141 O O . PHE A 1 782 ? -11.215 33.180 -6.711 1.00 75.06 782 PHE A O 1
ATOM 6148 N N . LEU A 1 783 ? -11.983 32.051 -4.941 1.00 73.25 783 LEU A N 1
ATOM 6149 C CA . LEU A 1 783 ? -12.533 33.221 -4.238 1.00 73.25 783 LEU A CA 1
ATOM 6150 C C . LEU A 1 783 ? -11.469 34.295 -3.950 1.00 73.25 783 LEU A C 1
ATOM 6152 O O . LEU A 1 783 ? -11.742 35.493 -4.073 1.00 73.25 783 LEU A O 1
ATOM 6156 N N . ILE A 1 784 ? -10.240 33.882 -3.616 1.00 69.88 784 ILE A N 1
ATOM 6157 C CA . ILE A 1 784 ? -9.095 34.792 -3.455 1.00 69.88 784 ILE A CA 1
ATOM 6158 C C . ILE A 1 784 ? -8.697 35.417 -4.804 1.00 69.88 784 ILE A C 1
ATOM 6160 O O . ILE A 1 784 ? -8.388 36.613 -4.853 1.00 69.88 784 ILE A O 1
ATOM 6164 N N . ALA A 1 785 ? -8.719 34.650 -5.899 1.00 69.19 785 ALA A N 1
ATOM 6165 C CA . ALA A 1 785 ? -8.422 35.151 -7.242 1.00 69.19 785 ALA A CA 1
ATOM 6166 C C . ALA A 1 785 ? -9.477 36.155 -7.745 1.00 69.19 785 ALA A C 1
ATOM 6168 O O . ALA A 1 785 ? -9.110 37.168 -8.340 1.00 69.19 785 ALA A O 1
ATOM 6169 N N . CYS A 1 786 ? -10.758 35.942 -7.426 1.00 69.44 786 CYS A N 1
ATOM 6170 C CA . CYS A 1 786 ? -11.878 36.828 -7.773 1.00 69.44 786 CYS A CA 1
ATOM 6171 C C . CYS A 1 786 ? -11.918 38.157 -6.984 1.00 69.44 786 CYS A C 1
ATOM 6173 O O . CYS A 1 786 ? -12.837 38.949 -7.169 1.00 69.44 786 CYS A O 1
ATOM 6175 N N . ARG A 1 787 ? -10.925 38.431 -6.122 1.00 62.78 787 ARG A N 1
ATOM 6176 C CA . ARG A 1 787 ? -10.654 39.701 -5.400 1.00 62.78 787 ARG A CA 1
ATOM 6177 C C . ARG A 1 787 ? -11.753 40.260 -4.478 1.00 62.78 787 ARG A C 1
ATOM 6179 O O . ARG A 1 787 ? -11.461 41.209 -3.753 1.00 62.78 787 ARG A O 1
ATOM 6186 N N . GLY A 1 788 ? -12.962 39.699 -4.463 1.00 62.84 788 GLY A N 1
ATOM 6187 C CA . GLY A 1 788 ? -14.077 40.165 -3.630 1.00 62.84 788 GLY A CA 1
ATOM 6188 C C . GLY A 1 788 ? -14.106 39.601 -2.204 1.00 62.84 788 GLY A C 1
ATOM 6189 O O . GLY A 1 788 ? -14.653 40.244 -1.310 1.00 62.84 788 GLY A O 1
ATOM 6190 N N . PHE A 1 789 ? -13.519 38.422 -1.956 1.00 67.44 789 PHE A N 1
ATOM 6191 C CA . PHE A 1 789 ? -13.731 37.724 -0.685 1.00 67.44 789 PHE A CA 1
ATOM 6192 C C . PHE A 1 789 ? -12.747 38.159 0.428 1.00 67.44 789 PHE A C 1
ATOM 6194 O O . PHE A 1 789 ? -11.524 38.090 0.253 1.00 67.44 789 PHE A O 1
ATOM 6201 N N . PRO A 1 790 ? -13.232 38.594 1.608 1.00 76.81 790 PRO A N 1
ATOM 6202 C CA . PRO A 1 790 ? -12.379 39.011 2.721 1.00 76.81 790 PRO A CA 1
ATOM 6203 C C . PRO A 1 790 ? -11.583 37.841 3.330 1.00 76.81 790 PRO A C 1
ATOM 6205 O O . PRO A 1 790 ? -12.141 36.986 4.014 1.00 76.81 790 PRO A O 1
ATOM 6208 N N . ARG A 1 791 ? -10.246 37.872 3.187 1.00 71.06 791 ARG A N 1
ATOM 6209 C CA . ARG A 1 791 ? -9.292 36.822 3.629 1.00 71.06 791 ARG A CA 1
ATOM 6210 C C . ARG A 1 791 ? -9.488 36.264 5.053 1.00 71.06 791 ARG A C 1
ATOM 6212 O O . ARG A 1 791 ? -9.139 35.118 5.297 1.00 71.06 791 ARG A O 1
ATOM 6219 N N . ARG A 1 792 ? -10.046 37.035 5.992 1.00 78.25 792 ARG A N 1
ATOM 6220 C CA . ARG A 1 792 ? -10.361 36.550 7.353 1.00 78.25 792 ARG A CA 1
ATOM 6221 C C . ARG A 1 792 ? -11.431 35.450 7.366 1.00 78.25 792 ARG A C 1
ATOM 6223 O O . ARG A 1 792 ? -11.293 34.485 8.101 1.00 78.25 792 ARG A O 1
ATOM 6230 N N . TRP A 1 793 ? -12.453 35.572 6.518 1.00 75.69 793 TRP A N 1
ATOM 6231 C CA . TRP A 1 793 ? -13.522 34.579 6.390 1.00 75.69 793 TRP A CA 1
ATOM 6232 C C . TRP A 1 793 ? -13.036 33.345 5.632 1.00 75.69 793 TRP A C 1
ATOM 6234 O O . TRP A 1 793 ? -13.410 32.235 5.975 1.00 75.69 793 TRP A O 1
ATOM 6244 N N . ALA A 1 794 ? -12.126 33.532 4.672 1.00 68.88 794 ALA A N 1
ATOM 6245 C CA . ALA A 1 794 ? -11.411 32.443 4.014 1.00 68.88 794 ALA A CA 1
ATOM 6246 C C . ALA A 1 794 ? -10.657 31.555 5.022 1.00 68.88 794 ALA A C 1
ATOM 6248 O O . ALA A 1 794 ? -10.843 30.342 5.043 1.00 68.88 794 ALA A O 1
ATOM 6249 N N . VAL A 1 795 ? -9.856 32.166 5.903 1.00 74.44 795 VAL A N 1
ATOM 6250 C CA . VAL A 1 795 ? -9.132 31.439 6.960 1.00 74.44 795 VAL A CA 1
ATOM 6251 C C . VAL A 1 795 ? -10.095 30.816 7.977 1.00 74.44 795 VAL A C 1
ATOM 6253 O O . VAL A 1 795 ? -9.897 29.667 8.350 1.00 74.44 795 VAL A O 1
ATOM 6256 N N . ALA A 1 796 ? -11.160 31.519 8.379 1.00 76.38 796 ALA A N 1
ATOM 6257 C CA . ALA A 1 796 ? -12.158 30.981 9.307 1.00 76.38 796 ALA A CA 1
ATOM 6258 C C . ALA A 1 796 ? -12.904 29.757 8.741 1.00 76.38 796 ALA A C 1
ATOM 6260 O O . ALA A 1 796 ? -13.069 28.769 9.448 1.00 76.38 796 ALA A O 1
ATOM 6261 N N . LEU A 1 797 ? -13.298 29.785 7.462 1.00 74.12 797 LEU A N 1
ATOM 6262 C CA . LEU A 1 797 ? -13.930 28.648 6.784 1.00 74.12 797 LEU A CA 1
ATOM 6263 C C . LEU A 1 797 ? -12.966 27.463 6.637 1.00 74.12 797 LEU A C 1
ATOM 6265 O O . LEU A 1 797 ? -13.366 26.329 6.877 1.00 74.12 797 LEU A O 1
ATOM 6269 N N . ALA A 1 798 ? -11.694 27.712 6.309 1.00 73.12 798 ALA A N 1
ATOM 6270 C CA . ALA A 1 798 ? -10.679 26.659 6.254 1.00 73.12 798 ALA A CA 1
ATOM 6271 C C . ALA A 1 798 ? -10.417 26.032 7.638 1.00 73.12 798 ALA A C 1
ATOM 6273 O O . ALA A 1 798 ? -10.351 24.811 7.753 1.00 73.12 798 ALA A O 1
ATOM 6274 N N . ALA A 1 799 ? -10.327 26.847 8.694 1.00 78.06 799 ALA A N 1
ATOM 6275 C CA . ALA A 1 799 ? -10.173 26.372 10.069 1.00 78.06 799 ALA A CA 1
ATOM 6276 C C . ALA A 1 799 ? -11.405 25.586 10.552 1.00 78.06 799 ALA A C 1
ATOM 6278 O O . ALA A 1 799 ? -11.255 24.544 11.182 1.00 78.06 799 ALA A O 1
ATOM 6279 N N . CYS A 1 800 ? -12.614 26.036 10.205 1.00 77.62 800 CYS A N 1
ATOM 6280 C CA . CYS A 1 800 ? -13.858 25.321 10.486 1.00 77.62 800 CYS A CA 1
ATOM 6281 C C . CYS A 1 800 ? -13.916 23.972 9.747 1.00 77.62 800 CYS A C 1
ATOM 6283 O O . CYS A 1 800 ? -14.221 22.956 10.363 1.00 77.62 800 CYS A O 1
ATOM 6285 N N . TRP A 1 801 ? -13.537 23.923 8.466 1.00 74.62 801 TRP A N 1
ATOM 6286 C CA . TRP A 1 801 ? -13.491 22.671 7.702 1.00 74.62 801 TRP A CA 1
ATOM 6287 C C . TRP A 1 801 ? -12.455 21.672 8.243 1.00 74.62 801 TRP A C 1
ATOM 6289 O O . TRP A 1 801 ? -12.720 20.470 8.304 1.00 74.62 801 TRP A O 1
ATOM 6299 N N . LEU A 1 802 ? -11.294 22.166 8.687 1.00 76.62 802 LEU A N 1
ATOM 6300 C CA . LEU A 1 802 ? -10.305 21.361 9.408 1.00 76.62 802 LEU A CA 1
ATOM 6301 C C . LEU A 1 802 ? -10.872 20.836 10.735 1.00 76.62 802 LEU A C 1
ATOM 6303 O O . LEU A 1 802 ? -10.740 19.648 11.013 1.00 76.62 802 LEU A O 1
ATOM 6307 N N . ALA A 1 803 ? -11.562 21.676 11.511 1.00 77.31 803 ALA A N 1
ATOM 6308 C CA . ALA A 1 803 ? -12.213 21.263 12.754 1.00 77.31 803 ALA A CA 1
ATOM 6309 C C . ALA A 1 803 ? -13.313 20.204 12.532 1.00 77.31 803 ALA A C 1
ATOM 6311 O O . ALA A 1 803 ? -13.434 19.296 13.343 1.00 77.31 803 ALA A O 1
ATOM 6312 N N . VAL A 1 804 ? -14.055 20.249 11.417 1.00 75.81 804 VAL A N 1
ATOM 6313 C CA . VAL A 1 804 ? -15.004 19.185 11.018 1.00 75.81 804 VAL A CA 1
ATOM 6314 C C . VAL A 1 804 ? -14.286 17.871 10.667 1.00 75.81 804 VAL A C 1
ATOM 6316 O O . VAL A 1 804 ? -14.826 16.792 10.899 1.00 75.81 804 VAL A O 1
ATOM 6319 N N . GLY A 1 805 ? -13.065 17.940 10.131 1.00 71.31 805 GLY A N 1
ATOM 6320 C CA . GLY A 1 805 ? -12.235 16.764 9.849 1.00 71.31 805 GLY A CA 1
ATOM 6321 C C . GLY A 1 805 ? -11.728 16.092 11.116 1.00 71.31 805 GLY A C 1
ATOM 6322 O O . GLY A 1 805 ? -12.004 14.922 11.354 1.00 71.31 805 GLY A O 1
ATOM 6323 N N . PHE A 1 806 ? -11.042 16.852 11.970 1.00 68.75 806 PHE A N 1
ATOM 6324 C CA . PHE A 1 806 ? -10.549 16.341 13.253 1.00 68.75 806 PHE A CA 1
ATOM 6325 C C . PHE A 1 806 ? -11.691 15.995 14.228 1.00 68.75 806 PHE A C 1
ATOM 6327 O O . PHE A 1 806 ? -11.566 15.067 15.022 1.00 68.75 806 PHE A O 1
ATOM 6334 N N . GLY A 1 807 ? -12.836 16.676 14.120 1.00 68.12 807 GLY A N 1
ATOM 6335 C CA . GLY A 1 807 ? -14.045 16.387 14.889 1.00 68.12 807 GLY A CA 1
ATOM 6336 C C . GLY A 1 807 ? -14.688 15.035 14.569 1.00 68.12 807 GLY A C 1
ATOM 6337 O O . GLY A 1 807 ? -15.323 14.467 15.451 1.00 68.12 807 GLY A O 1
ATOM 6338 N N . GLN A 1 808 ? -14.485 14.467 13.372 1.00 70.19 808 GLN A N 1
ATOM 6339 C CA . GLN A 1 808 ? -14.971 13.113 13.061 1.00 70.19 808 GLN A CA 1
ATOM 6340 C C . GLN A 1 808 ? -14.329 12.055 13.954 1.00 70.19 808 GLN A C 1
ATOM 6342 O O . GLN A 1 808 ? -15.040 11.169 14.409 1.00 70.19 808 GLN A O 1
ATOM 6347 N N . GLY A 1 809 ? -13.035 12.172 14.276 1.00 67.12 809 GLY A N 1
ATOM 6348 C CA . GLY A 1 809 ? -12.390 11.244 15.212 1.00 67.12 809 GLY A CA 1
ATOM 6349 C C . GLY A 1 809 ? -13.028 11.293 16.603 1.00 67.12 809 GLY A C 1
ATOM 6350 O O . GLY A 1 809 ? -13.227 10.255 17.229 1.00 67.12 809 GLY A O 1
ATOM 6351 N N . ILE A 1 810 ? -13.438 12.486 17.052 1.00 68.44 810 ILE A N 1
ATOM 6352 C CA . ILE A 1 810 ? -14.157 12.675 18.321 1.00 68.44 810 ILE A CA 1
ATOM 6353 C C . ILE A 1 810 ? -15.555 12.049 18.243 1.00 68.44 810 ILE A C 1
ATOM 6355 O O . ILE A 1 810 ? -15.917 11.283 19.130 1.00 68.44 810 ILE A O 1
ATOM 6359 N N . VAL A 1 811 ? -16.318 12.320 17.177 1.00 72.19 811 VAL A N 1
ATOM 6360 C CA . VAL A 1 811 ? -17.667 11.755 16.987 1.00 72.19 811 VAL A CA 1
ATOM 6361 C C . VAL A 1 811 ? -17.619 10.231 16.876 1.00 72.19 811 VAL A C 1
ATOM 6363 O O . VAL A 1 811 ? -18.419 9.568 17.521 1.00 72.19 811 VAL A O 1
ATOM 6366 N N . GLN A 1 812 ? -16.661 9.669 16.134 1.00 70.38 812 GLN A N 1
ATOM 6367 C CA . GLN A 1 812 ? -16.486 8.223 15.994 1.00 70.38 812 GLN A CA 1
ATOM 6368 C C . GLN A 1 812 ? -16.123 7.572 17.335 1.00 70.38 812 GLN A C 1
ATOM 6370 O O . GLN A 1 812 ? -16.735 6.573 17.708 1.00 70.38 812 GLN A O 1
ATOM 6375 N N . THR A 1 813 ? -15.219 8.190 18.108 1.00 67.94 813 THR A N 1
ATOM 6376 C CA . THR A 1 813 ? -14.902 7.757 19.482 1.00 67.94 813 THR A CA 1
ATOM 6377 C C . THR A 1 813 ? -16.149 7.789 20.373 1.00 67.94 813 THR A C 1
ATOM 6379 O O . THR A 1 813 ? -16.435 6.808 21.053 1.00 67.94 813 THR A O 1
ATOM 6382 N N . GLN A 1 814 ? -16.937 8.868 20.323 1.00 69.81 814 GLN A N 1
ATOM 6383 C CA . GLN A 1 814 ? -18.177 8.999 21.095 1.00 69.81 814 GLN A CA 1
ATOM 6384 C C . GLN A 1 814 ? -19.238 7.972 20.681 1.00 69.81 814 GLN A C 1
ATOM 6386 O O . GLN A 1 814 ? -19.885 7.400 21.550 1.00 69.81 814 GLN A O 1
ATOM 6391 N N . THR A 1 815 ? -19.407 7.685 19.386 1.00 73.12 815 THR A N 1
ATOM 6392 C CA . THR A 1 815 ? -20.362 6.663 18.923 1.00 73.12 815 THR A CA 1
ATOM 6393 C C . THR A 1 815 ? -19.917 5.241 19.252 1.00 73.12 815 THR A C 1
ATOM 6395 O O . THR A 1 815 ? -20.768 4.405 19.534 1.00 73.12 815 THR A O 1
ATOM 6398 N N . SER A 1 816 ? -18.610 4.959 19.270 1.00 72.06 816 SER A N 1
ATOM 6399 C CA . SER A 1 816 ? -18.096 3.676 19.764 1.00 72.06 816 SER A CA 1
ATOM 6400 C C . SER A 1 816 ? -18.302 3.540 21.275 1.00 72.06 816 SER A C 1
ATOM 6402 O O . SER A 1 816 ? -18.746 2.491 21.727 1.00 72.06 816 SER A O 1
ATOM 6404 N N . GLN A 1 817 ? -18.067 4.606 22.050 1.00 71.31 817 GLN A N 1
ATOM 6405 C CA . GLN A 1 817 ? -18.321 4.631 23.498 1.00 71.31 817 GLN A CA 1
ATOM 6406 C C . GLN A 1 817 ? -19.811 4.556 23.861 1.00 71.31 817 GLN A C 1
ATOM 6408 O O . GLN A 1 817 ? -20.157 4.005 24.899 1.00 71.31 817 GLN A O 1
ATOM 6413 N N . ALA A 1 818 ? -20.699 5.076 23.012 1.00 75.44 818 ALA A N 1
ATOM 6414 C CA . ALA A 1 818 ? -22.150 5.004 23.189 1.00 75.44 818 ALA A CA 1
ATOM 6415 C C . ALA A 1 818 ? -22.776 3.701 22.650 1.00 75.44 818 ALA A C 1
ATOM 6417 O O . ALA A 1 818 ? -24.000 3.605 22.562 1.00 75.44 818 ALA A O 1
ATOM 6418 N N . ARG A 1 819 ? -21.971 2.710 22.241 1.00 82.31 819 ARG A N 1
ATOM 6419 C CA . ARG A 1 819 ? -22.483 1.430 21.745 1.00 82.31 819 ARG A CA 1
ATOM 6420 C C . ARG A 1 819 ? -22.980 0.562 22.903 1.00 82.31 819 ARG A C 1
ATOM 6422 O O . ARG A 1 819 ? -22.219 0.268 23.823 1.00 82.31 819 ARG A O 1
ATOM 6429 N N . GLU A 1 820 ? -24.223 0.102 22.794 1.00 88.69 820 GLU A N 1
ATOM 6430 C CA . GLU A 1 820 ? -24.822 -0.894 23.694 1.00 88.69 820 GLU A CA 1
ATOM 6431 C C . GLU A 1 820 ? -24.627 -2.337 23.188 1.00 88.69 820 GLU A C 1
ATOM 6433 O O . GLU A 1 820 ? -24.555 -3.257 23.989 1.00 88.69 820 GLU A O 1
ATOM 6438 N N . ASP A 1 821 ? -24.498 -2.549 21.875 1.00 92.31 821 ASP A N 1
ATOM 6439 C CA . ASP A 1 821 ? -24.294 -3.875 21.271 1.00 92.31 821 ASP A CA 1
ATOM 6440 C C . ASP A 1 821 ? -22.878 -4.438 21.517 1.00 92.31 821 ASP A C 1
ATOM 6442 O O . ASP A 1 821 ? -21.884 -3.728 21.333 1.00 92.31 821 ASP A O 1
ATOM 6446 N N . LEU A 1 822 ? -22.768 -5.747 21.777 1.00 94.88 822 LEU A N 1
ATOM 6447 C CA . LEU A 1 822 ? -21.503 -6.483 21.650 1.00 94.88 822 LEU A CA 1
ATOM 6448 C C . LEU A 1 822 ? -21.326 -6.950 20.198 1.00 94.88 822 LEU A C 1
ATOM 6450 O O . LEU A 1 822 ? -22.258 -7.493 19.601 1.00 94.88 822 LEU A O 1
ATOM 6454 N N . VAL A 1 823 ? -20.133 -6.769 19.619 1.00 95.25 823 VAL A N 1
ATOM 6455 C CA . VAL A 1 823 ? -19.826 -7.207 18.245 1.00 95.25 823 VAL A CA 1
ATOM 6456 C C . VAL A 1 823 ? -18.561 -8.063 18.204 1.00 95.25 823 VAL A C 1
ATOM 6458 O O . VAL A 1 823 ? -17.470 -7.584 18.495 1.00 95.25 823 VAL A O 1
ATOM 6461 N N . CYS A 1 824 ? -18.697 -9.315 17.768 1.00 96.69 824 CYS A N 1
ATOM 6462 C CA . CYS A 1 824 ? -17.581 -10.202 17.445 1.00 96.69 824 CYS A CA 1
ATOM 6463 C C . CYS A 1 824 ? -17.324 -10.185 15.933 1.00 96.69 824 CYS A C 1
ATOM 6465 O O . CYS A 1 824 ? -18.171 -10.598 15.142 1.00 96.69 824 CYS A O 1
ATOM 6467 N N . THR A 1 825 ? -16.147 -9.718 15.527 1.00 96.50 825 THR A N 1
ATOM 6468 C CA . THR A 1 825 ? -15.698 -9.647 14.134 1.00 96.50 825 THR A CA 1
ATOM 6469 C C . THR A 1 825 ? -14.623 -10.701 13.876 1.00 96.50 825 THR A C 1
ATOM 6471 O O . THR A 1 825 ? -13.494 -10.569 14.346 1.00 96.50 825 THR A O 1
ATOM 6474 N N . PHE A 1 826 ? -14.947 -11.716 13.079 1.00 96.12 826 PHE A N 1
ATOM 6475 C CA . PHE A 1 826 ? -14.001 -12.711 12.578 1.00 96.12 826 PHE A CA 1
ATOM 6476 C C . PHE A 1 826 ? -13.293 -12.150 11.342 1.00 96.12 826 PHE A C 1
ATOM 6478 O O . PHE A 1 826 ? -13.920 -11.901 10.306 1.00 96.12 826 PHE A O 1
ATOM 6485 N N . VAL A 1 827 ? -11.987 -11.906 11.462 1.00 95.06 827 VAL A N 1
ATOM 6486 C CA . VAL A 1 827 ? -11.174 -11.280 10.413 1.00 95.06 827 VAL A CA 1
ATOM 6487 C C . VAL A 1 827 ? -10.656 -12.347 9.453 1.00 95.06 827 VAL A C 1
ATOM 6489 O O . VAL A 1 827 ? -10.070 -13.345 9.863 1.00 95.06 827 VAL A O 1
ATOM 6492 N N . SER A 1 828 ? -10.810 -12.123 8.148 1.00 93.50 828 SER A N 1
ATOM 6493 C CA . SER A 1 828 ? -10.281 -13.018 7.118 1.00 93.50 828 SER A CA 1
ATOM 6494 C C . SER A 1 828 ? -8.767 -12.831 6.946 1.00 93.50 828 SER A C 1
ATOM 6496 O O . SER A 1 828 ? -8.314 -12.226 5.974 1.00 93.50 828 SER A O 1
ATOM 6498 N N . VAL A 1 829 ? -7.969 -13.349 7.881 1.00 90.25 829 VAL A N 1
ATOM 6499 C CA . VAL A 1 829 ? -6.491 -13.291 7.843 1.00 90.25 829 VAL A CA 1
ATOM 6500 C C . VAL A 1 829 ? -5.850 -14.350 6.931 1.00 90.25 829 VAL A C 1
ATOM 6502 O O . VAL A 1 829 ? -4.669 -14.243 6.590 1.00 90.25 829 VAL A O 1
ATOM 6505 N N . GLY A 1 830 ? -6.618 -15.347 6.483 1.00 87.12 830 GLY A N 1
ATOM 6506 C CA . GLY A 1 830 ? -6.140 -16.527 5.760 1.00 87.12 830 GLY A CA 1
ATOM 6507 C C . GLY A 1 830 ? -6.149 -17.763 6.662 1.00 87.12 830 GLY A C 1
ATOM 6508 O O . GLY A 1 830 ? -7.043 -17.915 7.481 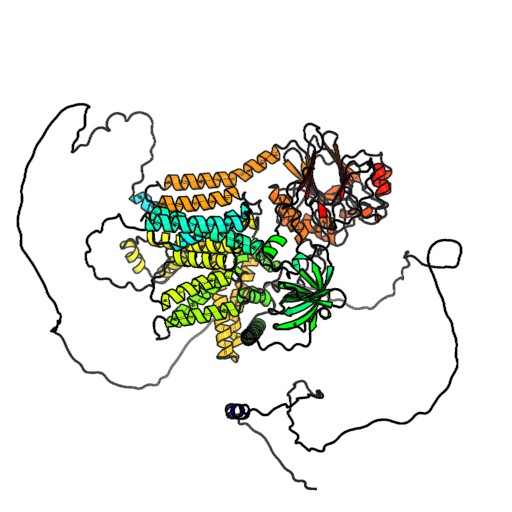1.00 87.12 830 GLY A O 1
ATOM 6509 N N . HIS A 1 831 ? -5.176 -18.664 6.502 1.00 87.12 831 HIS A N 1
ATOM 6510 C CA . HIS A 1 831 ? -4.969 -19.764 7.454 1.00 87.12 831 HIS A CA 1
ATOM 6511 C C . HIS A 1 831 ? -4.324 -19.179 8.716 1.00 87.12 831 HIS A C 1
ATOM 6513 O O . HIS A 1 831 ? -3.273 -18.548 8.588 1.00 87.12 831 HIS A O 1
ATOM 6519 N N . GLY A 1 832 ? -4.993 -19.289 9.859 1.00 89.69 832 GLY A N 1
ATOM 6520 C CA . GLY A 1 832 ? -4.747 -18.504 11.070 1.00 89.69 832 GLY A CA 1
ATOM 6521 C C . GLY A 1 832 ? -6.049 -17.971 11.674 1.00 89.69 832 GLY A C 1
ATOM 6522 O O . GLY A 1 832 ? -7.120 -18.043 11.056 1.00 89.69 832 GLY A O 1
ATOM 6523 N N . THR A 1 833 ? -5.957 -17.418 12.881 1.00 92.06 833 THR A N 1
ATOM 6524 C CA . THR A 1 833 ? -7.119 -16.943 13.646 1.00 92.06 833 THR A CA 1
ATOM 6525 C C . THR A 1 833 ? -6.935 -15.498 14.091 1.00 92.06 833 THR A C 1
ATOM 6527 O O . THR A 1 833 ? -5.860 -15.087 14.530 1.00 92.06 833 THR A O 1
ATOM 6530 N N . CYS A 1 834 ? -8.009 -14.716 13.956 1.00 95.12 834 CYS A N 1
ATOM 6531 C CA . CYS A 1 834 ? -8.105 -13.375 14.510 1.00 95.12 834 CYS A CA 1
ATOM 6532 C C . CYS A 1 834 ? -9.573 -12.961 14.691 1.00 95.12 834 CYS A C 1
ATOM 6534 O O . CYS A 1 834 ? -10.331 -12.869 13.718 1.00 95.12 834 CYS A O 1
ATOM 6536 N N . VAL A 1 835 ? -9.971 -12.709 15.938 1.00 97.19 835 VAL A N 1
ATOM 6537 C CA . VAL A 1 835 ? -11.333 -12.318 16.319 1.00 97.19 835 VAL A CA 1
ATOM 6538 C C . VAL A 1 835 ? -11.280 -11.047 17.161 1.00 97.19 835 VAL A C 1
ATOM 6540 O O . VAL A 1 835 ? -10.748 -11.034 18.267 1.00 97.19 835 VAL A O 1
ATOM 6543 N N . LEU A 1 836 ? -11.840 -9.962 16.638 1.00 97.06 836 LEU A N 1
ATOM 6544 C CA . LEU A 1 836 ? -11.994 -8.697 17.353 1.00 97.06 836 LEU A CA 1
ATOM 6545 C C . LEU A 1 836 ? -13.332 -8.710 18.105 1.00 97.06 836 LEU A C 1
ATOM 6547 O O . LEU A 1 836 ? -14.380 -8.869 17.485 1.00 97.06 836 LEU A O 1
ATOM 6551 N N . VAL A 1 837 ? -13.300 -8.517 19.420 1.00 96.56 837 VAL A N 1
ATOM 6552 C CA . VAL A 1 837 ? -14.478 -8.429 20.292 1.00 96.56 837 VAL A CA 1
ATOM 6553 C C . VAL A 1 837 ? -14.636 -6.978 20.745 1.00 96.56 837 VAL A C 1
ATOM 6555 O O . VAL A 1 837 ? -13.924 -6.499 21.628 1.00 96.56 837 VAL A O 1
ATOM 6558 N N . GLU A 1 838 ? -15.563 -6.270 20.110 1.00 94.94 838 GLU A N 1
ATOM 6559 C CA . GLU A 1 838 ? -15.954 -4.900 20.442 1.00 94.94 838 GLU A CA 1
ATOM 6560 C C . GLU A 1 838 ? -17.050 -4.966 21.517 1.00 94.94 838 GLU A C 1
ATOM 6562 O O . GLU A 1 838 ? -18.166 -5.427 21.259 1.00 94.94 838 GLU A O 1
ATOM 6567 N N . LEU A 1 839 ? -16.722 -4.544 22.735 1.00 93.75 839 LEU A N 1
ATOM 6568 C CA . LEU A 1 839 ? -17.613 -4.571 23.891 1.00 93.75 839 LEU A CA 1
ATOM 6569 C C . LEU A 1 839 ? -18.556 -3.352 23.906 1.00 93.75 839 LEU A C 1
ATOM 6571 O O . LEU A 1 839 ? -18.208 -2.290 23.370 1.00 93.75 839 LEU A O 1
ATOM 6575 N N . PRO A 1 840 ? -19.702 -3.448 24.608 1.00 91.00 840 PRO A N 1
ATOM 6576 C CA . PRO A 1 840 ? -20.476 -2.276 24.994 1.00 91.00 840 PRO A CA 1
ATOM 6577 C C . PRO A 1 840 ? -19.593 -1.268 25.751 1.00 91.00 840 PRO A C 1
ATOM 6579 O O . PRO A 1 840 ? -18.645 -1.643 26.448 1.00 91.00 840 PRO A O 1
ATOM 6582 N N . GLY A 1 841 ? -19.853 0.026 25.572 1.00 86.06 841 GLY A N 1
ATOM 6583 C CA . GLY A 1 841 ? -18.997 1.089 26.115 1.00 86.06 841 GLY A CA 1
ATOM 6584 C C . GLY A 1 841 ? -17.706 1.358 25.321 1.00 86.06 841 GLY A C 1
ATOM 6585 O O . GLY A 1 841 ? -16.929 2.235 25.702 1.00 86.06 841 GLY A O 1
ATOM 6586 N N . GLY A 1 842 ? -17.469 0.648 24.210 1.00 86.69 842 GLY A N 1
ATOM 6587 C CA . GLY A 1 842 ? -16.428 0.970 23.225 1.00 86.69 842 GLY A CA 1
ATOM 6588 C C . GLY A 1 842 ? -15.033 0.396 23.487 1.00 86.69 842 GLY A C 1
ATOM 6589 O O . GLY A 1 842 ? -14.101 0.773 22.774 1.00 86.69 842 GLY A O 1
ATOM 6590 N N . GLN A 1 843 ? -14.884 -0.499 24.469 1.00 91.38 843 GLN A N 1
ATOM 6591 C CA . GLN A 1 843 ? -13.647 -1.261 24.690 1.00 91.38 843 GLN A CA 1
ATOM 6592 C C . GLN A 1 843 ? -13.475 -2.350 23.618 1.00 91.38 843 GLN A C 1
ATOM 6594 O O . GLN A 1 843 ? -14.452 -2.950 23.175 1.00 91.38 843 GLN A O 1
ATOM 6599 N N . ASN A 1 844 ? -12.238 -2.655 23.233 1.00 94.12 844 ASN A N 1
ATOM 6600 C CA . ASN A 1 844 ? -11.902 -3.560 22.138 1.00 94.12 844 ASN A CA 1
ATOM 6601 C C . ASN A 1 844 ? -10.879 -4.600 22.604 1.00 94.12 844 ASN A C 1
ATOM 6603 O O . ASN A 1 844 ? -9.755 -4.273 22.993 1.00 94.12 844 ASN A O 1
ATOM 6607 N N . LEU A 1 845 ? -11.262 -5.871 22.534 1.00 96.00 845 LEU A N 1
ATOM 6608 C CA . LEU A 1 845 ? -10.384 -7.002 22.814 1.00 96.00 845 LEU A CA 1
ATOM 6609 C C . LEU A 1 845 ? -10.056 -7.730 21.517 1.00 96.00 845 LEU A C 1
ATOM 6611 O O . LEU A 1 845 ? -10.880 -7.804 20.610 1.00 96.00 845 LEU A O 1
ATOM 6615 N N . LEU A 1 846 ? -8.873 -8.323 21.450 1.00 97.25 846 LEU A N 1
ATOM 6616 C CA . LEU A 1 846 ? -8.457 -9.141 20.320 1.00 97.25 846 LEU A CA 1
ATOM 6617 C C . LEU A 1 846 ? -8.165 -10.563 20.795 1.00 97.25 846 LEU A C 1
ATOM 6619 O O . LEU A 1 846 ? -7.388 -10.734 21.728 1.00 97.25 846 LEU A O 1
ATOM 6623 N N . TYR A 1 847 ? -8.768 -11.569 20.174 1.00 97.25 847 TYR A N 1
ATOM 6624 C CA . TYR A 1 847 ? -8.477 -12.983 20.393 1.00 97.25 847 TYR A CA 1
ATOM 6625 C C . TYR A 1 847 ? -7.747 -13.523 19.160 1.00 97.25 847 TYR A C 1
ATOM 6627 O O . TYR A 1 847 ? -8.330 -13.607 18.077 1.00 97.25 847 TYR A O 1
ATOM 6635 N N . ASP A 1 848 ? -6.468 -13.851 19.339 1.00 96.31 848 ASP A N 1
ATOM 6636 C CA . ASP A 1 848 ? -5.489 -14.169 18.297 1.00 96.31 848 ASP A CA 1
ATOM 6637 C C . ASP A 1 848 ? -5.325 -13.092 17.201 1.00 96.31 848 ASP A C 1
ATOM 6639 O O . ASP A 1 848 ? -6.123 -12.168 17.022 1.00 96.31 848 ASP A O 1
ATOM 6643 N N . CYS A 1 849 ? -4.195 -13.140 16.500 1.00 93.75 849 CYS A N 1
ATOM 6644 C CA . CYS A 1 849 ? -3.772 -12.099 15.561 1.00 93.75 849 CYS A CA 1
ATOM 6645 C C . CYS A 1 849 ? -2.731 -12.576 14.535 1.00 93.75 849 CYS A C 1
ATOM 6647 O O . CYS A 1 849 ? -1.910 -11.780 14.074 1.00 93.75 849 CYS A O 1
ATOM 6649 N N . GLY A 1 850 ? -2.721 -13.864 14.190 1.00 91.31 850 GLY A N 1
ATOM 6650 C CA . GLY A 1 850 ? -1.698 -14.451 13.322 1.00 91.31 850 GLY A CA 1
ATOM 6651 C C . GLY A 1 850 ? -2.205 -14.954 11.967 1.00 91.31 850 GLY A C 1
ATOM 6652 O O . GLY A 1 850 ? -3.400 -14.961 11.673 1.00 91.31 850 GLY A O 1
ATOM 6653 N N . ARG A 1 851 ? -1.256 -15.363 11.116 1.00 91.56 851 ARG A N 1
ATOM 6654 C CA . ARG A 1 851 ? -1.507 -16.232 9.955 1.00 91.56 851 ARG A CA 1
ATOM 6655 C C . ARG A 1 851 ? -0.290 -17.071 9.598 1.00 91.56 851 ARG A C 1
ATOM 6657 O O . ARG A 1 851 ? 0.849 -16.626 9.749 1.00 91.56 851 ARG A O 1
ATOM 6664 N N . LEU A 1 852 ? -0.521 -18.209 8.960 1.00 87.62 852 LEU A N 1
ATOM 6665 C CA . LEU A 1 852 ? 0.537 -19.093 8.497 1.00 87.62 852 LEU A CA 1
ATOM 6666 C C . LEU A 1 852 ? 1.457 -18.392 7.482 1.00 87.62 852 LEU A C 1
ATOM 6668 O O . LEU A 1 852 ? 1.037 -17.959 6.401 1.00 87.62 852 LEU A O 1
ATOM 6672 N N . GLY A 1 853 ? 2.737 -18.304 7.844 1.00 79.38 853 GLY A N 1
ATOM 6673 C CA . GLY A 1 853 ? 3.852 -18.020 6.943 1.00 79.38 853 GLY A CA 1
ATOM 6674 C C . GLY A 1 853 ? 4.071 -16.581 6.477 1.00 79.38 853 GLY A C 1
ATOM 6675 O O . GLY A 1 853 ? 4.974 -16.376 5.668 1.00 79.38 853 GLY A O 1
ATOM 6676 N N . SER A 1 854 ? 3.292 -15.588 6.925 1.00 83.56 854 SER A N 1
ATOM 6677 C CA . SER A 1 854 ? 3.618 -14.179 6.647 1.00 83.56 854 SER A CA 1
ATOM 6678 C C . SER A 1 854 ? 3.052 -13.219 7.709 1.00 83.56 854 SER A C 1
ATOM 6680 O O . SER A 1 854 ? 1.903 -12.778 7.570 1.00 83.56 854 SER A O 1
ATOM 6682 N N . PRO A 1 855 ? 3.844 -12.851 8.739 1.00 87.62 855 PRO A N 1
ATOM 6683 C CA . PRO A 1 855 ? 3.412 -11.959 9.820 1.00 87.62 855 PRO A CA 1
ATOM 6684 C C . PRO A 1 855 ? 2.986 -10.591 9.287 1.00 87.62 855 PRO A C 1
ATOM 6686 O O . PRO A 1 855 ? 1.921 -10.090 9.636 1.00 87.62 855 PRO A O 1
ATOM 6689 N N . ARG A 1 856 ? 3.744 -10.041 8.328 1.00 86.12 856 ARG A N 1
ATOM 6690 C CA . ARG A 1 856 ? 3.437 -8.770 7.655 1.00 86.12 856 ARG A CA 1
ATOM 6691 C C . ARG A 1 856 ? 2.018 -8.730 7.083 1.00 86.12 856 ARG A C 1
ATOM 6693 O O . ARG A 1 856 ? 1.334 -7.723 7.238 1.00 86.12 856 ARG A O 1
ATOM 6700 N N . ARG A 1 857 ? 1.560 -9.821 6.456 1.00 86.75 857 ARG A N 1
ATOM 6701 C CA . ARG A 1 857 ? 0.200 -9.918 5.900 1.00 86.75 857 ARG A CA 1
ATOM 6702 C C . ARG A 1 857 ? -0.871 -10.028 6.984 1.00 86.75 857 ARG A C 1
ATOM 6704 O O . ARG A 1 857 ? -1.916 -9.413 6.815 1.00 86.75 857 ARG A O 1
ATOM 6711 N N . ALA A 1 858 ? -0.629 -10.760 8.078 1.00 90.75 858 ALA A N 1
ATOM 6712 C CA . ALA A 1 858 ? -1.545 -10.759 9.226 1.00 90.75 858 ALA A CA 1
ATOM 6713 C C . ALA A 1 858 ? -1.691 -9.342 9.798 1.00 90.75 858 ALA A C 1
ATOM 6715 O O . ALA A 1 858 ? -2.806 -8.840 9.926 1.00 90.75 858 ALA A O 1
ATOM 6716 N N . THR A 1 859 ? -0.567 -8.655 10.038 1.00 92.38 859 THR A N 1
ATOM 6717 C CA . THR A 1 859 ? -0.568 -7.268 10.507 1.00 92.38 859 THR A CA 1
ATOM 6718 C C . THR A 1 859 ? -1.280 -6.334 9.523 1.00 92.38 859 THR A C 1
ATOM 6720 O O . THR A 1 859 ? -2.061 -5.496 9.960 1.00 92.38 859 THR A O 1
ATOM 6723 N N . GLU A 1 860 ? -1.040 -6.436 8.211 1.00 89.69 860 GLU A N 1
ATOM 6724 C CA . GLU A 1 860 ? -1.692 -5.597 7.189 1.00 89.69 860 GLU A CA 1
ATOM 6725 C C . GLU A 1 860 ? -3.219 -5.811 7.141 1.00 89.69 860 GLU A C 1
ATOM 6727 O O . GLU A 1 860 ? -3.951 -4.823 7.218 1.00 89.69 860 GLU A O 1
ATOM 6732 N N . SER A 1 861 ? -3.702 -7.061 7.115 1.00 91.31 861 SER A N 1
ATOM 6733 C CA . SER A 1 861 ? -5.139 -7.391 7.154 1.00 91.31 861 SER A CA 1
ATOM 6734 C C . SER A 1 861 ? -5.826 -6.908 8.435 1.00 91.31 861 SER A C 1
ATOM 6736 O O . SER A 1 861 ? -6.879 -6.273 8.381 1.00 91.31 861 SER A O 1
ATOM 6738 N N . LEU A 1 862 ? -5.218 -7.154 9.599 1.00 93.69 862 LEU A N 1
ATOM 6739 C CA . LEU A 1 862 ? -5.775 -6.732 10.882 1.00 93.69 862 LEU A CA 1
ATOM 6740 C C . LEU A 1 862 ? -5.746 -5.205 11.048 1.00 93.69 862 LEU A C 1
ATOM 6742 O O . LEU A 1 862 ? -6.750 -4.618 11.447 1.00 93.69 862 LEU A O 1
ATOM 6746 N N . SER A 1 863 ? -4.642 -4.539 10.687 1.00 93.69 863 SER A N 1
ATOM 6747 C CA . SER A 1 863 ? -4.558 -3.070 10.763 1.00 93.69 863 SER A CA 1
ATOM 6748 C C . SER A 1 863 ? -5.645 -2.409 9.916 1.00 93.69 863 SER A C 1
ATOM 6750 O O . SER A 1 863 ? -6.256 -1.440 10.357 1.00 93.69 863 SER A O 1
ATOM 6752 N N . ALA A 1 864 ? -5.917 -2.955 8.725 1.00 90.75 864 ALA A N 1
ATOM 6753 C CA . ALA A 1 864 ? -6.972 -2.470 7.845 1.00 90.75 864 ALA A CA 1
ATOM 6754 C C . ALA A 1 864 ? -8.363 -2.547 8.499 1.00 90.75 864 ALA A C 1
ATOM 6756 O O . ALA A 1 864 ? -9.094 -1.560 8.463 1.00 90.75 864 ALA A O 1
ATOM 6757 N N . VAL A 1 865 ? -8.708 -3.662 9.159 1.00 92.06 865 VAL A N 1
ATOM 6758 C CA . VAL A 1 865 ? -9.992 -3.798 9.876 1.00 92.06 865 VAL A CA 1
ATOM 6759 C C . VAL A 1 865 ? -10.082 -2.870 11.088 1.00 92.06 865 VAL A C 1
ATOM 6761 O O . VAL A 1 865 ? -11.130 -2.264 11.312 1.00 92.06 865 VAL A O 1
ATOM 6764 N N . LEU A 1 866 ? -8.997 -2.719 11.854 1.00 92.44 866 LEU A N 1
ATOM 6765 C CA . LEU A 1 866 ? -8.964 -1.799 12.993 1.00 92.44 866 LEU A CA 1
ATOM 6766 C C . LEU A 1 866 ? -9.159 -0.345 12.533 1.00 92.44 866 LEU A C 1
ATOM 6768 O O . LEU A 1 866 ? -9.987 0.366 13.098 1.00 92.44 866 LEU A O 1
ATOM 6772 N N . TRP A 1 867 ? -8.479 0.087 11.465 1.00 89.00 867 TRP A N 1
ATOM 6773 C CA . TRP A 1 867 ? -8.637 1.438 10.916 1.00 89.00 867 TRP A CA 1
ATOM 6774 C C . TRP A 1 867 ? -9.990 1.670 10.225 1.00 89.00 867 TRP A C 1
ATOM 6776 O O . TRP A 1 867 ? -10.528 2.767 10.363 1.00 89.00 867 TRP A O 1
ATOM 6786 N N . ASP A 1 868 ? -10.574 0.668 9.556 1.00 87.00 868 ASP A N 1
ATOM 6787 C CA . ASP A 1 868 ? -11.947 0.706 9.009 1.00 87.00 868 ASP A CA 1
ATOM 6788 C C . ASP A 1 868 ? -12.986 0.953 10.119 1.00 87.00 868 ASP A C 1
ATOM 6790 O O . ASP A 1 868 ? -13.888 1.776 9.970 1.00 87.00 868 ASP A O 1
ATOM 6794 N N . LYS A 1 869 ? -12.798 0.320 11.286 1.00 85.88 869 LYS A N 1
ATOM 6795 C CA . LYS A 1 869 ? -13.626 0.531 12.487 1.00 85.88 869 LYS A CA 1
ATOM 6796 C C . LYS A 1 869 ? -13.256 1.788 13.294 1.00 85.88 869 LYS A C 1
ATOM 6798 O O . LYS A 1 869 ? -14.004 2.178 14.189 1.00 85.88 869 LYS A O 1
ATOM 6803 N N . GLY A 1 870 ? -12.152 2.464 12.966 1.00 84.44 870 GLY A N 1
ATOM 6804 C CA . GLY A 1 870 ? -11.659 3.653 13.678 1.00 84.44 870 GLY A CA 1
ATOM 6805 C C . GLY A 1 870 ? -10.948 3.365 15.006 1.00 84.44 870 GLY A C 1
ATOM 6806 O O . GLY A 1 870 ? -10.788 4.270 15.821 1.00 84.44 870 GLY A O 1
ATOM 6807 N N . ILE A 1 871 ? -10.527 2.121 15.233 1.00 87.12 871 ILE A N 1
ATOM 6808 C CA . ILE A 1 871 ? -9.869 1.663 16.459 1.00 87.12 871 ILE A CA 1
ATOM 6809 C C . ILE A 1 871 ? -8.378 2.036 16.419 1.00 87.12 871 ILE A C 1
ATOM 6811 O O . ILE A 1 871 ? -7.682 1.781 15.437 1.00 87.12 871 ILE A O 1
ATOM 6815 N N . SER A 1 872 ? -7.880 2.637 17.502 1.00 86.38 872 SER A N 1
ATOM 6816 C CA . SER A 1 872 ? -6.465 3.011 17.710 1.00 86.38 872 SER A CA 1
ATOM 6817 C C . SER A 1 872 ? -5.868 2.462 19.021 1.00 86.38 872 SER A C 1
ATOM 6819 O O . SER A 1 872 ? -4.652 2.531 19.244 1.00 86.38 872 SER A O 1
ATOM 6821 N N . HIS A 1 873 ? -6.719 1.885 19.873 1.00 90.62 873 HIS A N 1
ATOM 6822 C CA . HIS A 1 873 ? -6.379 1.263 21.147 1.00 90.62 873 HIS A CA 1
ATOM 6823 C C . HIS A 1 873 ? -7.051 -0.109 21.258 1.00 90.62 873 HIS A C 1
ATOM 6825 O O . HIS A 1 873 ? -8.194 -0.268 20.836 1.00 90.62 873 HIS A O 1
ATOM 6831 N N . LEU A 1 874 ? -6.339 -1.075 21.834 1.00 94.50 874 LEU A N 1
ATOM 6832 C CA . LEU A 1 874 ? -6.869 -2.372 22.241 1.00 94.50 874 LEU A CA 1
ATOM 6833 C C . LEU A 1 874 ? -6.649 -2.526 23.745 1.00 94.50 874 LEU A C 1
ATOM 6835 O O . LEU A 1 874 ? -5.508 -2.579 24.208 1.00 94.50 874 LEU A O 1
ATOM 6839 N N . GLU A 1 875 ? -7.724 -2.645 24.512 1.00 94.69 875 GLU A N 1
ATOM 6840 C CA . GLU A 1 875 ? -7.676 -2.850 25.958 1.00 94.69 875 GLU A CA 1
ATOM 6841 C C . GLU A 1 875 ? -6.907 -4.130 26.304 1.00 94.69 875 GLU A C 1
ATOM 6843 O O . GLU A 1 875 ? -6.133 -4.151 27.268 1.00 94.69 875 GLU A O 1
ATOM 6848 N N . ALA A 1 876 ? -7.064 -5.184 25.491 1.00 95.38 876 ALA A N 1
ATOM 6849 C CA . ALA A 1 876 ? -6.222 -6.367 25.579 1.00 95.38 876 ALA A CA 1
ATOM 6850 C C . ALA A 1 876 ? -6.124 -7.195 24.291 1.00 95.38 876 ALA A C 1
ATOM 6852 O O . ALA A 1 876 ? -7.051 -7.241 23.484 1.00 95.38 876 ALA A O 1
ATOM 6853 N N . VAL A 1 877 ? -5.027 -7.946 24.180 1.00 97.44 877 VAL A N 1
ATOM 6854 C CA . VAL A 1 877 ? -4.880 -9.078 23.253 1.00 97.44 877 VAL A CA 1
ATOM 6855 C C . VAL A 1 877 ? -4.833 -10.375 24.064 1.00 97.44 877 VAL A C 1
ATOM 6857 O O . VAL A 1 877 ? -4.123 -10.446 25.063 1.00 97.44 877 VAL A O 1
ATOM 6860 N N . ILE A 1 878 ? -5.579 -11.395 23.656 1.00 97.56 878 ILE A N 1
ATOM 6861 C CA . ILE A 1 878 ? -5.586 -12.751 24.205 1.00 97.56 878 ILE A CA 1
ATOM 6862 C C . ILE A 1 878 ? -4.960 -13.658 23.144 1.00 97.56 878 ILE A C 1
ATOM 6864 O O . ILE A 1 878 ? -5.462 -13.716 22.026 1.00 97.56 878 ILE A O 1
ATOM 6868 N N . ILE A 1 879 ? -3.874 -14.346 23.490 1.00 97.06 879 ILE A N 1
ATOM 6869 C CA . ILE A 1 879 ? -3.229 -15.353 22.641 1.00 97.06 879 ILE A CA 1
ATOM 6870 C C . ILE A 1 879 ? -3.677 -16.730 23.122 1.00 97.06 879 ILE A C 1
ATOM 6872 O O . ILE A 1 879 ? -3.540 -17.034 24.310 1.00 97.06 879 ILE A O 1
ATOM 6876 N N . SER A 1 880 ? -4.201 -17.558 22.221 1.00 95.62 880 SER A N 1
ATOM 6877 C CA . SER A 1 880 ? -4.760 -18.861 22.563 1.00 95.62 880 SER A CA 1
ATOM 6878 C C . SER A 1 880 ? -3.691 -19.886 22.952 1.00 95.62 880 SER A C 1
ATOM 6880 O O . SER A 1 880 ? -3.848 -20.539 23.985 1.00 95.62 880 SER A O 1
ATOM 6882 N N . HIS A 1 881 ? -2.610 -20.013 22.176 1.00 93.00 881 HIS A N 1
ATOM 6883 C CA . HIS A 1 881 ? -1.511 -20.969 22.394 1.00 93.00 881 HIS A CA 1
ATOM 6884 C C . HIS A 1 881 ? -0.211 -20.575 21.652 1.00 93.00 881 HIS A C 1
ATOM 6886 O O . HIS A 1 881 ? -0.103 -19.464 21.136 1.00 93.00 881 HIS A O 1
ATOM 6892 N N . ASP A 1 882 ? 0.788 -21.467 21.653 1.00 91.88 882 ASP A N 1
ATOM 6893 C CA . ASP A 1 882 ? 2.171 -21.233 21.189 1.00 91.88 882 ASP A CA 1
ATOM 6894 C C . ASP A 1 882 ? 2.396 -21.428 19.667 1.00 91.88 882 ASP A C 1
ATOM 6896 O O . ASP A 1 882 ? 3.533 -21.360 19.202 1.00 91.88 882 ASP A O 1
ATOM 6900 N N . ASP A 1 883 ? 1.345 -21.594 18.856 1.00 90.38 883 ASP A N 1
ATOM 6901 C CA . ASP A 1 883 ? 1.511 -21.666 17.397 1.00 90.38 883 ASP A CA 1
ATOM 6902 C C . ASP A 1 883 ? 1.585 -20.269 16.755 1.00 90.38 883 ASP A C 1
ATOM 6904 O O . ASP A 1 883 ? 0.809 -19.347 17.034 1.00 90.38 883 ASP A O 1
ATOM 6908 N N . ALA A 1 884 ? 2.570 -20.091 15.871 1.00 88.44 884 ALA A N 1
ATOM 6909 C CA . ALA A 1 884 ? 2.935 -18.780 15.340 1.00 88.44 884 ALA A CA 1
ATOM 6910 C C . ALA A 1 884 ? 1.813 -18.119 14.520 1.00 88.44 884 ALA A C 1
ATOM 6912 O O . ALA A 1 884 ? 1.712 -16.895 14.497 1.00 88.44 884 ALA A O 1
ATOM 6913 N N . ASP A 1 885 ? 0.940 -18.883 13.871 1.00 87.31 885 ASP A N 1
ATOM 6914 C CA . ASP A 1 885 ? -0.225 -18.376 13.142 1.00 87.31 885 ASP A CA 1
ATOM 6915 C C . ASP A 1 885 ? -1.400 -17.933 14.025 1.00 87.31 885 ASP A C 1
ATOM 6917 O O . ASP A 1 885 ? -2.411 -17.462 13.500 1.00 87.31 885 ASP A O 1
ATOM 6921 N N . HIS A 1 886 ? -1.210 -17.922 15.347 1.00 92.25 886 HIS A N 1
ATOM 6922 C CA . HIS A 1 886 ? -2.102 -17.275 16.310 1.00 92.25 886 HIS A CA 1
ATOM 6923 C C . HIS A 1 886 ? -1.543 -15.955 16.866 1.00 92.25 886 HIS A C 1
ATOM 6925 O O . HIS A 1 886 ? -2.322 -15.090 17.266 1.00 92.25 886 HIS A O 1
ATOM 6931 N N . PHE A 1 887 ? -0.223 -15.722 16.824 1.00 93.94 887 PHE A N 1
ATOM 6932 C CA . PHE A 1 887 ? 0.387 -14.509 17.400 1.00 93.94 887 PHE A CA 1
ATOM 6933 C C . PHE A 1 887 ? 1.347 -13.722 16.498 1.00 93.94 887 PHE A C 1
ATOM 6935 O O . PHE A 1 887 ? 1.751 -12.621 16.871 1.00 93.94 887 PHE A O 1
ATOM 6942 N N . ASN A 1 888 ? 1.741 -14.220 15.323 1.00 92.69 888 ASN A N 1
ATOM 6943 C CA . ASN A 1 888 ? 2.826 -13.603 14.550 1.00 92.69 888 ASN A CA 1
ATOM 6944 C C . ASN A 1 888 ? 2.521 -12.214 13.969 1.00 92.69 888 ASN A C 1
ATOM 6946 O O . ASN A 1 888 ? 3.454 -11.495 13.614 1.00 92.69 888 ASN A O 1
ATOM 6950 N N . GLY A 1 889 ? 1.256 -11.795 13.898 1.00 93.31 889 GLY A N 1
ATOM 6951 C CA . GLY A 1 889 ? 0.908 -10.413 13.573 1.00 93.31 889 GLY A CA 1
ATOM 6952 C C . GLY A 1 889 ? 1.098 -9.441 14.742 1.00 93.31 889 GLY A C 1
ATOM 6953 O O . GLY A 1 889 ? 1.205 -8.237 14.486 1.00 93.31 889 GLY A O 1
ATOM 6954 N N . LEU A 1 890 ? 1.184 -9.927 15.994 1.00 94.69 890 LEU A N 1
ATOM 6955 C CA . LEU A 1 890 ? 1.229 -9.094 17.202 1.00 94.69 890 LEU A CA 1
ATOM 6956 C C . LEU A 1 890 ? 2.375 -8.074 17.203 1.00 94.69 890 LEU A C 1
ATOM 6958 O O . LEU A 1 890 ? 2.070 -6.911 17.453 1.00 94.69 890 LEU A O 1
ATOM 6962 N N . PRO A 1 891 ? 3.644 -8.408 16.880 1.00 91.88 891 PRO A N 1
ATOM 6963 C CA . PRO A 1 891 ? 4.735 -7.428 16.898 1.00 91.88 891 PRO A CA 1
ATOM 6964 C C . PRO A 1 891 ? 4.420 -6.179 16.063 1.00 91.88 891 PRO A C 1
ATOM 6966 O O . PRO A 1 891 ? 4.523 -5.058 16.554 1.00 91.88 891 PRO A O 1
ATOM 6969 N N . GLY A 1 892 ? 3.905 -6.373 14.844 1.00 89.88 892 GLY A N 1
ATOM 6970 C CA . GLY A 1 892 ? 3.517 -5.274 13.962 1.00 89.88 892 GLY A CA 1
ATOM 6971 C C . GLY A 1 892 ? 2.240 -4.536 14.391 1.00 89.88 892 GLY A C 1
ATOM 6972 O O . GLY A 1 892 ? 2.026 -3.402 13.966 1.00 89.88 892 GLY A O 1
ATOM 6973 N N . ILE A 1 893 ? 1.391 -5.142 15.229 1.00 94.00 893 ILE A N 1
ATOM 6974 C CA . ILE A 1 893 ? 0.269 -4.452 15.889 1.00 94.00 893 ILE A CA 1
ATOM 6975 C C . ILE A 1 893 ? 0.784 -3.595 17.048 1.00 94.00 893 ILE A C 1
ATOM 6977 O O . ILE A 1 893 ? 0.373 -2.444 17.154 1.00 94.00 893 ILE A O 1
ATOM 6981 N N . LEU A 1 894 ? 1.744 -4.088 17.840 1.00 92.19 894 LEU A N 1
ATOM 6982 C CA . LEU A 1 894 ? 2.398 -3.325 18.913 1.00 92.19 894 LEU A CA 1
ATOM 6983 C C . LEU A 1 894 ? 3.203 -2.113 18.401 1.00 92.19 894 LEU A C 1
ATOM 6985 O O . LEU A 1 894 ? 3.515 -1.220 19.185 1.00 92.19 894 LEU A O 1
ATOM 6989 N N . ASP A 1 895 ? 3.546 -2.075 17.110 1.00 86.81 895 ASP A N 1
ATOM 6990 C CA . ASP A 1 895 ? 4.183 -0.926 16.446 1.00 86.81 895 ASP A CA 1
ATOM 6991 C C . ASP A 1 895 ? 3.187 0.134 15.939 1.00 86.81 895 ASP A C 1
ATOM 6993 O O . ASP A 1 895 ? 3.581 1.270 15.664 1.00 86.81 895 ASP A O 1
ATOM 6997 N N . ARG A 1 896 ? 1.909 -0.235 15.765 1.00 88.75 896 ARG A N 1
ATOM 6998 C CA . ARG A 1 896 ? 0.876 0.576 15.083 1.00 88.75 896 ARG A CA 1
ATOM 6999 C C . ARG A 1 896 ? -0.285 0.990 15.985 1.00 88.75 896 ARG A C 1
ATOM 7001 O O . ARG A 1 896 ? -0.941 1.990 15.704 1.00 88.75 896 ARG A O 1
ATOM 7008 N N . PHE A 1 897 ? -0.547 0.227 17.041 1.00 91.44 897 PHE A N 1
ATOM 7009 C CA . PHE A 1 897 ? -1.679 0.389 17.947 1.00 91.44 897 PHE A CA 1
ATOM 7010 C C . PHE A 1 897 ? -1.199 0.340 19.395 1.00 91.44 897 PHE A C 1
ATOM 7012 O O . PHE A 1 897 ? -0.250 -0.365 19.737 1.00 91.44 897 PHE A O 1
ATOM 7019 N N . SER A 1 898 ? -1.881 1.077 20.266 1.00 91.75 898 SER A N 1
ATOM 7020 C CA . SER A 1 898 ? -1.621 1.000 21.704 1.00 91.75 898 SER A CA 1
ATOM 7021 C C . SER A 1 898 ? -2.362 -0.199 22.306 1.00 91.75 898 SER A C 1
ATOM 7023 O O . SER A 1 898 ? -3.546 -0.380 22.035 1.00 91.75 898 SER A O 1
ATOM 7025 N N . VAL A 1 899 ? -1.678 -1.015 23.116 1.00 95.38 899 VAL A N 1
ATOM 7026 C CA . VAL A 1 899 ? -2.243 -2.234 23.725 1.00 95.38 899 VAL A CA 1
ATOM 7027 C C . VAL A 1 899 ? -2.137 -2.167 25.248 1.00 95.38 899 VAL A C 1
ATOM 7029 O O . VAL A 1 899 ? -1.047 -1.977 25.783 1.00 95.38 899 VAL A O 1
ATOM 7032 N N . GLY A 1 900 ? -3.265 -2.317 25.948 1.00 95.12 900 GLY A N 1
ATOM 7033 C CA . GLY A 1 900 ? -3.351 -2.189 27.407 1.00 95.12 900 GLY A CA 1
ATOM 7034 C C . GLY A 1 900 ? -2.797 -3.385 28.193 1.00 95.12 900 GLY A C 1
ATOM 7035 O O . GLY A 1 900 ? -2.195 -3.200 29.252 1.00 95.12 900 GLY A O 1
ATOM 7036 N N . ALA A 1 901 ? -2.974 -4.608 27.687 1.00 96.00 901 ALA A N 1
ATOM 7037 C CA . ALA A 1 901 ? -2.414 -5.836 28.257 1.00 96.00 901 ALA A CA 1
ATOM 7038 C C . ALA A 1 901 ? -2.340 -6.968 27.218 1.00 96.00 901 ALA A C 1
ATOM 7040 O O . ALA A 1 901 ? -3.115 -6.995 26.263 1.00 96.00 901 ALA A O 1
ATOM 7041 N N . VAL A 1 902 ? -1.464 -7.948 27.450 1.00 97.44 902 VAL A N 1
ATOM 7042 C CA . VAL A 1 902 ? -1.473 -9.227 26.720 1.00 97.44 902 VAL A CA 1
ATOM 7043 C C . VAL A 1 902 ? -1.779 -10.361 27.694 1.00 97.44 902 VAL A C 1
ATOM 7045 O O . VAL A 1 902 ? -1.142 -10.486 28.743 1.00 97.44 902 VAL A O 1
ATOM 7048 N N . TYR A 1 903 ? -2.756 -11.192 27.346 1.00 96.62 903 TYR A N 1
ATOM 7049 C CA . TYR A 1 903 ? -3.147 -12.390 28.073 1.00 96.62 903 TYR A CA 1
ATOM 7050 C C . TYR A 1 903 ? -2.736 -13.648 27.310 1.00 96.62 903 TYR A C 1
ATOM 7052 O O . TYR A 1 903 ? -2.898 -13.727 26.098 1.00 96.62 903 TYR A O 1
ATOM 7060 N N . CYS A 1 904 ? -2.238 -14.647 28.029 1.00 95.56 904 CYS A N 1
ATOM 7061 C CA . CYS A 1 904 ? -1.878 -15.962 27.492 1.00 95.56 904 CYS A CA 1
ATOM 7062 C C . CYS A 1 904 ? -2.023 -17.040 28.579 1.00 95.56 904 CYS A C 1
ATOM 7064 O O . CYS A 1 904 ? -2.348 -16.732 29.734 1.00 95.56 904 CYS A O 1
ATOM 7066 N N . SER A 1 905 ? -1.833 -18.315 28.234 1.00 93.56 905 SER A N 1
ATOM 7067 C CA . SER A 1 905 ? -1.953 -19.410 29.203 1.00 93.56 905 SER A CA 1
ATOM 7068 C C . SER A 1 905 ? -0.792 -19.400 30.209 1.00 93.56 905 SER A C 1
ATOM 7070 O O . SER A 1 905 ? 0.313 -18.932 29.928 1.00 93.56 905 SER A O 1
ATOM 7072 N N . GLU A 1 906 ? -1.014 -19.933 31.415 1.00 91.00 906 GLU A N 1
ATOM 7073 C CA . GLU A 1 906 ? 0.067 -20.073 32.405 1.00 91.00 906 GLU A CA 1
ATOM 7074 C C . GLU A 1 906 ? 1.180 -21.038 31.938 1.00 91.00 906 GLU A C 1
ATOM 7076 O O . GLU A 1 906 ? 2.316 -20.922 32.397 1.00 91.00 906 GLU A O 1
ATOM 7081 N N . LEU A 1 907 ? 0.875 -21.947 31.001 1.00 90.06 907 LEU A N 1
ATOM 7082 C CA . LEU A 1 907 ? 1.856 -22.815 30.345 1.00 90.06 907 LEU A CA 1
ATOM 7083 C C . LEU A 1 907 ? 2.754 -22.036 29.379 1.00 90.06 907 LEU A C 1
ATOM 7085 O O . LEU A 1 907 ? 3.970 -22.093 29.542 1.00 90.06 907 LEU A O 1
ATOM 7089 N N . MET A 1 908 ? 2.180 -21.242 28.468 1.00 91.81 908 MET A N 1
ATOM 7090 C CA . MET A 1 908 ? 2.936 -20.438 27.493 1.00 91.81 908 MET A CA 1
ATOM 7091 C C . MET A 1 908 ? 3.962 -19.517 28.177 1.00 91.81 908 MET A C 1
ATOM 7093 O O . MET A 1 908 ? 5.064 -19.328 27.683 1.00 91.81 908 MET A O 1
ATOM 7097 N N . VAL A 1 909 ? 3.659 -18.982 29.367 1.00 91.69 909 VAL A N 1
ATOM 7098 C CA . VAL A 1 909 ? 4.617 -18.144 30.120 1.00 91.69 909 VAL A CA 1
ATOM 7099 C C . VAL A 1 909 ? 5.732 -18.951 30.802 1.00 91.69 909 VAL A C 1
ATOM 7101 O O . VAL A 1 909 ? 6.828 -18.425 30.995 1.00 91.69 909 VAL A O 1
ATOM 7104 N N . LYS A 1 910 ? 5.471 -20.202 31.204 1.00 90.00 910 LYS A N 1
ATOM 7105 C CA . LYS A 1 910 ? 6.427 -21.050 31.946 1.00 90.00 910 LYS A CA 1
ATOM 7106 C C . LYS A 1 910 ? 7.329 -21.879 31.041 1.00 90.00 910 LYS A C 1
ATOM 7108 O O . LYS A 1 910 ? 8.492 -22.091 31.376 1.00 90.00 910 LYS A O 1
ATOM 7113 N N . THR A 1 911 ? 6.776 -22.379 29.946 1.00 89.69 911 THR A N 1
ATOM 7114 C CA . THR A 1 911 ? 7.437 -23.251 28.973 1.00 89.69 911 THR A CA 1
ATOM 7115 C C . THR A 1 911 ? 7.089 -22.790 27.554 1.00 89.69 911 THR A C 1
ATOM 7117 O O . THR A 1 911 ? 6.457 -23.554 26.829 1.00 89.69 911 THR A O 1
ATOM 7120 N N . PRO A 1 912 ? 7.445 -21.548 27.169 1.00 90.75 912 PRO A N 1
ATOM 7121 C CA . PRO A 1 912 ? 7.205 -21.060 25.816 1.00 90.75 912 PRO A CA 1
ATOM 7122 C C . PRO A 1 912 ? 7.989 -21.871 24.784 1.00 90.75 912 PRO A C 1
ATOM 7124 O O . PRO A 1 912 ? 9.137 -22.268 25.025 1.00 90.75 912 PRO A O 1
ATOM 7127 N N . GLY A 1 913 ? 7.407 -22.025 23.599 1.00 88.62 913 GLY A N 1
ATOM 7128 C CA . GLY A 1 913 ? 8.137 -22.381 22.392 1.00 88.62 913 GLY A CA 1
ATOM 7129 C C . GLY A 1 913 ? 9.139 -21.288 22.005 1.00 88.62 913 GLY A C 1
ATOM 7130 O O . GLY A 1 913 ? 9.121 -20.166 22.515 1.00 88.62 913 GLY A O 1
ATOM 7131 N N . HIS A 1 914 ? 10.051 -21.602 21.080 1.00 88.69 914 HIS A N 1
ATOM 7132 C CA . HIS A 1 914 ? 11.127 -20.676 20.697 1.00 88.69 914 HIS A CA 1
ATOM 7133 C C . HIS A 1 914 ? 10.593 -19.320 20.203 1.00 88.69 914 HIS A C 1
ATOM 7135 O O . HIS A 1 914 ? 11.172 -18.280 20.506 1.00 88.69 914 HIS A O 1
ATOM 7141 N N . LEU A 1 915 ? 9.496 -19.323 19.440 1.00 90.06 915 LEU A N 1
ATOM 7142 C CA . LEU A 1 915 ? 8.914 -18.105 18.876 1.00 90.06 915 LEU A CA 1
ATOM 7143 C C . LEU A 1 915 ? 8.112 -17.318 19.918 1.00 90.06 915 LEU A C 1
ATOM 7145 O O . LEU A 1 915 ? 8.283 -16.103 20.014 1.00 90.06 915 LEU A O 1
ATOM 7149 N N . ALA A 1 916 ? 7.310 -17.986 20.753 1.00 91.38 916 ALA A N 1
ATOM 7150 C CA . ALA A 1 916 ? 6.645 -17.316 21.864 1.00 91.38 916 ALA A CA 1
ATOM 7151 C C . ALA A 1 916 ? 7.644 -16.709 22.854 1.00 91.38 916 ALA A C 1
ATOM 7153 O O . ALA A 1 916 ? 7.400 -15.615 23.347 1.00 91.38 916 ALA A O 1
ATOM 7154 N N . ALA A 1 917 ? 8.784 -17.355 23.119 1.00 92.88 917 ALA A N 1
ATOM 7155 C CA . ALA A 1 917 ? 9.808 -16.808 24.008 1.00 92.88 917 ALA A CA 1
ATOM 7156 C C . ALA A 1 917 ? 10.291 -15.426 23.532 1.00 92.88 917 ALA A C 1
ATOM 7158 O O . ALA A 1 917 ? 10.292 -14.481 24.322 1.00 92.88 917 ALA A O 1
ATOM 7159 N N . THR A 1 918 ? 10.600 -15.285 22.236 1.00 91.81 918 THR A N 1
ATOM 7160 C CA . THR A 1 918 ? 10.944 -13.992 21.619 1.00 91.81 918 THR A CA 1
ATOM 7161 C C . THR A 1 918 ? 9.814 -12.973 21.783 1.00 91.81 918 THR A C 1
ATOM 7163 O O . THR A 1 918 ? 10.055 -11.872 22.270 1.00 91.81 918 THR A O 1
ATOM 7166 N N . LEU A 1 919 ? 8.568 -13.355 21.479 1.00 92.94 919 LEU A N 1
ATOM 7167 C CA . LEU A 1 919 ? 7.411 -12.464 21.605 1.00 92.94 919 LEU A CA 1
ATOM 7168 C C . LEU A 1 919 ? 7.183 -11.994 23.051 1.00 92.94 919 LEU A C 1
ATOM 7170 O O . LEU A 1 919 ? 6.879 -10.826 23.293 1.00 92.94 919 LEU A O 1
ATOM 7174 N N . LEU A 1 920 ? 7.302 -12.896 24.026 1.00 94.31 920 LEU A N 1
ATOM 7175 C CA . LEU A 1 920 ? 7.118 -12.578 25.439 1.00 94.31 920 LEU A CA 1
ATOM 7176 C C . LEU A 1 920 ? 8.193 -11.606 25.939 1.00 94.31 920 LEU A C 1
ATOM 7178 O O . LEU A 1 920 ? 7.881 -10.730 26.748 1.00 94.31 920 LEU A O 1
ATOM 7182 N N . ASP A 1 921 ? 9.426 -11.722 25.447 1.00 93.25 921 ASP A N 1
ATOM 7183 C CA . ASP A 1 921 ? 10.500 -10.776 25.751 1.00 93.25 921 ASP A CA 1
ATOM 7184 C C . ASP A 1 921 ? 10.307 -9.425 25.038 1.00 93.25 921 ASP A C 1
ATOM 7186 O O . ASP A 1 921 ? 10.479 -8.389 25.683 1.00 93.25 921 ASP A O 1
ATOM 7190 N N . ASP A 1 922 ? 9.817 -9.402 23.792 1.00 90.31 922 ASP A N 1
ATOM 7191 C CA . ASP A 1 922 ? 9.417 -8.169 23.090 1.00 90.31 922 ASP A CA 1
ATOM 7192 C C . ASP A 1 922 ? 8.312 -7.407 23.855 1.00 90.31 922 ASP A C 1
ATOM 7194 O O . ASP A 1 922 ? 8.390 -6.189 24.047 1.00 90.31 922 ASP A O 1
ATOM 7198 N N . ILE A 1 923 ? 7.288 -8.120 24.344 1.00 93.94 923 ILE A N 1
ATOM 7199 C CA . ILE A 1 923 ? 6.186 -7.564 25.153 1.00 93.94 923 ILE A CA 1
ATOM 7200 C C . ILE A 1 923 ? 6.722 -6.964 26.464 1.00 93.94 923 ILE A C 1
ATOM 7202 O O . ILE A 1 923 ? 6.339 -5.850 26.841 1.00 93.94 923 ILE A O 1
ATOM 7206 N N . ARG A 1 924 ? 7.635 -7.672 27.147 1.00 93.81 924 ARG A N 1
ATOM 7207 C CA . ARG A 1 924 ? 8.285 -7.203 28.385 1.00 93.81 924 ARG A CA 1
ATOM 7208 C C . ARG A 1 924 ? 9.152 -5.970 28.135 1.00 93.81 924 ARG A C 1
ATOM 7210 O O . ARG A 1 924 ? 9.050 -5.009 28.893 1.00 93.81 924 ARG A O 1
ATOM 7217 N N . ALA A 1 925 ? 9.952 -5.962 27.069 1.00 92.00 925 ALA A N 1
ATOM 7218 C CA . ALA A 1 925 ? 10.808 -4.834 26.695 1.00 92.00 925 ALA A CA 1
ATOM 7219 C C . ALA A 1 925 ? 9.998 -3.561 26.387 1.00 92.00 925 ALA A C 1
ATOM 7221 O O . ALA A 1 925 ? 10.419 -2.453 26.722 1.00 92.00 925 ALA A O 1
ATOM 7222 N N . ARG A 1 926 ? 8.792 -3.719 25.823 1.00 90.19 926 ARG A N 1
ATOM 7223 C CA . ARG A 1 926 ? 7.820 -2.635 25.587 1.00 90.19 926 ARG A CA 1
ATOM 7224 C C . ARG A 1 926 ? 7.055 -2.194 26.848 1.00 90.19 926 ARG A C 1
ATOM 7226 O O . ARG A 1 926 ? 6.250 -1.273 26.764 1.00 90.19 926 ARG A O 1
ATOM 7233 N N . ASN A 1 927 ? 7.315 -2.800 28.012 1.00 94.12 927 ASN A N 1
ATOM 7234 C CA . ASN A 1 927 ? 6.615 -2.574 29.288 1.00 94.12 927 ASN A CA 1
ATOM 7235 C C . ASN A 1 927 ? 5.092 -2.820 29.230 1.00 94.12 927 ASN A C 1
ATOM 7237 O O . ASN A 1 927 ? 4.330 -2.224 29.995 1.00 94.12 927 ASN A O 1
ATOM 7241 N N . ILE A 1 928 ? 4.633 -3.710 28.345 1.00 95.38 928 ILE A N 1
ATOM 7242 C CA . ILE A 1 928 ? 3.211 -4.048 28.225 1.00 95.38 928 ILE A CA 1
ATOM 7243 C C . ILE A 1 928 ? 2.850 -5.102 29.291 1.00 95.38 928 ILE A C 1
ATOM 7245 O O . ILE A 1 928 ? 3.554 -6.108 29.414 1.00 95.38 928 ILE A O 1
ATOM 7249 N N . PRO A 1 929 ? 1.761 -4.924 30.068 1.00 96.56 929 PRO A N 1
ATOM 7250 C CA . PRO A 1 929 ? 1.344 -5.886 31.086 1.00 96.56 929 PRO A CA 1
ATOM 7251 C C . PRO A 1 929 ? 1.029 -7.281 30.521 1.00 96.56 929 PRO A C 1
ATOM 7253 O O . PRO A 1 929 ? -0.048 -7.516 29.972 1.00 96.56 929 PRO A O 1
ATOM 7256 N N . LEU A 1 930 ? 1.941 -8.231 30.730 1.00 96.19 930 LEU A N 1
ATOM 7257 C CA . LEU A 1 930 ? 1.729 -9.652 30.457 1.00 96.19 930 LEU A CA 1
ATOM 7258 C C . LEU A 1 930 ? 0.994 -10.317 31.632 1.00 96.19 930 LEU A C 1
ATOM 7260 O O . LEU A 1 930 ? 1.432 -10.226 32.781 1.00 96.19 930 LEU A O 1
ATOM 7264 N N . ARG A 1 931 ? -0.126 -10.994 31.365 1.00 95.12 931 ARG A N 1
ATOM 7265 C CA . ARG A 1 931 ? -0.992 -11.612 32.383 1.00 95.12 931 ARG A CA 1
ATOM 7266 C C . ARG A 1 931 ? -1.376 -13.040 31.992 1.00 95.12 931 ARG A C 1
ATOM 7268 O O . ARG A 1 931 ? -1.658 -13.318 30.836 1.00 95.12 931 ARG A O 1
ATOM 7275 N N . THR A 1 932 ? -1.458 -13.945 32.964 1.00 94.94 932 THR A N 1
ATOM 7276 C CA . THR A 1 932 ? -1.852 -15.340 32.706 1.00 94.94 932 THR A CA 1
ATOM 7277 C C . THR A 1 932 ? -3.349 -15.581 32.896 1.00 94.94 932 THR A C 1
ATOM 7279 O O . THR A 1 932 ? -3.999 -14.989 33.771 1.00 94.94 932 THR A O 1
ATOM 7282 N N . LEU A 1 933 ? -3.899 -16.487 32.092 1.00 94.88 933 LEU A N 1
ATOM 7283 C CA . LEU A 1 933 ? -5.254 -17.024 32.188 1.00 94.88 933 LEU A CA 1
ATOM 7284 C C . LEU A 1 933 ? -5.227 -18.538 32.442 1.00 94.88 933 LEU A C 1
ATOM 7286 O O . LEU A 1 933 ? -4.249 -19.223 32.145 1.00 94.88 933 LEU A O 1
ATOM 7290 N N . SER A 1 934 ? -6.300 -19.034 33.056 1.00 93.94 934 SER A N 1
ATOM 7291 C CA . SER A 1 934 ? -6.571 -20.457 33.289 1.00 93.94 934 SER A CA 1
ATOM 7292 C C . SER A 1 934 ? -8.064 -20.662 33.572 1.00 93.94 934 SER A C 1
ATOM 7294 O O . SER A 1 934 ? -8.757 -19.703 33.923 1.00 93.94 934 SER A O 1
ATOM 7296 N N . ALA A 1 935 ? -8.532 -21.901 33.419 1.00 93.62 935 ALA A N 1
ATOM 7297 C CA . ALA A 1 935 ? -9.909 -22.342 33.631 1.00 93.62 935 ALA A CA 1
ATOM 7298 C C . ALA A 1 935 ? -10.547 -21.779 34.918 1.00 93.62 935 ALA A C 1
ATOM 7300 O O . ALA A 1 935 ? -9.908 -21.708 35.973 1.00 93.62 935 ALA A O 1
ATOM 7301 N N . GLY A 1 936 ? -11.812 -21.367 34.818 1.00 90.81 936 GLY A N 1
ATOM 7302 C CA . GLY A 1 936 ? -12.598 -20.759 35.896 1.00 90.81 936 GLY A CA 1
ATOM 7303 C C . GLY A 1 936 ? -12.323 -19.268 36.134 1.00 90.81 936 GLY A C 1
ATOM 7304 O O . GLY A 1 936 ? -13.015 -18.634 36.934 1.00 90.81 936 GLY A O 1
ATOM 7305 N N . LYS A 1 937 ? -11.337 -18.663 35.456 1.00 93.12 937 LYS A N 1
ATOM 7306 C CA . LYS A 1 937 ? -11.059 -17.225 35.570 1.00 93.12 937 LYS A CA 1
ATOM 7307 C C . LYS A 1 937 ? -12.024 -16.415 34.701 1.00 93.12 937 LYS A C 1
ATOM 7309 O O . LYS A 1 937 ? -12.135 -16.657 33.503 1.00 93.12 937 LYS A O 1
ATOM 7314 N N . ARG A 1 938 ? -12.659 -15.403 35.300 1.00 91.69 938 ARG A N 1
ATOM 7315 C CA . ARG A 1 938 ? -13.471 -14.398 34.596 1.00 91.69 938 ARG A CA 1
ATOM 7316 C C . ARG A 1 938 ? -12.674 -13.116 34.351 1.00 91.69 938 ARG A C 1
ATOM 7318 O O . ARG A 1 938 ? -12.034 -12.601 35.272 1.00 91.69 938 ARG A O 1
ATOM 7325 N N . LEU A 1 939 ? -12.726 -12.592 33.131 1.00 89.44 939 LEU A N 1
ATOM 7326 C CA . LEU A 1 939 ? -12.201 -11.278 32.760 1.00 89.44 939 LEU A CA 1
ATOM 7327 C C . LEU A 1 939 ? -13.316 -10.232 32.892 1.00 89.44 939 LEU A C 1
ATOM 7329 O O . LEU A 1 939 ? -14.185 -10.128 32.037 1.00 89.44 939 LEU A O 1
ATOM 7333 N N . LYS A 1 940 ? -13.282 -9.436 33.966 1.00 80.62 940 LYS A N 1
ATOM 7334 C CA . LYS A 1 940 ? -14.208 -8.309 34.152 1.00 80.62 940 LYS A CA 1
ATOM 7335 C C . LYS A 1 940 ? -13.741 -7.099 33.340 1.00 80.62 940 LYS A C 1
ATOM 7337 O O . LYS A 1 940 ? -12.934 -6.313 33.834 1.00 80.62 940 LYS A O 1
ATOM 7342 N N . THR A 1 941 ? -14.223 -6.977 32.107 1.00 77.50 941 THR A N 1
ATOM 7343 C CA . THR A 1 941 ? -13.960 -5.836 31.207 1.00 77.50 941 THR A CA 1
ATOM 7344 C C . THR A 1 941 ? -15.149 -4.872 31.146 1.00 77.50 941 THR A C 1
ATOM 7346 O O . THR A 1 941 ? -14.967 -3.663 31.287 1.00 77.50 941 THR A O 1
ATOM 7349 N N . HIS A 1 942 ? -16.370 -5.406 31.054 1.00 85.44 942 HIS A N 1
ATOM 7350 C CA . HIS A 1 942 ? -17.633 -4.665 31.109 1.00 85.44 942 HIS A CA 1
ATOM 7351 C C . HIS A 1 942 ? -18.566 -5.279 32.180 1.00 85.44 942 HIS A C 1
ATOM 7353 O O . HIS A 1 942 ? -18.483 -6.488 32.393 1.00 85.44 942 HIS A O 1
ATOM 7359 N N . PRO A 1 943 ? -19.438 -4.511 32.872 1.00 83.62 943 PRO A N 1
ATOM 7360 C CA . PRO A 1 943 ? -20.340 -5.058 33.896 1.00 83.62 943 PRO A CA 1
ATOM 7361 C C . PRO A 1 943 ? -21.273 -6.166 33.395 1.00 83.62 943 PRO A C 1
ATOM 7363 O O . PRO A 1 943 ? -21.468 -7.151 34.101 1.00 83.62 943 PRO A O 1
ATOM 7366 N N . ASP A 1 944 ? -21.804 -6.005 32.181 1.00 87.81 944 ASP A N 1
ATOM 7367 C CA . ASP A 1 944 ? -22.832 -6.887 31.610 1.00 87.81 944 ASP A CA 1
ATOM 7368 C C . ASP A 1 944 ? -22.278 -7.985 30.682 1.00 87.81 944 ASP A C 1
ATOM 7370 O O . ASP A 1 944 ? -23.055 -8.766 30.137 1.00 87.81 944 ASP A O 1
ATOM 7374 N N . VAL A 1 945 ? -20.955 -8.033 30.464 1.00 92.69 945 VAL A N 1
ATOM 7375 C CA . VAL A 1 945 ? -20.298 -9.042 29.609 1.00 92.69 945 VAL A CA 1
ATOM 7376 C C . VAL A 1 945 ? -19.449 -9.965 30.474 1.00 92.69 945 VAL A C 1
ATOM 7378 O O . VAL A 1 945 ? -18.455 -9.536 31.065 1.00 92.69 945 VAL A O 1
ATOM 7381 N N . ASP A 1 946 ? -19.797 -11.247 30.498 1.00 92.88 946 ASP A N 1
ATOM 7382 C CA . ASP A 1 946 ? -19.010 -12.280 31.163 1.00 92.88 946 ASP A CA 1
ATOM 7383 C C . ASP A 1 946 ? -18.049 -12.932 30.156 1.00 92.88 946 ASP A C 1
ATOM 7385 O O . ASP A 1 946 ? -18.453 -13.616 29.218 1.00 92.88 946 ASP A O 1
ATOM 7389 N N . LEU A 1 947 ? -16.747 -12.727 30.364 1.00 95.38 947 LEU A N 1
ATOM 7390 C CA . LEU A 1 947 ? -15.677 -13.398 29.622 1.00 95.38 947 LEU A CA 1
ATOM 7391 C C . LEU A 1 947 ? -15.078 -14.501 30.495 1.00 95.38 947 LEU A C 1
ATOM 7393 O O . LEU A 1 947 ? -14.237 -14.230 31.360 1.00 95.38 947 LEU A O 1
ATOM 7397 N N . LEU A 1 948 ? -15.523 -15.739 30.297 1.00 95.31 948 LEU A N 1
ATOM 7398 C CA . LEU A 1 948 ? -15.129 -16.895 31.101 1.00 95.31 948 LEU A CA 1
ATOM 7399 C C . LEU A 1 948 ? -14.095 -17.753 30.365 1.00 95.31 948 LEU A C 1
ATOM 7401 O O . LEU A 1 948 ? -14.333 -18.235 29.262 1.00 95.31 948 LEU A O 1
ATOM 7405 N N . VAL A 1 949 ? -12.952 -17.992 31.007 1.00 96.06 949 VAL A N 1
ATOM 7406 C CA . VAL A 1 949 ? -11.951 -18.953 30.528 1.00 96.06 949 VAL A CA 1
ATOM 7407 C C . VAL A 1 949 ? -12.365 -20.353 30.974 1.00 96.06 949 VAL A C 1
ATOM 7409 O O . VAL A 1 949 ? -12.447 -20.613 32.176 1.00 96.06 949 VAL A O 1
ATOM 7412 N N . LEU A 1 950 ? -12.601 -21.253 30.023 1.00 94.69 950 LEU A N 1
ATOM 7413 C CA . LEU A 1 950 ? -13.009 -22.639 30.281 1.00 94.69 950 LEU A CA 1
ATOM 7414 C C . LEU A 1 950 ? -11.808 -23.593 30.351 1.00 94.69 950 LEU A C 1
ATOM 7416 O O . LEU A 1 950 ? -11.775 -24.491 31.183 1.00 94.69 950 LEU A O 1
ATOM 7420 N N . HIS A 1 951 ? -10.780 -23.357 29.535 1.00 94.50 951 HIS A N 1
ATOM 7421 C CA . HIS A 1 951 ? -9.582 -24.200 29.403 1.00 94.50 951 HIS A CA 1
ATOM 7422 C C . HIS A 1 951 ? -8.383 -23.322 28.999 1.00 94.50 951 HIS A C 1
ATOM 7424 O O . HIS A 1 951 ? -8.625 -22.252 28.442 1.00 94.50 951 HIS A O 1
ATOM 7430 N N . PRO A 1 952 ? -7.114 -23.694 29.271 1.00 94.31 952 PRO A N 1
ATOM 7431 C CA . PRO A 1 952 ? -6.656 -24.835 30.061 1.00 94.31 952 PRO A CA 1
ATOM 7432 C C . PRO A 1 952 ? -6.666 -24.577 31.569 1.00 94.31 952 PRO A C 1
ATOM 7434 O O . PRO A 1 952 ? -6.631 -23.439 32.043 1.00 94.31 952 PRO A O 1
ATOM 7437 N N . THR A 1 953 ? -6.638 -25.650 32.362 1.00 90.44 953 THR A N 1
ATOM 7438 C CA . THR A 1 953 ? -6.296 -25.548 33.793 1.00 90.44 953 THR A CA 1
ATOM 7439 C C . THR A 1 953 ? -4.857 -25.030 33.972 1.00 90.44 953 THR A C 1
ATOM 7441 O O . THR A 1 953 ? -4.051 -25.070 33.046 1.00 90.44 953 THR A O 1
ATOM 7444 N N . ARG A 1 954 ? -4.462 -24.599 35.180 1.00 86.31 954 ARG A N 1
ATOM 7445 C CA . ARG A 1 954 ? -3.089 -24.095 35.445 1.00 86.31 954 ARG A CA 1
ATOM 7446 C C . ARG A 1 954 ? -1.954 -25.092 35.169 1.00 86.31 954 ARG A C 1
ATOM 7448 O O . ARG A 1 954 ? -0.796 -24.684 35.093 1.00 86.31 954 ARG A O 1
ATOM 7455 N N . LYS A 1 955 ? -2.266 -26.390 35.104 1.00 85.88 955 LYS A N 1
ATOM 7456 C CA . LYS A 1 955 ? -1.325 -27.460 34.732 1.00 85.88 955 LYS A CA 1
ATOM 7457 C C . LYS A 1 955 ? -1.454 -27.873 33.262 1.00 85.88 955 LYS A C 1
ATOM 7459 O O . LYS A 1 955 ? -0.564 -28.552 32.768 1.00 85.88 955 LYS A O 1
ATOM 7464 N N . GLY A 1 956 ? -2.553 -27.487 32.614 1.00 88.00 956 GLY A N 1
ATOM 7465 C CA . GLY A 1 956 ? -2.967 -27.975 31.308 1.00 88.00 956 GLY A CA 1
ATOM 7466 C C . GLY A 1 956 ? -3.133 -29.489 31.235 1.00 88.00 956 GLY A C 1
ATOM 7467 O O . GLY A 1 956 ? -3.354 -30.161 32.247 1.00 88.00 956 GLY A O 1
ATOM 7468 N N . VAL A 1 957 ? -3.039 -29.998 30.012 1.00 88.06 957 VAL A N 1
ATOM 7469 C CA . VAL A 1 957 ? -3.133 -31.411 29.646 1.00 88.06 957 VAL A CA 1
ATOM 7470 C C . VAL A 1 957 ? -1.846 -31.873 28.963 1.00 88.06 957 VAL A C 1
ATOM 7472 O O . VAL A 1 957 ? -1.135 -31.088 28.334 1.00 88.06 957 VAL A O 1
ATOM 7475 N N . LEU A 1 958 ? -1.552 -33.169 29.074 1.00 82.94 958 LEU A N 1
ATOM 7476 C CA . LEU A 1 958 ? -0.443 -33.812 28.369 1.00 82.94 958 LEU A CA 1
ATOM 7477 C C . LEU A 1 958 ? -0.795 -33.956 26.882 1.00 82.94 958 LEU A C 1
ATOM 7479 O O . LEU A 1 958 ? -1.496 -34.886 26.496 1.00 82.94 958 LEU A O 1
ATOM 7483 N N . GLY A 1 959 ? -0.302 -33.035 26.060 1.00 77.75 959 GLY A N 1
ATOM 7484 C CA . GLY A 1 959 ? -0.541 -32.987 24.620 1.00 77.75 959 GLY A CA 1
ATOM 7485 C C . GLY A 1 959 ? 0.405 -31.999 23.938 1.00 77.75 959 GLY A C 1
ATOM 7486 O O . GLY A 1 959 ? 1.421 -31.615 24.519 1.00 77.75 959 GLY A O 1
ATOM 7487 N N . ARG A 1 960 ? 0.069 -31.595 22.711 1.00 82.25 960 ARG A N 1
ATOM 7488 C CA . ARG A 1 960 ? 0.684 -30.433 22.049 1.00 82.25 960 ARG A CA 1
ATOM 7489 C C . ARG A 1 960 ? 0.118 -29.131 22.623 1.00 82.25 960 ARG A C 1
ATOM 7491 O O . ARG A 1 960 ? -0.823 -29.155 23.421 1.00 82.25 960 ARG A O 1
ATOM 7498 N N . ASP A 1 961 ? 0.663 -27.999 22.201 1.00 83.88 961 ASP A N 1
ATOM 7499 C CA . ASP A 1 961 ? 0.226 -26.683 22.675 1.00 83.88 961 ASP A CA 1
ATOM 7500 C C . ASP A 1 961 ? -1.224 -26.367 22.261 1.00 83.88 961 ASP A C 1
ATOM 7502 O O . ASP A 1 961 ? -1.970 -25.778 23.041 1.00 83.88 961 ASP A O 1
ATOM 7506 N N . ASN A 1 962 ? -1.669 -26.887 21.115 1.00 89.81 962 ASN A N 1
ATOM 7507 C CA . ASN A 1 962 ? -3.050 -26.860 20.614 1.00 89.81 962 ASN A CA 1
ATOM 7508 C C . ASN A 1 962 ? -4.034 -27.550 21.589 1.00 89.81 962 ASN A C 1
ATOM 7510 O O . ASN A 1 962 ? -5.122 -27.050 21.859 1.00 89.81 962 ASN A O 1
ATOM 7514 N N . ALA A 1 963 ? -3.636 -28.648 22.246 1.00 91.06 963 ALA A N 1
ATOM 7515 C CA . ALA A 1 963 ? -4.454 -29.276 23.293 1.00 91.06 963 ALA A CA 1
ATOM 7516 C C . ALA A 1 963 ? -4.594 -28.398 24.558 1.00 91.06 963 ALA A C 1
ATOM 7518 O O . ALA A 1 963 ? -5.399 -28.695 25.441 1.00 91.06 963 ALA A O 1
ATOM 7519 N N . ASN A 1 964 ? -3.824 -27.310 24.651 1.00 92.81 964 ASN A N 1
ATOM 7520 C CA . ASN A 1 964 ? -3.809 -26.337 25.740 1.00 92.81 964 ASN A CA 1
ATOM 7521 C C . ASN A 1 964 ? -4.253 -24.924 25.299 1.00 92.81 964 ASN A C 1
ATOM 7523 O O . ASN A 1 964 ? -3.999 -23.961 26.028 1.00 92.81 964 ASN A O 1
ATOM 7527 N N . SER A 1 965 ? -4.934 -24.785 24.152 1.00 94.38 965 SER A N 1
ATOM 7528 C CA . SER A 1 965 ? -5.497 -23.505 23.700 1.00 94.38 965 SER A CA 1
ATOM 7529 C C . SER A 1 965 ? -6.451 -22.884 24.729 1.00 94.38 965 SER A C 1
ATOM 7531 O O . SER A 1 965 ? -7.270 -23.573 25.339 1.00 94.38 965 SER A O 1
ATOM 7533 N N . LEU A 1 966 ? -6.357 -21.565 24.931 1.00 95.94 966 LEU A N 1
ATOM 7534 C CA . LEU A 1 966 ? -7.275 -20.825 25.799 1.00 95.94 966 LEU A CA 1
ATOM 7535 C C . LEU A 1 966 ? -8.682 -20.779 25.199 1.00 95.94 966 LEU A C 1
ATOM 7537 O O . LEU A 1 966 ? -8.959 -19.971 24.314 1.00 95.94 966 LEU A O 1
ATOM 7541 N N . VAL A 1 967 ? -9.583 -21.594 25.740 1.00 95.94 967 VAL A N 1
ATOM 7542 C CA . VAL A 1 967 ? -11.003 -21.586 25.381 1.00 95.94 967 VAL A CA 1
ATOM 7543 C C . VAL A 1 967 ? -11.702 -20.478 26.164 1.00 95.94 967 VAL A C 1
ATOM 7545 O O . VAL A 1 967 ? -11.731 -20.509 27.399 1.00 95.94 967 VAL A O 1
ATOM 7548 N N . VAL A 1 968 ? -12.268 -19.504 25.452 1.00 96.88 968 VAL A N 1
ATOM 7549 C CA . VAL A 1 968 ? -12.972 -18.350 26.026 1.00 96.88 968 VAL A CA 1
ATOM 7550 C C . VAL A 1 968 ? -14.436 -18.371 25.600 1.00 96.88 968 VAL A C 1
ATOM 7552 O O . VAL A 1 968 ? -14.747 -18.365 24.410 1.00 96.88 968 VAL A O 1
ATOM 7555 N N . LEU A 1 969 ? -15.330 -18.364 26.585 1.00 96.62 969 LEU A N 1
ATOM 7556 C CA . LEU A 1 969 ? -16.758 -18.126 26.413 1.00 96.62 969 LEU A CA 1
ATOM 7557 C C . LEU A 1 969 ? -17.044 -16.634 26.616 1.00 96.62 969 LEU A C 1
ATOM 7559 O O . LEU A 1 969 ? -16.654 -16.057 27.634 1.00 96.62 969 LEU A O 1
ATOM 7563 N N . VAL A 1 970 ? -17.727 -16.027 25.649 1.00 96.56 970 VAL A N 1
ATOM 7564 C CA . VAL A 1 970 ? -18.239 -14.654 25.695 1.00 96.56 970 VAL A CA 1
ATOM 7565 C C . VAL A 1 970 ? -19.746 -14.724 25.908 1.00 96.56 970 VAL A C 1
ATOM 7567 O O . VAL A 1 970 ? -20.456 -15.207 25.029 1.00 96.56 970 VAL A O 1
ATOM 7570 N N . GLU A 1 971 ? -20.237 -14.251 27.051 1.00 94.62 971 GLU A N 1
ATOM 7571 C CA . GLU A 1 971 ? -21.665 -14.225 27.388 1.00 94.62 971 GLU A CA 1
ATOM 7572 C C . GLU A 1 971 ? -22.162 -12.778 27.540 1.00 94.62 971 GLU A C 1
ATOM 7574 O O . GLU A 1 971 ? -21.575 -11.980 28.275 1.00 94.62 971 GLU A O 1
ATOM 7579 N N . TYR A 1 972 ? -23.237 -12.425 26.827 1.00 94.50 972 TYR A N 1
ATOM 7580 C CA . TYR A 1 972 ? -23.861 -11.098 26.863 1.00 94.50 972 TYR A CA 1
ATOM 7581 C C . TYR A 1 972 ? -25.375 -11.196 26.643 1.00 94.50 972 TYR A C 1
ATOM 7583 O O . TYR A 1 972 ? -25.817 -11.797 25.668 1.00 94.50 972 TYR A O 1
ATOM 7591 N N . GLN A 1 973 ? -26.179 -10.621 27.546 1.00 91.75 973 GLN A N 1
ATOM 7592 C CA . GLN A 1 973 ? -27.656 -10.676 27.507 1.00 91.75 973 GLN A CA 1
ATOM 7593 C C . GLN A 1 973 ? -28.230 -12.097 27.287 1.00 91.75 973 GLN A C 1
ATOM 7595 O O . GLN A 1 973 ? -29.217 -12.288 26.578 1.00 91.75 973 GLN A O 1
ATOM 7600 N N . GLY A 1 974 ? -27.587 -13.114 27.876 1.00 89.94 974 GLY A N 1
ATOM 7601 C CA . GLY A 1 974 ? -27.970 -14.527 27.739 1.00 89.94 974 GLY A CA 1
ATOM 7602 C C . GLY A 1 974 ? -27.574 -15.195 26.414 1.00 89.94 974 GLY A C 1
ATOM 7603 O O . GLY A 1 974 ? -27.901 -16.360 26.219 1.00 89.94 974 GLY A O 1
ATOM 7604 N N . ARG A 1 975 ? -26.870 -14.486 25.522 1.00 93.38 975 ARG A N 1
ATOM 7605 C CA . ARG A 1 975 ? -26.298 -15.008 24.270 1.00 93.38 975 ARG A CA 1
ATOM 7606 C C . ARG A 1 975 ? -24.822 -15.350 24.446 1.00 93.38 975 ARG A C 1
ATOM 7608 O O . ARG A 1 975 ? -24.126 -14.681 25.211 1.00 93.38 975 ARG A O 1
ATOM 7615 N N . ARG A 1 976 ? -24.342 -16.372 23.737 1.00 95.06 976 ARG A N 1
ATOM 7616 C CA . ARG A 1 976 ? -23.043 -17.025 23.950 1.00 95.06 976 ARG A CA 1
ATOM 7617 C C . ARG A 1 976 ? -22.261 -17.240 22.660 1.00 95.06 976 ARG A C 1
ATOM 7619 O O . ARG A 1 976 ? -22.754 -17.835 21.704 1.00 95.06 976 ARG A O 1
ATOM 7626 N N . ILE A 1 977 ? -21.004 -16.798 22.673 1.00 96.88 977 ILE A N 1
ATOM 7627 C CA . ILE A 1 977 ? -20.031 -17.016 21.598 1.00 96.88 977 ILE A CA 1
ATOM 7628 C C . ILE A 1 977 ? -18.808 -17.732 22.180 1.00 96.88 977 ILE A C 1
ATOM 7630 O O . ILE A 1 977 ? -18.205 -17.251 23.139 1.00 96.88 977 ILE A O 1
ATOM 7634 N N . LEU A 1 978 ? -18.429 -18.868 21.597 1.00 96.88 978 LEU A N 1
ATOM 7635 C CA . LEU A 1 978 ? -17.325 -19.706 22.067 1.00 96.88 978 LEU A CA 1
ATOM 7636 C C . LEU A 1 978 ? -16.111 -19.623 21.131 1.00 96.88 978 LEU A C 1
ATOM 7638 O O . LEU A 1 978 ? -16.211 -19.894 19.932 1.00 96.88 978 LEU A O 1
ATOM 7642 N N . LEU A 1 979 ? -14.951 -19.285 21.697 1.00 97.31 979 LEU A N 1
ATOM 7643 C CA . LEU A 1 979 ? -13.670 -19.140 21.002 1.00 97.31 979 LEU A CA 1
ATOM 7644 C C . LEU A 1 979 ? -12.667 -20.175 21.554 1.00 97.31 979 LEU A C 1
ATOM 7646 O O . LEU A 1 979 ? -12.067 -19.924 22.602 1.00 97.31 979 LEU A O 1
ATOM 7650 N N . PRO A 1 980 ? -12.491 -21.350 20.913 1.00 94.69 980 PRO A N 1
ATOM 7651 C CA . PRO A 1 980 ? -11.625 -22.411 21.428 1.00 94.69 980 PRO A CA 1
ATOM 7652 C C . PRO A 1 980 ? -10.162 -22.335 20.966 1.00 94.69 980 PRO A C 1
ATOM 7654 O O . PRO A 1 980 ? -9.329 -23.075 21.488 1.00 94.69 980 PRO A O 1
ATOM 7657 N N . GLY A 1 981 ? -9.841 -21.485 19.988 1.00 92.31 981 GLY A N 1
ATOM 7658 C CA . GLY A 1 981 ? -8.548 -21.521 19.302 1.00 92.31 981 GLY A CA 1
ATOM 7659 C C . GLY A 1 981 ? -8.405 -22.830 18.526 1.00 92.31 981 GLY A C 1
ATOM 7660 O O . GLY A 1 981 ? -9.385 -23.320 17.959 1.00 92.31 981 GLY A O 1
ATOM 7661 N N . ASP A 1 982 ? -7.220 -23.436 18.560 1.00 92.62 982 ASP A N 1
ATOM 7662 C CA . ASP A 1 982 ? -6.934 -24.677 17.831 1.00 92.62 982 ASP A CA 1
ATOM 7663 C C . ASP A 1 982 ? -7.066 -25.944 18.692 1.00 92.62 982 ASP A C 1
ATOM 7665 O O . ASP A 1 982 ? -6.396 -26.947 18.452 1.00 92.62 982 ASP A O 1
ATOM 7669 N N . LEU A 1 983 ? -7.982 -25.904 19.670 1.00 92.81 983 LEU A N 1
ATOM 7670 C CA . LEU A 1 983 ? -8.245 -26.990 20.616 1.00 92.81 983 LEU A CA 1
ATOM 7671 C C . LEU A 1 983 ? -8.346 -28.363 19.927 1.00 92.81 983 LEU A C 1
ATOM 7673 O O . LEU A 1 983 ? -9.257 -28.617 19.139 1.00 92.81 983 LEU A O 1
ATOM 7677 N N . GLU A 1 984 ? -7.432 -29.264 20.279 1.00 90.81 984 GLU A N 1
ATOM 7678 C CA . GLU A 1 984 ? -7.403 -30.658 19.818 1.00 90.81 984 GLU A CA 1
ATOM 7679 C C . GLU A 1 984 ? -7.322 -31.642 20.994 1.00 90.81 984 GLU A C 1
ATOM 7681 O O . GLU A 1 984 ? -7.068 -31.253 22.140 1.00 90.81 984 GLU A O 1
ATOM 7686 N N . SER A 1 985 ? -7.499 -32.936 20.717 1.00 86.19 985 SER A N 1
ATOM 7687 C CA . SER A 1 985 ? -7.350 -34.000 21.710 1.00 86.19 985 SER A CA 1
ATOM 7688 C C . SER A 1 985 ? -5.947 -34.017 22.345 1.00 86.19 985 SER A C 1
ATOM 7690 O O . SER A 1 985 ? -4.950 -33.915 21.628 1.00 86.19 985 SER A O 1
ATOM 7692 N N . PRO A 1 986 ? -5.813 -34.209 23.675 1.00 90.50 986 PRO A N 1
ATOM 7693 C CA . PRO A 1 986 ? -6.864 -34.550 24.645 1.00 90.50 986 PRO A CA 1
ATOM 7694 C C . PRO A 1 986 ? -7.594 -33.341 25.277 1.00 90.50 986 PRO A C 1
ATOM 7696 O O . PRO A 1 986 ? -8.306 -33.501 26.269 1.00 90.50 986 PRO A O 1
ATOM 7699 N N . GLY A 1 987 ? -7.379 -32.117 24.782 1.00 90.00 987 GLY A N 1
ATOM 7700 C CA . GLY A 1 987 ? -7.993 -30.900 25.324 1.00 90.00 987 GLY A CA 1
ATOM 7701 C C . GLY A 1 987 ? -9.505 -30.844 25.101 1.00 90.00 987 GLY A C 1
ATOM 7702 O O . GLY A 1 987 ? -10.247 -30.494 26.017 1.00 90.00 987 GLY A O 1
ATOM 7703 N N . THR A 1 988 ? -9.967 -31.261 23.921 1.00 89.75 988 THR A N 1
ATOM 7704 C CA . THR A 1 988 ? -11.392 -31.396 23.571 1.00 89.75 988 THR A CA 1
ATOM 7705 C C . THR A 1 988 ? -12.163 -32.293 24.537 1.00 89.75 988 THR A C 1
ATOM 7707 O O . THR A 1 988 ? -13.253 -31.938 24.976 1.00 89.75 988 THR A O 1
ATOM 7710 N N . GLU A 1 989 ? -11.583 -33.428 24.917 1.00 89.44 989 GLU A N 1
ATOM 7711 C CA . GLU A 1 989 ? -12.161 -34.403 25.837 1.00 89.44 989 GLU A CA 1
ATOM 7712 C C . GLU A 1 989 ? -12.235 -33.836 27.255 1.00 89.44 989 GLU A C 1
ATOM 7714 O O . GLU A 1 989 ? -13.228 -34.050 27.940 1.00 89.44 989 GLU A O 1
ATOM 7719 N N . VAL A 1 990 ? -11.221 -33.080 27.690 1.00 89.69 990 VAL A N 1
ATOM 7720 C CA . VAL A 1 990 ? -11.229 -32.425 29.007 1.00 89.69 990 VAL A CA 1
ATOM 7721 C C . VAL A 1 990 ? -12.286 -31.326 29.088 1.00 89.69 990 VAL A C 1
ATOM 7723 O O . VAL A 1 990 ? -12.957 -31.229 30.111 1.00 89.69 990 VAL A O 1
ATOM 7726 N N . VAL A 1 991 ? -12.497 -30.550 28.019 1.00 89.88 991 VAL A N 1
ATOM 7727 C CA . VAL A 1 991 ? -13.605 -29.580 27.962 1.00 89.88 991 VAL A CA 1
ATOM 7728 C C . VAL A 1 991 ? -14.962 -30.290 27.952 1.00 89.88 991 VAL A C 1
ATOM 7730 O O . VAL A 1 991 ? -15.860 -29.887 28.683 1.00 89.88 991 VAL A O 1
ATOM 7733 N N . ALA A 1 992 ? -15.097 -31.392 27.208 1.00 88.75 992 ALA A N 1
ATOM 7734 C CA . ALA A 1 992 ? -16.340 -32.162 27.126 1.00 88.75 992 ALA A CA 1
ATOM 7735 C C . ALA A 1 992 ? -16.734 -32.903 28.428 1.00 88.75 992 ALA A C 1
ATOM 7737 O O . ALA A 1 992 ? -17.840 -33.438 28.507 1.00 88.75 992 ALA A O 1
ATOM 7738 N N . LEU A 1 993 ? -15.857 -32.947 29.443 1.00 88.81 993 LEU A N 1
ATOM 7739 C CA . LEU A 1 993 ? -16.178 -33.445 30.791 1.00 88.81 993 LEU A CA 1
ATOM 7740 C C . LEU A 1 993 ? -16.888 -32.402 31.672 1.00 88.81 993 LEU A C 1
ATOM 7742 O O . LEU A 1 993 ? -17.492 -32.777 32.679 1.00 88.81 993 LEU A O 1
ATOM 7746 N N . GLU A 1 994 ? -16.814 -31.116 31.324 1.00 88.19 994 GLU A N 1
ATOM 7747 C CA . GLU A 1 994 ? -17.580 -30.057 31.988 1.00 88.19 994 GLU A CA 1
ATOM 7748 C C . GLU A 1 994 ? -19.059 -30.109 31.565 1.00 88.19 994 GLU A C 1
ATOM 7750 O O . GLU A 1 994 ? -19.427 -30.774 30.594 1.00 88.19 994 GLU A O 1
ATOM 7755 N N . GLN A 1 995 ? -19.943 -29.400 32.276 1.00 88.06 995 GLN A N 1
ATOM 7756 C CA . GLN A 1 995 ? -21.364 -29.372 31.904 1.00 88.06 995 GLN A CA 1
ATOM 7757 C C . GLN A 1 995 ? -21.556 -28.825 30.474 1.00 88.06 995 GLN A C 1
ATOM 7759 O O . GLN A 1 995 ? -20.951 -27.799 30.160 1.00 88.06 995 GLN A O 1
ATOM 7764 N N . PRO A 1 996 ? -22.397 -29.460 29.627 1.00 89.50 996 PRO A N 1
ATOM 7765 C CA . PRO A 1 996 ? -22.721 -28.960 28.291 1.00 89.50 996 PRO A CA 1
ATOM 7766 C C . PRO A 1 996 ? -23.191 -27.501 28.304 1.00 89.50 996 PRO A C 1
ATOM 7768 O O . PRO A 1 996 ? -24.011 -27.113 29.141 1.00 89.50 996 PRO A O 1
ATOM 7771 N N . ILE A 1 997 ? -22.681 -26.698 27.368 1.00 90.25 997 ILE A N 1
ATOM 7772 C CA . ILE A 1 997 ? -22.953 -25.257 27.284 1.00 90.25 997 ILE A CA 1
ATOM 7773 C C . ILE A 1 997 ? -23.611 -24.948 25.946 1.00 90.25 997 ILE A C 1
ATOM 7775 O O . ILE A 1 997 ? -22.923 -24.842 24.937 1.00 90.25 997 ILE A O 1
ATOM 7779 N N . ASP A 1 998 ? -24.923 -24.732 25.953 1.00 92.00 998 ASP A N 1
ATOM 7780 C CA . ASP A 1 998 ? -25.654 -24.230 24.786 1.00 92.00 998 ASP A CA 1
ATOM 7781 C C . ASP A 1 998 ? -25.052 -22.893 24.310 1.00 92.00 998 ASP A C 1
ATOM 7783 O O . ASP A 1 998 ? -24.858 -21.985 25.132 1.00 92.00 998 ASP A O 1
ATOM 7787 N N . CYS A 1 999 ? -24.700 -22.800 23.023 1.00 93.19 999 CYS A N 1
ATOM 7788 C CA . CYS A 1 999 ? -23.987 -21.668 22.425 1.00 93.19 999 CYS A CA 1
ATOM 7789 C C . CYS A 1 999 ? -24.627 -21.235 21.099 1.00 93.19 999 CYS A C 1
ATOM 7791 O O . CYS A 1 999 ? -24.752 -22.027 20.170 1.00 93.19 999 CYS A O 1
ATOM 7793 N N . ASP A 1 1000 ? -24.921 -19.943 20.939 1.00 94.31 1000 ASP A N 1
ATOM 7794 C CA . ASP A 1 1000 ? -25.433 -19.421 19.667 1.00 94.31 1000 ASP A CA 1
ATOM 7795 C C . ASP A 1 1000 ? -24.395 -19.543 18.537 1.00 94.31 1000 ASP A C 1
ATOM 7797 O O . ASP A 1 1000 ? -24.722 -19.843 17.387 1.00 94.31 1000 ASP A O 1
ATOM 7801 N N . VAL A 1 1001 ? -23.120 -19.291 18.859 1.00 95.62 1001 VAL A N 1
ATOM 7802 C CA . VAL A 1 1001 ? -22.026 -19.297 17.883 1.00 95.62 1001 VAL A CA 1
ATOM 7803 C C . VAL A 1 1001 ? -20.780 -19.956 18.453 1.00 95.62 1001 VAL A C 1
ATOM 7805 O O . VAL A 1 1001 ? -20.311 -19.608 19.536 1.00 95.62 1001 VAL A O 1
ATOM 7808 N N . VAL A 1 1002 ? -20.171 -20.839 17.669 1.00 95.12 1002 VAL A N 1
ATOM 7809 C CA . VAL A 1 1002 ? -18.888 -21.471 17.978 1.00 95.12 1002 VAL A CA 1
ATOM 7810 C C . VAL A 1 1002 ? -17.904 -21.199 16.844 1.00 95.12 1002 VAL A C 1
ATOM 7812 O O . VAL A 1 1002 ? -18.219 -21.377 15.668 1.00 95.12 1002 VAL A O 1
ATOM 7815 N N . MET A 1 1003 ? -16.684 -20.779 17.172 1.00 94.75 1003 MET A N 1
ATOM 7816 C CA . MET A 1 1003 ? -15.586 -20.809 16.207 1.00 94.75 1003 MET A CA 1
ATOM 7817 C C . MET A 1 1003 ? -15.083 -22.250 16.067 1.00 94.75 1003 MET A C 1
ATOM 7819 O O . MET A 1 1003 ? -14.789 -22.899 17.069 1.00 94.75 1003 MET A O 1
ATOM 7823 N N . ALA A 1 1004 ? -14.987 -22.753 14.836 1.00 91.94 1004 ALA A N 1
ATOM 7824 C CA . ALA A 1 1004 ? -14.545 -24.117 14.568 1.00 91.94 1004 ALA A CA 1
ATOM 7825 C C . ALA A 1 1004 ? -13.104 -24.328 15.072 1.00 91.94 1004 ALA A C 1
ATOM 7827 O O . ALA A 1 1004 ? -12.214 -23.592 14.629 1.00 91.94 1004 ALA A O 1
ATOM 7828 N N . PRO A 1 1005 ? -12.844 -25.318 15.947 1.00 89.75 1005 PRO A N 1
ATOM 7829 C CA . PRO A 1 1005 ? -11.502 -25.566 16.448 1.00 89.75 1005 PRO A CA 1
ATOM 7830 C C . PRO A 1 1005 ? -10.569 -26.026 15.325 1.00 89.75 1005 PRO A C 1
ATOM 7832 O O . PRO A 1 1005 ? -10.973 -26.751 14.409 1.00 89.75 1005 PRO A O 1
ATOM 7835 N N . HIS A 1 1006 ? -9.306 -25.621 15.415 1.00 87.50 1006 HIS A N 1
ATOM 7836 C CA . HIS A 1 1006 ? -8.224 -26.048 14.522 1.00 87.50 1006 HIS A CA 1
ATOM 7837 C C . HIS A 1 1006 ? -8.532 -25.758 13.046 1.00 87.50 1006 HIS A C 1
ATOM 7839 O O . HIS A 1 1006 ? -8.460 -26.636 12.182 1.00 87.50 1006 HIS A O 1
ATOM 7845 N N . HIS A 1 1007 ? -8.997 -24.536 12.769 1.00 85.19 1007 HIS A N 1
ATOM 7846 C CA . HIS A 1 1007 ? -9.465 -24.073 11.454 1.00 85.19 1007 HIS A CA 1
ATOM 7847 C C . HIS A 1 1007 ? -10.509 -24.987 10.768 1.00 85.19 1007 HIS A C 1
ATOM 7849 O O . HIS A 1 1007 ? -10.616 -24.984 9.540 1.00 85.19 1007 HIS A O 1
ATOM 7855 N N . GLY A 1 1008 ? -11.275 -25.783 11.529 1.00 81.19 1008 GLY A N 1
ATOM 7856 C CA . GLY A 1 1008 ? -12.212 -26.783 10.995 1.00 81.19 1008 GLY A CA 1
ATOM 7857 C C . GLY A 1 1008 ? -11.555 -28.094 10.533 1.00 81.19 1008 GLY A C 1
ATOM 7858 O O . GLY A 1 1008 ? -12.122 -28.821 9.716 1.00 81.19 1008 GLY A O 1
ATOM 7859 N N . SER A 1 1009 ? -10.353 -28.405 11.019 1.00 80.06 1009 SER A N 1
ATOM 7860 C CA . SER A 1 1009 ? -9.654 -29.669 10.767 1.00 80.06 1009 SER A CA 1
ATOM 7861 C C . SER A 1 1009 ? -10.416 -30.857 11.358 1.00 80.06 1009 SER A C 1
ATOM 7863 O O . SER A 1 1009 ? -10.689 -30.898 12.550 1.00 80.06 1009 SER A O 1
ATOM 7865 N N . GLN A 1 1010 ? -10.666 -31.904 10.566 1.00 70.31 1010 GLN A N 1
ATOM 7866 C CA . GLN A 1 1010 ? -11.281 -33.144 11.072 1.00 70.31 1010 GLN A CA 1
ATOM 7867 C C . GLN A 1 1010 ? -10.425 -33.866 12.134 1.00 70.31 1010 GLN A C 1
ATOM 7869 O O . GLN A 1 1010 ? -10.920 -34.750 12.828 1.00 70.31 1010 GLN A O 1
ATOM 7874 N N . ARG A 1 1011 ? -9.139 -33.507 12.283 1.00 65.44 1011 ARG A N 1
ATOM 7875 C CA . ARG A 1 1011 ? -8.232 -34.127 13.264 1.00 65.44 1011 ARG A CA 1
ATOM 7876 C C . ARG A 1 1011 ? -8.484 -33.694 14.710 1.00 65.44 1011 ARG A C 1
ATOM 7878 O O . ARG A 1 1011 ? -8.030 -34.402 15.599 1.00 65.44 1011 ARG A O 1
ATOM 7885 N N . SER A 1 1012 ? -9.206 -32.597 14.951 1.00 65.62 1012 SER A N 1
ATOM 7886 C CA . SER A 1 1012 ? -9.568 -32.145 16.305 1.00 65.62 1012 SER A CA 1
ATOM 7887 C C . SER A 1 1012 ? -10.783 -32.878 16.897 1.00 65.62 1012 SER A C 1
ATOM 7889 O O . SER A 1 1012 ? -11.250 -32.500 17.963 1.00 65.62 1012 SER A O 1
ATOM 7891 N N . ASN A 1 1013 ? -11.308 -33.911 16.220 1.00 65.44 1013 ASN A N 1
ATOM 7892 C CA . ASN A 1 1013 ? -12.539 -34.622 16.595 1.00 65.44 1013 ASN A CA 1
ATOM 7893 C C . ASN A 1 1013 ? -13.711 -33.668 16.945 1.00 65.44 1013 ASN A C 1
ATOM 7895 O O . ASN A 1 1013 ? -14.301 -33.758 18.029 1.00 65.44 1013 ASN A O 1
ATOM 7899 N N . PRO A 1 1014 ? -14.054 -32.721 16.049 1.00 72.12 1014 PRO A N 1
ATOM 7900 C CA . PRO A 1 1014 ? -14.936 -31.610 16.393 1.00 72.12 1014 PRO A CA 1
ATOM 7901 C C . PRO A 1 1014 ? -16.385 -32.041 16.672 1.00 72.12 1014 PRO A C 1
ATOM 7903 O O . PRO A 1 1014 ? -17.121 -31.288 17.299 1.00 72.12 1014 PRO A O 1
ATOM 7906 N N . GLU A 1 1015 ? -16.802 -33.248 16.274 1.00 81.94 1015 GLU A N 1
ATOM 7907 C CA . GLU A 1 1015 ? -18.148 -33.769 16.552 1.00 81.94 1015 GLU A CA 1
ATOM 7908 C C . GLU A 1 1015 ? -18.420 -33.921 18.056 1.00 81.94 1015 GLU A C 1
ATOM 7910 O O . GLU A 1 1015 ? -19.496 -33.538 18.511 1.00 81.94 1015 GLU A O 1
ATOM 7915 N N . LEU A 1 1016 ? -17.440 -34.386 18.845 1.00 84.56 1016 LEU A N 1
ATOM 7916 C CA . LEU A 1 1016 ? -17.557 -34.443 20.309 1.00 84.56 1016 LEU A CA 1
ATOM 7917 C C . LEU A 1 1016 ? -17.737 -33.038 20.900 1.00 84.56 1016 LEU A C 1
ATOM 7919 O O . LEU A 1 1016 ? -18.571 -32.825 21.778 1.00 84.56 1016 LEU A O 1
ATOM 7923 N N . PHE A 1 1017 ? -16.969 -32.074 20.391 1.00 88.06 1017 PHE A N 1
ATOM 7924 C CA . PHE A 1 1017 ? -17.003 -30.692 20.851 1.00 88.06 1017 PHE A CA 1
ATOM 7925 C C . PHE A 1 1017 ? -18.341 -30.018 20.513 1.00 88.06 1017 PHE A C 1
ATOM 7927 O O . PHE A 1 1017 ? -18.969 -29.431 21.392 1.00 88.06 1017 PHE A O 1
ATOM 7934 N N . TYR A 1 1018 ? -18.839 -30.164 19.281 1.00 89.81 1018 TYR A N 1
ATOM 7935 C CA . TYR A 1 1018 ? -20.141 -29.629 18.865 1.00 89.81 1018 TYR A CA 1
ATOM 7936 C C . TYR A 1 1018 ? -21.323 -30.333 19.545 1.00 89.81 1018 TYR A C 1
ATOM 7938 O O . TYR A 1 1018 ? -22.326 -29.684 19.830 1.00 89.81 1018 TYR A O 1
ATOM 7946 N N . ALA A 1 1019 ? -21.214 -31.627 19.862 1.00 89.06 1019 ALA A N 1
ATOM 7947 C CA . ALA A 1 1019 ? -22.217 -32.333 20.660 1.00 89.06 1019 ALA A CA 1
ATOM 7948 C C . ALA A 1 1019 ? -22.271 -31.845 22.120 1.00 89.06 1019 ALA A C 1
ATOM 7950 O O . ALA A 1 1019 ? -23.310 -31.973 22.757 1.00 89.06 1019 ALA A O 1
ATOM 7951 N N . TRP A 1 1020 ? -21.178 -31.277 22.639 1.00 91.50 1020 TRP A N 1
ATOM 7952 C CA . TRP A 1 1020 ? -21.109 -30.692 23.981 1.00 91.50 1020 TRP A CA 1
ATOM 7953 C C . TRP A 1 1020 ? -21.568 -29.220 24.037 1.00 91.50 1020 TRP A C 1
ATOM 7955 O O . TRP A 1 1020 ? -22.120 -28.802 25.055 1.00 91.50 1020 TRP A O 1
ATOM 7965 N N . CYS A 1 1021 ? -21.379 -28.434 22.965 1.00 91.62 1021 CYS A N 1
ATOM 7966 C CA . CYS A 1 1021 ? -21.757 -27.008 22.931 1.00 91.62 1021 CYS A CA 1
ATOM 7967 C C . CYS A 1 1021 ? -22.983 -26.636 22.070 1.00 91.62 1021 CYS A C 1
ATOM 7969 O O . CYS A 1 1021 ? -23.344 -25.464 22.014 1.00 91.62 1021 CYS A O 1
ATOM 7971 N N . HIS A 1 1022 ? -23.615 -27.604 21.395 1.00 91.44 1022 HIS A N 1
ATOM 7972 C CA . HIS A 1 1022 ? -24.861 -27.443 20.623 1.00 91.44 1022 HIS A CA 1
ATOM 7973 C C . HIS A 1 1022 ? -24.975 -26.147 19.771 1.00 91.44 1022 HIS A C 1
ATOM 7975 O O . HIS A 1 1022 ? -25.966 -25.433 19.881 1.00 91.44 1022 HIS A O 1
ATOM 7981 N N . PRO A 1 1023 ? -24.000 -25.828 18.893 1.00 92.31 1023 PRO A N 1
ATOM 7982 C CA . PRO A 1 1023 ? -23.997 -24.567 18.149 1.00 92.31 1023 PRO A CA 1
ATOM 7983 C C . PRO A 1 1023 ? -25.201 -24.386 17.213 1.00 92.31 1023 PRO A C 1
ATOM 7985 O O . PRO A 1 1023 ? -25.502 -25.280 16.420 1.00 92.31 1023 PRO A O 1
ATOM 7988 N N . GLU A 1 1024 ? -25.789 -23.184 17.170 1.00 92.12 1024 GLU A N 1
ATOM 7989 C CA . GLU A 1 1024 ? -26.628 -22.778 16.026 1.00 92.12 1024 GLU A CA 1
ATOM 7990 C C . GLU A 1 1024 ? -25.765 -22.437 14.795 1.00 92.12 1024 GLU A C 1
ATOM 7992 O O . GLU A 1 1024 ? -26.092 -22.814 13.662 1.00 92.12 1024 GLU A O 1
ATOM 7997 N N . TRP A 1 1025 ? -24.640 -21.743 15.011 1.00 92.88 1025 TRP A N 1
ATOM 7998 C CA . TRP A 1 1025 ? -23.710 -21.305 13.966 1.00 92.88 1025 TRP A CA 1
ATOM 7999 C C . TRP A 1 1025 ? -22.268 -21.729 14.247 1.00 92.88 1025 TRP A C 1
ATOM 8001 O O . TRP A 1 1025 ? -21.769 -21.605 15.365 1.00 92.88 1025 TRP A O 1
ATOM 8011 N N . ILE A 1 1026 ? -21.568 -22.157 13.195 1.00 92.75 1026 ILE A N 1
ATOM 8012 C CA . ILE A 1 1026 ? -20.144 -22.497 13.221 1.00 92.75 1026 ILE A CA 1
ATOM 8013 C C . ILE A 1 1026 ? -19.381 -21.565 12.275 1.00 92.75 1026 ILE A C 1
ATOM 8015 O O . ILE A 1 1026 ? -19.660 -21.514 11.073 1.00 92.75 1026 ILE A O 1
ATOM 8019 N N . ILE A 1 1027 ? -18.397 -20.840 12.813 1.00 93.38 1027 ILE A N 1
ATOM 8020 C CA . ILE A 1 1027 ? -17.535 -19.930 12.048 1.00 93.38 1027 ILE A CA 1
ATOM 8021 C C . ILE A 1 1027 ? -16.155 -20.554 11.851 1.00 93.38 1027 ILE A C 1
ATOM 8023 O O . ILE A 1 1027 ? -15.426 -20.804 12.808 1.00 93.38 1027 ILE A O 1
ATOM 8027 N N . VAL A 1 1028 ? -15.770 -20.768 10.598 1.00 91.81 1028 VAL A N 1
ATOM 8028 C CA . VAL A 1 1028 ? -14.468 -21.310 10.208 1.00 91.81 1028 VAL A CA 1
ATOM 8029 C C . VAL A 1 1028 ? -13.538 -20.161 9.815 1.00 91.81 1028 VAL A C 1
ATOM 8031 O O . VAL A 1 1028 ? -13.695 -19.564 8.746 1.00 91.81 1028 VAL A O 1
ATOM 8034 N N . SER A 1 1029 ? -12.545 -19.868 10.660 1.00 90.56 1029 SER A N 1
ATOM 8035 C CA . SER A 1 1029 ? -11.408 -19.027 10.268 1.00 90.56 1029 SER A CA 1
ATOM 8036 C C . SER A 1 1029 ? -10.428 -19.879 9.466 1.00 90.56 1029 SER A C 1
ATOM 8038 O O . SER A 1 1029 ? -9.798 -20.775 10.023 1.00 90.56 1029 SER A O 1
ATOM 8040 N N . SER A 1 1030 ? -10.335 -19.666 8.151 1.00 86.94 1030 SER A N 1
ATOM 8041 C CA . SER A 1 1030 ? -9.413 -20.430 7.304 1.00 86.94 1030 SER A CA 1
ATOM 8042 C C . SER A 1 1030 ? -8.993 -19.673 6.045 1.00 86.94 1030 SER A C 1
ATOM 8044 O O . SER A 1 1030 ? -9.624 -18.709 5.623 1.00 86.94 1030 SER A O 1
ATOM 8046 N N . GLY A 1 1031 ? -7.932 -20.159 5.394 1.00 82.19 1031 GLY A N 1
ATOM 8047 C CA . GLY A 1 1031 ? -7.475 -19.665 4.092 1.00 82.19 1031 GLY A CA 1
ATOM 8048 C C . GLY A 1 1031 ? -8.030 -20.431 2.889 1.00 82.19 1031 GLY A C 1
ATOM 8049 O O . GLY A 1 1031 ? -7.501 -20.264 1.792 1.00 82.19 1031 GLY A O 1
ATOM 8050 N N . SER A 1 1032 ? -9.020 -21.311 3.074 1.00 80.81 1032 SER A N 1
ATOM 8051 C CA . SER A 1 1032 ? -9.565 -22.159 2.007 1.00 80.81 1032 SER A CA 1
ATOM 8052 C C . SER A 1 1032 ? -11.091 -22.215 2.087 1.00 80.81 1032 SER A C 1
ATOM 8054 O O . SER A 1 1032 ? -11.616 -22.636 3.115 1.00 80.81 1032 SER A O 1
ATOM 8056 N N . PRO A 1 1033 ? -11.833 -21.884 1.014 1.00 77.38 1033 PRO A N 1
ATOM 8057 C CA . PRO A 1 1033 ? -13.291 -22.002 1.019 1.00 77.38 1033 PRO A CA 1
ATOM 8058 C C . PRO A 1 1033 ? -13.767 -23.465 1.085 1.00 77.38 1033 PRO A C 1
ATOM 8060 O O . PRO A 1 1033 ? -14.926 -23.707 1.395 1.00 77.38 1033 PRO A O 1
ATOM 8063 N N . ASN A 1 1034 ? -12.877 -24.432 0.823 1.00 70.62 1034 ASN A N 1
ATOM 8064 C CA . ASN A 1 1034 ? -13.193 -25.859 0.719 1.00 70.62 1034 ASN A CA 1
ATOM 8065 C C . ASN A 1 1034 ? -12.989 -26.640 2.037 1.00 70.62 1034 ASN A C 1
ATOM 8067 O O . ASN A 1 1034 ? -12.930 -27.868 2.000 1.00 70.62 1034 ASN A O 1
ATOM 8071 N N . VAL A 1 1035 ? -12.808 -25.973 3.186 1.00 67.31 1035 VAL A N 1
ATOM 8072 C CA . VAL A 1 1035 ? -12.819 -26.675 4.486 1.00 67.31 1035 VAL A CA 1
ATOM 8073 C C . VAL A 1 1035 ? -14.203 -27.296 4.678 1.00 67.31 1035 VAL A C 1
ATOM 8075 O O . VAL A 1 1035 ? -15.212 -26.615 4.500 1.00 67.31 1035 VAL A O 1
ATOM 8078 N N . ALA A 1 1036 ? -14.240 -28.597 4.967 1.00 55.28 1036 ALA A N 1
ATOM 8079 C CA . ALA A 1 1036 ? -15.450 -29.402 4.868 1.00 55.28 1036 ALA A CA 1
ATOM 8080 C C . ALA A 1 1036 ? -16.538 -28.943 5.852 1.00 55.28 1036 ALA A C 1
ATOM 8082 O O . ALA A 1 1036 ? -16.425 -29.144 7.058 1.00 55.28 1036 ALA A O 1
ATOM 8083 N N . SER A 1 1037 ? -17.630 -28.395 5.320 1.00 55.47 1037 SER A N 1
ATOM 8084 C CA . SER A 1 1037 ? -18.907 -28.348 6.029 1.00 55.47 1037 SER A CA 1
ATOM 8085 C C . SER A 1 1037 ? -19.473 -29.765 6.119 1.00 55.47 1037 SER A C 1
ATOM 8087 O O . SER A 1 1037 ? -19.594 -30.433 5.088 1.00 55.47 1037 SER A O 1
ATOM 8089 N N . HIS A 1 1038 ? -19.865 -30.208 7.314 1.00 55.75 1038 HIS A N 1
ATOM 8090 C CA . HIS A 1 1038 ? -20.690 -31.413 7.451 1.00 55.75 1038 HIS A CA 1
ATOM 8091 C C . HIS A 1 1038 ? -22.026 -31.213 6.705 1.00 55.75 1038 HIS A C 1
ATOM 8093 O O . HIS A 1 1038 ? -22.482 -30.078 6.543 1.00 55.75 1038 HIS A O 1
ATOM 8099 N N . GLU A 1 1039 ? -22.633 -32.296 6.208 1.00 46.75 1039 GLU A N 1
ATOM 8100 C CA . GLU A 1 1039 ? -23.832 -32.205 5.362 1.00 46.75 1039 GLU A CA 1
ATOM 8101 C C . GLU A 1 1039 ? -24.986 -31.477 6.071 1.00 46.75 1039 GLU A C 1
ATOM 8103 O O . GLU A 1 1039 ? -25.325 -31.769 7.220 1.00 46.75 1039 GLU A O 1
ATOM 8108 N N . ALA A 1 1040 ? -25.598 -30.518 5.369 1.00 47.12 1040 ALA A N 1
ATOM 8109 C CA . ALA A 1 1040 ? -26.638 -29.652 5.912 1.00 47.12 1040 ALA A CA 1
ATOM 8110 C C . ALA A 1 1040 ? -27.978 -30.398 6.061 1.00 47.12 1040 ALA A C 1
ATOM 8112 O O . ALA A 1 1040 ? -28.844 -30.363 5.183 1.00 47.12 1040 ALA A O 1
ATOM 8113 N N . GLY A 1 1041 ? -28.142 -31.079 7.192 1.00 47.69 1041 GLY A N 1
ATOM 8114 C CA . GLY A 1 1041 ? -29.391 -31.699 7.615 1.00 47.69 1041 GLY A CA 1
ATOM 8115 C C . GLY A 1 1041 ? -30.386 -30.693 8.203 1.00 47.69 1041 GLY A C 1
ATOM 8116 O O . GLY A 1 1041 ? -30.047 -29.588 8.629 1.00 47.69 1041 GLY A O 1
ATOM 8117 N N . LYS A 1 1042 ? -31.660 -31.085 8.290 1.00 42.94 1042 LYS A N 1
ATOM 8118 C CA . LYS A 1 1042 ? -32.676 -30.270 8.968 1.00 42.94 1042 LYS A CA 1
ATOM 8119 C C . LYS A 1 1042 ? -32.417 -30.315 10.482 1.00 42.94 1042 LYS A C 1
ATOM 8121 O O . LYS A 1 1042 ? -32.733 -31.313 11.118 1.00 42.94 1042 LYS A O 1
ATOM 8126 N N . GLY A 1 1043 ? -31.828 -29.250 11.028 1.00 63.38 1043 GLY A N 1
ATOM 8127 C CA . GLY A 1 1043 ? -31.387 -29.171 12.429 1.00 63.38 1043 GLY A CA 1
ATOM 8128 C C . GLY A 1 1043 ? -29.869 -29.260 12.641 1.00 63.38 1043 GLY A C 1
ATOM 8129 O O . GLY A 1 1043 ? -29.440 -29.310 13.787 1.00 63.38 1043 GLY A O 1
ATOM 8130 N N . SER A 1 1044 ? -29.051 -29.270 11.581 1.00 74.44 1044 SER A N 1
ATOM 8131 C CA . SER A 1 1044 ? -27.594 -29.118 11.714 1.00 74.44 1044 SER A CA 1
ATOM 8132 C C . SER A 1 1044 ? -27.186 -27.645 11.906 1.00 74.44 1044 SER A C 1
ATOM 8134 O O . SER A 1 1044 ? -27.867 -26.768 11.359 1.00 74.44 1044 SER A O 1
ATOM 8136 N N . PRO A 1 1045 ? -26.049 -27.358 12.573 1.00 83.56 1045 PRO A N 1
ATOM 8137 C CA . PRO A 1 1045 ? -25.477 -26.012 12.640 1.00 83.56 1045 PRO A CA 1
ATOM 8138 C C . PRO A 1 1045 ? -25.247 -25.404 11.253 1.00 83.56 1045 PRO A C 1
ATOM 8140 O O . PRO A 1 1045 ? -24.955 -26.106 10.280 1.00 83.56 1045 PRO A O 1
ATOM 8143 N N . ARG A 1 1046 ? -25.332 -24.075 11.168 1.00 89.31 1046 ARG A N 1
ATOM 8144 C CA . ARG A 1 1046 ? -25.066 -23.309 9.944 1.00 89.31 1046 ARG A CA 1
ATOM 8145 C C . ARG A 1 1046 ? -23.597 -22.903 9.871 1.00 89.31 1046 ARG A C 1
ATOM 8147 O O . ARG A 1 1046 ? -23.076 -22.290 10.796 1.00 89.31 1046 ARG A O 1
ATOM 8154 N N . TRP A 1 1047 ? -22.939 -23.208 8.756 1.00 88.56 1047 TRP A N 1
ATOM 8155 C CA . TRP A 1 1047 ? -21.503 -22.978 8.578 1.00 88.56 1047 TRP A CA 1
ATOM 8156 C C . TRP A 1 1047 ? -21.224 -21.702 7.780 1.00 88.56 1047 TRP A C 1
ATOM 8158 O O . TRP A 1 1047 ? -21.792 -21.502 6.707 1.00 88.56 1047 TRP A O 1
ATOM 8168 N N . LEU A 1 1048 ? -20.298 -20.873 8.265 1.00 90.94 1048 LEU A N 1
ATOM 8169 C CA . LEU A 1 1048 ? -19.738 -19.733 7.534 1.00 90.94 1048 LEU A CA 1
ATOM 8170 C C . LEU A 1 1048 ? -18.207 -19.806 7.557 1.00 90.94 1048 LEU A C 1
ATOM 8172 O O . LEU A 1 1048 ? -17.615 -20.154 8.573 1.00 90.94 1048 LEU A O 1
ATOM 8176 N N . ASN A 1 1049 ? -17.552 -19.462 6.447 1.00 90.44 1049 ASN A N 1
ATOM 8177 C CA . ASN A 1 1049 ? -16.094 -19.534 6.303 1.00 90.44 1049 ASN A CA 1
ATOM 8178 C C . ASN A 1 1049 ? -15.544 -18.183 5.831 1.00 90.44 1049 ASN A C 1
ATOM 8180 O O . ASN A 1 1049 ? -16.007 -17.653 4.815 1.00 90.44 1049 ASN A O 1
ATOM 8184 N N . THR A 1 1050 ? -14.548 -17.642 6.536 1.00 91.62 1050 THR A N 1
ATOM 8185 C CA . THR A 1 1050 ? -13.962 -16.325 6.233 1.00 91.62 1050 THR A CA 1
ATOM 8186 C C . THR A 1 1050 ? -13.325 -16.260 4.839 1.00 91.62 1050 THR A C 1
ATOM 8188 O O . THR A 1 1050 ? -13.430 -15.238 4.164 1.00 91.62 1050 THR A O 1
ATOM 8191 N N . ALA A 1 1051 ? -12.790 -17.370 4.315 1.00 87.75 1051 ALA A N 1
ATOM 8192 C CA . ALA A 1 1051 ? -12.268 -17.440 2.944 1.00 87.75 1051 ALA A CA 1
ATOM 8193 C C . ALA A 1 1051 ? -13.340 -17.256 1.849 1.00 87.75 1051 ALA A C 1
ATOM 8195 O O . ALA A 1 1051 ? -13.014 -16.889 0.719 1.00 87.75 1051 ALA A O 1
ATOM 8196 N N . ALA A 1 1052 ? -14.611 -17.539 2.154 1.00 86.19 1052 ALA A N 1
ATOM 8197 C CA . ALA A 1 1052 ? -15.727 -17.409 1.216 1.00 86.19 1052 ALA A CA 1
ATOM 8198 C C . ALA A 1 1052 ? -16.517 -16.110 1.450 1.00 86.19 1052 ALA A C 1
ATOM 8200 O O . ALA A 1 1052 ? -16.736 -15.334 0.513 1.00 86.19 1052 ALA A O 1
ATOM 8201 N N . ALA A 1 1053 ? -16.896 -15.871 2.709 1.00 88.19 1053 ALA A N 1
ATOM 8202 C CA . ALA A 1 1053 ? -17.730 -14.762 3.166 1.00 88.19 1053 ALA A CA 1
ATOM 8203 C C . ALA A 1 1053 ? -16.947 -13.473 3.484 1.00 88.19 1053 ALA A C 1
ATOM 8205 O O . ALA A 1 1053 ? -17.567 -12.458 3.795 1.00 88.19 1053 ALA A O 1
ATOM 8206 N N . GLY A 1 1054 ? -15.614 -13.493 3.430 1.00 91.44 1054 GLY A N 1
ATOM 8207 C CA . GLY A 1 1054 ? -14.787 -12.369 3.863 1.00 91.44 1054 GLY A CA 1
ATOM 8208 C C . GLY A 1 1054 ? -14.841 -12.164 5.379 1.00 91.44 1054 GLY A C 1
ATOM 8209 O O . GLY A 1 1054 ? -14.914 -13.126 6.146 1.00 91.44 1054 GLY A O 1
ATOM 8210 N N . ARG A 1 1055 ? -14.816 -10.903 5.818 1.00 92.75 1055 ARG A N 1
ATOM 8211 C CA . ARG A 1 1055 ? -15.047 -10.528 7.221 1.00 92.75 1055 ARG A CA 1
ATOM 8212 C C . ARG A 1 1055 ? -16.459 -10.943 7.645 1.00 92.75 1055 ARG A C 1
ATOM 8214 O O . ARG A 1 1055 ? -17.421 -10.622 6.949 1.00 92.75 1055 ARG A O 1
ATOM 8221 N N . ILE A 1 1056 ? -16.598 -11.614 8.787 1.00 95.19 1056 ILE A N 1
ATOM 8222 C CA . ILE A 1 1056 ? -17.907 -11.985 9.352 1.00 95.19 1056 ILE A CA 1
ATOM 8223 C C . ILE A 1 1056 ? -18.097 -11.218 10.660 1.00 95.19 1056 ILE A C 1
ATOM 8225 O O . ILE A 1 1056 ? -17.290 -11.351 11.576 1.00 95.19 1056 ILE A O 1
ATOM 8229 N N . GLU A 1 1057 ? -19.155 -10.416 10.751 1.00 95.44 1057 GLU A N 1
ATOM 8230 C CA . GLU A 1 1057 ? -19.537 -9.700 11.971 1.00 95.44 1057 GLU A CA 1
ATOM 8231 C C . GLU A 1 1057 ? -20.769 -10.339 12.605 1.00 95.44 1057 GLU A C 1
ATOM 8233 O O . GLU A 1 1057 ? -21.750 -10.625 11.922 1.00 95.44 1057 GLU A O 1
ATOM 8238 N N . ILE A 1 1058 ? -20.719 -10.540 13.918 1.00 95.75 1058 ILE A N 1
ATOM 8239 C CA . ILE A 1 1058 ? -21.803 -11.090 14.730 1.00 95.75 1058 ILE A CA 1
ATOM 8240 C C . ILE A 1 1058 ? -22.119 -10.076 15.813 1.00 95.75 1058 ILE A C 1
ATOM 8242 O O . ILE A 1 1058 ? -21.260 -9.733 16.621 1.00 95.75 1058 ILE A O 1
ATOM 8246 N N . ARG A 1 1059 ? -23.353 -9.584 15.811 1.00 95.06 1059 ARG A N 1
ATOM 8247 C CA . ARG A 1 1059 ? -23.835 -8.535 16.701 1.00 95.06 1059 ARG A CA 1
ATOM 8248 C C . ARG A 1 1059 ? -24.878 -9.097 17.653 1.00 95.06 1059 ARG A C 1
ATOM 8250 O O . ARG A 1 1059 ? -25.913 -9.594 17.209 1.00 95.06 1059 ARG A O 1
ATOM 8257 N N . LEU A 1 1060 ? -24.608 -8.967 18.945 1.00 94.50 1060 LEU A N 1
ATOM 8258 C CA . LEU A 1 1060 ? -25.526 -9.274 20.035 1.00 94.50 1060 LEU A CA 1
ATOM 8259 C C . LEU A 1 1060 ? -26.103 -7.940 20.537 1.00 94.50 1060 LEU A C 1
ATOM 8261 O O . LEU A 1 1060 ? -25.351 -7.140 21.103 1.00 94.50 1060 LEU A O 1
ATOM 8265 N N . PRO A 1 1061 ? -27.388 -7.640 20.279 1.00 91.50 1061 PRO A N 1
ATOM 8266 C CA . PRO A 1 1061 ? -27.944 -6.328 20.580 1.00 91.50 1061 PRO A CA 1
ATOM 8267 C C . PRO A 1 1061 ? -28.162 -6.130 22.084 1.00 91.50 1061 PRO A C 1
ATOM 8269 O O . PRO A 1 1061 ? -28.587 -7.050 22.787 1.00 91.50 1061 PRO A O 1
ATOM 8272 N N . GLY A 1 1062 ? -27.930 -4.909 22.576 1.00 87.25 1062 GLY A N 1
ATOM 8273 C CA . GLY A 1 1062 ? -27.981 -4.610 24.017 1.00 87.25 1062 GLY A CA 1
ATOM 8274 C C . GLY A 1 1062 ? -29.341 -4.826 24.694 1.00 87.25 1062 GLY A C 1
ATOM 8275 O O . GLY A 1 1062 ? -29.420 -4.983 25.909 1.00 87.25 1062 GLY A O 1
ATOM 8276 N N . ASN A 1 1063 ? -30.413 -4.912 23.903 1.00 85.88 1063 ASN A N 1
ATOM 8277 C CA . ASN A 1 1063 ? -31.779 -5.171 24.357 1.00 85.88 1063 ASN A CA 1
ATOM 8278 C C . ASN A 1 1063 ? -32.154 -6.667 24.464 1.00 85.88 1063 ASN A C 1
ATOM 8280 O O . ASN A 1 1063 ? -33.327 -6.971 24.679 1.00 85.88 1063 ASN A O 1
ATOM 8284 N N . GLY A 1 1064 ? -31.210 -7.596 24.260 1.00 81.31 1064 GLY A N 1
ATOM 8285 C CA . GLY A 1 1064 ? -31.478 -9.043 24.282 1.00 81.31 1064 GLY A CA 1
ATOM 8286 C C . GLY A 1 1064 ? -32.263 -9.569 23.070 1.00 81.31 1064 GLY A C 1
ATOM 8287 O O . GLY A 1 1064 ? -32.781 -10.686 23.097 1.00 81.31 1064 GLY A O 1
ATOM 8288 N N . GLY A 1 1065 ? -32.373 -8.771 22.002 1.00 85.06 1065 GLY A N 1
ATOM 8289 C CA . GLY A 1 1065 ? -32.961 -9.180 20.727 1.00 85.06 1065 GLY A CA 1
ATOM 8290 C C . GLY A 1 1065 ? -32.202 -10.322 20.023 1.00 85.06 1065 GLY A C 1
ATOM 8291 O O . GLY A 1 1065 ? -31.169 -10.795 20.503 1.00 85.06 1065 GLY A O 1
ATOM 8292 N N . PRO A 1 1066 ? -32.701 -10.792 18.865 1.00 87.50 1066 PRO A N 1
ATOM 8293 C CA . PRO A 1 1066 ? -32.022 -11.826 18.090 1.00 87.50 1066 PRO A CA 1
ATOM 8294 C C . PRO A 1 1066 ? -30.644 -11.344 17.622 1.00 87.50 1066 PRO A C 1
ATOM 8296 O O . PRO A 1 1066 ? -30.479 -10.181 17.245 1.00 87.50 1066 PRO A O 1
ATOM 8299 N N . LEU A 1 1067 ? -29.666 -12.252 17.611 1.00 91.69 1067 LEU A N 1
ATOM 8300 C CA . LEU A 1 1067 ? -28.345 -11.967 17.057 1.00 91.69 1067 LEU A CA 1
ATOM 8301 C C . LEU A 1 1067 ? -28.438 -11.661 15.556 1.00 91.69 1067 LEU A C 1
ATOM 8303 O O . LEU A 1 1067 ? -29.253 -12.242 14.835 1.00 91.69 1067 LEU A O 1
ATOM 8307 N N . ALA A 1 1068 ? -27.576 -10.768 15.077 1.00 92.62 1068 ALA A N 1
ATOM 8308 C CA . ALA A 1 1068 ? -27.456 -10.444 13.660 1.00 92.62 1068 ALA A CA 1
ATOM 8309 C C . ALA A 1 1068 ? -26.068 -10.840 13.148 1.00 92.62 1068 ALA A C 1
ATOM 8311 O O . ALA A 1 1068 ? -25.059 -10.396 13.696 1.00 92.62 1068 ALA A O 1
ATOM 8312 N N . ILE A 1 1069 ? -26.018 -11.643 12.083 1.00 92.56 1069 ILE A N 1
ATOM 8313 C CA . ILE A 1 1069 ? -24.773 -12.015 11.398 1.00 92.56 1069 ILE A CA 1
ATOM 8314 C C . ILE A 1 1069 ? -24.705 -11.279 10.063 1.00 92.56 1069 ILE A C 1
ATOM 8316 O O . ILE A 1 1069 ? -25.675 -11.267 9.307 1.00 92.56 1069 ILE A O 1
ATOM 8320 N N . GLN A 1 1070 ? -23.555 -10.681 9.760 1.00 92.00 1070 GLN A N 1
ATOM 8321 C CA . GLN A 1 1070 ? -23.306 -9.998 8.499 1.00 92.00 1070 GLN A CA 1
ATOM 8322 C C . GLN A 1 1070 ? -21.981 -10.452 7.879 1.00 92.00 1070 GLN A C 1
ATOM 8324 O O . GLN A 1 1070 ? -20.910 -10.276 8.457 1.00 92.00 1070 GLN A O 1
ATOM 8329 N N . SER A 1 1071 ? -22.057 -10.984 6.658 1.00 87.94 1071 SER A N 1
ATOM 8330 C CA . SER A 1 1071 ? -20.903 -11.112 5.764 1.00 87.94 1071 SER A CA 1
ATOM 8331 C C . SER A 1 1071 ? -20.559 -9.740 5.179 1.00 87.94 1071 SER A C 1
ATOM 8333 O O . SER A 1 1071 ? -21.431 -9.031 4.672 1.00 87.94 1071 SER A O 1
ATOM 8335 N N . LEU A 1 1072 ? -19.287 -9.360 5.256 1.00 83.06 1072 LEU A N 1
ATOM 8336 C CA . LEU A 1 1072 ? -18.755 -8.093 4.767 1.00 83.06 1072 LEU A CA 1
ATOM 8337 C C . LEU A 1 1072 ? -17.594 -8.353 3.808 1.00 83.06 1072 LEU A C 1
ATOM 8339 O O . LEU A 1 1072 ? -16.422 -8.244 4.165 1.00 83.06 1072 LEU A O 1
ATOM 8343 N N . ARG A 1 1073 ? -17.939 -8.653 2.554 1.00 80.31 1073 ARG A N 1
ATOM 8344 C CA . ARG A 1 1073 ? -16.993 -8.788 1.445 1.00 80.31 1073 ARG A CA 1
ATOM 8345 C C . ARG A 1 1073 ? -17.144 -7.619 0.457 1.00 80.31 1073 ARG A C 1
ATOM 8347 O O . ARG A 1 1073 ? -18.228 -7.421 -0.094 1.00 80.31 1073 ARG A O 1
ATOM 8354 N N . PRO A 1 1074 ? -16.089 -6.825 0.195 1.00 71.38 1074 PRO A N 1
ATOM 8355 C CA . PRO A 1 1074 ? -16.163 -5.738 -0.779 1.00 71.38 1074 PRO A CA 1
ATOM 8356 C C . PRO A 1 1074 ? -16.450 -6.232 -2.204 1.00 71.38 1074 PRO A C 1
ATOM 8358 O O . PRO A 1 1074 ? -15.762 -7.109 -2.719 1.00 71.38 1074 PRO A O 1
ATOM 8361 N N . GLY A 1 1075 ? -17.428 -5.619 -2.874 1.00 57.88 1075 GLY A N 1
ATOM 8362 C CA . GLY A 1 1075 ? -17.739 -5.870 -4.288 1.00 57.88 1075 GLY A CA 1
ATOM 8363 C C . GLY A 1 1075 ? -18.823 -6.921 -4.547 1.00 57.88 1075 GLY A C 1
ATOM 8364 O O . GLY A 1 1075 ? -19.431 -6.890 -5.613 1.00 57.88 1075 GLY A O 1
ATOM 8365 N N . THR A 1 1076 ? -19.153 -7.776 -3.577 1.00 46.59 1076 THR A N 1
ATOM 8366 C CA . THR A 1 1076 ? -20.447 -8.473 -3.587 1.00 46.59 1076 THR A CA 1
ATOM 8367 C C . THR A 1 1076 ? -21.519 -7.489 -3.132 1.00 46.59 1076 THR A C 1
ATOM 8369 O O . THR A 1 1076 ? -21.441 -6.972 -2.018 1.00 46.59 1076 THR A O 1
ATOM 8372 N N . SER A 1 1077 ? -22.522 -7.220 -3.973 1.00 32.16 1077 SER A N 1
ATOM 8373 C CA . SER A 1 1077 ? -23.756 -6.567 -3.523 1.00 32.16 1077 SER A CA 1
ATOM 8374 C C . SER A 1 1077 ? -24.285 -7.331 -2.314 1.00 32.16 1077 SER A C 1
ATOM 8376 O O . SER A 1 1077 ? -24.447 -8.543 -2.435 1.00 32.16 1077 SER A O 1
ATOM 8378 N N . ASN A 1 1078 ? -24.501 -6.647 -1.180 1.00 28.89 1078 ASN A N 1
ATOM 8379 C CA . ASN A 1 1078 ? -24.894 -7.263 0.095 1.00 28.89 1078 ASN A CA 1
ATOM 8380 C C . ASN A 1 1078 ? -25.924 -8.379 -0.130 1.00 28.89 1078 ASN A C 1
ATOM 8382 O O . ASN A 1 1078 ? -27.089 -8.077 -0.399 1.00 28.89 1078 ASN A O 1
ATOM 8386 N N . LEU A 1 1079 ? -25.494 -9.637 0.003 1.00 28.11 1079 LEU A N 1
ATOM 8387 C CA . LEU A 1 1079 ? -26.383 -10.792 0.035 1.00 28.11 1079 LEU A CA 1
ATOM 8388 C C . LEU A 1 1079 ? -27.117 -10.752 1.377 1.00 28.11 1079 LEU A C 1
ATOM 8390 O O . LEU A 1 1079 ? -26.687 -11.326 2.373 1.00 28.11 1079 LEU A O 1
ATOM 8394 N N . ARG A 1 1080 ? -28.185 -9.953 1.395 1.00 24.58 1080 ARG A N 1
ATOM 8395 C CA . ARG A 1 1080 ? -29.276 -10.025 2.361 1.00 24.58 1080 ARG A CA 1
ATOM 8396 C C . ARG A 1 1080 ? -30.287 -11.042 1.831 1.00 24.58 1080 ARG A C 1
ATOM 8398 O O . ARG A 1 1080 ? -31.351 -10.637 1.371 1.00 24.58 1080 ARG A O 1
ATOM 8405 N N . ASP A 1 1081 ? -29.906 -12.311 1.897 1.00 25.06 1081 ASP A N 1
ATOM 8406 C CA . ASP A 1 1081 ? -30.794 -13.472 1.789 1.00 25.06 1081 ASP A CA 1
ATOM 8407 C C . ASP A 1 1081 ? -30.679 -14.278 3.096 1.00 25.06 1081 ASP A C 1
ATOM 8409 O O . ASP A 1 1081 ? -29.525 -14.532 3.518 1.00 25.06 1081 ASP A O 1
#

Foldseek 3Di:
DDDDDDDDDDDDDDDDDDPVVVVVVVPDDDDDDDDDDDDDDDDPDDDDDDDDDDDDDDDDDDDDDDDDDDDDDDDDDDDDDDDDDDDDDDDDDDDDDDDDDDDDDDDDDDDDDDDDDDDDDDDDDDDDDDDDDDDYDDDDDDDDDDDDDDDDDDDDDDDDDDDDDDDDDDDDDDDDDDDDDDDDDDDDDDDDDDDDDDDDDDDDDPPPDPDDDDDDDDDDDPVRVLVVVCVVAVFDDDPDDDPPDDDDDDDDDDDPPPPDPPQVLLLLLVLLLLLLVCCVPVVDDLVVLVVLLVVLVVVLVVCVVVVVVVVSSVSVSPSSSSVSNSLNSCLQPDDPPQAPLVVFAQDWDWWKFKWFQAAFKDKQCFAPDDDPLFPGAAIKIWTWTWTQWTDDPPDIDGHTATEIEIEGDDDAPDGGLFMKIATWTKHFDDAAQDFLFDGPNVVCSLVRHGMYTYHHHNVRIGGPPDDRDPDPLVVLVVVLVVLLVLLCVLADPLLSCVLCLQQQVCVSSPHPVLCVLCVLQVNNVNSGPALLLLVLVLVVQLVVQVVPPDDQLRSLVVSLVVLVSSCSSRVVDPRSVLSSQLSNVVSVCRNVVHDDDPSSSLSVSSVVSCSVGVCLVVDLSSVLRSQLVVLLVVVNVVSVVSPPDDPVNVVVLVPDDPVVNVVVNVVSVLVSQLVSQVSSLVRCVLSCCSPPQKDNPSSSVVVVVLSVLSSQLSVLSVVLVVCCVVPVVCSNVSSCSNHVSSCVNSVVSVVVSVVSPRMAGFQRFDPVLNVVLVVLVVVLVVVVVVVPDDVVVSVVVNVVSVCVRVVVLVVLQVVLQQALKWKWKWAQLAAAGWIWIRHHRNAIEIEFQFAPRDLPSSLSRVSSNCSVSGHQEHQEYEQFWQDSSRHSVPVSCVVRHHYQAYEYALCCVVPNDPSSVVVVVVCVVVVHHYDHDAAQDWDCPDPQKTWGFHDDHNVGDPDPRLCGTTWIWIAGLNAIEIDREQHAPPSLVVSLVDQQAAHQEYEQHNLLDVRRVCVSVCVRHVYQAYEGRHNDPVNDDDDDDDRDHHYDYSNVLRMWMWIQHSVRDDIDIFRDGPPPDGPPD

pLDDT: mean 72.36, std 26.33, range [20.53, 97.56]

InterPro domains:
  IPR001279 Metallo-beta-lactamase [PF00753] (829-994)
  IPR001279 Metallo-beta-lactamase [SM00849] (831-1022)
  IPR004477 ComEC/Rec2-related protein [PF03772] (503-785)
  IPR004477 ComEC/Rec2-related protein [TIGR00360] (523-713)
  IPR025405 Domain of unknown function DUF4131 [PF13567] (284-448)
  IPR035681 ComA-like, MBL domain [cd07731] (825-1007)
  IPR036866 Ribonuclease Z/Hydroxyacylglutathione hydrolase-like [G3DSA:3.60.15.10] (824-1053)
  IPR036866 Ribonuclease Z/Hydroxyacylglutathione hydrolase-like [SSF56281] (824-1062)
  IPR052159 Bacterial competence-related DNA uptake protein [PTHR30619] (273-1036)

Organism: NCBI:txid124

Sequence (1081 aa):
MGRFETHLQTERLIGLTHIEELQRLILQPLGHVRLTIDEVLSLAGKAFPVVVLIGRQVVADAPLANERRSISGRAEQGREGLLKGFRREDRAEIDYSMPPSILPGQIRSPTRRTNGRCGKGIVKRDSLGSELIDVGGLDHRIAHAAQGIKSLIVGQQKNQIRTFGSRQPGIARPKQGKQRQSEQERSISHDGQFTWGWGRSREGELAKLANLLPCGTKKLSRKERDAILAAWFPFSFVDNWPEIKLDSATSPRTSSHEQTVSRPLVLLAAALTCGVVADAWLDLPLTCWLLALGILLTGWLGTWIARRDAWGSIVLLLAVASLGGGWHHSYWNFYPSTELSLSLTPQKQPIALQGWVTDYPRFLPAPSDPSPYEFQRPNQWKVPFRVTMVRSGTTWETVSGETDIYVSGDKLSVGPGESITVFAQATRPEEVLNPGEFNFANWSRSRRRRILLRCNFPECLQPNGQASQASIWDPIQVWRQLIDGKLTAAIPPSLNGLAETIFLGRRERLDDATDDAFRQTGTVHILALSGLHLGILAFVAYHLLRWIPAPIWFPGLALLLLTIGYVLLVDARPPIVRASILVATFCLATILFRRHAFWNTLALAWIVVVCWNPTEIFQAGTQLSFVAVATLAWLANVQRQFRRVDPLTKLIAETRPWPIKLFHKSGRLIGLTLVASLVVWLITLPLVLIHFHTASPWTIVLSPILGVLMTFALIGIVVLLGAAIAVPFLTPDFSQFLSLPLAGLEGLVTLTQQHAQLTIWTAGPALWWVIGFYVGLGLMAFLIACRGFPRRWAVALAACWLAVGFGQGIVQTQTSQAREDLVCTFVSVGHGTCVLVELPGGQNLLYDCGRLGSPRRATESLSAVLWDKGISHLEAVIISHDDADHFNGLPGILDRFSVGAVYCSELMVKTPGHLAATLLDDIRARNIPLRTLSAGKRLKTHPDVDLLVLHPTRKGVLGRDNANSLVVLVEYQGRRILLPGDLESPGTEVVALEQPIDCDVVMAPHHGSQRSNPELFYAWCHPEWIIVSSGSPNVASHEAGKGSPRWLNTAAAGRIEIRLPGNGGPLAIQSLRPGTSNLRD